Protein AF-A0A5K8A0H9-F1 (afdb_monomer_lite)

Secondary structure (DSSP, 8-state):
--SS-----------------------------S-TT-PPPS---S-BTTEEE-SSEEEEEETTEEEEEE-HHHH------EETTTTSS---TTSTT----S-EEEEEEETTEEEEEETTSBEEEEE--S-S-GGG---B--B-SSS-B--B--GGGSS-SEEEEEEESTTT-EEE-TT--EEE-TTT-EEEEEEE-TTSSEEEEEETTS-SS--EEEEPHHHHT--EEEEEEETTEEEEEETT--EEEEE--TTTTT--TTTSEEESS-------TTSGGGGGSEEESSPP-PEEPPPP---TT-EEEEEEEEEE-SSSTT-EEEEEEEE-TTS-EEEEEEETT-S--EEEE------GGGB--TTPPP-GGGSPPS-EEEEEEEEETTEEEEEEEEEEEEEBTTB--EEEEEEETTEEEEEEEEEEEPP-SS--SSTTTSSSPEEEEEEEE--GGGTS--TT--HHHHHHHTTBT-TT-EEEEE-SSEEEEEES-TTT--EEEEEEETT---SSHHHHHHHHHHHTTHHHHHT-TTT--S-STT--GGGHHHHHHHHHHHHHHHHHHHHHHHHHHHHHHHHHHHHHHHHHHHHHHHHTTGGGS--HHHHHIIIIIHHHHHHHHHHHHHHHHHHHHHHHHHHHHHHHHHHHHHHHHHHHTTS--PPP---S-HHHHHHHTT--GGGGS-EEETTTEEEEEE-TT--SS--EEEEEEEETTEEEEEEEEEE-TTHHHHHHH---SS---EEEEEEEEEEEEE---HHHHHHHIIIIITTS-TT----EEEEEEEEETTEEEEEE-SSSSTT-EEEEE------

Structure (mmCIF, N/CA/C/O backbone):
data_AF-A0A5K8A0H9-F1
#
_entry.id   AF-A0A5K8A0H9-F1
#
loop_
_atom_site.group_PDB
_atom_site.id
_atom_site.type_symbol
_atom_site.label_atom_id
_atom_site.label_alt_id
_atom_site.label_comp_id
_atom_site.label_asym_id
_atom_site.label_entity_id
_atom_site.label_seq_id
_atom_site.pdbx_PDB_ins_code
_atom_site.Cartn_x
_atom_site.Cartn_y
_atom_site.Cartn_z
_atom_site.occupancy
_atom_site.B_iso_or_equiv
_atom_site.auth_seq_id
_atom_site.auth_comp_id
_atom_site.auth_asym_id
_atom_site.auth_atom_id
_atom_site.pdbx_PDB_model_num
ATOM 1 N N . MET A 1 1 ? 28.040 -9.260 21.949 1.00 30.91 1 MET A N 1
ATOM 2 C CA . MET A 1 1 ? 28.529 -7.940 21.483 1.00 30.91 1 MET A CA 1
ATOM 3 C C . MET A 1 1 ? 27.443 -6.859 21.640 1.00 30.91 1 MET A C 1
ATOM 5 O O . MET A 1 1 ? 27.112 -6.166 20.693 1.00 30.91 1 MET A O 1
ATOM 9 N N . GLN A 1 2 ? 26.857 -6.730 22.842 1.00 23.58 2 GLN A N 1
ATOM 10 C CA . GLN A 1 2 ? 25.727 -5.820 23.124 1.00 23.58 2 GLN A CA 1
ATOM 11 C C . GLN A 1 2 ? 25.819 -5.171 24.524 1.00 23.58 2 GLN A C 1
ATOM 13 O O . GLN A 1 2 ? 24.821 -4.711 25.067 1.00 23.58 2 GLN A O 1
ATOM 18 N N . ARG A 1 3 ? 27.018 -5.133 25.129 1.00 21.92 3 ARG A N 1
ATOM 19 C CA . ARG A 1 3 ? 27.219 -4.615 26.496 1.00 21.92 3 ARG A CA 1
ATOM 20 C C . ARG A 1 3 ? 27.948 -3.265 26.615 1.00 21.92 3 ARG A C 1
ATOM 22 O O . ARG A 1 3 ? 27.967 -2.741 27.716 1.00 21.92 3 ARG A O 1
ATOM 29 N N . ASN A 1 4 ? 28.429 -2.644 25.529 1.00 26.47 4 ASN A N 1
ATOM 30 C CA . ASN A 1 4 ? 29.292 -1.444 25.613 1.00 26.47 4 ASN A CA 1
ATOM 31 C C . ASN A 1 4 ? 28.793 -0.187 24.862 1.00 26.47 4 ASN A C 1
ATOM 33 O O . ASN A 1 4 ? 29.591 0.527 24.272 1.00 26.47 4 ASN A O 1
ATOM 37 N N . LEU A 1 5 ? 27.496 0.139 24.897 1.00 26.02 5 LEU A N 1
ATOM 38 C CA . LEU A 1 5 ? 26.988 1.427 24.366 1.00 26.02 5 LEU A CA 1
ATOM 39 C C . LEU A 1 5 ? 26.139 2.212 25.386 1.00 26.02 5 LEU A C 1
ATOM 41 O O . LEU A 1 5 ? 25.198 2.909 25.026 1.00 26.02 5 LEU A O 1
ATOM 45 N N . LYS A 1 6 ? 26.470 2.107 26.681 1.00 23.36 6 LYS A N 1
ATOM 46 C CA . LYS A 1 6 ? 25.753 2.791 27.777 1.00 23.36 6 LYS A CA 1
ATOM 47 C C . LYS A 1 6 ? 26.239 4.210 28.113 1.00 23.36 6 LYS A C 1
ATOM 49 O O . LYS A 1 6 ? 25.696 4.812 29.033 1.00 23.36 6 LYS A O 1
ATOM 54 N N . HIS A 1 7 ? 27.190 4.784 27.377 1.00 25.19 7 HIS A N 1
ATOM 55 C CA . HIS A 1 7 ? 27.690 6.128 27.679 1.00 25.19 7 HIS A CA 1
ATOM 56 C C . HIS A 1 7 ? 27.829 6.980 26.426 1.00 25.19 7 HIS A C 1
ATOM 58 O O . HIS A 1 7 ? 28.866 6.960 25.784 1.00 25.19 7 HIS A O 1
ATOM 64 N N . LEU A 1 8 ? 26.775 7.735 26.116 1.00 22.53 8 LEU A N 1
ATOM 65 C CA . LEU A 1 8 ? 26.830 9.021 25.418 1.00 22.53 8 LEU A CA 1
ATOM 66 C C . LEU A 1 8 ? 25.523 9.757 25.753 1.00 22.53 8 LEU A C 1
ATOM 68 O O . LEU A 1 8 ? 24.461 9.458 25.212 1.00 22.53 8 LEU A O 1
ATOM 72 N N . LYS A 1 9 ? 25.592 10.654 26.744 1.00 22.89 9 LYS A N 1
ATOM 73 C CA . LYS A 1 9 ? 24.512 11.592 27.082 1.00 22.89 9 LYS A CA 1
ATOM 74 C C . LYS A 1 9 ? 24.510 12.738 26.056 1.00 22.89 9 LYS A C 1
ATOM 76 O O . LYS A 1 9 ? 25.596 13.200 25.713 1.00 22.89 9 LYS A O 1
ATOM 81 N N . PRO A 1 10 ? 23.349 13.243 25.609 1.00 23.70 10 PRO A N 1
ATOM 82 C CA . PRO A 1 10 ? 23.270 14.486 24.852 1.00 23.70 10 PRO A CA 1
ATOM 83 C C . PRO A 1 10 ? 23.122 15.683 25.805 1.00 23.70 10 PRO A C 1
ATOM 85 O O . PRO A 1 10 ? 22.475 15.564 26.846 1.00 23.70 10 PRO A O 1
ATOM 88 N N . HIS A 1 11 ? 23.683 16.838 25.439 1.00 21.03 11 HIS A N 1
ATOM 89 C CA . HIS A 1 11 ? 23.336 18.128 26.046 1.00 21.03 11 HIS A CA 1
ATOM 90 C C . HIS A 1 11 ? 22.766 19.086 24.972 1.00 21.03 11 HIS A C 1
ATOM 92 O O . HIS A 1 11 ? 23.199 18.996 23.822 1.00 21.03 11 HIS A O 1
ATOM 98 N N . PRO A 1 12 ? 21.777 19.944 25.312 1.00 28.17 12 PRO A N 1
ATOM 99 C CA . PRO A 1 12 ? 20.866 20.631 24.386 1.00 28.17 12 PRO A CA 1
ATOM 100 C C . PRO A 1 12 ? 21.124 22.152 24.304 1.00 28.17 12 PRO A C 1
ATOM 102 O O . PRO A 1 12 ? 22.020 22.625 24.994 1.00 28.17 12 PRO A O 1
ATOM 105 N N . ILE A 1 13 ? 20.319 22.869 23.487 1.00 20.75 13 ILE A N 1
ATOM 106 C CA . ILE A 1 13 ? 19.918 24.315 23.487 1.00 20.75 13 ILE A CA 1
ATOM 107 C C . ILE A 1 13 ? 19.544 24.690 22.019 1.00 20.75 13 ILE A C 1
ATOM 109 O O . ILE A 1 13 ? 20.307 24.332 21.130 1.00 20.75 13 ILE A O 1
ATOM 113 N N . LEU A 1 14 ? 18.466 25.381 21.592 1.00 19.17 14 LEU A N 1
ATOM 114 C CA . LEU A 1 14 ? 17.150 25.865 22.081 1.00 19.17 14 LEU A CA 1
ATOM 115 C C . LEU A 1 14 ? 16.300 26.180 20.802 1.00 19.17 14 LEU A C 1
ATOM 117 O O . LEU A 1 14 ? 16.861 26.667 19.823 1.00 19.17 14 LEU A O 1
ATOM 121 N N . LEU A 1 15 ? 15.023 25.766 20.698 1.00 19.31 15 LEU A N 1
ATOM 122 C CA . LEU A 1 15 ? 13.756 26.558 20.684 1.00 19.31 15 LEU A CA 1
ATOM 123 C C . LEU A 1 15 ? 13.876 28.046 20.242 1.00 19.31 15 LEU A C 1
ATOM 125 O O . LEU A 1 15 ? 14.793 28.723 20.679 1.00 19.31 15 LEU A O 1
ATOM 129 N N . SER A 1 16 ? 12.997 28.700 19.459 1.00 20.41 16 SER A N 1
ATOM 130 C CA . SER A 1 16 ? 11.526 28.617 19.288 1.00 20.41 16 SER A CA 1
ATOM 131 C C . SER A 1 16 ? 11.059 29.652 18.230 1.00 20.41 16 SER A C 1
ATOM 133 O O . SER A 1 16 ? 11.706 30.689 18.125 1.00 20.41 16 SER A O 1
ATOM 135 N N . LEU A 1 17 ? 9.919 29.428 17.541 1.00 18.17 17 LEU A N 1
ATOM 136 C CA . LEU A 1 17 ? 8.825 30.421 17.337 1.00 18.17 17 LEU A CA 1
ATOM 137 C C . LEU A 1 17 ? 7.634 29.854 16.514 1.00 18.17 17 LEU A C 1
ATOM 139 O O . LEU A 1 17 ? 7.777 29.490 15.349 1.00 18.17 17 LEU A O 1
ATOM 143 N N . LEU A 1 18 ? 6.457 29.798 17.161 1.00 18.06 18 LEU A N 1
ATOM 144 C CA . LEU A 1 18 ? 5.095 29.682 16.593 1.00 18.06 18 LEU A CA 1
ATOM 145 C C . LEU A 1 18 ? 4.652 31.059 15.998 1.00 18.06 18 LEU A C 1
ATOM 147 O O . LEU A 1 18 ? 5.287 32.058 16.312 1.00 18.06 18 LEU A O 1
ATOM 151 N N . ILE A 1 19 ? 3.609 31.242 15.163 1.00 20.73 19 ILE A N 1
ATOM 152 C CA . ILE A 1 19 ? 2.157 31.216 15.485 1.00 20.73 19 ILE A CA 1
ATOM 153 C C . ILE A 1 19 ? 1.286 31.475 14.206 1.00 20.73 19 ILE A C 1
ATOM 155 O O . ILE A 1 19 ? 1.597 32.354 13.412 1.00 20.73 19 ILE A O 1
ATOM 159 N N . ALA A 1 20 ? 0.161 30.734 14.126 1.00 18.61 20 ALA A N 1
ATOM 160 C CA . ALA A 1 20 ? -1.220 30.985 13.623 1.00 18.61 20 ALA A CA 1
ATOM 161 C C . ALA A 1 20 ? -1.674 31.193 12.146 1.00 18.61 20 ALA A C 1
ATOM 163 O O . ALA A 1 20 ? -1.188 32.039 11.405 1.00 18.61 20 ALA A O 1
ATOM 164 N N . MET A 1 21 ? -2.835 30.533 11.909 1.00 18.39 21 MET A N 1
ATOM 165 C CA . MET A 1 21 ? -4.048 30.871 11.115 1.00 18.39 21 MET A CA 1
ATOM 166 C C . MET A 1 21 ? -4.306 30.056 9.827 1.00 18.39 21 MET A C 1
ATOM 168 O O . MET A 1 21 ? -3.365 29.729 9.113 1.00 18.39 21 MET A O 1
ATOM 172 N N . PRO A 1 22 ? -5.578 29.868 9.401 1.00 22.59 22 PRO A N 1
ATOM 173 C CA . PRO A 1 22 ? -6.753 29.369 10.119 1.00 22.59 22 PRO A CA 1
ATOM 174 C C . PRO A 1 22 ? -7.328 28.090 9.461 1.00 22.59 22 PRO A C 1
ATOM 176 O O . PRO A 1 22 ? -7.118 27.802 8.283 1.00 22.59 22 PRO A O 1
ATOM 179 N N . VAL A 1 23 ? -8.090 27.333 10.249 1.00 20.59 23 VAL A N 1
ATOM 180 C CA . VAL A 1 23 ? -8.815 26.117 9.859 1.00 20.59 23 VAL A CA 1
ATOM 181 C C . VAL A 1 23 ? -9.993 26.479 8.950 1.00 20.59 23 VAL A C 1
ATOM 183 O O . VAL A 1 23 ? -10.903 27.183 9.377 1.00 20.59 23 VAL A O 1
ATOM 186 N N . PHE A 1 24 ? -10.013 25.960 7.721 1.00 20.75 24 PHE A N 1
ATOM 187 C CA . PHE A 1 24 ? -11.259 25.786 6.973 1.00 20.75 24 PHE A CA 1
ATOM 188 C C . PHE A 1 24 ? -11.734 24.352 7.187 1.00 20.75 24 PHE A C 1
ATOM 190 O O . PHE A 1 24 ? -11.216 23.410 6.589 1.00 20.75 24 PHE A O 1
ATOM 197 N N . ALA A 1 25 ? -12.704 24.202 8.086 1.00 21.50 25 ALA A N 1
ATOM 198 C CA . ALA A 1 25 ? -13.481 22.987 8.227 1.00 21.50 25 ALA A CA 1
ATOM 199 C C . ALA A 1 25 ? -14.394 22.861 7.001 1.00 21.50 25 ALA A C 1
ATOM 201 O O . ALA A 1 25 ? -15.331 23.638 6.829 1.00 21.50 25 ALA A O 1
ATOM 202 N N . VAL A 1 26 ? -14.108 21.889 6.141 1.00 21.22 26 VAL A N 1
ATOM 203 C CA . VAL A 1 26 ? -15.108 21.322 5.237 1.00 21.22 26 VAL A CA 1
ATOM 204 C C . VAL A 1 26 ? -15.481 19.987 5.854 1.00 21.22 26 VAL A C 1
ATOM 206 O O . VAL A 1 26 ? -14.683 19.054 5.858 1.00 21.22 26 VAL A O 1
ATOM 209 N N . SER A 1 27 ? -16.665 19.952 6.457 1.00 23.58 27 SER A N 1
ATOM 210 C CA . SER A 1 27 ? -17.298 18.739 6.961 1.00 23.58 27 SER A CA 1
ATOM 211 C C . SER A 1 27 ? -17.669 17.835 5.784 1.00 23.58 27 SER A C 1
ATOM 213 O O . SER A 1 27 ? -18.388 18.290 4.892 1.00 23.58 27 SER A O 1
ATOM 215 N N . PRO A 1 28 ? -17.247 16.563 5.751 1.00 26.52 28 PRO A N 1
ATOM 216 C CA . PRO A 1 28 ? -18.043 15.519 5.149 1.00 26.52 28 PRO A CA 1
ATOM 217 C C . PRO A 1 28 ? -18.923 14.930 6.253 1.00 26.52 28 PRO A C 1
ATOM 219 O O . PRO A 1 28 ? -18.432 14.280 7.178 1.00 26.52 28 PRO A O 1
ATOM 222 N N . GLY A 1 29 ? -20.225 15.193 6.149 1.00 29.70 29 GLY A N 1
ATOM 223 C CA . GLY A 1 29 ? -21.234 14.525 6.953 1.00 29.70 29 GLY A CA 1
ATOM 224 C C . GLY A 1 29 ? -21.143 13.012 6.770 1.00 29.70 29 GLY A C 1
ATOM 225 O O . GLY A 1 29 ? -21.241 12.493 5.660 1.00 29.70 29 GLY A O 1
ATOM 226 N N . SER A 1 30 ? -20.951 12.326 7.885 1.00 28.27 30 SER A N 1
ATOM 227 C CA . SER A 1 30 ? -21.451 10.980 8.106 1.00 28.27 30 SER A CA 1
ATOM 228 C C . SER A 1 30 ? -21.905 10.972 9.556 1.00 28.27 30 SER A C 1
ATOM 230 O O . SER A 1 30 ? -21.066 10.983 10.464 1.00 28.27 30 SER A O 1
ATOM 232 N N . ASP A 1 31 ? -23.212 11.059 9.760 1.00 29.45 31 ASP A N 1
ATOM 233 C CA . ASP A 1 31 ? -23.832 10.940 11.069 1.00 29.45 31 ASP A CA 1
ATOM 234 C C . ASP A 1 31 ? -23.364 9.628 11.712 1.00 29.45 31 ASP A C 1
ATOM 236 O O . ASP A 1 31 ? -23.611 8.528 11.217 1.00 29.45 31 ASP A O 1
ATOM 240 N N . ASN A 1 32 ? -22.583 9.756 12.787 1.00 40.22 32 ASN A N 1
ATOM 241 C CA . ASN A 1 32 ? -22.119 8.640 13.607 1.00 40.22 32 ASN A CA 1
ATOM 242 C C . ASN A 1 32 ? -23.257 8.215 14.549 1.00 40.22 32 ASN A C 1
ATOM 244 O O . ASN A 1 32 ? -23.141 8.318 15.770 1.00 40.22 32 ASN A O 1
ATOM 248 N N . GLU A 1 33 ? -24.357 7.720 13.990 1.00 36.50 33 GLU A N 1
ATOM 249 C CA . GLU A 1 33 ? -25.472 7.123 14.738 1.00 36.50 33 GLU A CA 1
ATOM 250 C C . GLU A 1 33 ? -25.156 5.665 15.112 1.00 36.50 33 GLU A C 1
ATOM 252 O O . GLU A 1 33 ? -25.802 4.711 14.687 1.00 36.50 33 GLU A O 1
ATOM 257 N N . GLY A 1 34 ? -24.087 5.478 15.888 1.00 35.06 34 GLY A N 1
ATOM 258 C CA . GLY A 1 34 ? -23.666 4.165 16.386 1.00 35.06 34 GLY A CA 1
ATOM 259 C C . GLY A 1 34 ? -23.743 4.006 17.902 1.00 35.06 34 GLY A C 1
ATOM 260 O O . GLY A 1 34 ? -23.401 2.938 18.405 1.00 35.06 34 GLY A O 1
ATOM 261 N N . ASN A 1 35 ? -24.122 5.050 18.651 1.00 39.97 35 ASN A N 1
ATOM 262 C CA . ASN A 1 35 ? -24.179 4.971 20.111 1.00 39.97 35 ASN A CA 1
ATOM 263 C C . ASN A 1 35 ? -25.113 6.022 20.743 1.00 39.97 35 ASN A C 1
ATOM 265 O O . ASN A 1 35 ? -24.657 6.901 21.468 1.00 39.97 35 ASN A O 1
ATOM 269 N N . GLU A 1 36 ? -26.426 5.925 20.517 1.00 39.19 36 GLU A N 1
ATOM 270 C CA . GLU A 1 36 ? -27.400 6.804 21.192 1.00 39.19 36 GLU A CA 1
ATOM 271 C C . GLU A 1 36 ? -27.547 6.554 22.710 1.00 39.19 36 GLU A C 1
ATOM 273 O O . GLU A 1 36 ? -28.227 7.319 23.382 1.00 39.19 36 GLU A O 1
ATOM 278 N N . THR A 1 37 ? -26.901 5.543 23.314 1.00 44.03 37 THR A N 1
ATOM 279 C CA . THR A 1 37 ? -27.123 5.262 24.754 1.00 44.03 37 THR A CA 1
ATOM 280 C C . THR A 1 37 ? -25.975 5.625 25.696 1.00 44.03 37 THR A C 1
ATOM 282 O O . THR A 1 37 ? -26.192 5.678 26.906 1.00 44.03 37 THR A O 1
ATOM 285 N N . GLY A 1 38 ? -24.744 5.850 25.216 1.00 53.69 38 GLY A N 1
ATOM 286 C CA . GLY A 1 38 ? -23.602 6.161 26.097 1.00 53.69 38 GLY A CA 1
ATOM 287 C C . GLY A 1 38 ? -23.343 5.126 27.216 1.00 53.69 38 GLY A C 1
ATOM 288 O O . GLY A 1 38 ? -22.698 5.446 28.228 1.00 53.69 38 GLY A O 1
ATOM 289 N N . LYS A 1 39 ? -23.860 3.893 27.082 1.00 75.94 39 LYS A N 1
ATOM 290 C CA . LYS A 1 39 ? -23.780 2.829 28.095 1.00 75.94 39 LYS A CA 1
ATOM 291 C C . LYS A 1 39 ? -22.651 1.855 27.750 1.00 75.94 39 LYS A C 1
ATOM 293 O O . LYS A 1 39 ? -22.515 1.407 26.619 1.00 75.94 39 LYS A O 1
ATOM 298 N N . LEU A 1 40 ? -21.816 1.540 28.739 1.00 89.62 40 LEU A N 1
ATOM 299 C CA . LEU A 1 40 ? -20.708 0.597 28.578 1.00 89.62 40 LEU A CA 1
ATOM 300 C C . LEU A 1 40 ? -21.251 -0.845 28.594 1.00 89.62 40 LEU A C 1
ATOM 302 O O . LEU A 1 40 ? -22.011 -1.170 29.508 1.00 89.62 40 LEU A O 1
ATOM 306 N N . PRO A 1 41 ? -20.859 -1.720 27.651 1.00 90.56 41 PRO A N 1
ATOM 307 C CA . PRO A 1 41 ? -21.473 -3.038 27.497 1.00 90.56 41 PRO A CA 1
ATOM 308 C C . PRO A 1 41 ? -21.032 -4.032 28.579 1.00 90.56 41 PRO A C 1
ATOM 310 O O . PRO A 1 41 ? -19.904 -3.992 29.087 1.00 90.56 41 PRO A O 1
ATOM 313 N N . ASP A 1 42 ? -21.880 -5.005 28.902 1.00 89.00 42 ASP A N 1
ATOM 314 C CA . ASP A 1 42 ? -21.527 -6.067 29.854 1.00 89.00 42 ASP A CA 1
ATOM 315 C C . ASP A 1 42 ? -20.502 -7.052 29.289 1.00 89.00 42 ASP A C 1
ATOM 317 O O . ASP A 1 42 ? -19.675 -7.590 30.031 1.00 89.00 42 ASP A O 1
ATOM 321 N N . ARG A 1 43 ? -20.447 -7.209 27.970 1.00 91.81 43 ARG A N 1
ATOM 322 C CA . ARG A 1 43 ? -19.445 -8.018 27.274 1.00 91.81 43 ARG A CA 1
ATOM 323 C C . ARG A 1 43 ? -19.195 -7.447 25.885 1.00 91.81 43 ARG A C 1
ATOM 325 O O . ARG A 1 43 ? -20.117 -6.936 25.264 1.00 91.81 43 ARG A O 1
ATOM 332 N N . VAL A 1 44 ? -17.965 -7.559 25.385 1.00 95.31 44 VAL A N 1
ATOM 333 C CA . VAL A 1 44 ? -17.637 -7.179 24.003 1.00 95.31 44 VAL A CA 1
ATOM 334 C C . VAL A 1 44 ? -17.378 -8.450 23.202 1.00 95.31 44 VAL A C 1
ATOM 336 O O . VAL A 1 44 ? -16.329 -9.066 23.358 1.00 95.31 44 VAL A O 1
ATOM 339 N N . VAL A 1 45 ? -18.334 -8.846 22.358 1.00 96.19 45 VAL A N 1
ATOM 340 C CA . VAL A 1 45 ? -18.211 -10.039 21.492 1.00 96.19 45 VAL A CA 1
ATOM 341 C C . VAL A 1 45 ? -17.900 -9.713 20.037 1.00 96.19 45 VAL A C 1
ATOM 343 O O . VAL A 1 45 ? -17.311 -10.545 19.350 1.00 96.19 45 VAL A O 1
ATOM 346 N N . ILE A 1 46 ? -18.247 -8.503 19.597 1.00 97.31 46 ILE A N 1
ATOM 347 C CA . ILE A 1 46 ? -18.002 -7.976 18.254 1.00 97.31 46 ILE A CA 1
ATOM 348 C C . ILE A 1 46 ? -17.182 -6.694 18.391 1.00 97.31 46 ILE A C 1
ATOM 350 O O . ILE A 1 46 ? -17.556 -5.790 19.145 1.00 97.31 46 ILE A O 1
ATOM 354 N N . LYS A 1 47 ? -16.056 -6.633 17.678 1.00 97.56 47 LYS A N 1
ATOM 355 C CA . LYS A 1 47 ? -15.195 -5.453 17.580 1.00 97.56 47 LYS A CA 1
ATOM 356 C C . LYS A 1 47 ? -15.853 -4.414 16.673 1.00 97.56 47 LYS A C 1
ATOM 358 O O . LYS A 1 47 ? -16.340 -4.730 15.592 1.00 97.56 47 LYS A O 1
ATOM 363 N N . THR A 1 48 ? -15.846 -3.168 17.116 1.00 95.81 48 THR A N 1
ATOM 364 C CA . THR A 1 48 ? -16.335 -1.992 16.390 1.00 95.81 48 THR A CA 1
ATOM 365 C C . THR A 1 48 ? -15.367 -0.834 16.644 1.00 95.81 48 THR A C 1
ATOM 367 O O . THR A 1 48 ? -14.510 -0.936 17.524 1.00 95.81 48 THR A O 1
ATOM 370 N N . PRO A 1 49 ? -15.503 0.310 15.953 1.00 95.31 49 PRO A N 1
ATOM 371 C CA . PRO A 1 49 ? -14.699 1.488 16.272 1.00 95.31 49 PRO A CA 1
ATOM 372 C C . PRO A 1 49 ? -14.803 1.933 17.742 1.00 95.31 49 PRO A C 1
ATOM 374 O O . PRO A 1 49 ? -13.866 2.536 18.261 1.00 95.31 49 PRO A O 1
ATOM 377 N N . LEU A 1 50 ? -15.917 1.632 18.419 1.00 95.44 50 LEU A N 1
ATOM 378 C CA . LEU A 1 50 ? -16.202 2.078 19.784 1.00 95.44 50 LEU A CA 1
ATOM 379 C C . LEU A 1 50 ? -15.945 1.013 20.851 1.00 95.44 50 LEU A C 1
ATOM 381 O O . LEU A 1 50 ? -15.890 1.349 22.028 1.00 95.44 50 LEU A O 1
ATOM 385 N N . GLN A 1 51 ? -15.778 -0.254 20.484 1.00 96.19 51 GLN A N 1
ATOM 386 C CA . GLN A 1 51 ? -15.507 -1.325 21.441 1.00 96.19 51 GLN A CA 1
ATOM 387 C C . GLN A 1 51 ? -14.608 -2.387 20.826 1.00 96.19 51 GLN A C 1
ATOM 389 O O . GLN A 1 51 ? -14.761 -2.773 19.673 1.00 96.19 51 GLN A O 1
ATOM 394 N N . SER A 1 52 ? -13.670 -2.903 21.602 1.00 97.62 52 SER A N 1
ATOM 395 C CA . SER A 1 52 ? -12.770 -3.952 21.135 1.00 97.62 52 SER A CA 1
ATOM 396 C C . SER A 1 52 ? -12.302 -4.792 22.311 1.00 97.62 52 SER A C 1
ATOM 398 O O . SER A 1 52 ? -12.592 -4.503 23.470 1.00 97.62 52 SER A O 1
ATOM 400 N N . PHE A 1 53 ? -11.564 -5.853 22.029 1.00 97.19 53 PHE A N 1
ATOM 401 C CA . PHE A 1 53 ? -10.984 -6.699 23.054 1.00 97.19 53 PHE A CA 1
ATOM 402 C C . PHE A 1 53 ? -9.690 -7.325 22.572 1.00 97.19 53 PHE A C 1
ATOM 404 O O . PHE A 1 53 ? -9.453 -7.466 21.372 1.00 97.19 53 PHE A O 1
ATOM 411 N N . ASN A 1 54 ? -8.859 -7.700 23.531 1.00 95.31 54 ASN A N 1
ATOM 412 C CA . ASN A 1 54 ? -7.689 -8.527 23.301 1.00 95.31 54 ASN A CA 1
ATOM 413 C C . ASN A 1 54 ? -7.690 -9.692 24.299 1.00 95.31 54 ASN A C 1
ATOM 415 O O . ASN A 1 54 ? -8.680 -9.919 25.002 1.00 95.31 54 ASN A O 1
ATOM 419 N N . ARG A 1 55 ? -6.583 -10.432 24.392 1.00 92.19 55 ARG A N 1
ATOM 420 C CA . ARG A 1 55 ? -6.467 -11.586 25.291 1.00 92.19 55 ARG A CA 1
ATOM 421 C C . ARG A 1 55 ? -6.679 -11.234 26.766 1.00 92.19 55 ARG A C 1
ATOM 423 O O . ARG A 1 55 ? -7.010 -12.113 27.552 1.00 92.19 55 ARG A O 1
ATOM 430 N N . PHE A 1 56 ? -6.459 -9.993 27.182 1.00 92.50 56 PHE A N 1
ATOM 431 C CA . PHE A 1 56 ? -6.448 -9.626 28.598 1.00 92.50 56 PHE A CA 1
ATOM 432 C C . PHE A 1 56 ? -7.647 -8.779 29.014 1.00 92.50 56 PHE A C 1
ATOM 434 O O . PHE A 1 56 ? -8.113 -8.910 30.147 1.00 92.50 56 PHE A O 1
ATOM 441 N N . TYR A 1 57 ? -8.154 -7.926 28.124 1.00 95.81 57 TYR A N 1
ATOM 442 C CA . TYR A 1 57 ? -9.131 -6.902 28.479 1.00 95.81 57 TYR A CA 1
ATOM 443 C C . TYR A 1 57 ? -10.191 -6.692 27.397 1.00 95.81 57 TYR A C 1
ATOM 445 O O . TYR A 1 57 ? -9.925 -6.812 26.199 1.00 95.81 57 TYR A O 1
ATOM 453 N N . TYR A 1 58 ? -11.384 -6.326 27.858 1.00 97.31 58 TYR A N 1
ATOM 454 C CA . TYR A 1 58 ? -12.402 -5.637 27.077 1.00 97.31 58 TYR A CA 1
ATOM 455 C C . TYR A 1 58 ? -12.148 -4.129 27.132 1.00 97.31 58 TYR A C 1
ATOM 457 O O . TYR A 1 58 ? -11.755 -3.608 28.179 1.00 97.31 58 TYR A O 1
ATOM 465 N N . PHE A 1 59 ? -12.421 -3.437 26.028 1.00 97.69 59 PHE A N 1
ATOM 466 C CA . PHE A 1 59 ? -12.292 -1.991 25.878 1.00 97.69 59 PHE A CA 1
ATOM 467 C C . PHE A 1 59 ? -13.556 -1.390 25.270 1.00 97.69 59 PHE A C 1
ATOM 469 O O . PHE A 1 59 ? -14.161 -1.990 24.382 1.00 97.69 59 PHE A O 1
ATOM 476 N N . ALA A 1 60 ? -13.916 -0.191 25.713 1.00 97.44 60 ALA A N 1
ATOM 477 C CA . ALA A 1 60 ? -15.022 0.579 25.159 1.00 97.44 60 ALA A CA 1
ATOM 478 C C . ALA A 1 60 ? -14.714 2.080 25.206 1.00 97.44 60 ALA A C 1
ATOM 480 O O . ALA A 1 60 ? -14.014 2.549 26.106 1.00 97.44 60 ALA A O 1
ATOM 481 N N . LEU A 1 61 ? -15.237 2.827 24.241 1.00 96.44 61 LEU A N 1
ATOM 482 C CA . LEU A 1 61 ? -15.177 4.278 24.185 1.00 96.44 61 LEU A CA 1
ATOM 483 C C . LEU A 1 61 ? -16.459 4.882 24.744 1.00 96.44 61 LEU A C 1
ATOM 485 O O . LEU A 1 61 ? -17.563 4.502 24.358 1.00 96.44 61 LEU A O 1
ATOM 489 N N . LYS A 1 62 ? -16.289 5.865 25.623 1.00 95.44 62 LYS A N 1
ATOM 490 C CA . LYS A 1 62 ? -17.361 6.721 26.125 1.00 95.44 62 LYS A CA 1
ATOM 491 C C . LYS A 1 62 ? -16.822 8.141 26.259 1.00 95.44 62 LYS A C 1
ATOM 493 O O . LYS A 1 62 ? -15.753 8.329 26.835 1.00 95.44 62 LYS A O 1
ATOM 498 N N . ASP A 1 63 ? -17.521 9.107 25.666 1.00 94.00 63 ASP A N 1
ATOM 499 C CA . ASP A 1 63 ? -17.166 10.535 25.684 1.00 94.00 63 ASP A CA 1
ATOM 500 C C . ASP A 1 63 ? -15.709 10.807 25.254 1.00 94.00 63 ASP A C 1
ATOM 502 O O . ASP A 1 63 ? -14.972 11.574 25.873 1.00 94.00 63 ASP A O 1
ATOM 506 N N . GLY A 1 64 ? -15.253 10.101 24.212 1.00 96.12 64 GLY A N 1
ATOM 507 C CA . GLY A 1 64 ? -13.889 10.225 23.689 1.00 96.12 64 GLY A CA 1
ATOM 508 C C . GLY A 1 64 ? -12.792 9.630 24.582 1.00 96.12 64 GLY A C 1
ATOM 509 O O . GLY A 1 64 ? -11.614 9.894 24.342 1.00 96.12 64 GLY A O 1
ATOM 510 N N . ARG A 1 65 ? -13.140 8.840 25.605 1.00 97.81 65 ARG A N 1
ATOM 511 C CA . ARG A 1 65 ? -12.198 8.214 26.546 1.00 97.81 65 ARG A CA 1
ATOM 512 C C . ARG A 1 65 ? -12.317 6.696 26.538 1.00 97.81 65 ARG A C 1
ATOM 514 O O . ARG A 1 65 ? -13.404 6.137 26.409 1.00 97.81 65 ARG A O 1
ATOM 521 N N . ILE A 1 66 ? -11.180 6.032 26.715 1.00 98.12 66 ILE A N 1
ATOM 522 C CA . ILE A 1 66 ? -11.068 4.576 26.762 1.00 98.12 66 ILE A CA 1
ATOM 523 C C . ILE A 1 66 ? -11.378 4.085 28.175 1.00 98.12 66 ILE A C 1
ATOM 525 O O . ILE A 1 66 ? -10.723 4.466 29.149 1.00 98.12 66 ILE A O 1
ATOM 529 N N . TYR A 1 67 ? -12.339 3.177 28.264 1.00 98.00 67 TYR A N 1
ATOM 530 C CA . TYR A 1 67 ? -12.632 2.367 29.436 1.00 98.00 67 TYR A CA 1
ATOM 531 C C . TYR A 1 67 ? -12.155 0.940 29.200 1.00 98.00 67 TYR A C 1
ATOM 533 O O . TYR A 1 67 ? -12.140 0.456 28.067 1.00 98.00 67 TYR A O 1
ATOM 541 N N . TYR A 1 68 ? -11.780 0.254 30.274 1.00 96.62 68 TYR A N 1
ATOM 542 C CA . TYR A 1 68 ? -11.377 -1.146 30.223 1.00 96.62 68 TYR A CA 1
ATOM 543 C C . TYR A 1 68 ? -11.961 -1.954 31.381 1.00 96.62 68 TYR A C 1
ATOM 545 O O . TYR A 1 68 ? -12.287 -1.410 32.441 1.00 96.62 68 TYR A O 1
ATOM 553 N N . LYS A 1 69 ? -12.048 -3.267 31.182 1.00 95.06 69 LYS A N 1
ATOM 554 C CA . LYS A 1 69 ? -12.252 -4.268 32.238 1.00 95.06 69 LYS A CA 1
ATOM 555 C C . LYS A 1 69 ? -11.617 -5.603 31.828 1.00 95.06 69 LYS A C 1
ATOM 557 O O . LYS A 1 69 ? -11.324 -5.781 30.645 1.00 95.06 69 LYS A O 1
ATOM 562 N N . PRO A 1 70 ? -11.371 -6.545 32.754 1.00 95.06 70 PRO A N 1
ATOM 563 C CA . PRO A 1 70 ? -10.805 -7.850 32.409 1.00 95.06 70 PRO A CA 1
ATOM 564 C C . PRO A 1 70 ? -11.636 -8.600 31.360 1.00 95.06 70 PRO A C 1
ATOM 566 O O . PRO A 1 70 ? -12.868 -8.590 31.416 1.00 95.06 70 PRO A O 1
ATOM 569 N N . ASN A 1 71 ? -10.962 -9.267 30.421 1.00 94.38 71 ASN A N 1
ATOM 570 C CA . ASN A 1 71 ? -11.610 -10.182 29.488 1.00 94.38 71 ASN A CA 1
ATOM 571 C C . ASN A 1 71 ? -11.888 -11.507 30.208 1.00 94.38 71 ASN A C 1
ATOM 573 O O . ASN A 1 71 ? -10.990 -12.332 30.389 1.00 94.38 71 ASN A O 1
ATOM 577 N N . ALA A 1 72 ? -13.129 -11.697 30.649 1.00 92.94 72 ALA A N 1
ATOM 578 C CA . ALA A 1 72 ? -13.517 -12.877 31.412 1.00 92.94 72 ALA A CA 1
ATOM 579 C C . ALA A 1 72 ? -13.405 -14.188 30.612 1.00 92.94 72 ALA A C 1
ATOM 581 O O . ALA A 1 72 ? -13.120 -15.215 31.222 1.00 92.94 72 ALA A O 1
ATOM 582 N N . GLU A 1 73 ? -13.568 -14.160 29.283 1.00 89.38 73 GLU A N 1
ATOM 583 C CA . GLU A 1 73 ? -13.537 -15.365 28.432 1.00 89.38 73 GLU A CA 1
ATOM 584 C C . GLU A 1 73 ? -12.137 -15.982 28.373 1.00 89.38 73 GLU A C 1
ATOM 586 O O . GLU A 1 73 ? -11.977 -17.195 28.430 1.00 89.38 73 GLU A O 1
ATOM 591 N N . THR A 1 74 ? -11.105 -15.144 28.316 1.00 90.50 74 THR A N 1
ATOM 592 C CA . THR A 1 74 ? -9.713 -15.586 28.144 1.00 90.50 74 THR A CA 1
ATOM 593 C C . THR A 1 74 ? -8.899 -15.561 29.435 1.00 90.50 74 THR A C 1
ATOM 595 O O . THR A 1 74 ? -7.853 -16.207 29.516 1.00 90.50 74 THR A O 1
ATOM 598 N N . THR A 1 75 ? -9.330 -14.796 30.446 1.00 90.31 75 THR A N 1
ATOM 599 C CA . THR A 1 75 ? -8.605 -14.664 31.724 1.00 90.31 75 THR A CA 1
ATOM 600 C C . THR A 1 75 ? -9.307 -15.316 32.911 1.00 90.31 75 THR A C 1
ATOM 602 O O . THR A 1 75 ? -8.679 -15.456 33.960 1.00 90.31 75 THR A O 1
ATOM 605 N N . GLY A 1 76 ? -10.597 -15.654 32.793 1.00 92.88 76 GLY A N 1
ATOM 606 C CA . GLY A 1 76 ? -11.433 -16.125 33.904 1.00 92.88 76 GLY A CA 1
ATOM 607 C C . GLY A 1 76 ? -11.756 -15.056 34.958 1.00 92.88 76 GLY A C 1
ATOM 608 O O . GLY A 1 76 ? -12.434 -15.344 35.942 1.00 92.88 76 GLY A O 1
ATOM 609 N N . LYS A 1 77 ? -11.286 -13.813 34.788 1.00 91.50 77 LYS A N 1
ATOM 610 C CA . LYS A 1 77 ? -11.470 -12.727 35.761 1.00 91.50 77 LYS A CA 1
ATOM 611 C C . LYS A 1 77 ? -12.640 -11.836 35.367 1.00 91.50 77 LYS A C 1
ATOM 613 O O . LYS A 1 77 ? -12.725 -11.382 34.230 1.00 91.50 77 LYS A O 1
ATOM 618 N N . ARG A 1 78 ? -13.509 -11.528 36.331 1.00 92.50 78 ARG A N 1
ATOM 619 C CA . ARG A 1 78 ? -14.579 -10.526 36.194 1.00 92.50 78 ARG A CA 1
ATOM 620 C C . ARG A 1 78 ? -14.135 -9.188 36.788 1.00 92.50 78 ARG A C 1
ATOM 622 O O . ARG A 1 78 ? -13.241 -9.138 37.630 1.00 92.50 78 ARG A O 1
ATOM 629 N N . GLY A 1 79 ? -14.756 -8.098 36.351 1.00 92.06 79 GLY A N 1
ATOM 630 C CA . GLY A 1 79 ? -14.496 -6.764 36.883 1.00 92.06 79 GLY A CA 1
ATOM 631 C C . GLY A 1 79 ? -15.435 -5.715 36.300 1.00 92.06 79 GLY A C 1
ATOM 632 O O . GLY A 1 79 ? -16.147 -5.976 35.332 1.00 92.06 79 GLY A O 1
ATOM 633 N N . THR A 1 80 ? -15.424 -4.527 36.896 1.00 94.69 80 THR A N 1
ATOM 634 C CA . THR A 1 80 ? -16.196 -3.368 36.439 1.00 94.69 80 THR A CA 1
ATOM 635 C C . THR A 1 80 ? -15.381 -2.502 35.483 1.00 94.69 80 THR A C 1
ATOM 637 O O . THR A 1 80 ? -14.148 -2.550 35.477 1.00 94.69 80 THR A O 1
ATOM 640 N N . TRP A 1 81 ? -16.073 -1.708 34.666 1.00 96.44 81 TRP A N 1
ATOM 641 C CA . TRP A 1 81 ? -15.435 -0.740 33.782 1.00 96.44 81 TRP A CA 1
ATOM 642 C C . TRP A 1 81 ? -14.714 0.353 34.569 1.00 96.44 81 TRP A C 1
ATOM 644 O O . TRP A 1 81 ? -15.273 0.940 35.494 1.00 96.44 81 TRP A O 1
ATOM 654 N N . LYS A 1 82 ? -13.479 0.653 34.168 1.00 96.00 82 LYS A N 1
ATOM 655 C CA . LYS A 1 82 ? -12.654 1.726 34.737 1.00 96.00 82 LYS A CA 1
ATOM 656 C C . LYS A 1 82 ? -12.025 2.546 33.620 1.00 96.00 82 LYS A C 1
ATOM 658 O O . LYS A 1 82 ? -11.769 2.011 32.543 1.00 96.00 82 LYS A O 1
ATOM 663 N N . LEU A 1 83 ? -11.734 3.820 33.887 1.00 95.88 83 LEU A N 1
ATOM 664 C CA . LEU A 1 83 ? -10.937 4.640 32.971 1.00 95.88 83 LEU A CA 1
ATOM 665 C C . LEU A 1 83 ? -9.564 3.995 32.756 1.00 95.88 83 LEU A C 1
ATOM 667 O O . LEU A 1 83 ? -8.865 3.637 33.709 1.00 95.88 83 LEU A O 1
ATOM 671 N N . PHE A 1 84 ? -9.183 3.833 31.494 1.00 94.88 84 PHE A N 1
ATOM 672 C CA . PHE A 1 84 ? -7.927 3.202 31.121 1.00 94.88 84 PHE A CA 1
ATOM 673 C C . PHE A 1 84 ? -6.749 4.131 31.424 1.00 94.88 84 PHE A C 1
ATOM 675 O O . PHE A 1 84 ? -6.723 5.273 30.974 1.00 94.88 84 PHE A O 1
ATOM 682 N N . LEU A 1 85 ? -5.784 3.649 32.215 1.00 91.62 85 LEU A N 1
ATOM 683 C CA . LEU A 1 85 ? -4.616 4.423 32.666 1.00 91.62 85 LEU A CA 1
ATOM 684 C C . LEU A 1 85 ? -4.985 5.792 33.275 1.00 91.62 85 LEU A C 1
ATOM 686 O O . LEU A 1 85 ? -4.365 6.813 32.986 1.00 91.62 85 LEU A O 1
ATOM 690 N N . ALA A 1 86 ? -6.015 5.788 34.130 1.00 90.12 86 ALA A N 1
ATOM 691 C CA . ALA A 1 86 ? -6.578 6.921 34.876 1.00 90.12 86 ALA A CA 1
ATOM 692 C C . ALA A 1 86 ? -7.298 7.997 34.043 1.00 90.12 86 ALA A C 1
ATOM 694 O O . ALA A 1 86 ? -8.346 8.473 34.470 1.00 90.12 86 ALA A O 1
ATOM 695 N N . THR A 1 87 ? -6.796 8.371 32.865 1.00 94.00 87 THR A N 1
ATOM 696 C CA . THR A 1 87 ? -7.398 9.442 32.046 1.00 94.00 87 THR A CA 1
ATOM 697 C C . THR A 1 87 ? -8.310 8.917 30.939 1.00 94.00 87 THR A C 1
ATOM 699 O O . THR A 1 87 ? -9.171 9.652 30.460 1.00 94.00 87 THR A O 1
ATOM 702 N N . GLY A 1 88 ? -8.122 7.674 30.494 1.00 95.62 88 GLY A N 1
ATOM 703 C CA . GLY A 1 88 ? -8.749 7.136 29.285 1.00 95.62 88 GLY A CA 1
ATOM 704 C C . GLY A 1 88 ? -8.210 7.738 27.981 1.00 95.62 88 GLY A C 1
ATOM 705 O O . GLY A 1 88 ? -8.714 7.398 26.914 1.00 95.62 88 GLY A O 1
ATOM 706 N N . LEU A 1 89 ? -7.199 8.610 28.039 1.00 97.19 89 LEU A N 1
ATOM 707 C CA . LEU A 1 89 ? -6.562 9.225 26.874 1.00 97.19 89 LEU A CA 1
ATOM 708 C C . LEU A 1 89 ? -5.127 8.704 26.717 1.00 97.19 89 LEU A C 1
ATOM 710 O O . LEU A 1 89 ? -4.445 8.492 27.726 1.00 97.19 89 LEU A O 1
ATOM 714 N N . PRO A 1 90 ? -4.630 8.530 25.478 1.00 96.75 90 PRO A N 1
ATOM 715 C CA . PRO A 1 90 ? -3.220 8.282 25.234 1.00 96.75 90 PRO A CA 1
ATOM 716 C C . PRO A 1 90 ? -2.322 9.319 25.911 1.00 96.75 90 PRO A C 1
ATOM 718 O O . PRO A 1 90 ? -2.458 10.519 25.689 1.00 96.75 90 PRO A O 1
ATOM 721 N N . GLY A 1 91 ? -1.391 8.850 26.738 1.00 93.56 91 GLY A N 1
ATOM 722 C CA . GLY A 1 91 ? -0.502 9.702 27.519 1.00 93.56 91 GLY A CA 1
ATOM 723 C C . GLY A 1 91 ? 0.719 8.946 28.028 1.00 93.56 91 GLY A C 1
ATOM 724 O O . GLY A 1 91 ? 0.659 7.741 28.289 1.00 93.56 91 GLY A O 1
ATOM 725 N N . ASN A 1 92 ? 1.835 9.659 28.167 1.00 90.31 92 ASN A N 1
ATOM 726 C CA . ASN A 1 92 ? 3.075 9.123 28.715 1.00 90.31 92 ASN A CA 1
ATOM 727 C C . ASN A 1 92 ? 3.857 10.232 29.427 1.00 90.31 92 ASN A C 1
ATOM 729 O O . ASN A 1 92 ? 4.445 11.096 28.784 1.00 90.31 92 ASN A O 1
ATOM 733 N N . LYS A 1 93 ? 3.871 10.189 30.763 1.00 86.06 93 LYS A N 1
ATOM 734 C CA . LYS A 1 93 ? 4.528 11.206 31.600 1.00 86.06 93 LYS A CA 1
ATOM 735 C C . LYS A 1 93 ? 6.058 11.188 31.491 1.00 86.06 93 LYS A C 1
ATOM 737 O O . LYS A 1 93 ? 6.694 12.169 31.852 1.00 86.06 93 LYS A O 1
ATOM 742 N N . SER A 1 94 ? 6.651 10.093 31.012 1.00 85.69 94 SER A N 1
ATOM 743 C CA . SER A 1 94 ? 8.106 9.951 30.861 1.00 85.69 94 SER A CA 1
ATOM 744 C C . SER A 1 94 ? 8.650 10.599 29.584 1.00 85.69 94 SER A C 1
ATOM 746 O O . SER A 1 94 ? 9.862 10.634 29.389 1.00 85.69 94 SER A O 1
ATOM 748 N N . VAL A 1 95 ? 7.776 11.089 28.701 1.00 85.31 95 VAL A N 1
ATOM 749 C CA . VAL A 1 95 ? 8.144 11.771 27.458 1.00 85.31 95 VAL A CA 1
ATOM 750 C C . VAL A 1 95 ? 7.759 13.242 27.591 1.00 85.31 95 VAL A C 1
ATOM 752 O O . VAL A 1 95 ? 6.579 13.558 27.733 1.00 85.31 95 VAL A O 1
ATOM 755 N N . GLY A 1 96 ? 8.753 14.136 27.546 1.00 84.12 96 GLY A N 1
ATOM 756 C CA . GLY A 1 96 ? 8.508 15.579 27.477 1.00 84.12 96 GLY A CA 1
ATOM 757 C C . GLY A 1 96 ? 7.686 15.928 26.234 1.00 84.12 96 GLY A C 1
ATOM 758 O O . GLY A 1 96 ? 7.921 15.356 25.171 1.00 84.12 96 GLY A O 1
ATOM 759 N N . ASP A 1 97 ? 6.706 16.821 26.386 1.00 87.12 97 ASP A N 1
ATOM 760 C CA . ASP A 1 97 ? 5.773 17.246 25.332 1.00 87.12 97 ASP A CA 1
ATOM 761 C C . ASP A 1 97 ? 5.052 16.093 24.608 1.00 87.12 97 ASP A C 1
ATOM 763 O O . ASP A 1 97 ? 4.829 16.133 23.394 1.00 87.12 97 ASP A O 1
ATOM 767 N N . PHE A 1 98 ? 4.656 15.043 25.343 1.00 94.12 98 PHE A N 1
ATOM 768 C CA . PHE A 1 98 ? 3.823 13.991 24.762 1.00 94.12 98 PHE A CA 1
ATOM 769 C C . PHE A 1 98 ? 2.518 14.595 24.203 1.00 94.12 98 PHE A C 1
ATOM 771 O O . PHE A 1 98 ? 1.782 15.253 24.943 1.00 94.12 98 PHE A O 1
ATOM 778 N N . PRO A 1 99 ? 2.177 14.345 22.928 1.00 95.44 99 PRO A N 1
ATOM 779 C CA . PRO A 1 99 ? 0.991 14.911 22.301 1.00 95.44 99 PRO A CA 1
ATOM 780 C C . PRO A 1 99 ? -0.249 14.162 22.790 1.00 95.44 99 PRO A C 1
ATOM 782 O O . PRO A 1 99 ? -0.659 13.169 22.198 1.00 95.44 99 PRO A O 1
ATOM 785 N N . VAL A 1 100 ? -0.826 14.600 23.905 1.00 96.62 100 VAL A N 1
ATOM 786 C CA . VAL A 1 100 ? -2.078 14.040 24.428 1.00 96.62 100 VAL A CA 1
ATOM 787 C C . VAL A 1 100 ? -3.234 14.509 23.531 1.00 96.62 100 VAL A C 1
ATOM 789 O O . VAL A 1 100 ? -3.362 15.715 23.310 1.00 96.62 100 VAL A O 1
ATOM 792 N N . PRO A 1 101 ? -4.068 13.606 22.983 1.00 97.50 101 PRO A N 1
ATOM 793 C CA . PRO A 1 101 ? -5.191 14.002 22.136 1.00 97.50 101 PRO A CA 1
ATOM 794 C C . PRO A 1 101 ? -6.338 14.606 22.955 1.00 97.50 101 PRO A C 1
ATOM 796 O O . PRO A 1 101 ? -6.469 14.320 24.146 1.00 97.50 101 PRO A O 1
ATOM 799 N N . SER A 1 102 ? -7.209 15.387 22.305 1.00 97.38 102 SER A N 1
ATOM 800 C CA . SER A 1 102 ? -8.411 15.919 22.966 1.00 97.38 102 SER A CA 1
ATOM 801 C C . SER A 1 102 ? -9.440 14.814 23.231 1.00 97.38 102 SER A C 1
ATOM 803 O O . SER A 1 102 ? -10.106 14.802 24.265 1.00 97.38 102 SER A O 1
ATOM 805 N N . SER A 1 103 ? -9.531 13.852 22.307 1.00 98.06 103 SER A N 1
ATOM 806 C CA . SER A 1 103 ? -10.419 12.698 22.388 1.00 98.06 103 SER A CA 1
ATOM 807 C C . SER A 1 103 ? -9.929 11.544 21.510 1.00 98.06 103 SER A C 1
ATOM 809 O O . SER A 1 103 ? -9.162 11.714 20.556 1.00 98.06 103 SER A O 1
ATOM 811 N N . VAL A 1 104 ? -10.373 10.336 21.847 1.00 98.44 104 VAL A N 1
ATOM 812 C CA . VAL A 1 104 ? -10.178 9.119 21.058 1.00 98.44 104 VAL A CA 1
ATOM 813 C C . VAL A 1 104 ? -11.422 8.878 20.210 1.00 98.44 104 VAL A C 1
ATOM 815 O O . VAL A 1 104 ? -12.520 8.730 20.740 1.00 98.44 104 VAL A O 1
ATOM 818 N N . LYS A 1 105 ? -11.236 8.818 18.889 1.00 97.50 105 LYS A N 1
ATOM 819 C CA . LYS A 1 105 ? -12.304 8.594 17.906 1.00 97.50 105 LYS A CA 1
ATOM 820 C C . LYS A 1 105 ? -12.628 7.113 17.734 1.00 97.50 105 LYS A C 1
ATOM 822 O O . LYS A 1 105 ? -13.782 6.759 17.530 1.00 97.50 105 LYS A O 1
ATOM 827 N N . SER A 1 106 ? -11.610 6.253 17.756 1.00 98.00 106 SER A N 1
ATOM 828 C CA . SER A 1 106 ? -11.807 4.804 17.637 1.00 98.00 106 SER A CA 1
ATOM 829 C C . SER A 1 106 ? -10.654 4.001 18.229 1.00 98.00 106 SER A C 1
ATOM 831 O O . SER A 1 106 ? -9.547 4.521 18.399 1.00 98.00 106 SER A O 1
ATOM 833 N N . ILE A 1 107 ? -10.915 2.733 18.535 1.00 98.62 107 ILE A N 1
ATOM 834 C CA . ILE A 1 107 ? -9.940 1.779 19.073 1.00 98.62 107 ILE A CA 1
ATOM 835 C C . ILE A 1 107 ? -10.002 0.445 18.335 1.00 98.62 107 ILE A C 1
ATOM 837 O O . ILE A 1 107 ? -11.052 0.036 17.852 1.00 98.62 107 ILE A O 1
ATOM 841 N N . TYR A 1 108 ? -8.880 -0.268 18.322 1.00 98.62 108 TYR A N 1
ATOM 842 C CA . TYR A 1 108 ? -8.827 -1.671 17.928 1.00 98.62 108 TYR A CA 1
ATOM 843 C C . TYR A 1 108 ? -7.773 -2.390 18.767 1.00 98.62 108 TYR A C 1
ATOM 845 O O . TYR A 1 108 ? -6.726 -1.829 19.091 1.00 98.62 108 TYR A O 1
ATOM 853 N N . ALA A 1 109 ? -8.049 -3.634 19.142 1.00 97.88 109 ALA A N 1
ATOM 854 C CA . ALA A 1 109 ? -7.165 -4.431 19.980 1.00 97.88 109 ALA A CA 1
ATOM 855 C C . ALA A 1 109 ? -7.029 -5.854 19.421 1.00 97.88 109 ALA A C 1
ATOM 857 O O . ALA A 1 109 ? -7.988 -6.416 18.882 1.00 97.88 109 ALA A O 1
ATOM 858 N N . ASP A 1 110 ? -5.828 -6.419 19.524 1.00 96.94 110 ASP A N 1
ATOM 859 C CA . ASP A 1 110 ? -5.509 -7.776 19.075 1.00 96.94 110 ASP A CA 1
ATOM 860 C C . ASP A 1 110 ? -4.375 -8.369 19.919 1.00 96.94 110 ASP A C 1
ATOM 862 O O . ASP A 1 110 ? -3.476 -7.644 20.345 1.00 96.94 110 ASP A O 1
ATOM 866 N N . ALA A 1 111 ? -4.437 -9.674 20.187 1.00 94.19 111 ALA A N 1
ATOM 867 C CA . ALA A 1 111 ? -3.525 -10.415 21.065 1.00 94.19 111 ALA A CA 1
ATOM 868 C C . ALA A 1 111 ? -3.201 -9.693 22.395 1.00 94.19 111 ALA A C 1
ATOM 870 O O . ALA A 1 111 ? -4.002 -9.705 23.332 1.00 94.19 111 ALA A O 1
ATOM 871 N N . ASP A 1 112 ? -2.037 -9.048 22.486 1.00 92.56 112 ASP A N 1
ATOM 872 C CA . ASP A 1 112 ? -1.542 -8.321 23.650 1.00 92.56 112 ASP A CA 1
ATOM 873 C C . ASP A 1 112 ? -1.485 -6.803 23.452 1.00 92.56 112 ASP A C 1
ATOM 875 O O . ASP A 1 112 ? -0.840 -6.121 24.239 1.00 92.56 112 ASP A O 1
ATOM 879 N N . GLU A 1 113 ? -2.134 -6.242 22.435 1.00 94.12 113 GLU A N 1
ATOM 880 C CA . GLU A 1 113 ? -1.969 -4.838 22.054 1.00 94.12 113 GLU A CA 1
ATOM 881 C C . GLU A 1 113 ? -3.305 -4.114 21.877 1.00 94.12 113 GLU A C 1
ATOM 883 O O . GLU A 1 113 ? -4.329 -4.720 21.552 1.00 94.12 113 GLU A O 1
ATOM 888 N N . ILE A 1 114 ? -3.285 -2.804 22.121 1.00 97.19 114 ILE A N 1
ATOM 889 C CA . ILE A 1 114 ? -4.355 -1.867 21.782 1.00 97.19 114 ILE A CA 1
ATOM 890 C C . ILE A 1 114 ? -3.772 -0.700 20.987 1.00 97.19 114 ILE A C 1
ATOM 892 O O . ILE A 1 114 ? -2.709 -0.168 21.318 1.00 97.19 114 ILE A O 1
ATOM 896 N N . VAL A 1 115 ? -4.497 -0.291 19.952 1.00 98.25 115 VAL A N 1
ATOM 897 C CA . VAL A 1 115 ? -4.237 0.903 19.153 1.00 98.25 115 VAL A CA 1
ATOM 898 C C . VAL A 1 115 ? -5.443 1.834 19.256 1.00 98.25 115 VAL A C 1
ATOM 900 O O . VAL A 1 115 ? -6.590 1.387 19.244 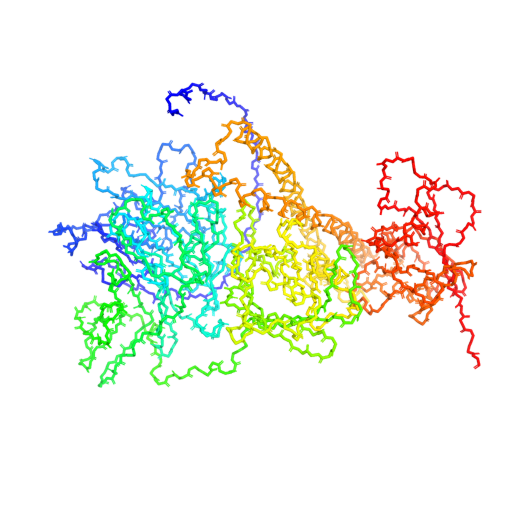1.00 98.25 115 VAL A O 1
ATOM 903 N N . ALA A 1 116 ? -5.176 3.131 19.374 1.00 98.50 116 ALA A N 1
ATOM 904 C CA . ALA A 1 116 ? -6.172 4.191 19.446 1.00 98.50 116 ALA A CA 1
ATOM 905 C C . ALA A 1 116 ? -5.930 5.225 18.343 1.00 98.50 116 ALA A C 1
ATOM 907 O O . ALA A 1 116 ? -4.791 5.630 18.105 1.00 98.50 116 ALA A O 1
ATOM 908 N N . LEU A 1 117 ? -7.010 5.672 17.708 1.00 98.62 117 LEU A N 1
ATOM 909 C CA . LEU A 1 117 ? -7.025 6.762 16.739 1.00 98.62 117 LEU A CA 1
ATOM 910 C C . LEU A 1 117 ? -7.639 8.001 17.393 1.00 98.62 117 LEU A C 1
ATOM 912 O O . LEU A 1 117 ? -8.782 7.953 17.853 1.00 98.62 117 LEU A O 1
ATOM 916 N N . SER A 1 118 ? -6.905 9.110 17.427 1.00 98.25 118 SER A N 1
ATOM 917 C CA . SER A 1 118 ? -7.413 10.373 17.970 1.00 98.25 118 SER A CA 1
ATOM 918 C C . SER A 1 118 ? -8.327 11.128 17.004 1.00 98.25 118 SER A C 1
ATOM 920 O O . SER A 1 118 ? -8.361 10.858 15.803 1.00 98.25 118 SER A O 1
ATOM 922 N N . ASP A 1 119 ? -9.006 12.142 17.528 1.00 96.00 119 ASP A N 1
ATOM 923 C CA . ASP A 1 119 ? -9.697 13.202 16.780 1.00 96.00 119 ASP A CA 1
ATOM 924 C C . ASP A 1 119 ? -8.834 13.861 15.691 1.00 96.00 119 ASP A C 1
ATOM 926 O O . ASP A 1 119 ? -9.304 14.090 14.581 1.00 96.00 119 ASP A O 1
ATOM 930 N N . ALA A 1 120 ? -7.546 14.080 15.970 1.00 96.25 120 ALA A N 1
ATOM 931 C CA . ALA A 1 120 ? -6.579 14.612 15.004 1.00 96.25 120 ALA A CA 1
ATOM 932 C C . ALA A 1 120 ? -6.113 13.597 13.931 1.00 96.25 120 ALA A C 1
ATOM 934 O O . ALA A 1 120 ? -5.175 13.876 13.184 1.00 96.25 120 ALA A O 1
ATOM 935 N N . GLY A 1 121 ? -6.697 12.395 13.877 1.00 96.75 121 GLY A N 1
ATOM 936 C CA . GLY A 1 121 ? -6.325 11.355 12.914 1.00 96.75 121 GLY A CA 1
ATOM 937 C C . GLY A 1 121 ? -4.978 10.679 13.197 1.00 96.75 121 GLY A C 1
ATOM 938 O O . GLY A 1 121 ? -4.392 10.092 12.287 1.00 96.75 121 GLY A O 1
ATOM 939 N N . ARG A 1 122 ? -4.469 10.769 14.434 1.00 97.69 122 ARG A N 1
ATOM 940 C CA . ARG A 1 122 ? -3.174 10.218 14.853 1.00 97.69 122 ARG A CA 1
ATOM 941 C C . ARG A 1 122 ? -3.326 8.881 15.565 1.00 97.69 122 ARG A C 1
ATOM 943 O O . ARG A 1 122 ? -4.204 8.732 16.413 1.00 97.69 122 ARG A O 1
ATOM 950 N N . PHE A 1 123 ? -2.417 7.952 15.283 1.00 98.19 123 PHE A N 1
ATOM 951 C CA . PHE A 1 123 ? -2.364 6.660 15.960 1.00 98.19 123 PHE A CA 1
ATOM 952 C C . PHE A 1 123 ? -1.467 6.667 17.202 1.00 98.19 123 PHE A C 1
ATOM 954 O O . PHE A 1 123 ? -0.355 7.203 17.197 1.00 98.19 123 PHE A O 1
ATOM 961 N N . TYR A 1 124 ? -1.951 5.998 18.245 1.00 97.94 124 TYR A N 1
ATOM 962 C CA . TYR A 1 124 ? -1.239 5.680 19.481 1.00 97.94 124 TYR A CA 1
ATOM 963 C C . TYR A 1 124 ? -1.351 4.185 19.744 1.00 97.94 124 TYR A C 1
ATOM 965 O O . TYR A 1 124 ? -2.373 3.582 19.423 1.00 97.94 124 TYR A O 1
ATOM 973 N N . TRP A 1 125 ? -0.335 3.579 20.349 1.00 95.88 125 TRP A N 1
ATOM 974 C CA . TRP A 1 125 ? -0.331 2.137 20.602 1.00 95.88 125 TRP A CA 1
ATOM 975 C C . TRP A 1 125 ? 0.285 1.775 21.950 1.00 95.88 125 TRP A C 1
ATOM 977 O O . TRP A 1 125 ? 1.135 2.499 22.481 1.00 95.88 125 TRP A O 1
ATOM 987 N N . LEU A 1 126 ? -0.158 0.653 22.516 1.00 93.94 126 LEU A N 1
ATOM 988 C CA . LEU A 1 126 ? 0.293 0.164 23.815 1.00 93.94 126 LEU A CA 1
ATOM 989 C C . LEU A 1 126 ? 0.215 -1.365 23.894 1.00 93.94 126 LEU A C 1
ATOM 991 O O . LEU A 1 126 ? -0.825 -1.961 23.612 1.00 93.94 126 LEU A O 1
ATOM 995 N N . ARG A 1 127 ? 1.303 -1.994 24.360 1.00 90.19 127 ARG A N 1
ATOM 996 C CA . ARG A 1 127 ? 1.382 -3.443 24.623 1.00 90.19 127 ARG A CA 1
ATOM 997 C C . ARG A 1 127 ? 1.119 -3.774 26.089 1.00 90.19 127 ARG A C 1
ATOM 999 O O . ARG A 1 127 ? 1.679 -3.170 27.001 1.00 90.19 127 ARG A O 1
ATOM 1006 N N . LEU A 1 128 ? 0.286 -4.781 26.305 1.00 86.38 128 LEU A N 1
ATOM 1007 C CA . LEU A 1 128 ? -0.358 -5.145 27.566 1.00 86.38 128 LEU A CA 1
ATOM 1008 C C . LEU A 1 128 ? 0.103 -6.494 28.129 1.00 86.38 128 LEU A C 1
ATOM 1010 O O . LEU A 1 128 ? -0.510 -6.978 29.076 1.00 86.38 128 LEU A O 1
ATOM 1014 N N . GLY A 1 129 ? 1.172 -7.093 27.586 1.00 67.94 129 GLY A N 1
ATOM 1015 C CA . GLY A 1 129 ? 1.663 -8.419 27.982 1.00 67.94 129 GLY A CA 1
ATOM 1016 C C . GLY A 1 129 ? 1.742 -8.669 29.504 1.00 67.94 129 GLY A C 1
ATOM 1017 O O . GLY A 1 129 ? 1.894 -7.740 30.298 1.00 67.94 129 GLY A O 1
ATOM 1018 N N . LYS A 1 130 ? 1.637 -9.952 29.891 1.00 46.00 130 LYS A N 1
ATOM 1019 C CA . LYS A 1 130 ? 1.598 -10.479 31.277 1.00 46.00 130 LYS A CA 1
ATOM 1020 C C . LYS A 1 130 ? 2.737 -9.926 32.188 1.00 46.00 130 LYS A C 1
ATOM 1022 O O . LYS A 1 130 ? 3.896 -10.169 31.871 1.00 46.00 130 LYS A O 1
ATOM 1027 N N . GLY A 1 131 ? 2.393 -9.280 33.323 1.00 43.81 131 GLY A N 1
ATOM 1028 C CA . GLY A 1 131 ? 3.292 -8.748 34.396 1.00 43.81 131 GLY A CA 1
ATOM 1029 C C . GLY A 1 131 ? 3.892 -7.345 34.113 1.00 43.81 131 GLY A C 1
ATOM 1030 O O . GLY A 1 131 ? 3.975 -6.978 32.944 1.00 43.81 131 GLY A O 1
ATOM 1031 N N . ILE A 1 132 ? 4.285 -6.465 35.060 1.00 38.31 132 ILE A N 1
ATOM 1032 C CA . ILE A 1 132 ? 4.426 -6.520 36.542 1.00 38.31 132 ILE A CA 1
ATOM 1033 C C . ILE A 1 132 ? 3.687 -5.360 37.270 1.00 38.31 132 ILE A C 1
ATOM 1035 O O . ILE A 1 132 ? 3.409 -5.467 38.457 1.00 38.31 132 ILE A O 1
ATOM 1039 N N . SER A 1 133 ? 3.266 -4.291 36.589 1.00 58.47 133 SER A N 1
ATOM 1040 C CA . SER A 1 133 ? 2.464 -3.206 37.184 1.00 58.47 133 SER A CA 1
ATOM 1041 C C . SER A 1 133 ? 1.740 -2.414 36.089 1.00 58.47 133 SER A C 1
ATOM 1043 O O . SER A 1 133 ? 2.166 -2.420 34.931 1.00 58.47 133 SER A O 1
ATOM 1045 N N . TRP A 1 134 ? 0.646 -1.726 36.434 1.00 68.62 134 TRP A N 1
ATOM 1046 C CA . TRP A 1 134 ? 0.026 -0.722 35.556 1.00 68.62 134 TRP A CA 1
ATOM 1047 C C . TRP A 1 134 ? 0.938 0.492 35.329 1.00 68.62 134 TRP A C 1
ATOM 1049 O O . TRP A 1 134 ? 0.799 1.168 34.315 1.00 68.62 134 TRP A O 1
ATOM 1059 N N . GLU A 1 135 ? 1.890 0.737 36.231 1.00 61.75 135 GLU A N 1
ATOM 1060 C CA . GLU A 1 135 ? 2.813 1.879 36.190 1.00 61.75 135 GLU A CA 1
ATOM 1061 C C . GLU A 1 135 ? 3.786 1.828 35.003 1.00 61.75 135 GLU A C 1
ATOM 1063 O O . GLU A 1 135 ? 4.201 2.866 34.497 1.00 61.75 135 GLU A O 1
ATOM 1068 N N . GLU A 1 136 ? 4.102 0.632 34.500 1.00 68.12 136 GLU A N 1
ATOM 1069 C CA . GLU A 1 136 ? 4.996 0.442 33.348 1.00 68.12 136 GLU A CA 1
ATOM 1070 C C . GLU A 1 136 ? 4.256 0.488 31.999 1.00 68.12 136 GLU A C 1
ATOM 1072 O O . GLU A 1 136 ? 4.876 0.457 30.932 1.00 68.12 136 GLU A O 1
ATOM 1077 N N . LYS A 1 137 ? 2.917 0.525 32.011 1.00 79.50 137 LYS A N 1
ATOM 1078 C CA . LYS A 1 137 ? 2.098 0.517 30.793 1.00 79.50 137 LYS A CA 1
ATOM 1079 C C . LYS A 1 137 ? 1.914 1.950 30.300 1.00 79.50 137 LYS A C 1
ATOM 1081 O O . LYS A 1 137 ? 1.013 2.661 30.730 1.00 79.50 137 LYS A O 1
ATOM 1086 N N . ILE A 1 138 ? 2.768 2.355 29.365 1.00 83.31 138 ILE A N 1
ATOM 1087 C CA . ILE A 1 138 ? 2.777 3.696 28.770 1.00 83.31 138 ILE A CA 1
ATOM 1088 C C . ILE A 1 138 ? 2.441 3.666 27.280 1.00 83.31 138 ILE A C 1
ATOM 1090 O O . ILE A 1 138 ? 2.816 2.744 26.552 1.00 83.31 138 ILE A O 1
ATOM 1094 N N . TRP A 1 139 ? 1.736 4.699 26.820 1.00 94.38 139 TRP A N 1
ATOM 1095 C CA . TRP A 1 139 ? 1.409 4.857 25.408 1.00 94.38 139 TRP A CA 1
ATOM 1096 C C . TRP A 1 139 ? 2.636 5.254 24.587 1.00 94.38 139 TRP A C 1
ATOM 1098 O O . TRP A 1 139 ? 3.465 6.071 25.002 1.00 94.38 139 TRP A O 1
ATOM 1108 N N . ASN A 1 140 ? 2.703 4.719 23.373 1.00 93.12 140 ASN A N 1
ATOM 1109 C CA . ASN A 1 140 ? 3.617 5.155 22.330 1.00 93.12 140 ASN A CA 1
ATOM 1110 C C . ASN A 1 140 ? 2.854 5.992 21.299 1.00 93.12 140 ASN A C 1
ATOM 1112 O O . ASN A 1 140 ? 1.713 5.693 20.955 1.00 93.12 140 ASN A O 1
ATOM 1116 N N . HIS A 1 141 ? 3.507 7.042 20.804 1.00 94.25 141 HIS A N 1
ATOM 1117 C CA . HIS A 1 141 ? 2.951 8.018 19.855 1.00 94.25 141 HIS A CA 1
ATOM 1118 C C . HIS A 1 141 ? 3.746 8.078 18.541 1.00 94.25 141 HIS A C 1
ATOM 1120 O O . HIS A 1 141 ? 3.469 8.921 17.683 1.00 94.25 141 HIS A O 1
ATOM 1126 N N . LEU A 1 142 ? 4.762 7.221 18.421 1.00 94.12 142 LEU A N 1
ATOM 1127 C CA . LEU A 1 142 ? 5.644 7.102 17.270 1.00 94.12 142 LEU A CA 1
ATOM 1128 C C . LEU A 1 142 ? 5.553 5.677 16.729 1.00 94.12 142 LEU A C 1
ATOM 1130 O O . LEU A 1 142 ? 5.412 4.719 17.496 1.00 94.12 142 LEU A O 1
ATOM 1134 N N . TRP A 1 143 ? 5.646 5.556 15.416 1.00 93.62 143 TRP A N 1
ATOM 1135 C CA . TRP A 1 143 ? 5.504 4.327 14.658 1.00 93.62 143 TRP A CA 1
ATOM 1136 C C . TRP A 1 143 ? 6.685 4.166 13.702 1.00 93.62 143 TRP A C 1
ATOM 1138 O O . TRP A 1 143 ? 7.321 5.150 13.327 1.00 93.62 143 TRP A O 1
ATOM 1148 N N . GLY A 1 144 ? 6.933 2.927 13.292 1.00 89.38 144 GLY A N 1
ATOM 1149 C CA . GLY A 1 144 ? 7.766 2.620 12.138 1.00 89.38 144 GLY A CA 1
ATOM 1150 C C . GLY A 1 144 ? 9.281 2.646 12.350 1.00 89.38 144 GLY A C 1
ATOM 1151 O O . GLY A 1 144 ? 9.803 2.949 13.430 1.00 89.38 144 GLY A O 1
ATOM 1152 N N . TRP A 1 145 ? 9.973 2.282 11.273 1.00 83.44 145 TRP A N 1
ATOM 1153 C CA . TRP A 1 145 ? 11.426 2.223 11.121 1.00 83.44 145 TRP A CA 1
ATOM 1154 C C . TRP A 1 145 ? 11.804 2.694 9.698 1.00 83.44 145 TRP A C 1
ATOM 1156 O O . TRP A 1 145 ? 11.028 2.471 8.769 1.00 83.44 145 TRP A O 1
ATOM 1166 N N . PRO A 1 146 ? 12.969 3.335 9.469 1.00 71.44 146 PRO A N 1
ATOM 1167 C CA . PRO A 1 146 ? 14.050 3.634 10.417 1.00 71.44 146 PRO A CA 1
ATOM 1168 C C . PRO A 1 146 ? 13.787 4.807 11.352 1.00 71.44 146 PRO A C 1
ATOM 1170 O O . PRO A 1 146 ? 14.344 4.842 12.451 1.00 71.44 146 PRO A O 1
ATOM 1173 N N . GLU A 1 147 ? 12.932 5.737 10.946 1.00 81.06 147 GLU A N 1
ATOM 1174 C CA . GLU A 1 147 ? 12.568 6.888 11.761 1.00 81.06 147 GLU A CA 1
ATOM 1175 C C . GLU A 1 147 ? 11.278 6.582 12.522 1.00 81.06 147 GLU A C 1
ATOM 1177 O O . GLU A 1 147 ? 10.253 6.251 11.929 1.00 81.06 147 GLU A O 1
ATOM 1182 N N . LYS A 1 148 ? 11.341 6.678 13.854 1.00 88.38 148 LYS A N 1
ATOM 1183 C CA . LYS A 1 148 ? 10.154 6.589 14.703 1.00 88.38 148 LYS A CA 1
ATOM 1184 C C . LYS A 1 148 ? 9.425 7.921 14.636 1.00 88.38 148 LYS A C 1
ATOM 1186 O O . LYS A 1 148 ? 9.811 8.869 15.317 1.00 88.38 148 LYS A O 1
ATOM 1191 N N . GLU A 1 149 ? 8.370 7.979 13.840 1.00 92.50 149 GLU A N 1
ATOM 1192 C CA . GLU A 1 149 ? 7.623 9.206 13.570 1.00 92.50 149 GLU A CA 1
ATOM 1193 C C . GLU A 1 149 ? 6.142 9.077 13.945 1.00 92.50 149 GLU A C 1
ATOM 1195 O O . GLU A 1 149 ? 5.610 7.971 14.042 1.00 92.50 149 GLU A O 1
ATOM 1200 N N . PRO A 1 150 ? 5.429 10.197 14.141 1.00 95.31 150 PRO A N 1
ATOM 1201 C CA . PRO A 1 150 ? 3.976 10.181 14.244 1.00 95.31 150 PRO A CA 1
ATOM 1202 C C . PRO A 1 150 ? 3.319 9.548 13.004 1.00 95.31 150 PRO A C 1
ATOM 1204 O O . PRO A 1 150 ? 3.610 9.947 11.874 1.00 95.31 150 PRO A O 1
ATOM 1207 N N . LEU A 1 151 ? 2.382 8.619 13.214 1.00 97.00 151 LEU A N 1
ATOM 1208 C CA . LEU A 1 151 ? 1.562 8.043 12.147 1.00 97.00 151 LEU A CA 1
ATOM 1209 C C . LEU A 1 151 ? 0.182 8.707 12.122 1.00 97.00 151 LEU A C 1
ATOM 1211 O O . LEU A 1 151 ? -0.525 8.722 13.133 1.00 97.00 151 LEU A O 1
ATOM 1215 N N . PHE A 1 152 ? -0.204 9.219 10.954 1.00 96.69 152 PHE A N 1
ATOM 1216 C CA . PHE A 1 152 ? -1.486 9.880 10.719 1.00 96.69 152 PHE A CA 1
ATOM 1217 C C . PHE A 1 152 ? -2.233 9.235 9.552 1.00 96.69 152 PHE A C 1
ATOM 1219 O O . PHE A 1 152 ? -1.617 8.832 8.559 1.00 96.69 152 PHE A O 1
ATOM 1226 N N . LEU A 1 153 ? -3.564 9.218 9.627 1.00 95.75 153 LEU A N 1
ATOM 1227 C CA . LEU A 1 153 ? -4.410 8.939 8.467 1.00 95.75 153 LEU A CA 1
ATOM 1228 C C . LEU A 1 153 ? -4.197 10.028 7.409 1.00 95.75 153 LEU A C 1
ATOM 1230 O O . LEU A 1 153 ? -4.554 11.188 7.597 1.00 95.75 153 LEU A O 1
ATOM 1234 N N . THR A 1 154 ? -3.580 9.656 6.290 1.00 91.25 154 THR A N 1
ATOM 1235 C CA . THR A 1 154 ? -3.179 10.580 5.221 1.00 91.25 154 THR A CA 1
ATOM 1236 C C . THR A 1 154 ? -3.391 9.951 3.848 1.00 91.25 154 THR A C 1
ATOM 1238 O O . THR A 1 154 ? -3.519 8.733 3.720 1.00 91.25 154 THR A O 1
ATOM 1241 N N . GLY A 1 155 ? -3.451 10.783 2.804 1.00 90.25 155 GLY A N 1
ATOM 1242 C CA . GLY A 1 155 ? -3.584 10.309 1.425 1.00 90.25 155 GLY A CA 1
ATOM 1243 C C . GLY A 1 155 ? -4.813 9.406 1.229 1.00 90.25 155 GLY A C 1
ATOM 1244 O O . GLY A 1 155 ? -5.878 9.718 1.765 1.00 90.25 155 GLY A O 1
ATOM 1245 N N . PRO A 1 156 ? -4.684 8.275 0.510 1.00 92.25 156 PRO A N 1
ATOM 1246 C CA . PRO A 1 156 ? -5.765 7.298 0.330 1.00 92.25 156 PRO A CA 1
ATOM 1247 C C . PRO A 1 156 ? -6.322 6.675 1.625 1.00 92.25 156 PRO A C 1
ATOM 1249 O O . PRO A 1 156 ? -7.374 6.039 1.580 1.00 92.25 156 PRO A O 1
ATOM 1252 N N . ALA A 1 157 ? -5.645 6.847 2.765 1.00 95.69 157 ALA A N 1
ATOM 1253 C CA . ALA A 1 157 ? -6.073 6.362 4.076 1.00 95.69 157 ALA A CA 1
ATOM 1254 C C . ALA A 1 157 ? -6.828 7.419 4.915 1.00 95.69 157 ALA A C 1
ATOM 1256 O O . ALA A 1 157 ? -7.267 7.103 6.009 1.00 95.69 157 ALA A O 1
ATOM 1257 N N . SER A 1 158 ? -7.001 8.664 4.452 1.00 93.50 158 SER A N 1
ATOM 1258 C CA . SER A 1 158 ? -7.512 9.788 5.269 1.00 93.50 158 SER A CA 1
ATOM 1259 C C . SER A 1 158 ? -8.971 9.675 5.748 1.00 93.50 158 SER A C 1
ATOM 1261 O O . SER A 1 158 ? -9.372 10.387 6.668 1.00 93.50 158 SER A O 1
ATOM 1263 N N . SER A 1 159 ? -9.788 8.808 5.147 1.00 93.94 159 SER A N 1
ATOM 1264 C CA . SER A 1 159 ? -11.210 8.635 5.497 1.00 93.94 159 SER A CA 1
ATOM 1265 C C . SER A 1 159 ? -11.638 7.178 5.319 1.00 93.94 159 SER A C 1
ATOM 1267 O O . SER A 1 159 ? -12.317 6.849 4.350 1.00 93.94 159 SER A O 1
ATOM 1269 N N . PRO A 1 160 ? -11.164 6.269 6.177 1.00 96.38 160 PRO A N 1
ATOM 1270 C CA . PRO A 1 160 ? -11.362 4.850 5.951 1.00 96.38 160 PRO A CA 1
ATOM 1271 C C . PRO A 1 160 ? -12.790 4.401 6.241 1.00 96.38 160 PRO A C 1
ATOM 1273 O O . PRO A 1 160 ? -13.417 4.907 7.169 1.00 96.38 160 PRO A O 1
ATOM 1276 N N . VAL A 1 161 ? -13.255 3.402 5.488 1.00 95.31 161 VAL A N 1
ATOM 1277 C CA . VAL A 1 161 ? -14.483 2.655 5.816 1.00 95.31 161 VAL A CA 1
ATOM 1278 C C . VAL A 1 161 ? -14.286 1.881 7.123 1.00 95.31 161 VAL A C 1
ATOM 1280 O O . VAL A 1 161 ? -15.166 1.842 7.974 1.00 95.31 161 VAL A O 1
ATOM 1283 N N . GLY A 1 162 ? -13.091 1.321 7.321 1.00 96.81 162 GLY A N 1
ATOM 1284 C CA . GLY A 1 162 ? -12.709 0.639 8.551 1.00 96.81 162 GLY A CA 1
ATOM 1285 C C . GLY A 1 162 ? -11.196 0.509 8.673 1.00 96.81 162 GLY A C 1
ATOM 1286 O O . GLY A 1 162 ? -10.460 0.614 7.689 1.00 96.81 162 GLY A O 1
ATOM 1287 N N . TRP A 1 163 ? -10.713 0.287 9.889 1.00 98.50 163 TRP A N 1
ATOM 1288 C CA . TRP A 1 163 ? -9.310 -0.013 10.149 1.00 98.50 163 TRP A CA 1
ATOM 1289 C C . TRP A 1 163 ? -9.197 -1.038 11.275 1.00 98.50 163 TRP A C 1
ATOM 1291 O O . TRP A 1 163 ? -10.076 -1.142 12.130 1.00 98.50 163 TRP A O 1
ATOM 1301 N N . ALA A 1 164 ? -8.119 -1.809 11.257 1.00 98.56 164 ALA A N 1
ATOM 1302 C CA . ALA A 1 164 ? -7.879 -2.885 12.207 1.00 98.56 164 ALA A CA 1
ATOM 1303 C C . ALA A 1 164 ? -6.378 -3.127 12.373 1.00 98.56 164 ALA A C 1
ATOM 1305 O O . ALA A 1 164 ? -5.575 -2.718 11.533 1.00 98.56 164 ALA A O 1
ATOM 1306 N N . ILE A 1 165 ? -5.992 -3.819 13.444 1.00 98.06 165 ILE A N 1
ATOM 1307 C CA . ILE A 1 165 ? -4.612 -4.283 13.635 1.00 98.06 165 ILE A CA 1
ATOM 1308 C C . ILE A 1 165 ? -4.568 -5.808 13.662 1.00 98.06 165 ILE A C 1
ATOM 1310 O O . ILE A 1 165 ? -5.482 -6.453 14.170 1.00 98.06 165 ILE A O 1
ATOM 1314 N N . GLY A 1 166 ? -3.488 -6.374 13.133 1.00 96.94 166 GLY A N 1
ATOM 1315 C CA . GLY A 1 166 ? -3.128 -7.777 13.295 1.00 96.94 166 GLY A CA 1
ATOM 1316 C C . GLY A 1 166 ? -1.835 -7.895 14.089 1.00 96.94 166 GLY A C 1
ATOM 1317 O O . GLY A 1 166 ? -0.827 -7.289 13.724 1.00 96.94 166 GLY A O 1
ATOM 1318 N N . ARG A 1 167 ? -1.857 -8.683 15.164 1.00 94.50 167 ARG A N 1
ATOM 1319 C CA . ARG A 1 167 ? -0.727 -8.900 16.066 1.00 94.50 167 ARG A CA 1
ATOM 1320 C C . ARG A 1 167 ? -0.292 -10.364 16.019 1.00 94.50 167 ARG A C 1
ATOM 1322 O O . ARG A 1 167 ? -0.879 -11.234 16.660 1.00 94.50 167 ARG A O 1
ATOM 1329 N N . ARG A 1 168 ? 0.778 -10.643 15.271 1.00 92.19 168 ARG A N 1
ATOM 1330 C CA . ARG A 1 168 ? 1.424 -11.966 15.234 1.00 92.19 168 ARG A CA 1
ATOM 1331 C C . ARG A 1 168 ? 2.500 -12.014 16.317 1.00 92.19 168 ARG A C 1
ATOM 1333 O O . ARG A 1 168 ? 3.534 -11.356 16.205 1.00 92.19 168 ARG A O 1
ATOM 1340 N N . ASN A 1 169 ? 2.229 -12.735 17.400 1.00 91.19 169 ASN A N 1
ATOM 1341 C CA . ASN A 1 169 ? 3.079 -12.816 18.590 1.00 91.19 169 ASN A CA 1
ATOM 1342 C C . ASN A 1 169 ? 3.126 -14.264 19.134 1.00 91.19 169 ASN A C 1
ATOM 1344 O O . ASN A 1 169 ? 2.697 -15.205 18.468 1.00 91.19 169 ASN A O 1
ATOM 1348 N N . ARG A 1 170 ? 3.610 -14.437 20.368 1.00 90.81 170 ARG A N 1
ATOM 1349 C CA . ARG A 1 170 ? 3.669 -15.741 21.048 1.00 90.81 170 ARG A CA 1
ATOM 1350 C C . ARG A 1 170 ? 2.327 -16.462 21.196 1.00 90.81 170 ARG A C 1
ATOM 1352 O O . ARG A 1 170 ? 2.337 -17.668 21.371 1.00 90.81 170 ARG A O 1
ATOM 1359 N N . ASP A 1 171 ? 1.206 -15.741 21.173 1.00 90.44 171 ASP A N 1
ATOM 1360 C CA . ASP A 1 171 ? -0.119 -16.319 21.410 1.00 90.44 171 ASP A CA 1
ATOM 1361 C C . ASP A 1 171 ? -0.635 -17.088 20.183 1.00 90.44 171 ASP A C 1
ATOM 1363 O O . ASP A 1 171 ? -1.429 -18.005 20.346 1.00 90.44 171 ASP A O 1
ATOM 1367 N N . VAL A 1 172 ? -0.165 -16.752 18.972 1.00 94.44 172 VAL A N 1
ATOM 1368 C CA . VAL A 1 172 ? -0.396 -17.564 17.757 1.00 94.44 172 VAL A CA 1
ATOM 1369 C C . VAL A 1 172 ? 0.757 -18.526 17.463 1.00 94.44 172 VAL A C 1
ATOM 1371 O O . VAL A 1 172 ? 0.579 -19.478 16.711 1.00 94.44 172 VAL A O 1
ATOM 1374 N N . LEU A 1 173 ? 1.919 -18.294 18.086 1.00 95.25 173 LEU A N 1
ATOM 1375 C CA . LEU A 1 173 ? 3.156 -19.083 18.050 1.00 95.25 173 LEU A CA 1
ATOM 1376 C C . LEU A 1 173 ? 3.818 -19.239 16.671 1.00 95.25 173 LEU A C 1
ATOM 1378 O O . LEU A 1 173 ? 4.996 -18.932 16.517 1.00 95.25 173 LEU A O 1
ATOM 1382 N N . TYR A 1 174 ? 3.086 -19.656 15.651 1.00 96.25 174 TYR A N 1
ATOM 1383 C CA . TYR A 1 174 ? 3.571 -19.785 14.286 1.00 96.25 174 TYR A CA 1
ATOM 1384 C C . TYR A 1 174 ? 2.487 -19.403 13.281 1.00 96.25 174 TYR A C 1
ATOM 1386 O O . TYR A 1 174 ? 1.303 -19.291 13.601 1.00 96.25 174 TYR A O 1
ATOM 1394 N N . HIS A 1 175 ? 2.921 -19.183 12.050 1.00 95.75 175 HIS A N 1
ATOM 1395 C CA . HIS A 1 175 ? 2.058 -19.099 10.879 1.00 95.75 175 HIS A CA 1
ATOM 1396 C C . HIS A 1 175 ? 2.530 -20.127 9.861 1.00 95.75 175 HIS A C 1
ATOM 1398 O O . HIS A 1 175 ? 3.683 -20.542 9.919 1.00 95.75 175 HIS A O 1
ATOM 1404 N N . GLU A 1 176 ? 1.667 -20.528 8.945 1.00 96.62 176 GLU A N 1
ATOM 1405 C CA . GLU A 1 176 ? 2.027 -21.461 7.878 1.00 96.62 176 GLU A CA 1
ATOM 1406 C C . GLU A 1 176 ? 2.109 -20.726 6.539 1.00 96.62 176 GLU A C 1
ATOM 1408 O O . GLU A 1 176 ? 1.283 -19.852 6.259 1.00 96.62 176 GLU A O 1
ATOM 1413 N N . ASP A 1 177 ? 3.115 -21.059 5.726 1.00 96.81 177 ASP A N 1
ATOM 1414 C CA . ASP A 1 177 ? 3.182 -20.599 4.339 1.00 96.81 177 ASP A CA 1
ATOM 1415 C C . ASP A 1 177 ? 2.149 -21.325 3.454 1.00 96.81 177 ASP A C 1
ATOM 1417 O O . ASP A 1 177 ? 1.388 -22.184 3.900 1.00 96.81 177 ASP A O 1
ATOM 1421 N N . ILE A 1 178 ? 2.109 -20.983 2.169 1.00 95.94 178 ILE A N 1
ATOM 1422 C CA . ILE A 1 178 ? 1.164 -21.554 1.199 1.00 95.94 178 ILE A CA 1
ATOM 1423 C C . ILE A 1 178 ? 1.364 -23.063 0.935 1.00 95.94 178 ILE A C 1
ATOM 1425 O O . ILE A 1 178 ? 0.462 -23.708 0.408 1.00 95.94 178 ILE A O 1
ATOM 1429 N N . ASP A 1 179 ? 2.522 -23.637 1.272 1.00 96.94 179 ASP A N 1
ATOM 1430 C CA . ASP A 1 179 ? 2.760 -25.090 1.252 1.00 96.94 179 ASP A CA 1
ATOM 1431 C C . ASP A 1 179 ? 2.434 -25.720 2.628 1.00 96.94 179 ASP A C 1
ATOM 1433 O O . ASP A 1 179 ? 2.570 -26.925 2.844 1.00 96.94 179 ASP A O 1
ATOM 1437 N N . GLY A 1 180 ? 1.957 -24.926 3.587 1.00 96.25 180 GLY A N 1
ATOM 1438 C CA . GLY A 1 180 ? 1.631 -25.340 4.945 1.00 96.25 180 GLY A CA 1
ATOM 1439 C C . GLY A 1 180 ? 2.868 -25.556 5.817 1.00 96.25 180 GLY A C 1
ATOM 1440 O O . GLY A 1 180 ? 2.824 -26.379 6.729 1.00 96.25 180 GLY A O 1
ATOM 1441 N N . ASN A 1 181 ? 4.008 -24.951 5.492 1.00 97.31 181 ASN A N 1
ATOM 1442 C CA . ASN A 1 181 ? 5.199 -25.065 6.328 1.00 97.31 181 ASN A CA 1
ATOM 1443 C C . ASN A 1 181 ? 5.100 -24.074 7.486 1.00 97.31 181 ASN A C 1
ATOM 1445 O O . ASN A 1 181 ? 4.917 -22.881 7.228 1.00 97.31 181 ASN A O 1
ATOM 1449 N N . PRO A 1 182 ? 5.219 -24.520 8.743 1.00 96.94 182 PRO A N 1
ATOM 1450 C CA . PRO A 1 182 ? 5.082 -23.626 9.874 1.00 96.94 182 PRO A CA 1
ATOM 1451 C C . PRO A 1 182 ? 6.363 -22.811 10.107 1.00 96.94 182 PRO A C 1
ATOM 1453 O O . PRO A 1 182 ? 7.482 -23.311 10.013 1.00 96.94 182 PRO A O 1
ATOM 1456 N N . HIS A 1 183 ? 6.177 -21.545 10.463 1.00 94.88 183 HIS A N 1
ATOM 1457 C CA . HIS A 1 183 ? 7.216 -20.561 10.731 1.00 94.88 183 HIS A CA 1
ATOM 1458 C C . HIS A 1 183 ? 6.902 -19.824 12.036 1.00 94.88 183 HIS A C 1
ATOM 1460 O O . HIS A 1 183 ? 5.919 -19.072 12.133 1.00 94.88 183 HIS A O 1
ATOM 1466 N N . HIS A 1 184 ? 7.759 -20.029 13.035 1.00 94.94 184 HIS A N 1
ATOM 1467 C CA . HIS A 1 184 ? 7.658 -19.414 14.357 1.00 94.94 184 HIS A CA 1
ATOM 1468 C C . HIS A 1 184 ? 7.548 -17.879 14.274 1.00 94.94 184 HIS A C 1
ATOM 1470 O O . HIS A 1 184 ? 8.130 -17.239 13.403 1.00 94.94 184 HIS A O 1
ATOM 1476 N N . PHE A 1 185 ? 6.848 -17.242 15.215 1.00 89.12 185 PHE A N 1
ATOM 1477 C CA . PHE A 1 185 ? 6.567 -15.794 15.215 1.00 89.12 185 PHE A CA 1
ATOM 1478 C C . PHE A 1 185 ? 7.800 -14.875 15.405 1.00 89.12 185 PHE A C 1
ATOM 1480 O O . PHE A 1 185 ? 7.681 -13.646 15.400 1.00 89.12 185 PHE A O 1
ATOM 1487 N N . GLY A 1 186 ? 8.988 -15.445 15.613 1.00 84.75 186 GLY A N 1
ATOM 1488 C CA . GLY A 1 186 ? 10.226 -14.721 15.921 1.00 84.75 186 GLY A CA 1
ATOM 1489 C C . GLY A 1 186 ? 10.352 -14.282 17.389 1.00 84.75 186 GLY A C 1
ATOM 1490 O O . GLY A 1 186 ? 9.913 -14.981 18.295 1.00 84.75 186 GLY A O 1
ATOM 1491 N N . THR A 1 187 ? 11.030 -13.155 17.651 1.00 69.69 187 THR A N 1
ATOM 1492 C CA . THR A 1 187 ? 11.371 -12.711 19.025 1.00 69.69 187 THR A CA 1
ATOM 1493 C C . THR A 1 187 ? 10.518 -11.561 19.557 1.00 69.69 187 THR A C 1
ATOM 1495 O O . THR A 1 187 ? 10.287 -11.479 20.758 1.00 69.69 187 THR A O 1
ATOM 1498 N N . MET A 1 188 ? 10.066 -10.649 18.696 1.00 66.31 188 MET A N 1
ATOM 1499 C CA . MET A 1 188 ? 9.311 -9.454 19.110 1.00 66.31 188 MET A CA 1
ATOM 1500 C C . MET A 1 188 ? 7.844 -9.497 18.662 1.00 66.31 188 MET A C 1
ATOM 1502 O O . MET A 1 188 ? 7.023 -8.701 19.132 1.00 66.31 188 MET A O 1
ATOM 1506 N N . GLY A 1 189 ? 7.513 -10.442 17.773 1.00 81.25 189 GLY A N 1
ATOM 1507 C CA . GLY A 1 189 ? 6.300 -10.436 16.965 1.00 81.25 189 GLY A CA 1
ATOM 1508 C C . GLY A 1 189 ? 6.178 -9.175 16.101 1.00 81.25 189 GLY A C 1
ATOM 1509 O O . GLY A 1 189 ? 6.921 -8.210 16.280 1.00 81.25 189 GLY A O 1
ATOM 1510 N N . ILE A 1 190 ? 5.167 -9.132 15.244 1.00 87.81 190 ILE A N 1
ATOM 1511 C CA . ILE A 1 190 ? 4.859 -7.966 14.412 1.00 87.81 190 ILE A CA 1
ATOM 1512 C C . ILE A 1 190 ? 3.453 -7.435 14.693 1.00 87.81 190 ILE A C 1
ATOM 1514 O O . ILE A 1 190 ? 2.571 -8.183 15.128 1.00 87.81 190 ILE A O 1
ATOM 1518 N N . THR A 1 191 ? 3.289 -6.128 14.520 1.00 93.69 191 THR A N 1
ATOM 1519 C CA . THR A 1 191 ? 1.997 -5.442 14.538 1.00 93.69 191 THR A CA 1
ATOM 1520 C C . THR A 1 191 ? 1.834 -4.768 13.197 1.00 93.69 191 THR A C 1
ATOM 1522 O O . THR A 1 191 ? 2.624 -3.880 12.870 1.00 93.69 191 THR A O 1
ATOM 1525 N N . THR A 1 192 ? 0.790 -5.147 12.473 1.00 97.12 192 THR A N 1
ATOM 1526 C CA . THR A 1 192 ? 0.436 -4.532 11.197 1.00 97.12 192 THR A CA 1
ATOM 1527 C C . THR A 1 192 ? -0.903 -3.830 11.342 1.00 97.12 192 THR A C 1
ATOM 1529 O O . THR A 1 192 ? -1.863 -4.407 11.853 1.00 97.12 192 THR A O 1
ATOM 1532 N N . LEU A 1 193 ? -0.960 -2.574 10.917 1.00 98.31 193 LEU A N 1
ATOM 1533 C CA . LEU A 1 193 ? -2.154 -1.743 10.901 1.00 98.31 193 LEU A CA 1
ATOM 1534 C C . LEU A 1 193 ? -2.696 -1.695 9.475 1.00 98.31 193 LEU A C 1
ATOM 1536 O O . LEU A 1 193 ? -1.981 -1.303 8.555 1.00 98.31 193 LEU A O 1
ATOM 1540 N N . TYR A 1 194 ? -3.960 -2.071 9.310 1.00 98.69 194 TYR A N 1
ATOM 1541 C CA . TYR A 1 194 ? -4.670 -2.141 8.037 1.00 98.69 194 TYR A CA 1
ATOM 1542 C C . TYR A 1 194 ? -5.782 -1.101 8.005 1.00 98.69 194 TYR A C 1
ATOM 1544 O O . TYR A 1 194 ? -6.531 -0.940 8.967 1.00 98.69 194 TYR A O 1
ATOM 1552 N N . VAL A 1 195 ? -5.909 -0.419 6.877 1.00 98.56 195 VAL A N 1
ATOM 1553 C CA . VAL A 1 195 ? -6.864 0.655 6.641 1.00 98.56 195 VAL A CA 1
ATOM 1554 C C . VAL A 1 195 ? -7.583 0.374 5.330 1.00 98.56 195 VAL A C 1
ATOM 1556 O O . VAL A 1 195 ? -6.988 0.430 4.256 1.00 98.56 195 VAL A O 1
ATOM 1559 N N . LEU A 1 196 ? -8.875 0.077 5.405 1.00 98.00 196 LEU A N 1
ATOM 1560 C CA . LEU A 1 196 ? -9.731 -0.040 4.235 1.00 98.00 196 LEU A CA 1
ATOM 1561 C C . LEU A 1 196 ? -10.097 1.369 3.764 1.00 98.00 196 LEU A C 1
ATOM 1563 O O . LEU A 1 196 ? -10.699 2.140 4.513 1.00 98.00 196 LEU A O 1
ATOM 1567 N N . ASN A 1 197 ? -9.701 1.727 2.543 1.00 94.69 197 ASN A N 1
ATOM 1568 C CA . ASN A 1 197 ? -9.885 3.090 2.042 1.00 94.69 197 ASN A CA 1
ATOM 1569 C C . ASN A 1 197 ? -11.366 3.507 1.966 1.00 94.69 197 ASN A C 1
ATOM 1571 O O . ASN A 1 197 ? -12.267 2.677 2.048 1.00 94.69 197 ASN A O 1
ATOM 1575 N N . SER A 1 198 ? -11.616 4.798 1.733 1.00 94.25 198 SER A N 1
ATOM 1576 C CA . SER A 1 198 ? -12.969 5.383 1.666 1.00 94.25 198 SER A CA 1
ATOM 1577 C C . SER A 1 198 ? -13.904 4.749 0.635 1.00 94.25 198 SER A C 1
ATOM 1579 O O . SER A 1 198 ? -15.113 4.941 0.694 1.00 94.25 198 SER A O 1
ATOM 1581 N N . ARG A 1 199 ? -13.354 4.023 -0.343 1.00 91.19 199 ARG A N 1
ATOM 1582 C CA . ARG A 1 199 ? -14.123 3.353 -1.395 1.00 91.19 199 ARG A CA 1
ATOM 1583 C C . ARG A 1 199 ? -14.383 1.881 -1.092 1.00 91.19 199 ARG A C 1
ATOM 1585 O O . ARG A 1 199 ? -15.035 1.240 -1.904 1.00 91.19 199 ARG A O 1
ATOM 1592 N N . GLY A 1 200 ? -13.815 1.324 -0.023 1.00 93.06 200 GLY A N 1
ATOM 1593 C CA . GLY A 1 200 ? -13.895 -0.108 0.256 1.00 93.06 200 GLY A CA 1
ATOM 1594 C C . GLY A 1 200 ? -13.167 -0.977 -0.774 1.00 93.06 200 GLY A C 1
ATOM 1595 O O . GLY A 1 200 ? -13.486 -2.150 -0.908 1.00 93.06 200 GLY A O 1
ATOM 1596 N N . ARG A 1 201 ? -12.228 -0.425 -1.560 1.00 90.19 201 ARG A N 1
ATOM 1597 C CA . ARG A 1 201 ? -11.652 -1.105 -2.747 1.00 90.19 201 ARG A CA 1
ATOM 1598 C C . ARG A 1 201 ? -10.189 -1.509 -2.625 1.00 90.19 201 ARG A C 1
ATOM 1600 O O . ARG A 1 201 ? -9.676 -2.233 -3.475 1.00 90.19 201 ARG A O 1
ATOM 1607 N N . GLU A 1 202 ? -9.497 -1.006 -1.615 1.00 92.88 202 GLU A N 1
ATOM 1608 C CA . GLU A 1 202 ? -8.070 -1.244 -1.421 1.00 92.88 202 GLU A CA 1
ATOM 1609 C C . GLU A 1 202 ? -7.747 -1.150 0.064 1.00 92.88 202 GLU A C 1
ATOM 1611 O O . GLU A 1 202 ? -8.263 -0.269 0.762 1.00 92.88 202 GLU A O 1
ATOM 1616 N N . ILE A 1 203 ? -6.875 -2.038 0.530 1.00 97.69 203 ILE A N 1
ATOM 1617 C CA . ILE A 1 203 ? -6.354 -1.998 1.891 1.00 97.69 203 ILE A CA 1
ATOM 1618 C C . ILE A 1 203 ? -4.994 -1.308 1.842 1.00 97.69 203 ILE A C 1
ATOM 1620 O O . ILE A 1 203 ? -4.094 -1.746 1.126 1.00 97.69 203 ILE A O 1
ATOM 1624 N N . ARG A 1 204 ? -4.852 -0.223 2.600 1.00 97.44 204 ARG A N 1
ATOM 1625 C CA . ARG A 1 204 ? -3.578 0.436 2.893 1.00 97.44 204 ARG A CA 1
ATOM 1626 C C . ARG A 1 204 ? -3.036 -0.099 4.204 1.00 97.44 204 ARG A C 1
ATOM 1628 O O . ARG A 1 204 ? -3.819 -0.331 5.119 1.00 97.44 204 ARG A O 1
ATOM 1635 N N . PHE A 1 205 ? -1.732 -0.305 4.322 1.00 97.38 205 PHE A N 1
ATOM 1636 C CA . PHE A 1 205 ? -1.188 -0.851 5.563 1.00 97.38 205 PHE A CA 1
ATOM 1637 C C . PHE A 1 205 ? 0.222 -0.361 5.879 1.00 97.38 205 PHE A C 1
ATOM 1639 O O . PHE A 1 205 ? 0.914 0.183 5.020 1.00 97.38 205 PHE A O 1
ATOM 1646 N N . THR A 1 206 ? 0.613 -0.549 7.136 1.00 96.19 206 THR A N 1
ATOM 1647 C CA . THR A 1 206 ? 1.970 -0.333 7.648 1.00 96.19 206 THR A CA 1
ATOM 1648 C C . THR A 1 206 ? 2.211 -1.208 8.868 1.00 96.19 206 THR A C 1
ATOM 1650 O O . THR A 1 206 ? 1.265 -1.654 9.515 1.00 96.19 206 THR A O 1
ATOM 1653 N N . ASP A 1 207 ? 3.468 -1.443 9.209 1.00 92.69 207 ASP A N 1
ATOM 1654 C CA . ASP A 1 207 ? 3.868 -2.189 10.395 1.00 92.69 207 ASP A CA 1
ATOM 1655 C C . ASP A 1 207 ? 5.035 -1.492 11.107 1.00 92.69 207 ASP A C 1
ATOM 1657 O O . ASP A 1 207 ? 5.478 -0.410 10.720 1.00 92.69 207 ASP A O 1
ATOM 1661 N N . SER A 1 208 ? 5.510 -2.077 12.204 1.00 85.75 208 SER A N 1
ATOM 1662 C CA . SER A 1 208 ? 6.596 -1.496 13.001 1.00 85.75 208 SER A CA 1
ATOM 1663 C C . SER A 1 208 ? 7.975 -1.470 12.315 1.00 85.75 208 SER A C 1
ATOM 1665 O O . SER A 1 208 ? 8.863 -0.771 12.802 1.00 85.75 208 SER A O 1
ATOM 1667 N N . GLY A 1 209 ? 8.178 -2.251 11.252 1.00 87.38 209 GLY A N 1
ATOM 1668 C CA . GLY A 1 209 ? 9.404 -2.330 10.446 1.00 87.38 209 GLY A CA 1
ATOM 1669 C C . GLY A 1 209 ? 9.385 -1.460 9.180 1.00 87.38 209 GLY A C 1
ATOM 1670 O O . GLY A 1 209 ? 10.405 -1.363 8.491 1.00 87.38 209 GLY A O 1
ATOM 1671 N N . LEU A 1 210 ? 8.258 -0.809 8.892 1.00 92.06 210 LEU A N 1
ATOM 1672 C CA . LEU A 1 210 ? 8.056 0.068 7.739 1.00 92.06 210 LEU A CA 1
ATOM 1673 C C . LEU A 1 210 ? 8.084 1.554 8.126 1.00 92.06 210 LEU A C 1
ATOM 1675 O O . LEU A 1 210 ? 7.892 1.892 9.298 1.00 92.06 210 LEU A O 1
ATOM 1679 N N . PRO A 1 211 ? 8.286 2.471 7.161 1.00 91.69 211 PRO A N 1
ATOM 1680 C CA . PRO A 1 211 ? 8.098 3.897 7.396 1.00 91.69 211 PRO A CA 1
ATOM 1681 C C . PRO A 1 211 ? 6.696 4.211 7.936 1.00 91.69 211 PRO A C 1
ATOM 1683 O O . PRO A 1 211 ? 5.714 3.548 7.599 1.00 91.69 211 PRO A O 1
ATOM 1686 N N . ALA A 1 212 ? 6.590 5.258 8.760 1.00 94.12 212 ALA A N 1
ATOM 1687 C CA . ALA A 1 212 ? 5.323 5.712 9.336 1.00 94.12 212 ALA A CA 1
ATOM 1688 C C . ALA A 1 212 ? 4.435 6.432 8.296 1.00 94.12 212 ALA A C 1
ATOM 1690 O O . ALA A 1 212 ? 4.232 7.652 8.359 1.00 94.12 212 ALA A O 1
ATOM 1691 N N . ASP A 1 213 ? 3.929 5.677 7.324 1.00 94.44 213 ASP A N 1
ATOM 1692 C CA . ASP A 1 213 ? 2.955 6.079 6.308 1.00 94.44 213 ASP A CA 1
ATOM 1693 C C . ASP A 1 213 ? 2.020 4.919 5.923 1.00 94.44 213 ASP A C 1
ATOM 1695 O O . ASP A 1 213 ? 2.101 3.845 6.501 1.00 94.44 213 ASP A O 1
ATOM 1699 N N . PHE A 1 214 ? 1.122 5.145 4.959 1.00 95.69 214 PHE A N 1
ATOM 1700 C CA . PHE A 1 214 ? 0.180 4.150 4.427 1.00 95.69 214 PHE A CA 1
ATOM 1701 C C . PHE A 1 214 ? 0.407 3.880 2.929 1.00 95.69 214 PHE A C 1
ATOM 1703 O O . PHE A 1 214 ? -0.542 3.739 2.151 1.00 95.69 214 PHE A O 1
ATOM 1710 N N . SER A 1 215 ? 1.672 3.854 2.502 1.00 93.62 215 SER A N 1
ATOM 1711 C CA . SER A 1 215 ? 2.045 3.726 1.088 1.00 93.62 215 SER A CA 1
ATOM 1712 C C . SER A 1 215 ? 1.916 2.309 0.526 1.00 93.62 215 SER A C 1
ATOM 1714 O O . SER A 1 215 ? 1.820 2.141 -0.692 1.00 93.62 215 SER A O 1
ATOM 1716 N N . HIS A 1 216 ? 1.876 1.297 1.392 1.00 95.25 216 HIS A N 1
ATOM 1717 C CA . HIS A 1 216 ? 1.755 -0.104 1.003 1.00 95.25 216 HIS A CA 1
ATOM 1718 C C . HIS A 1 216 ? 0.300 -0.514 0.796 1.00 95.25 216 HIS A C 1
ATOM 1720 O O . HIS A 1 216 ? -0.618 0.034 1.412 1.00 95.25 216 HIS A O 1
ATOM 1726 N N . THR A 1 217 ? 0.085 -1.476 -0.101 1.00 95.06 217 THR A N 1
ATOM 1727 C CA . THR A 1 217 ? -1.251 -1.851 -0.568 1.00 95.06 217 THR A CA 1
ATOM 1728 C C . THR A 1 217 ? -1.442 -3.359 -0.635 1.00 95.06 217 THR A C 1
ATOM 1730 O O . THR A 1 217 ? -0.551 -4.080 -1.076 1.00 95.06 217 THR A O 1
ATOM 1733 N N . ILE A 1 218 ? -2.632 -3.821 -0.248 1.00 95.50 218 ILE A N 1
ATOM 1734 C CA . ILE A 1 218 ? -3.118 -5.189 -0.458 1.00 95.50 218 ILE A CA 1
ATOM 1735 C C . ILE A 1 218 ? -4.367 -5.114 -1.338 1.00 95.50 218 ILE A C 1
ATOM 1737 O O . ILE A 1 218 ? -5.291 -4.333 -1.078 1.00 95.50 218 ILE A O 1
ATOM 1741 N N . CYS A 1 219 ? -4.389 -5.925 -2.395 1.00 93.06 219 CYS A N 1
ATOM 1742 C CA . CYS A 1 219 ? -5.545 -6.043 -3.272 1.00 93.06 219 CYS A CA 1
ATOM 1743 C C . CYS A 1 219 ? -6.663 -6.837 -2.591 1.00 93.06 219 CYS A C 1
ATOM 1745 O O . CYS A 1 219 ? -6.409 -7.866 -1.966 1.00 93.06 219 CYS A O 1
ATOM 1747 N N . LEU A 1 220 ? -7.906 -6.383 -2.743 1.00 95.25 220 LEU A N 1
ATOM 1748 C CA . LEU A 1 220 ? -9.097 -7.114 -2.305 1.00 95.25 220 LEU A CA 1
ATOM 1749 C C . LEU A 1 220 ? -9.427 -8.294 -3.245 1.00 95.25 220 LEU A C 1
ATOM 1751 O O . LEU A 1 220 ? -8.865 -8.367 -4.347 1.00 95.25 220 LEU A O 1
ATOM 1755 N N . PRO A 1 221 ? -10.341 -9.209 -2.851 1.00 94.69 221 PRO A N 1
ATOM 1756 C CA . PRO A 1 221 ? -10.735 -10.350 -3.675 1.00 94.69 221 PRO A CA 1
ATOM 1757 C C . PRO A 1 221 ? -11.118 -9.977 -5.114 1.00 94.69 221 PRO A C 1
ATOM 1759 O O . PRO A 1 221 ? -11.481 -8.837 -5.434 1.00 94.69 221 PRO A O 1
ATOM 1762 N N . ASN A 1 222 ? -11.045 -10.969 -6.006 1.00 90.81 222 ASN A N 1
ATOM 1763 C CA . ASN A 1 222 ? -11.358 -10.808 -7.429 1.00 90.81 222 ASN A CA 1
ATOM 1764 C C . ASN A 1 222 ? -10.516 -9.705 -8.105 1.00 90.81 222 ASN A C 1
ATOM 1766 O O . ASN A 1 222 ? -11.030 -8.922 -8.905 1.00 90.81 222 ASN A O 1
ATOM 1770 N N . ARG A 1 223 ? -9.222 -9.622 -7.750 1.00 90.06 223 ARG A N 1
ATOM 1771 C CA . ARG A 1 223 ? -8.250 -8.630 -8.256 1.00 90.06 223 ARG A CA 1
ATOM 1772 C C . ARG A 1 223 ? -8.729 -7.176 -8.099 1.00 90.06 223 ARG A C 1
ATOM 1774 O O . ARG A 1 223 ? -8.634 -6.366 -9.026 1.00 90.06 223 ARG A O 1
ATOM 1781 N N . GLY A 1 224 ? -9.275 -6.844 -6.927 1.00 89.38 224 GLY A N 1
ATOM 1782 C CA . GLY A 1 224 ? -9.710 -5.482 -6.586 1.00 89.38 224 GLY A CA 1
ATOM 1783 C C . GLY A 1 224 ? -11.082 -5.086 -7.145 1.00 89.38 224 GLY A C 1
ATOM 1784 O O . GLY A 1 224 ? -11.402 -3.891 -7.236 1.00 89.38 224 GLY A O 1
ATOM 1785 N N . LYS A 1 225 ? -11.889 -6.073 -7.551 1.00 91.06 225 LYS A N 1
ATOM 1786 C CA . LYS A 1 225 ? -13.307 -5.879 -7.892 1.00 91.06 225 LYS A CA 1
ATOM 1787 C C . LYS A 1 225 ? -14.216 -5.979 -6.671 1.00 91.06 225 LYS A C 1
ATOM 1789 O O . LYS A 1 225 ? -15.281 -5.376 -6.687 1.00 91.06 225 LYS A O 1
ATOM 1794 N N . PHE A 1 226 ? -13.803 -6.707 -5.636 1.00 93.12 226 PHE A N 1
ATOM 1795 C CA . PHE A 1 226 ? -14.526 -6.764 -4.370 1.00 93.12 226 PHE A CA 1
ATOM 1796 C C . PHE A 1 226 ? -14.594 -5.379 -3.713 1.00 93.12 226 PHE A C 1
ATOM 1798 O O . PHE A 1 226 ? -13.597 -4.650 -3.700 1.00 93.12 226 PHE A O 1
ATOM 1805 N N . VAL A 1 227 ? -15.772 -5.018 -3.200 1.00 94.31 227 VAL A N 1
ATOM 1806 C CA . VAL A 1 227 ? -16.009 -3.765 -2.472 1.00 94.31 227 VAL A CA 1
ATOM 1807 C C . VAL A 1 227 ? -16.393 -4.136 -1.050 1.00 94.31 227 VAL A C 1
ATOM 1809 O O . VAL A 1 227 ? -17.516 -4.562 -0.799 1.00 94.31 227 VAL A O 1
ATOM 1812 N N . ALA A 1 228 ? -15.433 -4.022 -0.142 1.00 96.06 228 ALA A N 1
ATOM 1813 C CA . ALA A 1 228 ? -15.632 -4.337 1.259 1.00 96.06 228 ALA A CA 1
ATOM 1814 C C . ALA A 1 228 ? -16.405 -3.209 1.960 1.00 96.06 228 ALA A C 1
ATOM 1816 O O . ALA A 1 228 ? -16.059 -2.036 1.821 1.00 96.06 228 ALA A O 1
ATOM 1817 N N . GLU A 1 229 ? -17.406 -3.585 2.747 1.00 96.06 229 GLU A N 1
ATOM 1818 C CA . GLU A 1 229 ? -18.149 -2.704 3.658 1.00 96.06 229 GLU A CA 1
ATOM 1819 C C . GLU A 1 229 ? -17.481 -2.640 5.035 1.00 96.06 229 GLU A C 1
ATOM 1821 O O . GLU A 1 229 ? -17.688 -1.698 5.794 1.00 96.06 229 GLU A O 1
ATOM 1826 N N . ASN A 1 230 ? -16.675 -3.648 5.384 1.00 97.56 230 ASN A N 1
ATOM 1827 C CA . ASN A 1 230 ? -15.955 -3.672 6.650 1.00 97.56 230 ASN A CA 1
ATOM 1828 C C . ASN A 1 230 ? -14.705 -4.560 6.595 1.00 97.56 230 ASN A C 1
ATOM 1830 O O . ASN A 1 230 ? -14.547 -5.403 5.705 1.00 97.56 230 ASN A O 1
ATOM 1834 N N . ILE A 1 231 ? -13.819 -4.369 7.571 1.00 98.69 231 ILE A N 1
ATOM 1835 C CA . ILE A 1 231 ? -12.581 -5.120 7.757 1.00 98.69 231 ILE A CA 1
ATOM 1836 C C . ILE A 1 231 ? -12.379 -5.455 9.238 1.00 98.69 231 ILE A C 1
ATOM 1838 O O . ILE A 1 231 ? -12.502 -4.601 10.113 1.00 98.69 231 ILE A O 1
ATOM 1842 N N . SER A 1 232 ? -11.994 -6.694 9.520 1.00 98.81 232 SER A N 1
ATOM 1843 C CA . SER A 1 232 ? -11.470 -7.118 10.816 1.00 98.81 232 SER A CA 1
ATOM 1844 C C . SER A 1 232 ? -10.183 -7.903 10.595 1.00 98.81 232 SER A C 1
ATOM 1846 O O . SER A 1 232 ? -10.041 -8.616 9.607 1.00 98.81 232 SER A O 1
ATOM 1848 N N . VAL A 1 233 ? -9.212 -7.746 11.488 1.00 98.69 233 VAL A N 1
ATOM 1849 C CA . VAL A 1 233 ? -7.913 -8.420 11.391 1.00 98.69 233 VAL A CA 1
ATOM 1850 C C . VAL A 1 233 ? -7.524 -9.009 12.744 1.00 98.69 233 VAL A C 1
ATOM 1852 O O . VAL A 1 233 ? -7.837 -8.433 13.792 1.00 98.69 233 VAL A O 1
ATOM 1855 N N . SER A 1 234 ? -6.867 -10.169 12.708 1.00 98.12 234 SER A N 1
ATOM 1856 C CA . SER A 1 234 ? -6.169 -10.772 13.845 1.00 98.12 234 SER A CA 1
ATOM 1857 C C . SER A 1 234 ? -5.015 -11.638 13.340 1.00 98.12 234 SER A C 1
ATOM 1859 O O . SER A 1 234 ? -5.162 -12.315 12.326 1.00 98.12 234 SER A O 1
ATOM 1861 N N . ALA A 1 235 ? -3.852 -11.609 13.999 1.00 96.12 235 ALA A N 1
ATOM 1862 C CA . ALA A 1 235 ? -2.676 -12.408 13.599 1.00 96.12 235 ALA A CA 1
ATOM 1863 C C . ALA A 1 235 ? -2.253 -12.256 12.115 1.00 96.12 235 ALA A C 1
ATOM 1865 O O . ALA A 1 235 ? -1.940 -13.247 11.456 1.00 96.12 235 ALA A O 1
ATOM 1866 N N . SER A 1 236 ? -2.314 -11.037 11.564 1.00 96.31 236 SER A N 1
ATOM 1867 C CA . SER A 1 236 ? -2.112 -10.750 10.125 1.00 96.31 236 SER A CA 1
ATOM 1868 C C . SER A 1 236 ? -3.093 -11.457 9.172 1.00 96.31 236 SER A C 1
ATOM 1870 O O . SER A 1 236 ? -2.905 -11.441 7.961 1.00 96.31 236 SER A O 1
ATOM 1872 N N . THR A 1 237 ? -4.161 -12.060 9.699 1.00 98.50 237 THR A N 1
ATOM 1873 C CA . THR A 1 237 ? -5.253 -12.650 8.922 1.00 98.50 237 THR A CA 1
ATOM 1874 C C . THR A 1 237 ? -6.378 -11.634 8.803 1.00 98.50 237 THR A C 1
ATOM 1876 O O . THR A 1 237 ? -7.004 -11.261 9.797 1.00 98.50 237 THR A O 1
ATOM 1879 N N . ILE A 1 238 ? -6.605 -11.158 7.585 1.00 98.81 238 ILE A N 1
ATOM 1880 C CA . ILE A 1 238 ? -7.659 -10.207 7.247 1.00 98.81 238 ILE A CA 1
ATOM 1881 C C . ILE A 1 238 ? -8.965 -10.966 7.031 1.00 98.81 238 ILE A C 1
ATOM 1883 O O . ILE A 1 238 ? -8.957 -12.016 6.396 1.00 98.81 238 ILE A O 1
ATOM 1887 N N . PHE A 1 239 ? -10.071 -10.406 7.509 1.00 98.88 239 PHE A N 1
ATOM 1888 C CA . PHE A 1 239 ? -11.446 -10.818 7.261 1.00 98.88 239 PHE A CA 1
ATOM 1889 C C . PHE A 1 239 ? -12.228 -9.613 6.719 1.00 98.88 239 PHE A C 1
ATOM 1891 O O . PHE A 1 239 ? -12.248 -8.552 7.346 1.00 98.88 239 PHE A O 1
ATOM 1898 N N . VAL A 1 240 ? -12.836 -9.755 5.542 1.00 98.69 240 VAL A N 1
ATOM 1899 C CA . VAL A 1 240 ? -13.648 -8.714 4.889 1.00 98.69 240 VAL A CA 1
ATOM 1900 C C . VAL A 1 240 ? -15.015 -9.253 4.492 1.00 98.69 240 VAL A C 1
ATOM 1902 O O . VAL A 1 240 ? -15.163 -10.448 4.223 1.00 98.69 240 VAL A O 1
ATOM 1905 N N . ILE A 1 241 ? -15.985 -8.346 4.416 1.00 97.56 241 ILE A N 1
ATOM 1906 C CA . ILE A 1 241 ? -17.362 -8.606 3.987 1.00 97.56 241 ILE A CA 1
ATOM 1907 C C . ILE A 1 241 ? -17.828 -7.501 3.036 1.00 97.56 241 ILE A C 1
ATOM 1909 O O . ILE A 1 241 ? -17.423 -6.348 3.201 1.00 97.56 241 ILE A O 1
ATOM 1913 N N . ASP A 1 242 ? -18.646 -7.837 2.043 1.00 95.44 242 ASP A N 1
ATOM 1914 C CA . ASP A 1 242 ? -19.304 -6.866 1.163 1.00 95.44 242 ASP A CA 1
ATOM 1915 C C . ASP A 1 242 ? -20.776 -6.638 1.549 1.00 95.44 242 ASP A C 1
ATOM 1917 O O . ASP A 1 242 ? -21.311 -7.206 2.499 1.00 95.44 242 ASP A O 1
ATOM 1921 N N . ALA A 1 243 ? -21.467 -5.816 0.762 1.00 93.31 243 ALA A N 1
ATOM 1922 C CA . ALA A 1 243 ? -22.880 -5.531 0.977 1.00 93.31 243 ALA A CA 1
ATOM 1923 C C . ALA A 1 243 ? -23.835 -6.697 0.659 1.00 93.31 243 ALA A C 1
ATOM 1925 O O . ALA A 1 243 ? -25.029 -6.572 0.936 1.00 93.31 243 ALA A O 1
ATOM 1926 N N . ALA A 1 244 ? -23.348 -7.756 0.006 1.00 92.50 244 ALA A N 1
ATOM 1927 C CA . ALA A 1 244 ? -24.091 -8.976 -0.304 1.00 92.50 244 ALA A CA 1
ATOM 1928 C C . ALA A 1 244 ? -23.933 -10.046 0.791 1.00 92.50 244 ALA A C 1
ATOM 1930 O O . ALA A 1 244 ? -24.642 -11.049 0.768 1.00 92.50 244 ALA A O 1
ATOM 1931 N N . GLY A 1 245 ? -23.015 -9.843 1.742 1.00 94.25 245 GLY A N 1
ATOM 1932 C CA . GLY A 1 245 ? -22.645 -10.841 2.742 1.00 94.25 245 GLY A CA 1
ATOM 1933 C C . GLY A 1 245 ? -21.601 -11.844 2.250 1.00 94.25 245 GLY A C 1
ATOM 1934 O O . GLY A 1 245 ? -21.302 -12.800 2.964 1.00 94.25 245 GLY A O 1
ATOM 1935 N N . ASP A 1 246 ? -21.015 -11.638 1.064 1.00 95.12 246 ASP A N 1
ATOM 1936 C CA . ASP A 1 246 ? -19.869 -12.425 0.621 1.00 95.12 246 ASP A CA 1
ATOM 1937 C C . ASP A 1 246 ? -18.658 -12.074 1.489 1.00 95.12 246 ASP A C 1
ATOM 1939 O O . ASP A 1 246 ? -18.302 -10.911 1.700 1.00 95.12 246 ASP A O 1
ATOM 1943 N N . MET A 1 247 ? -17.999 -13.120 1.970 1.00 97.62 247 MET A N 1
ATOM 1944 C CA . MET A 1 247 ? -16.954 -13.039 2.976 1.00 97.62 247 MET A CA 1
ATOM 1945 C C . MET A 1 247 ? -15.659 -13.659 2.473 1.00 97.62 247 MET A C 1
ATOM 1947 O O . MET A 1 247 ? -15.670 -14.724 1.851 1.00 97.62 247 MET A O 1
ATOM 1951 N N . TYR A 1 248 ? -14.529 -13.029 2.796 1.00 98.62 248 TYR A N 1
ATOM 1952 C CA . TYR A 1 248 ? -13.210 -13.544 2.435 1.00 98.62 248 TYR A CA 1
ATOM 1953 C C . TYR A 1 248 ? -12.194 -13.353 3.553 1.00 98.62 248 TYR A C 1
ATOM 1955 O O . TYR A 1 248 ? -12.217 -12.349 4.266 1.00 98.62 248 TYR A O 1
ATOM 1963 N N . THR A 1 249 ? -11.252 -14.291 3.646 1.00 98.75 249 THR A N 1
ATOM 1964 C CA . THR A 1 249 ? -10.092 -14.195 4.537 1.00 98.75 249 THR A CA 1
ATOM 1965 C C . THR A 1 249 ? -8.772 -14.355 3.790 1.00 98.75 249 THR A C 1
ATOM 1967 O O . THR A 1 249 ? -8.718 -15.084 2.800 1.00 98.75 249 THR A O 1
ATOM 1970 N N . ARG A 1 250 ? -7.701 -13.715 4.267 1.00 98.12 250 ARG A N 1
ATOM 1971 C CA . ARG A 1 250 ? -6.331 -13.877 3.740 1.00 98.12 250 ARG A CA 1
ATOM 1972 C C . ARG A 1 250 ? -5.300 -13.555 4.820 1.00 98.12 250 ARG A C 1
ATOM 1974 O O . ARG A 1 250 ? -5.384 -12.478 5.412 1.00 98.12 250 ARG A O 1
ATOM 1981 N N . LEU A 1 251 ? -4.332 -14.435 5.064 1.00 97.56 251 LEU A N 1
ATOM 1982 C CA . LEU A 1 251 ? -3.135 -14.119 5.841 1.00 97.56 251 LEU A CA 1
ATOM 1983 C C . LEU A 1 251 ? -2.137 -13.413 4.932 1.00 97.56 251 LEU A C 1
ATOM 1985 O O . LEU A 1 251 ? -1.592 -14.001 3.999 1.00 97.56 251 LEU A O 1
ATOM 1989 N N . ILE A 1 252 ? -1.925 -12.126 5.192 1.00 96.50 252 ILE A N 1
ATOM 1990 C CA . ILE A 1 252 ? -0.938 -11.339 4.463 1.00 96.50 252 ILE A CA 1
ATOM 1991 C C . ILE A 1 252 ? -0.522 -10.106 5.268 1.00 96.50 252 ILE A C 1
ATOM 1993 O O . ILE A 1 252 ? -1.348 -9.307 5.697 1.00 96.50 252 ILE A O 1
ATOM 1997 N N . ASP A 1 253 ? 0.783 -9.942 5.418 1.00 95.25 253 ASP A N 1
ATOM 1998 C CA . ASP A 1 253 ? 1.479 -8.753 5.902 1.00 95.25 253 ASP A CA 1
ATOM 1999 C C . ASP A 1 253 ? 2.750 -8.530 5.061 1.00 95.25 253 ASP A C 1
ATOM 2001 O O . ASP A 1 253 ? 2.978 -9.206 4.049 1.00 95.25 253 ASP A O 1
ATOM 2005 N N . PHE A 1 254 ? 3.577 -7.551 5.435 1.00 94.06 254 PHE A N 1
ATOM 2006 C CA . PHE A 1 254 ? 4.781 -7.231 4.672 1.00 94.06 254 PHE A CA 1
ATOM 2007 C C . PHE A 1 254 ? 5.759 -8.415 4.596 1.00 94.06 254 PHE A C 1
ATOM 2009 O O . PHE A 1 254 ? 6.258 -8.727 3.512 1.00 94.06 254 PHE A O 1
ATOM 2016 N N . ASP A 1 255 ? 5.955 -9.128 5.706 1.00 92.25 255 ASP A N 1
ATOM 2017 C CA . ASP A 1 255 ? 6.825 -10.303 5.776 1.00 92.25 255 ASP A CA 1
ATOM 2018 C C . ASP A 1 255 ? 6.262 -11.442 4.910 1.00 92.25 255 ASP A C 1
ATOM 2020 O O . ASP A 1 255 ? 6.882 -11.909 3.957 1.00 92.25 255 ASP A O 1
ATOM 2024 N N . THR A 1 256 ? 5.033 -11.869 5.191 1.00 94.19 256 THR A N 1
ATOM 2025 C CA . THR A 1 256 ? 4.417 -13.054 4.568 1.00 94.19 256 THR A CA 1
ATOM 2026 C C . THR A 1 256 ? 4.122 -12.870 3.083 1.00 94.19 256 THR A C 1
ATOM 2028 O O . THR A 1 256 ? 4.074 -13.850 2.342 1.00 94.19 256 THR A O 1
ATOM 2031 N N . SER A 1 257 ? 4.013 -11.624 2.609 1.00 94.19 257 SER A N 1
ATOM 2032 C CA . SER A 1 257 ? 3.914 -11.311 1.178 1.00 94.19 257 SER A CA 1
ATOM 2033 C C . SER A 1 257 ? 5.204 -11.565 0.383 1.00 94.19 257 SER A C 1
ATOM 2035 O O . SER A 1 257 ? 5.159 -11.582 -0.848 1.00 94.19 257 SER A O 1
ATOM 2037 N N . GLY A 1 258 ? 6.353 -11.748 1.044 1.00 92.81 258 GLY A N 1
ATOM 2038 C CA . GLY A 1 258 ? 7.658 -11.837 0.383 1.00 92.81 258 GLY A CA 1
ATOM 2039 C C . GLY A 1 258 ? 8.386 -10.504 0.229 1.00 92.81 258 GLY A C 1
ATOM 2040 O O . GLY A 1 258 ? 9.429 -10.455 -0.428 1.00 92.81 258 GLY A O 1
ATOM 2041 N N . SER A 1 259 ? 7.851 -9.428 0.812 1.00 92.06 259 SER A N 1
ATOM 2042 C CA . SER A 1 259 ? 8.344 -8.061 0.603 1.00 92.06 259 SER A CA 1
ATOM 2043 C C . SER A 1 259 ? 9.554 -7.704 1.478 1.00 92.06 259 SER A C 1
ATOM 2045 O O . SER A 1 259 ? 10.227 -6.701 1.216 1.00 92.06 259 SER A O 1
ATOM 2047 N N . ASP A 1 260 ? 9.898 -8.555 2.457 1.00 88.00 260 ASP A N 1
ATOM 2048 C CA . ASP A 1 260 ? 11.052 -8.371 3.347 1.00 88.00 260 ASP A CA 1
ATOM 2049 C C . ASP A 1 260 ? 12.171 -9.425 3.175 1.00 88.00 260 ASP A C 1
ATOM 2051 O O . ASP A 1 260 ? 12.464 -10.224 4.077 1.00 88.00 260 ASP A O 1
ATOM 2055 N N . PRO A 1 261 ? 12.856 -9.458 2.014 1.00 85.62 261 PRO A N 1
ATOM 2056 C CA . PRO A 1 261 ? 13.993 -10.353 1.776 1.00 85.62 261 PRO A CA 1
ATOM 2057 C C . PRO A 1 261 ? 15.252 -9.947 2.549 1.00 85.62 261 PRO A C 1
ATOM 2059 O O . PRO A 1 261 ? 16.313 -10.542 2.345 1.00 85.62 261 PRO A O 1
ATOM 2062 N N . MET A 1 262 ? 15.183 -8.903 3.383 1.00 75.88 262 MET A N 1
ATOM 2063 C CA . MET A 1 262 ? 16.301 -8.475 4.217 1.00 75.88 262 MET A CA 1
ATOM 2064 C C . MET A 1 262 ? 16.389 -9.291 5.500 1.00 75.88 262 MET A C 1
ATOM 2066 O O . MET A 1 262 ? 17.492 -9.419 6.033 1.00 75.88 262 MET A O 1
ATOM 2070 N N . PHE A 1 263 ? 15.282 -9.865 5.981 1.00 76.75 263 PHE A N 1
ATOM 2071 C CA . PHE A 1 263 ? 15.266 -10.678 7.203 1.00 76.75 263 PHE A CA 1
ATOM 2072 C C . PHE A 1 263 ? 14.880 -12.140 6.981 1.00 76.75 263 PHE A C 1
ATOM 2074 O O . PHE A 1 263 ? 15.296 -12.982 7.781 1.00 76.75 263 PHE A O 1
ATOM 2081 N N . PHE A 1 264 ? 14.167 -12.454 5.898 1.00 86.19 264 PHE A N 1
ATOM 2082 C CA . PHE A 1 264 ? 13.658 -13.800 5.634 1.00 86.19 264 PHE A CA 1
ATOM 2083 C C . PHE A 1 264 ? 14.149 -14.358 4.295 1.00 86.19 264 PHE A C 1
ATOM 2085 O O . PHE A 1 264 ? 14.541 -13.627 3.380 1.00 86.19 264 PHE A O 1
ATOM 2092 N N . LYS A 1 265 ? 14.156 -15.688 4.192 1.00 89.25 265 LYS A N 1
ATOM 2093 C CA . LYS A 1 265 ? 14.504 -16.417 2.969 1.00 89.25 265 LYS A CA 1
ATOM 2094 C C . LYS A 1 265 ? 13.206 -16.788 2.264 1.00 89.25 265 LYS A C 1
ATOM 2096 O O . LYS A 1 265 ? 12.348 -17.376 2.900 1.00 89.25 265 LYS A O 1
ATOM 2101 N N . TYR A 1 266 ? 13.093 -16.526 0.963 1.00 92.94 266 TYR A N 1
ATOM 2102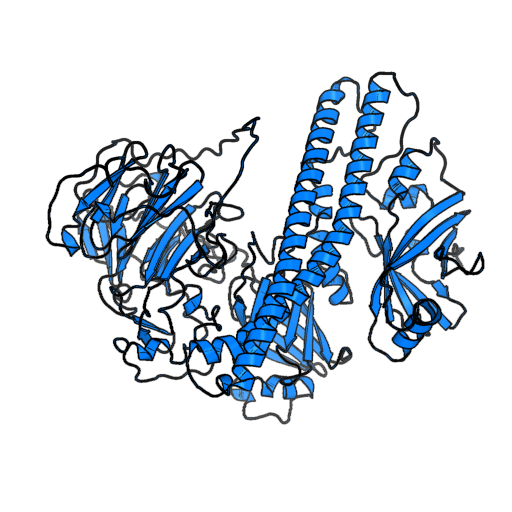 C CA . TYR A 1 266 ? 11.893 -16.863 0.188 1.00 92.94 266 TYR A CA 1
ATOM 2103 C C . TYR A 1 266 ? 12.203 -17.742 -1.023 1.00 92.94 266 TYR A C 1
ATOM 2105 O O . TYR A 1 266 ? 13.304 -17.687 -1.588 1.00 92.94 266 TYR A O 1
ATOM 2113 N N . SER A 1 267 ? 11.218 -18.521 -1.463 1.00 94.56 267 SER A N 1
ATOM 2114 C CA . SER A 1 267 ? 11.331 -19.395 -2.632 1.00 94.56 267 SER A CA 1
ATOM 2115 C C . SER A 1 267 ? 10.018 -19.486 -3.398 1.00 94.56 267 SER A C 1
ATOM 2117 O O . SER A 1 267 ? 8.984 -19.726 -2.797 1.00 94.56 267 SER A O 1
ATOM 2119 N N . TYR A 1 268 ? 10.077 -19.368 -4.726 1.00 95.56 268 TYR A N 1
ATOM 2120 C CA . TYR A 1 268 ? 8.962 -19.744 -5.609 1.00 95.56 268 TYR A CA 1
ATOM 2121 C C . TYR A 1 268 ? 8.988 -21.231 -5.989 1.00 95.56 268 TYR A C 1
ATOM 2123 O O . TYR A 1 268 ? 8.034 -21.744 -6.561 1.00 95.56 268 TYR A O 1
ATOM 2131 N N . LYS A 1 269 ? 10.076 -21.945 -5.672 1.00 94.00 269 LYS A N 1
ATOM 2132 C CA . LYS A 1 269 ? 10.089 -23.406 -5.770 1.00 94.00 269 LYS A CA 1
ATOM 2133 C C . LYS A 1 269 ? 9.258 -23.970 -4.626 1.00 94.00 269 LYS A C 1
ATOM 2135 O O . LYS A 1 269 ? 9.622 -23.733 -3.472 1.00 94.00 269 LYS A O 1
ATOM 2140 N N . ARG A 1 270 ? 8.185 -24.674 -4.985 1.00 92.75 270 ARG A N 1
ATOM 2141 C CA . ARG A 1 270 ? 7.244 -25.321 -4.067 1.00 92.75 270 ARG A CA 1
ATOM 2142 C C . ARG A 1 270 ? 7.911 -26.486 -3.360 1.00 92.75 270 ARG A C 1
ATOM 2144 O O . ARG A 1 270 ? 8.562 -27.306 -4.007 1.00 92.75 270 ARG A O 1
ATOM 2151 N N . GLU A 1 271 ? 7.765 -26.538 -2.046 1.00 93.12 271 GLU A N 1
ATOM 2152 C CA . GLU A 1 271 ? 8.366 -27.584 -1.224 1.00 93.12 271 GLU A CA 1
ATOM 2153 C C . GLU A 1 271 ? 7.597 -27.710 0.092 1.00 93.12 271 GLU A C 1
ATOM 2155 O O . GLU A 1 271 ? 7.585 -26.781 0.905 1.00 93.12 271 GLU A O 1
ATOM 2160 N N . LYS A 1 272 ? 7.003 -28.885 0.333 1.00 95.56 272 LYS A N 1
ATOM 2161 C CA . LYS A 1 272 ? 6.521 -29.252 1.664 1.00 95.56 272 LYS A CA 1
ATOM 2162 C C . LYS A 1 272 ? 7.698 -29.749 2.494 1.00 95.56 272 LYS A C 1
ATOM 2164 O O . LYS A 1 272 ? 8.373 -30.702 2.120 1.00 95.56 272 LYS A O 1
ATOM 2169 N N . ARG A 1 273 ? 7.912 -29.109 3.633 1.00 92.81 273 ARG A N 1
ATOM 2170 C CA . ARG A 1 273 ? 8.922 -29.436 4.633 1.00 92.81 273 ARG A CA 1
ATOM 2171 C C . ARG A 1 273 ? 8.237 -29.908 5.908 1.00 92.81 273 ARG A C 1
ATOM 2173 O O . ARG A 1 273 ? 7.082 -29.584 6.180 1.00 92.81 273 ARG A O 1
ATOM 2180 N N . HIS A 1 274 ? 8.987 -30.652 6.708 1.00 89.44 274 HIS A N 1
ATOM 2181 C CA . HIS A 1 274 ? 8.563 -31.125 8.025 1.00 89.44 274 HIS A CA 1
ATOM 2182 C C . HIS A 1 274 ? 9.155 -30.239 9.132 1.00 89.44 274 HIS A C 1
ATOM 2184 O O . HIS A 1 274 ? 9.728 -30.735 10.099 1.00 89.44 274 HIS A O 1
ATOM 2190 N N . ASP A 1 275 ? 9.059 -28.919 8.949 1.00 91.69 275 ASP A N 1
ATOM 2191 C CA . ASP A 1 275 ? 9.485 -27.937 9.950 1.00 91.69 275 ASP A CA 1
ATOM 2192 C C . ASP A 1 275 ? 8.537 -27.996 11.170 1.00 91.69 275 ASP A C 1
ATOM 2194 O O . ASP A 1 275 ? 7.347 -28.284 11.028 1.00 91.69 275 ASP A O 1
ATOM 2198 N N . ASN A 1 276 ? 9.041 -27.695 12.372 1.00 93.12 276 ASN A N 1
ATOM 2199 C CA . ASN A 1 276 ? 8.215 -27.552 13.576 1.00 93.12 276 ASN A CA 1
ATOM 2200 C C . ASN A 1 276 ? 7.970 -26.063 13.873 1.00 93.12 276 ASN A C 1
ATOM 2202 O O . ASN A 1 276 ? 8.918 -25.317 14.109 1.00 93.12 276 ASN A O 1
ATOM 2206 N N . GLY A 1 277 ? 6.707 -25.632 13.914 1.00 91.75 277 GLY A N 1
ATOM 2207 C CA . GLY A 1 277 ? 6.335 -24.242 14.200 1.00 91.75 277 GLY A CA 1
ATOM 2208 C C . GLY A 1 277 ? 6.697 -23.756 15.602 1.00 91.75 277 GLY A C 1
ATOM 2209 O O . GLY A 1 277 ? 6.854 -22.554 15.810 1.00 91.75 277 GLY A O 1
ATOM 2210 N N . GLU A 1 278 ? 6.854 -24.671 16.558 1.00 94.19 278 GLU A N 1
ATOM 2211 C CA . GLU A 1 278 ? 7.312 -24.345 17.912 1.00 94.19 278 GLU A CA 1
ATOM 2212 C C . GLU A 1 278 ? 8.825 -24.102 17.965 1.00 94.19 278 GLU A C 1
ATOM 2214 O O . GLU A 1 278 ? 9.310 -23.395 18.849 1.00 94.19 278 GLU A O 1
ATOM 2219 N N . ASP A 1 279 ? 9.579 -24.647 17.004 1.00 93.75 279 ASP A N 1
ATOM 2220 C CA . ASP A 1 279 ? 11.007 -24.387 16.896 1.00 93.75 279 ASP A CA 1
ATOM 2221 C C . ASP A 1 279 ? 11.234 -22.969 16.372 1.00 93.75 279 ASP A C 1
ATOM 2223 O O . ASP A 1 279 ? 10.861 -22.614 15.252 1.00 93.75 279 ASP A O 1
ATOM 2227 N N . TRP A 1 280 ? 11.932 -22.162 17.166 1.00 89.00 280 TRP A N 1
ATOM 2228 C CA . TRP A 1 280 ? 12.382 -20.830 16.781 1.00 89.00 280 TRP A CA 1
ATOM 2229 C C . TRP A 1 280 ? 13.187 -20.828 15.468 1.00 89.00 280 TRP A C 1
ATOM 2231 O O . TRP A 1 280 ? 13.121 -19.859 14.704 1.00 89.00 280 TRP A O 1
ATOM 2241 N N . GLY A 1 281 ? 13.920 -21.910 15.183 1.00 88.25 281 GLY A N 1
ATOM 2242 C CA . GLY A 1 281 ? 14.677 -22.116 13.948 1.00 88.25 281 GLY A CA 1
ATOM 2243 C C . GLY A 1 281 ? 13.821 -22.088 12.677 1.00 88.25 281 GLY A C 1
ATOM 2244 O O . GLY A 1 281 ? 14.288 -21.588 11.649 1.00 88.25 281 GLY A O 1
ATOM 2245 N N . SER A 1 282 ? 12.554 -22.511 12.754 1.00 92.31 282 SER A N 1
ATOM 2246 C CA . SER A 1 282 ? 11.617 -22.540 11.615 1.00 92.31 282 SER A CA 1
ATOM 2247 C C . SER A 1 282 ? 11.352 -21.159 11.003 1.00 92.31 282 SER A C 1
ATOM 2249 O O . SER A 1 282 ? 11.083 -21.033 9.810 1.00 92.31 282 SER A O 1
ATOM 2251 N N . ASN A 1 283 ? 11.510 -20.081 11.779 1.00 89.06 283 ASN A N 1
ATOM 2252 C CA . ASN A 1 283 ? 11.386 -18.707 11.281 1.00 89.06 283 ASN A CA 1
ATOM 2253 C C . ASN A 1 283 ? 12.478 -18.340 10.252 1.00 89.06 283 ASN A C 1
ATOM 2255 O O . ASN A 1 283 ? 12.346 -17.350 9.536 1.00 89.06 283 ASN A O 1
ATOM 2259 N N . PHE A 1 284 ? 13.562 -19.117 10.173 1.00 85.56 284 PHE A N 1
ATOM 2260 C CA . PHE A 1 284 ? 14.696 -18.874 9.275 1.00 85.56 284 PHE A CA 1
ATOM 2261 C C . PHE A 1 284 ? 14.803 -19.872 8.120 1.00 85.56 284 PHE A C 1
ATOM 2263 O O . PHE A 1 284 ? 15.776 -19.816 7.355 1.00 85.56 284 PHE A O 1
ATOM 2270 N N . THR A 1 285 ? 13.827 -20.772 7.978 1.00 90.12 285 THR A N 1
ATOM 2271 C CA . THR A 1 285 ? 13.699 -21.622 6.790 1.00 90.12 285 THR A CA 1
ATOM 2272 C C . THR A 1 285 ? 13.161 -20.804 5.610 1.00 90.12 285 THR A C 1
ATOM 2274 O O . THR A 1 285 ? 12.921 -19.599 5.720 1.00 90.12 285 THR A O 1
ATOM 2277 N N . LYS A 1 286 ? 13.075 -21.412 4.421 1.00 92.19 286 LYS A N 1
ATOM 2278 C CA . LYS A 1 286 ? 12.587 -20.712 3.224 1.00 92.19 286 LYS A CA 1
ATOM 2279 C C . LYS A 1 286 ? 11.068 -20.602 3.285 1.00 92.19 286 LYS A C 1
ATOM 2281 O O . LYS A 1 286 ? 10.403 -21.621 3.288 1.00 92.19 286 LYS A O 1
ATOM 2286 N N . TRP A 1 287 ? 10.527 -19.400 3.251 1.00 94.31 287 TRP A N 1
ATOM 2287 C CA . TRP A 1 287 ? 9.092 -19.170 3.171 1.00 94.31 287 TRP A CA 1
ATOM 2288 C C . TRP A 1 287 ? 8.641 -19.328 1.720 1.00 94.31 287 TRP A C 1
ATOM 2290 O O . TRP A 1 287 ? 9.243 -18.755 0.798 1.00 94.31 287 TRP A O 1
ATOM 2300 N N . SER A 1 288 ? 7.612 -20.137 1.503 1.00 96.50 288 SER A N 1
ATOM 2301 C CA . SER A 1 288 ? 7.129 -20.445 0.157 1.00 96.50 288 SER A CA 1
ATOM 2302 C C . SER A 1 288 ? 6.307 -19.283 -0.402 1.00 96.50 288 SER A C 1
ATOM 2304 O O . SER A 1 288 ? 5.460 -18.711 0.281 1.00 96.50 288 SER A O 1
ATOM 2306 N N . LEU A 1 289 ? 6.581 -18.928 -1.655 1.00 96.38 289 LEU A N 1
ATOM 2307 C CA . LEU A 1 289 ? 5.895 -17.899 -2.431 1.00 96.38 289 LEU A CA 1
ATOM 2308 C C . LEU A 1 289 ? 5.189 -18.516 -3.655 1.00 96.38 289 LEU A C 1
ATOM 2310 O O . LEU A 1 289 ? 5.555 -19.616 -4.085 1.00 96.38 289 LEU A O 1
ATOM 2314 N N . PRO A 1 290 ? 4.203 -17.818 -4.254 1.00 95.56 290 PRO A N 1
ATOM 2315 C CA . PRO A 1 290 ? 3.583 -16.568 -3.783 1.00 95.56 290 PRO A CA 1
ATOM 2316 C C . PRO A 1 290 ? 2.851 -16.748 -2.443 1.00 95.56 290 PRO A C 1
ATOM 2318 O O . PRO A 1 290 ? 2.557 -17.872 -2.051 1.00 95.56 290 PRO A O 1
ATOM 2321 N N . ALA A 1 291 ? 2.559 -15.649 -1.745 1.00 93.75 291 ALA A N 1
ATOM 2322 C CA . ALA A 1 291 ? 1.705 -15.689 -0.557 1.00 93.75 291 ALA A CA 1
ATOM 2323 C C . ALA A 1 291 ? 0.313 -16.254 -0.886 1.00 93.75 291 ALA A C 1
ATOM 2325 O O . ALA A 1 291 ? -0.114 -16.235 -2.046 1.00 93.75 291 ALA A O 1
ATOM 2326 N N . GLU A 1 292 ? -0.414 -16.726 0.128 1.00 93.81 292 GLU A N 1
ATOM 2327 C CA . GLU A 1 292 ? -1.748 -17.278 -0.093 1.00 93.81 292 GLU A CA 1
ATOM 2328 C C . GLU A 1 292 ? -2.736 -16.249 -0.671 1.00 93.81 292 GLU A C 1
ATOM 2330 O O . GLU A 1 292 ? -2.644 -15.030 -0.462 1.00 93.81 292 GLU A O 1
ATOM 2335 N N . GLY A 1 293 ? -3.682 -16.767 -1.456 1.00 95.56 293 GLY A N 1
ATOM 2336 C CA . GLY A 1 293 ? -4.768 -15.987 -2.033 1.00 95.56 293 GLY A CA 1
ATOM 2337 C C . GLY A 1 293 ? -5.904 -15.739 -1.041 1.00 95.56 293 GLY A C 1
ATOM 2338 O O . GLY A 1 293 ? -5.909 -16.226 0.086 1.00 95.56 293 GLY A O 1
ATOM 2339 N N . TRP A 1 294 ? -6.911 -14.991 -1.488 1.00 97.56 294 TRP A N 1
ATOM 2340 C CA . TRP A 1 294 ? -8.154 -14.834 -0.737 1.00 97.56 294 TRP A CA 1
ATOM 2341 C C . TRP A 1 294 ? -8.945 -16.143 -0.707 1.00 97.56 294 TRP A C 1
ATOM 2343 O O . TRP A 1 294 ? -9.275 -16.697 -1.755 1.00 97.56 294 TRP A O 1
ATOM 2353 N N . ARG A 1 295 ? -9.312 -16.597 0.491 1.00 97.75 295 ARG A N 1
ATOM 2354 C CA . ARG A 1 295 ? -10.211 -17.731 0.710 1.00 97.75 295 ARG A CA 1
ATOM 2355 C C . ARG A 1 295 ? -11.634 -17.221 0.903 1.00 97.75 295 ARG A C 1
ATOM 2357 O O . ARG A 1 295 ? -11.875 -16.441 1.823 1.00 97.75 295 ARG A O 1
ATOM 2364 N N . LYS A 1 296 ? -12.567 -17.658 0.054 1.00 98.00 296 LYS A N 1
ATOM 2365 C CA . LYS A 1 296 ? -13.999 -17.395 0.253 1.00 98.00 296 LYS A CA 1
ATOM 2366 C C . LYS A 1 296 ? -14.490 -18.167 1.478 1.00 98.00 296 LYS A C 1
ATOM 2368 O O . LYS A 1 296 ? -14.150 -19.336 1.633 1.00 98.00 296 LYS A O 1
ATOM 2373 N N . GLN A 1 297 ? -15.266 -17.513 2.330 1.00 98.31 297 GLN A N 1
ATOM 2374 C CA . GLN A 1 297 ? -15.926 -18.147 3.469 1.00 98.31 297 GLN A CA 1
ATOM 2375 C C . GLN A 1 297 ? -17.343 -18.592 3.072 1.00 98.31 297 GLN A C 1
ATOM 2377 O O . GLN A 1 297 ? -17.965 -17.938 2.226 1.00 98.31 297 GLN A O 1
ATOM 2382 N N . PRO A 1 298 ? -17.858 -19.691 3.651 1.00 97.06 298 PRO A N 1
ATOM 2383 C CA . PRO A 1 298 ? -19.220 -20.144 3.395 1.00 97.06 298 PRO A CA 1
ATOM 2384 C C . PRO A 1 298 ? -20.229 -19.062 3.795 1.00 97.06 298 PRO A C 1
ATOM 2386 O O . PRO A 1 298 ? -20.038 -18.360 4.792 1.00 97.06 298 PRO A O 1
ATOM 2389 N N . GLY A 1 299 ? -21.299 -18.928 3.010 1.00 94.75 299 GLY A N 1
ATOM 2390 C CA . GLY A 1 299 ? -22.418 -18.049 3.345 1.00 94.75 299 GLY A CA 1
ATOM 2391 C C . GLY A 1 299 ? -23.191 -18.555 4.565 1.00 94.75 299 GLY A C 1
ATOM 2392 O O . GLY A 1 299 ? -23.067 -19.715 4.956 1.00 94.75 299 GLY A O 1
ATOM 2393 N N . ILE A 1 300 ? -23.999 -17.678 5.157 1.00 94.25 300 ILE A N 1
ATOM 2394 C CA . ILE A 1 300 ? -24.931 -18.033 6.231 1.00 94.25 300 ILE A CA 1
ATOM 2395 C C . ILE A 1 300 ? -26.313 -18.188 5.597 1.00 94.25 300 ILE A C 1
ATOM 2397 O O . ILE A 1 300 ? -26.782 -17.272 4.923 1.00 94.25 300 ILE A O 1
ATOM 2401 N N . ASP A 1 301 ? -26.942 -19.345 5.794 1.00 90.44 301 ASP A N 1
ATOM 2402 C CA . ASP A 1 301 ? -28.312 -19.590 5.341 1.00 90.44 301 ASP A CA 1
ATOM 2403 C C . ASP A 1 301 ? -29.288 -18.816 6.239 1.00 90.44 301 ASP A C 1
ATOM 2405 O O . ASP A 1 301 ? -29.366 -19.067 7.443 1.00 90.44 301 ASP A O 1
ATOM 2409 N N . LEU A 1 302 ? -29.981 -17.828 5.669 1.00 92.00 302 LEU A N 1
ATOM 2410 C CA . LEU A 1 302 ? -30.898 -16.959 6.404 1.00 92.00 302 LEU A CA 1
ATOM 2411 C C . LEU A 1 302 ? -32.327 -17.474 6.264 1.00 92.00 302 LEU A C 1
ATOM 2413 O O . LEU A 1 302 ? -32.827 -17.669 5.158 1.00 92.00 302 LEU A O 1
ATOM 2417 N N . LYS A 1 303 ? -32.991 -17.667 7.405 1.00 91.94 303 LYS A N 1
ATOM 2418 C CA . LYS A 1 303 ? -34.384 -18.118 7.501 1.00 91.94 303 LYS A CA 1
ATOM 2419 C C . LYS A 1 303 ? -35.172 -17.220 8.441 1.00 91.94 303 LYS A C 1
ATOM 2421 O O . LYS A 1 303 ? -34.614 -16.619 9.359 1.00 91.94 303 LYS A O 1
ATOM 2426 N N . GLY A 1 304 ? -36.487 -17.160 8.242 1.00 93.31 304 GLY A N 1
ATOM 2427 C CA . GLY A 1 304 ? -37.383 -16.407 9.119 1.00 93.31 304 GLY A CA 1
ATOM 2428 C C . GLY A 1 304 ? -36.982 -14.934 9.210 1.00 93.31 304 GLY A C 1
ATOM 2429 O O . GLY A 1 304 ? -36.919 -14.245 8.197 1.00 93.31 304 GLY A O 1
ATOM 2430 N N . ARG A 1 305 ? -36.710 -14.450 10.427 1.00 94.44 305 ARG A N 1
ATOM 2431 C CA . ARG A 1 305 ? -36.291 -13.060 10.687 1.00 94.44 305 ARG A CA 1
ATOM 2432 C C . ARG A 1 305 ? -34.774 -12.855 10.696 1.00 94.44 305 ARG A C 1
ATOM 2434 O O . ARG A 1 305 ? -34.313 -11.786 11.101 1.00 94.44 305 ARG A O 1
ATOM 2441 N N . ALA A 1 306 ? -34.003 -13.858 10.282 1.00 95.25 306 ALA A N 1
ATOM 2442 C CA . ALA A 1 306 ? -32.554 -13.785 10.320 1.00 95.25 306 ALA A CA 1
ATOM 2443 C C . ALA A 1 306 ? -32.026 -12.665 9.416 1.00 95.25 306 ALA A C 1
ATOM 2445 O O . ALA A 1 306 ? -32.405 -12.544 8.253 1.00 95.25 306 ALA A O 1
ATOM 2446 N N . ARG A 1 307 ? -31.116 -11.845 9.949 1.00 95.25 307 ARG A N 1
ATOM 2447 C CA . ARG A 1 307 ? -30.471 -10.745 9.217 1.00 95.25 307 ARG A CA 1
ATOM 2448 C C . ARG A 1 307 ? -29.001 -10.658 9.591 1.00 95.25 307 ARG A C 1
ATOM 2450 O O . ARG A 1 307 ? -28.643 -10.850 10.751 1.00 95.25 307 ARG A O 1
ATOM 2457 N N . LEU A 1 308 ? -28.161 -10.317 8.621 1.00 95.94 308 LEU A N 1
ATOM 2458 C CA . LEU A 1 308 ? -26.725 -10.110 8.815 1.00 95.94 308 LEU A CA 1
ATOM 2459 C C . LEU A 1 308 ? -26.397 -8.623 8.841 1.00 95.94 308 LEU A C 1
ATOM 2461 O O . LEU A 1 308 ? -27.005 -7.847 8.101 1.00 95.94 308 LEU A O 1
ATOM 2465 N N . SER A 1 309 ? -25.411 -8.228 9.642 1.00 96.75 309 SER A N 1
ATOM 2466 C CA . SER A 1 309 ? -24.813 -6.895 9.567 1.00 96.75 309 SER A CA 1
ATOM 2467 C C . SER A 1 309 ? -23.391 -6.940 9.013 1.00 96.75 309 SER A C 1
ATOM 2469 O O . SER A 1 309 ? -22.764 -7.994 8.913 1.00 96.75 309 SER A O 1
ATOM 2471 N N . SER A 1 310 ? -22.856 -5.776 8.654 1.00 96.25 310 SER A N 1
ATOM 2472 C CA . SER A 1 310 ? -21.459 -5.620 8.242 1.00 96.25 310 SER A CA 1
ATOM 2473 C C . SER A 1 310 ? -20.472 -5.727 9.413 1.00 96.25 310 SER A C 1
ATOM 2475 O O . SER A 1 310 ? -19.260 -5.667 9.203 1.00 96.25 310 SER A O 1
ATOM 2477 N N . MET A 1 311 ? -20.943 -5.862 10.659 1.00 97.75 311 MET A N 1
ATOM 2478 C CA . MET A 1 311 ? -20.095 -5.888 11.853 1.00 97.75 311 MET A CA 1
ATOM 2479 C C . MET A 1 311 ? -19.470 -7.274 12.039 1.00 97.75 311 MET A C 1
ATOM 2481 O O . MET A 1 311 ? -20.067 -8.184 12.616 1.00 97.75 311 MET A O 1
ATOM 2485 N N . ILE A 1 312 ? -18.236 -7.415 11.562 1.00 98.62 312 ILE A N 1
ATOM 2486 C CA . ILE A 1 312 ? -17.474 -8.664 11.582 1.00 98.62 312 ILE A CA 1
ATOM 2487 C C . ILE A 1 312 ? -16.337 -8.635 12.605 1.00 98.62 312 ILE A C 1
ATOM 2489 O O . ILE A 1 312 ? -15.831 -7.583 12.992 1.00 98.62 312 ILE A O 1
ATOM 2493 N N . THR A 1 313 ? -15.905 -9.806 13.061 1.00 98.75 313 THR A N 1
ATOM 2494 C CA . THR A 1 313 ? -14.741 -9.957 13.940 1.00 98.75 313 THR A CA 1
ATOM 2495 C C . THR A 1 313 ? -13.974 -11.224 13.599 1.00 98.75 313 THR A C 1
ATOM 2497 O O . THR A 1 313 ? -14.565 -12.278 13.411 1.00 98.75 313 THR A O 1
ATOM 2500 N N . ILE A 1 314 ? -12.649 -11.126 13.562 1.00 98.75 314 ILE A N 1
ATOM 2501 C CA . ILE A 1 314 ? -11.733 -12.267 13.623 1.00 98.75 314 ILE A CA 1
ATOM 2502 C C . ILE A 1 314 ? -10.898 -12.163 14.906 1.00 98.75 314 ILE A C 1
ATOM 2504 O O . ILE A 1 314 ? -10.497 -11.066 15.319 1.00 98.75 314 ILE A O 1
ATOM 2508 N N . LEU A 1 315 ? -10.653 -13.298 15.560 1.00 96.88 315 LEU A N 1
ATOM 2509 C CA . LEU A 1 315 ? -9.813 -13.382 16.755 1.00 96.88 315 LEU A CA 1
ATOM 2510 C C . LEU A 1 315 ? -9.002 -14.682 16.791 1.00 96.88 315 LEU A C 1
ATOM 2512 O O . LEU A 1 315 ? -9.462 -15.721 16.325 1.00 96.88 315 LEU A O 1
ATOM 2516 N N . GLN A 1 316 ? -7.809 -14.625 17.382 1.00 95.75 316 GLN A N 1
ATOM 2517 C CA . GLN A 1 316 ? -7.009 -15.807 17.715 1.00 95.75 316 GLN A CA 1
ATOM 2518 C C . GLN A 1 316 ? -7.694 -16.650 18.799 1.00 95.75 316 GLN A C 1
ATOM 2520 O O . GLN A 1 316 ? -8.114 -16.111 19.825 1.00 95.75 316 GLN A O 1
ATOM 2525 N N . ASN A 1 317 ? -7.718 -17.970 18.614 1.00 95.62 317 ASN A N 1
ATOM 2526 C CA . ASN A 1 317 ? -8.169 -18.935 19.626 1.00 95.62 317 ASN A CA 1
ATOM 2527 C C . ASN A 1 317 ? -7.161 -20.081 19.877 1.00 95.62 317 ASN A C 1
ATOM 2529 O O . ASN A 1 317 ? -7.480 -21.037 20.578 1.00 95.62 317 ASN A O 1
ATOM 2533 N N . GLY A 1 318 ? -5.929 -19.967 19.362 1.00 95.56 318 GLY A N 1
ATOM 2534 C CA . GLY A 1 318 ? -4.867 -20.973 19.495 1.00 95.56 318 GLY A CA 1
ATOM 2535 C C . GLY A 1 318 ? -3.670 -20.697 18.573 1.00 95.56 318 GLY A C 1
ATOM 2536 O O . GLY A 1 318 ? -3.456 -19.556 18.159 1.00 95.56 318 GLY A O 1
ATOM 2537 N N . HIS A 1 319 ? -2.906 -21.743 18.234 1.00 96.56 319 HIS A N 1
ATOM 2538 C CA . HIS A 1 319 ? -1.680 -21.657 17.423 1.00 96.56 319 HIS A CA 1
ATOM 2539 C C . HIS A 1 319 ? -1.887 -21.997 15.935 1.00 96.56 319 HIS A C 1
ATOM 2541 O O . HIS A 1 319 ? -2.762 -22.791 15.597 1.00 96.56 319 HIS A O 1
ATOM 2547 N N . GLY A 1 320 ? -1.037 -21.462 15.048 1.00 96.56 320 GLY A N 1
ATOM 2548 C CA . GLY A 1 320 ? -1.038 -21.809 13.612 1.00 96.56 320 GLY A CA 1
ATOM 2549 C C . GLY A 1 320 ? -2.207 -21.210 12.836 1.00 96.56 320 GLY A C 1
ATOM 2550 O O . GLY A 1 320 ? -3.041 -20.560 13.446 1.00 96.56 320 GLY A O 1
ATOM 2551 N N . ASN A 1 321 ? -2.298 -21.371 11.509 1.00 96.50 321 ASN A N 1
ATOM 2552 C CA . ASN A 1 321 ? -3.251 -20.604 10.679 1.00 96.50 321 ASN A CA 1
ATOM 2553 C C . ASN A 1 321 ? -4.728 -20.964 10.896 1.00 96.50 321 ASN A C 1
ATOM 2555 O O . ASN A 1 321 ? -5.592 -20.111 10.698 1.00 96.50 321 ASN A O 1
ATOM 2559 N N . ALA A 1 322 ? -5.021 -22.188 11.337 1.00 96.75 322 ALA A N 1
ATOM 2560 C CA . ALA A 1 322 ? -6.385 -22.656 11.592 1.00 96.75 322 ALA A CA 1
ATOM 2561 C C . ALA A 1 322 ? -7.005 -22.079 12.875 1.00 96.75 322 ALA A C 1
ATOM 2563 O O . ALA A 1 322 ? -8.224 -22.074 13.029 1.00 96.75 322 ALA A O 1
ATOM 2564 N N . ALA A 1 323 ? -6.184 -21.569 13.794 1.00 96.56 323 ALA A N 1
ATOM 2565 C CA . ALA A 1 323 ? -6.646 -21.132 15.102 1.00 96.56 323 ALA A CA 1
ATOM 2566 C C . ALA A 1 323 ? -7.158 -19.686 15.087 1.00 96.56 323 ALA A C 1
ATOM 2568 O O . ALA A 1 323 ? -6.554 -18.772 15.669 1.00 96.56 323 ALA A O 1
ATOM 2569 N N . ARG A 1 324 ? -8.253 -19.464 14.354 1.00 97.62 324 ARG A N 1
ATOM 2570 C CA . ARG A 1 324 ? -9.041 -18.233 14.418 1.00 97.62 324 ARG A CA 1
ATOM 2571 C C . ARG A 1 324 ? -10.530 -18.544 14.445 1.00 97.62 324 ARG A C 1
ATOM 2573 O O . ARG A 1 324 ? -10.999 -19.399 13.699 1.00 97.62 324 ARG A O 1
ATOM 2580 N N . GLU A 1 325 ? -11.265 -17.765 15.224 1.00 98.50 325 GLU A N 1
ATOM 2581 C CA . GLU A 1 325 ? -12.724 -17.718 15.185 1.00 98.50 325 GLU A CA 1
ATOM 2582 C C . GLU A 1 325 ? -13.172 -16.500 14.372 1.00 98.50 325 GLU A C 1
ATOM 2584 O O . GLU A 1 325 ? -12.635 -15.398 14.533 1.00 98.50 325 GLU A O 1
ATOM 2589 N N . LEU A 1 326 ? -14.150 -16.709 13.494 1.00 98.88 326 LEU A N 1
ATOM 2590 C CA . LEU A 1 326 ? -14.856 -15.660 12.769 1.00 98.88 326 LEU A CA 1
ATOM 2591 C C . LEU A 1 326 ? -16.195 -15.411 13.458 1.00 98.88 326 LEU A C 1
ATOM 2593 O O . LEU A 1 326 ? -16.870 -16.363 13.841 1.00 98.88 326 LEU A O 1
ATOM 2597 N N . ARG A 1 327 ? -16.593 -14.145 13.581 1.00 98.62 327 ARG A N 1
ATOM 2598 C CA . ARG A 1 327 ? -17.897 -13.724 14.101 1.00 98.62 327 ARG A CA 1
ATOM 2599 C C . ARG A 1 327 ? -18.537 -12.685 13.191 1.00 98.62 327 ARG A C 1
ATOM 2601 O O . ARG A 1 327 ? -17.835 -11.845 12.625 1.00 98.62 327 ARG A O 1
ATOM 2608 N N . MET A 1 328 ? -19.861 -12.689 13.126 1.00 97.94 328 MET A N 1
ATOM 2609 C CA . MET A 1 328 ? -20.663 -11.669 12.453 1.00 97.94 328 MET A CA 1
ATOM 2610 C C . MET A 1 328 ? -21.891 -11.340 13.293 1.00 97.94 328 MET A C 1
ATOM 2612 O O . MET A 1 328 ? -22.643 -12.246 13.647 1.00 97.94 328 MET A O 1
ATOM 2616 N N . ALA A 1 329 ? -22.103 -10.064 13.611 1.00 98.06 329 ALA A N 1
ATOM 2617 C CA . ALA A 1 329 ? -23.315 -9.650 14.310 1.00 98.06 329 ALA A CA 1
ATOM 2618 C C . ALA A 1 329 ? -24.548 -9.816 13.412 1.00 98.06 329 ALA A C 1
ATOM 2620 O O . ALA A 1 329 ? -24.495 -9.618 12.195 1.00 98.06 329 ALA A O 1
ATOM 2621 N N . GLY A 1 330 ? -25.677 -10.149 14.022 1.00 97.12 330 GLY A N 1
ATOM 2622 C CA . GLY A 1 330 ? -26.923 -10.291 13.295 1.00 97.12 330 GLY A CA 1
ATOM 2623 C C . GLY A 1 330 ? -28.107 -10.601 14.193 1.00 97.12 330 GLY A C 1
ATOM 2624 O O . GLY A 1 330 ? -28.059 -10.472 15.418 1.00 97.12 330 GLY A O 1
ATOM 2625 N N . ILE A 1 331 ? -29.175 -11.017 13.531 1.00 96.94 331 ILE A N 1
ATOM 2626 C CA . ILE A 1 331 ? -30.427 -11.470 14.120 1.00 96.94 331 ILE A CA 1
ATOM 2627 C C . ILE A 1 331 ? -30.631 -12.929 13.691 1.00 96.94 331 ILE A C 1
ATOM 2629 O O . ILE A 1 331 ? -30.296 -13.278 12.552 1.00 96.94 331 ILE A O 1
ATOM 2633 N N . ASN A 1 332 ? -31.131 -13.784 14.587 1.00 96.12 332 ASN A N 1
ATOM 2634 C CA . ASN A 1 332 ? -31.488 -15.171 14.262 1.00 96.12 332 ASN A CA 1
ATOM 2635 C C . ASN A 1 332 ? -32.900 -15.289 13.656 1.00 96.12 332 ASN A C 1
ATOM 2637 O O . ASN A 1 332 ? -33.621 -14.305 13.501 1.00 96.12 332 ASN A O 1
ATOM 2641 N N . GLU A 1 333 ? -33.316 -16.512 13.331 1.00 96.50 333 GLU A N 1
ATOM 2642 C CA . GLU A 1 333 ? -34.648 -16.788 12.777 1.00 96.50 333 GLU A CA 1
ATOM 2643 C C . GLU A 1 333 ? -35.804 -16.321 13.685 1.00 96.50 333 GLU A C 1
ATOM 2645 O O . GLU A 1 333 ? -36.828 -15.842 13.185 1.00 96.50 333 GLU A O 1
ATOM 2650 N N . ASP A 1 334 ? -35.592 -16.337 15.006 1.00 96.19 334 ASP A N 1
ATOM 2651 C CA . ASP A 1 334 ? -36.538 -15.884 16.034 1.00 96.19 334 ASP A CA 1
ATOM 2652 C C . ASP A 1 334 ? -36.488 -14.375 16.308 1.00 96.19 334 ASP A C 1
ATOM 2654 O O . ASP A 1 334 ? -37.141 -13.899 17.236 1.00 96.19 334 ASP A O 1
ATOM 2658 N N . GLY A 1 335 ? -35.731 -13.587 15.547 1.00 95.69 335 GLY A N 1
ATOM 2659 C CA . GLY A 1 335 ? -35.658 -12.142 15.767 1.00 95.69 335 GLY A CA 1
ATOM 2660 C C . GLY A 1 335 ? -34.799 -11.710 16.964 1.00 95.69 335 GLY A C 1
ATOM 2661 O O . GLY A 1 335 ? -34.810 -10.530 17.310 1.00 95.69 335 GLY A O 1
ATOM 2662 N N . ASN A 1 336 ? -34.048 -12.622 17.586 1.00 96.81 336 ASN A N 1
ATOM 2663 C CA . ASN A 1 336 ? -33.147 -12.320 18.696 1.00 96.81 336 ASN A CA 1
ATOM 2664 C C . ASN A 1 336 ? -31.787 -11.829 18.189 1.00 96.81 336 ASN A C 1
ATOM 2666 O O . ASN A 1 336 ? -31.243 -12.359 17.216 1.00 96.81 336 ASN A O 1
ATOM 2670 N N . THR A 1 337 ? -31.207 -10.845 18.877 1.00 96.94 337 THR A N 1
ATOM 2671 C CA . THR A 1 337 ? -29.871 -10.330 18.563 1.00 96.94 337 THR A CA 1
ATOM 2672 C C . THR A 1 337 ? -28.768 -11.261 19.067 1.00 96.94 337 THR A C 1
ATOM 2674 O O . THR A 1 337 ? -28.899 -11.976 20.066 1.00 96.94 337 THR A O 1
ATOM 2677 N N . GLY A 1 338 ? -27.660 -11.283 18.332 1.00 97.56 338 GLY A N 1
ATOM 2678 C CA . GLY A 1 338 ? -26.517 -12.124 18.648 1.00 97.56 338 GLY A CA 1
ATOM 2679 C C . GLY A 1 338 ? -25.482 -12.117 17.536 1.00 97.56 338 GLY A C 1
ATOM 2680 O O . GLY A 1 338 ? -25.373 -11.159 16.766 1.00 97.56 338 GLY A O 1
ATOM 2681 N N . TYR A 1 339 ? -24.689 -13.177 17.459 1.00 98.19 339 TYR A N 1
ATOM 2682 C CA . TYR A 1 339 ? -23.673 -13.305 16.424 1.00 98.19 339 TYR A CA 1
ATOM 2683 C C . TYR A 1 339 ? -23.565 -14.729 15.891 1.00 98.19 339 TYR A C 1
ATOM 2685 O O . TYR A 1 339 ? -23.636 -15.707 16.637 1.00 98.19 339 TYR A O 1
ATOM 2693 N N . TYR A 1 340 ? -23.341 -14.822 14.586 1.00 98.44 340 TYR A N 1
ATOM 2694 C CA . TYR A 1 340 ? -22.940 -16.048 13.915 1.00 98.44 340 TYR A CA 1
ATOM 2695 C C . TYR A 1 340 ? -21.442 -16.253 14.113 1.00 98.44 340 TYR A C 1
ATOM 2697 O O . TYR A 1 340 ? -20.683 -15.287 14.022 1.00 98.44 340 TYR A O 1
ATOM 2705 N N . TYR A 1 341 ? -21.002 -17.481 14.378 1.00 98.69 341 TYR A N 1
ATOM 2706 C CA . TYR A 1 341 ? -19.592 -17.811 14.564 1.00 98.69 341 TYR A CA 1
ATOM 2707 C C . TYR A 1 341 ? -19.210 -19.176 13.987 1.00 98.69 341 TYR A C 1
ATOM 2709 O O . TYR A 1 341 ? -20.056 -20.061 13.843 1.00 98.69 341 TYR A O 1
ATOM 2717 N N . LYS A 1 342 ? -17.922 -19.328 13.666 1.00 98.62 342 LYS A N 1
ATOM 2718 C CA . LYS A 1 342 ? -17.267 -20.592 13.289 1.00 98.62 342 LYS A CA 1
ATOM 2719 C C . LYS A 1 342 ? -15.746 -20.472 13.398 1.00 98.62 342 LYS A C 1
ATOM 2721 O O . LYS A 1 342 ? -15.231 -19.348 13.393 1.00 98.62 342 LYS A O 1
ATOM 2726 N N . ASN A 1 343 ? -15.001 -21.581 13.397 1.00 98.56 343 ASN A N 1
ATOM 2727 C CA . ASN A 1 343 ? -13.563 -21.479 13.133 1.00 98.56 343 ASN A CA 1
ATOM 2728 C C . ASN A 1 343 ? -13.316 -21.157 11.657 1.00 98.56 343 ASN A C 1
ATOM 2730 O O . ASN A 1 343 ? -14.109 -21.490 10.775 1.00 98.56 343 ASN A O 1
ATOM 2734 N N . ILE A 1 344 ? -12.199 -20.496 11.364 1.00 98.50 344 ILE A N 1
ATOM 2735 C CA . ILE A 1 344 ? -11.879 -19.962 10.033 1.00 98.50 344 ILE A CA 1
ATOM 2736 C C . ILE A 1 344 ? -11.935 -21.008 8.911 1.00 98.50 344 ILE A C 1
ATOM 2738 O O . ILE A 1 344 ? -12.266 -20.648 7.780 1.00 98.50 344 ILE A O 1
ATOM 2742 N N . PHE A 1 345 ? -11.672 -22.283 9.213 1.00 97.62 345 PHE A N 1
ATOM 2743 C CA . PHE A 1 345 ? -11.673 -23.379 8.238 1.00 97.62 345 PHE A CA 1
ATOM 2744 C C . PHE A 1 345 ? -12.876 -24.329 8.340 1.00 97.62 345 PHE A C 1
ATOM 2746 O O . PHE A 1 345 ? -12.971 -25.221 7.509 1.00 97.62 345 PHE A O 1
ATOM 2753 N N . ASP A 1 346 ? -13.797 -24.120 9.285 1.00 98.31 346 ASP A N 1
ATOM 2754 C CA . ASP A 1 346 ? -15.035 -24.909 9.368 1.00 98.31 346 ASP A CA 1
ATOM 2755 C C . ASP A 1 346 ? -16.019 -24.491 8.262 1.00 98.31 346 ASP A C 1
ATOM 2757 O O . ASP A 1 346 ? -16.043 -23.327 7.860 1.00 98.31 346 ASP A O 1
ATOM 2761 N N . ASP A 1 347 ? -16.887 -25.391 7.803 1.00 96.62 347 ASP A N 1
ATOM 2762 C CA . ASP A 1 347 ? -17.846 -25.078 6.729 1.00 96.62 347 ASP A CA 1
ATOM 2763 C C . ASP A 1 347 ? -19.186 -24.517 7.234 1.00 96.62 347 ASP A C 1
ATOM 2765 O O . ASP A 1 347 ? -19.952 -23.932 6.467 1.00 96.62 347 ASP A O 1
ATOM 2769 N N . THR A 1 348 ? -19.481 -24.663 8.527 1.00 97.25 348 THR A N 1
ATOM 2770 C CA . THR A 1 348 ? -20.800 -24.361 9.101 1.00 97.25 348 THR A CA 1
ATOM 2771 C C . THR A 1 348 ? -20.749 -23.243 10.131 1.00 97.25 348 THR A C 1
ATOM 2773 O O . THR A 1 348 ? -19.849 -23.204 10.969 1.00 97.25 348 THR A O 1
ATOM 2776 N N . TRP A 1 349 ? -21.764 -22.378 10.116 1.00 98.12 349 TRP A N 1
ATOM 2777 C CA . TRP A 1 349 ? -21.957 -21.313 11.098 1.00 98.12 349 TRP A CA 1
ATOM 2778 C C . TRP A 1 349 ? -22.918 -21.745 12.207 1.00 98.12 349 TRP A C 1
ATOM 2780 O O . TRP A 1 349 ? -23.927 -22.394 11.947 1.00 98.12 349 TRP A O 1
ATOM 2790 N N . SER A 1 350 ? -22.620 -21.342 13.440 1.00 98.00 350 SER A N 1
ATOM 2791 C CA . SER A 1 350 ? -23.508 -21.460 14.604 1.00 98.00 350 SER A CA 1
ATOM 2792 C C . SER A 1 350 ? -23.939 -20.075 15.078 1.00 98.00 350 SER A C 1
ATOM 2794 O O . SER A 1 350 ? -23.223 -19.106 14.839 1.00 98.00 350 SER A O 1
ATOM 2796 N N . PHE A 1 351 ? -25.079 -19.959 15.761 1.00 98.12 351 PHE A N 1
ATOM 2797 C CA . PHE A 1 351 ? -25.549 -18.688 16.322 1.00 98.12 351 PHE A CA 1
ATOM 2798 C C . PHE A 1 351 ? -25.443 -18.682 17.847 1.00 98.12 351 PHE A C 1
ATOM 2800 O O . PHE A 1 351 ? -25.795 -19.657 18.507 1.00 98.12 351 PHE A O 1
ATOM 2807 N N . SER A 1 352 ? -24.976 -17.569 18.409 1.00 97.75 352 SER A N 1
ATOM 2808 C CA . SER A 1 352 ? -24.897 -17.343 19.851 1.00 97.75 352 SER A CA 1
ATOM 2809 C C . SER A 1 352 ? -25.660 -16.077 20.224 1.00 97.75 352 SER A C 1
ATOM 2811 O O . SER A 1 352 ? -25.425 -15.011 19.646 1.00 97.75 352 SER A O 1
ATOM 2813 N N . LEU A 1 353 ? -26.563 -16.192 21.202 1.00 97.38 353 LEU A N 1
ATOM 2814 C CA . LEU A 1 353 ? -27.313 -15.057 21.733 1.00 97.38 353 LEU A CA 1
ATOM 2815 C C . LEU A 1 353 ? -26.368 -14.069 22.420 1.00 97.38 353 LEU A C 1
ATOM 2817 O O . LEU A 1 353 ? -25.509 -14.438 23.230 1.00 97.38 353 LEU A O 1
ATOM 2821 N N . ALA A 1 354 ? -26.545 -12.791 22.110 1.00 94.19 354 ALA A N 1
ATOM 2822 C CA . ALA A 1 354 ? -25.848 -11.713 22.784 1.00 94.19 354 ALA A CA 1
ATOM 2823 C C . ALA A 1 354 ? -26.649 -10.424 22.644 1.00 94.19 354 ALA A C 1
ATOM 2825 O O . ALA A 1 354 ? -27.055 -10.064 21.544 1.00 94.19 354 ALA A O 1
ATOM 2826 N N . GLU A 1 355 ? -26.794 -9.694 23.747 1.00 89.12 355 GLU A N 1
ATOM 2827 C CA . GLU A 1 355 ? -27.368 -8.353 23.720 1.00 89.12 355 GLU A CA 1
ATOM 2828 C C . GLU A 1 355 ? -26.438 -7.415 22.944 1.00 89.12 355 GLU A C 1
ATOM 2830 O O . GLU A 1 355 ? -25.422 -6.933 23.452 1.00 89.12 355 GLU A O 1
ATOM 2835 N N . LEU A 1 356 ? -26.770 -7.210 21.672 1.00 90.44 356 LEU A N 1
ATOM 2836 C CA . LEU A 1 356 ? -26.035 -6.357 20.754 1.00 90.44 356 LEU A CA 1
ATOM 2837 C C . LEU A 1 356 ? -26.939 -5.243 20.252 1.00 90.44 356 LEU A C 1
ATOM 2839 O O . LEU A 1 356 ? -28.011 -5.494 19.704 1.00 90.44 356 LEU A O 1
ATOM 2843 N N . THR A 1 357 ? -26.454 -4.013 20.375 1.00 89.06 357 THR A N 1
ATOM 2844 C CA . THR A 1 357 ? -27.004 -2.875 19.645 1.00 89.06 357 THR A CA 1
ATOM 2845 C C . THR A 1 357 ? -26.396 -2.878 18.249 1.00 89.06 357 THR A C 1
ATOM 2847 O O . THR A 1 357 ? -25.203 -2.614 18.085 1.00 89.06 357 THR A O 1
ATOM 2850 N N . ILE A 1 358 ? -27.208 -3.212 17.249 1.00 92.31 358 ILE A N 1
ATOM 2851 C CA . ILE A 1 358 ? -26.814 -3.229 15.840 1.00 92.31 358 ILE A CA 1
ATOM 2852 C C . ILE A 1 358 ? -27.500 -2.034 15.170 1.00 92.31 358 ILE A C 1
ATOM 2854 O O . ILE A 1 358 ? -28.727 -2.037 15.092 1.00 92.31 358 ILE A O 1
ATOM 2858 N N . PRO A 1 359 ? -26.758 -1.007 14.714 1.00 90.81 359 PRO A N 1
ATOM 2859 C CA . PRO A 1 359 ? -27.356 0.125 14.014 1.00 90.81 359 PRO A CA 1
ATOM 2860 C C . PRO A 1 359 ? -28.069 -0.334 12.744 1.00 90.81 359 PRO A C 1
ATOM 2862 O O . PRO A 1 359 ? -27.525 -1.160 12.004 1.00 90.81 359 PRO A O 1
ATOM 2865 N N . ASP A 1 360 ? -29.231 0.241 12.439 1.00 90.56 360 ASP A N 1
ATOM 2866 C CA . ASP A 1 360 ? -30.008 -0.153 11.259 1.00 90.56 360 ASP A CA 1
ATOM 2867 C C . ASP A 1 360 ? -29.222 0.010 9.951 1.00 90.56 360 ASP A C 1
ATOM 2869 O O . ASP A 1 360 ? -29.297 -0.834 9.055 1.00 90.56 360 ASP A O 1
ATOM 2873 N N . SER A 1 361 ? -28.386 1.049 9.881 1.00 90.69 361 SER A N 1
ATOM 2874 C CA . SER A 1 361 ? -27.483 1.330 8.760 1.00 90.69 361 SER A CA 1
ATOM 2875 C C . SER A 1 361 ? -26.410 0.258 8.534 1.00 90.69 361 SER A C 1
ATOM 2877 O O . SER A 1 361 ? -25.830 0.199 7.451 1.00 90.69 361 SER A O 1
ATOM 2879 N N . SER A 1 362 ? -26.147 -0.601 9.525 1.00 93.12 362 SER A N 1
ATOM 2880 C CA . SER A 1 362 ? -25.154 -1.675 9.431 1.00 93.12 362 SER A CA 1
ATOM 2881 C C . SER A 1 362 ? -25.717 -2.989 8.890 1.00 93.12 362 SER A C 1
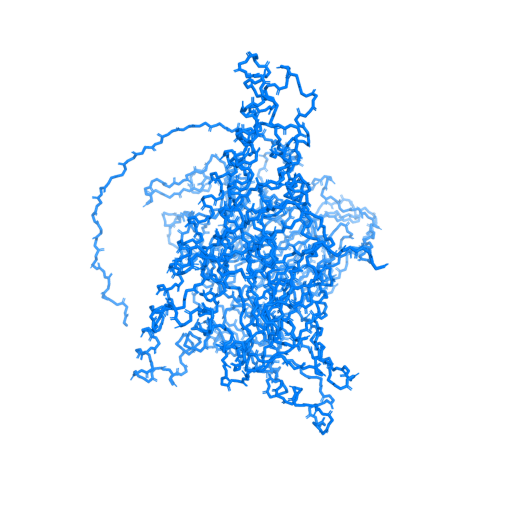ATOM 2883 O O . SER A 1 362 ? -24.934 -3.855 8.495 1.00 93.12 362 SER A O 1
ATOM 2885 N N . PHE A 1 363 ? -27.043 -3.170 8.852 1.00 95.62 363 PHE A N 1
ATOM 2886 C CA . PHE A 1 363 ? -27.628 -4.382 8.281 1.00 95.62 363 PHE A CA 1
ATOM 2887 C C . PHE A 1 363 ? -27.382 -4.459 6.774 1.00 95.62 363 PHE A C 1
ATOM 2889 O O . PHE A 1 363 ? -27.604 -3.507 6.022 1.00 95.62 363 PHE A O 1
ATOM 2896 N N . LEU A 1 364 ? -26.961 -5.637 6.323 1.00 93.50 364 LEU A N 1
ATOM 2897 C CA . LEU A 1 364 ? -26.776 -5.932 4.912 1.00 93.50 364 LEU A CA 1
ATOM 2898 C C . LEU A 1 364 ? -28.138 -6.029 4.219 1.00 93.50 364 LEU A C 1
ATOM 2900 O O . LEU A 1 364 ? -29.158 -6.372 4.825 1.00 93.50 364 LEU A O 1
ATOM 2904 N N . LYS A 1 365 ? -28.156 -5.720 2.922 1.00 83.94 365 LYS A N 1
ATOM 2905 C CA . LYS A 1 365 ? -29.378 -5.804 2.120 1.00 83.94 365 LYS A CA 1
ATOM 2906 C C . LYS A 1 365 ? -29.561 -7.239 1.647 1.00 83.94 365 LYS A C 1
ATOM 2908 O O . LYS A 1 365 ? -28.775 -7.724 0.835 1.00 83.94 365 LYS A O 1
ATOM 2913 N N . GLU A 1 366 ? -30.606 -7.888 2.139 1.00 73.25 366 GLU A N 1
ATOM 2914 C CA . GLU A 1 366 ? -30.949 -9.256 1.763 1.00 73.25 366 GLU A CA 1
ATOM 2915 C C . GLU A 1 366 ? -31.106 -9.395 0.240 1.00 73.25 366 GLU A C 1
ATOM 2917 O O . GLU A 1 366 ? -31.639 -8.511 -0.435 1.00 73.25 366 GLU A O 1
ATOM 2922 N N . GLY A 1 367 ? -30.567 -10.478 -0.324 1.00 71.38 367 GLY A N 1
ATOM 2923 C CA . GLY A 1 367 ? -30.640 -10.763 -1.759 1.00 71.38 367 GLY A CA 1
ATOM 2924 C C . GLY A 1 367 ? -29.846 -9.813 -2.667 1.00 71.38 367 GLY A C 1
ATOM 2925 O O . GLY A 1 367 ? -29.868 -9.990 -3.890 1.00 71.38 367 GLY A O 1
ATOM 2926 N N . LYS A 1 368 ? -29.118 -8.823 -2.125 1.00 80.88 368 LYS A N 1
ATOM 2927 C CA . LYS A 1 368 ? -28.257 -7.944 -2.926 1.00 80.88 368 LYS A CA 1
ATOM 2928 C C . LYS A 1 368 ? -27.174 -8.782 -3.599 1.00 80.88 368 LYS A C 1
ATOM 2930 O O . LYS A 1 368 ? -26.327 -9.361 -2.936 1.00 80.88 368 LYS A O 1
ATOM 2935 N N . LYS A 1 369 ? -27.161 -8.802 -4.931 1.00 79.38 369 LYS A N 1
ATOM 2936 C CA . LYS A 1 369 ? -26.056 -9.364 -5.718 1.00 79.38 369 LYS A CA 1
ATOM 2937 C C . LYS A 1 369 ? -25.195 -8.232 -6.254 1.00 79.38 369 LYS A C 1
ATOM 2939 O O . LYS A 1 369 ? -25.698 -7.335 -6.931 1.00 79.38 369 LYS A O 1
ATOM 2944 N N . ILE A 1 370 ? -23.898 -8.270 -5.962 1.00 80.75 370 ILE A N 1
ATOM 2945 C CA . ILE A 1 370 ? -22.940 -7.350 -6.573 1.00 80.75 370 ILE A CA 1
ATOM 2946 C C . ILE A 1 370 ? -22.477 -7.958 -7.893 1.00 80.75 370 ILE A C 1
ATOM 2948 O O . ILE A 1 370 ? -21.848 -9.012 -7.934 1.00 80.75 370 ILE A O 1
ATOM 2952 N N . ASP A 1 371 ? -22.785 -7.275 -8.991 1.00 80.56 371 ASP A N 1
ATOM 2953 C CA . ASP A 1 371 ? -22.300 -7.661 -10.309 1.00 80.56 371 ASP A CA 1
ATOM 2954 C C . ASP A 1 371 ? -20.844 -7.212 -10.495 1.00 80.56 371 ASP A C 1
ATOM 2956 O O . ASP A 1 371 ? -20.538 -6.137 -11.022 1.00 80.56 371 ASP A O 1
ATOM 2960 N N . TYR A 1 372 ? -19.928 -8.071 -10.052 1.00 80.88 372 TYR A N 1
ATOM 2961 C CA . TYR A 1 372 ? -18.489 -7.866 -10.180 1.00 80.88 372 TYR A CA 1
ATOM 2962 C C . TYR A 1 372 ? -18.010 -7.776 -11.635 1.00 80.88 372 TYR A C 1
ATOM 2964 O O . TYR A 1 372 ? -16.910 -7.274 -11.885 1.00 80.88 372 TYR A O 1
ATOM 2972 N N . SER A 1 373 ? -18.803 -8.217 -12.619 1.00 75.62 373 SER A N 1
ATOM 2973 C CA . SER A 1 373 ? -18.428 -8.104 -14.033 1.00 75.62 373 SER A CA 1
ATOM 2974 C C . SER A 1 373 ? -18.398 -6.646 -14.509 1.00 75.62 373 SER A C 1
ATOM 2976 O O . SER A 1 373 ? -17.549 -6.284 -15.324 1.00 75.62 373 SER A O 1
ATOM 2978 N N . LYS A 1 374 ? -19.241 -5.788 -13.917 1.00 80.50 374 LYS A N 1
ATOM 2979 C CA . LYS A 1 374 ? -19.342 -4.351 -14.224 1.00 80.50 374 LYS A CA 1
ATOM 2980 C C . LYS A 1 374 ? -18.260 -3.503 -13.559 1.00 80.50 374 LYS A C 1
ATOM 2982 O O . LYS A 1 374 ? -18.042 -2.358 -13.954 1.00 80.50 374 LYS A O 1
ATOM 2987 N N . LEU A 1 375 ? -17.563 -4.042 -12.559 1.00 80.75 375 LEU A N 1
ATOM 2988 C CA . LEU A 1 375 ? -16.482 -3.341 -11.876 1.00 80.75 375 LEU A CA 1
ATOM 2989 C C . LEU A 1 375 ? -15.161 -3.538 -12.626 1.00 80.75 375 LEU A C 1
ATOM 2991 O O . LEU A 1 375 ? -14.706 -4.659 -12.864 1.00 80.75 375 LEU A O 1
ATOM 2995 N N . LYS A 1 376 ? -14.514 -2.423 -12.982 1.00 81.12 376 LYS A N 1
ATOM 2996 C CA . LYS A 1 376 ? -13.161 -2.440 -13.554 1.00 81.12 376 LYS A CA 1
ATOM 2997 C C . LYS A 1 376 ? -12.163 -2.888 -12.487 1.00 81.12 376 LYS A C 1
ATOM 2999 O O . LYS A 1 376 ? -12.138 -2.307 -11.399 1.00 81.12 376 LYS A O 1
ATOM 3004 N N . ASN A 1 377 ? -11.347 -3.892 -12.804 1.00 83.31 377 ASN A N 1
ATOM 3005 C CA . ASN A 1 377 ? -10.151 -4.208 -12.020 1.00 83.31 377 ASN A CA 1
ATOM 3006 C C . ASN A 1 377 ? -9.088 -3.108 -12.209 1.00 83.31 377 ASN A C 1
ATOM 3008 O O . ASN A 1 377 ? -9.237 -2.208 -13.038 1.00 83.31 377 ASN A O 1
ATOM 3012 N N . SER A 1 378 ? -8.020 -3.186 -11.419 1.00 85.44 378 SER A N 1
ATOM 3013 C CA . SER A 1 378 ? -6.862 -2.280 -11.505 1.00 85.44 378 SER A CA 1
ATOM 3014 C C . SER A 1 378 ? -5.740 -2.849 -12.381 1.00 85.44 378 SER A C 1
ATOM 3016 O O . SER A 1 378 ? -4.583 -2.464 -12.225 1.00 85.44 378 SER A O 1
ATOM 3018 N N . ASP A 1 379 ? -6.074 -3.802 -13.252 1.00 92.44 379 ASP A N 1
ATOM 3019 C CA . ASP A 1 379 ? -5.117 -4.461 -14.129 1.00 92.44 379 ASP A CA 1
ATOM 3020 C C . ASP A 1 379 ? -4.790 -3.558 -15.323 1.00 92.44 379 ASP A C 1
ATOM 3022 O O . ASP A 1 379 ? -5.665 -2.924 -15.917 1.00 92.44 379 ASP A O 1
ATOM 3026 N N . ILE A 1 380 ? -3.513 -3.509 -15.684 1.00 91.88 380 ILE A N 1
ATOM 3027 C CA . ILE A 1 380 ? -2.983 -2.640 -16.726 1.00 91.88 380 ILE A CA 1
ATOM 3028 C C . ILE A 1 380 ? -2.233 -3.508 -17.735 1.00 91.88 380 ILE A C 1
ATOM 3030 O O . ILE A 1 380 ? -1.449 -4.389 -17.382 1.00 91.88 380 ILE A O 1
ATOM 3034 N N . HIS A 1 381 ? -2.509 -3.264 -19.013 1.00 93.75 381 HIS A N 1
ATOM 3035 C CA . HIS A 1 381 ? -1.803 -3.884 -20.125 1.00 93.75 381 HIS A CA 1
ATOM 3036 C C . HIS A 1 381 ? -0.754 -2.901 -20.640 1.00 93.75 381 HIS A C 1
ATOM 3038 O O . HIS A 1 381 ? -1.103 -1.834 -21.161 1.00 93.75 381 HIS A O 1
ATOM 3044 N N . TYR A 1 382 ? 0.514 -3.300 -20.587 1.00 92.50 382 TYR A N 1
ATOM 3045 C CA . TYR A 1 382 ? 1.616 -2.531 -21.156 1.00 92.50 382 TYR A CA 1
ATOM 3046 C C . TYR A 1 382 ? 2.208 -3.203 -22.392 1.00 92.50 382 TYR A C 1
ATOM 3048 O O . TYR A 1 382 ? 2.248 -4.428 -22.498 1.00 92.50 382 TYR A O 1
ATOM 3056 N N . ARG A 1 383 ? 2.706 -2.384 -23.317 1.00 90.94 383 ARG A N 1
ATOM 3057 C CA . ARG A 1 383 ? 3.454 -2.817 -24.502 1.00 90.94 383 ARG A CA 1
ATOM 3058 C C . ARG A 1 383 ? 4.857 -2.259 -24.441 1.00 90.94 383 ARG A C 1
ATOM 3060 O O . ARG A 1 383 ? 5.048 -1.104 -24.065 1.00 90.94 383 ARG A O 1
ATOM 3067 N N . GLY A 1 384 ? 5.837 -3.071 -24.795 1.00 88.75 384 GLY A N 1
ATOM 3068 C CA . GLY A 1 384 ? 7.228 -2.742 -24.558 1.00 88.75 384 GLY A CA 1
ATOM 3069 C C . GLY A 1 384 ? 8.191 -3.298 -25.583 1.00 88.75 384 GLY A C 1
ATOM 3070 O O . GLY A 1 384 ? 7.837 -4.013 -26.523 1.00 88.75 384 GLY A O 1
ATOM 3071 N N . LYS A 1 385 ? 9.446 -2.918 -25.377 1.00 86.75 385 LYS A N 1
ATOM 3072 C CA . LYS A 1 385 ? 10.595 -3.391 -26.141 1.00 86.75 385 LYS A CA 1
ATOM 3073 C C . LYS A 1 385 ? 11.612 -4.003 -25.197 1.00 86.75 385 LYS A C 1
ATOM 3075 O O . LYS A 1 385 ? 11.691 -3.635 -24.023 1.00 86.75 385 LYS A O 1
ATOM 3080 N N . ILE A 1 386 ? 12.405 -4.905 -25.754 1.00 88.75 386 ILE A N 1
ATOM 3081 C CA . ILE A 1 386 ? 13.490 -5.580 -25.056 1.00 88.75 386 ILE A CA 1
ATOM 3082 C C . ILE A 1 386 ? 14.806 -4.976 -25.525 1.00 88.75 386 ILE A C 1
ATOM 3084 O O . ILE A 1 386 ? 14.988 -4.722 -26.721 1.00 88.75 386 ILE A O 1
ATOM 3088 N N . ARG A 1 387 ? 15.719 -4.749 -24.586 1.00 85.44 387 ARG A N 1
ATOM 3089 C CA . ARG A 1 387 ? 17.099 -4.379 -24.875 1.00 85.44 387 ARG A CA 1
ATOM 3090 C C . ARG A 1 387 ? 18.068 -5.339 -24.205 1.00 85.44 387 ARG A C 1
ATOM 3092 O O . ARG A 1 387 ? 17.758 -5.929 -23.172 1.00 85.44 387 ARG A O 1
ATOM 3099 N N . ARG A 1 388 ? 19.237 -5.476 -24.814 1.00 83.75 388 ARG A N 1
ATOM 3100 C CA . ARG A 1 388 ? 20.357 -6.271 -24.325 1.00 83.75 388 ARG A CA 1
ATOM 3101 C C . ARG A 1 388 ? 21.612 -5.418 -24.403 1.00 83.75 388 ARG A C 1
ATOM 3103 O O . ARG A 1 388 ? 21.864 -4.855 -25.466 1.00 83.75 388 ARG A O 1
ATOM 3110 N N . ALA A 1 389 ? 22.348 -5.288 -23.298 1.00 75.06 389 ALA A N 1
ATOM 3111 C CA . ALA A 1 389 ? 23.519 -4.405 -23.217 1.00 75.06 389 ALA A CA 1
ATOM 3112 C C . ALA A 1 389 ? 23.231 -3.003 -23.807 1.00 75.06 389 ALA A C 1
ATOM 3114 O O . ALA A 1 389 ? 23.904 -2.545 -24.724 1.00 75.06 389 ALA A O 1
ATOM 3115 N N . SER A 1 390 ? 22.142 -2.374 -23.346 1.00 69.25 390 SER A N 1
ATOM 3116 C CA . SER A 1 390 ? 21.637 -1.070 -23.818 1.00 69.25 390 SER A CA 1
ATOM 3117 C C . SER A 1 390 ? 21.099 -1.003 -25.262 1.00 69.25 390 SER A C 1
ATOM 3119 O O . SER A 1 390 ? 20.528 0.024 -25.633 1.00 69.25 390 SER A O 1
ATOM 3121 N N . VAL A 1 391 ? 21.172 -2.072 -26.065 1.00 74.75 391 VAL A N 1
ATOM 3122 C CA . VAL A 1 391 ? 20.733 -2.084 -27.476 1.00 74.75 391 VAL A CA 1
ATOM 3123 C C . VAL A 1 391 ? 19.363 -2.748 -27.644 1.00 74.75 391 VAL A C 1
ATOM 3125 O O . VAL A 1 391 ? 19.144 -3.863 -27.174 1.00 74.75 391 VAL A O 1
ATOM 3128 N N . TYR A 1 392 ? 18.428 -2.087 -28.337 1.00 79.38 392 TYR A N 1
ATOM 3129 C CA . TYR A 1 392 ? 17.097 -2.645 -28.616 1.00 79.38 392 TYR A CA 1
ATOM 3130 C C . TYR A 1 392 ? 17.133 -3.788 -29.632 1.00 79.38 392 TYR A C 1
ATOM 3132 O O . TYR A 1 392 ? 17.769 -3.694 -30.680 1.00 79.38 392 TYR A O 1
ATOM 3140 N N . LEU A 1 393 ? 16.355 -4.834 -29.359 1.00 82.94 393 LEU A N 1
ATOM 3141 C CA . LEU A 1 393 ? 16.221 -5.993 -30.237 1.00 82.94 393 LEU A CA 1
ATOM 3142 C C . LEU A 1 393 ? 15.072 -5.770 -31.232 1.00 82.94 393 LEU A C 1
ATOM 3144 O O . LEU A 1 393 ? 13.905 -5.811 -30.857 1.00 82.94 393 LEU A O 1
ATOM 3148 N N . GLY A 1 394 ? 15.395 -5.518 -32.505 1.00 72.94 394 GLY A N 1
ATOM 3149 C CA . GLY A 1 394 ? 14.412 -5.118 -33.527 1.00 72.94 394 GLY A CA 1
ATOM 3150 C C . GLY A 1 394 ? 13.317 -6.151 -33.837 1.00 72.94 394 GLY A C 1
ATOM 3151 O O . GLY A 1 394 ? 12.185 -5.764 -34.109 1.00 72.94 394 GLY A O 1
ATOM 3152 N N . ASN A 1 395 ? 13.628 -7.448 -33.734 1.00 81.31 395 ASN A N 1
ATOM 3153 C CA . ASN A 1 395 ? 12.705 -8.550 -34.056 1.00 81.31 395 ASN A CA 1
ATOM 3154 C C . ASN A 1 395 ? 12.006 -9.143 -32.822 1.00 81.31 395 ASN A C 1
ATOM 3156 O O . ASN A 1 395 ? 11.408 -10.220 -32.904 1.00 81.31 395 ASN A O 1
ATOM 3160 N N . VAL A 1 396 ? 12.112 -8.471 -31.672 1.00 87.31 396 VAL A N 1
ATOM 3161 C CA . VAL A 1 396 ? 11.541 -8.945 -30.412 1.00 87.31 396 VAL A CA 1
ATOM 3162 C C . VAL A 1 396 ? 10.712 -7.844 -29.773 1.00 87.31 396 VAL A C 1
ATOM 3164 O O . VAL A 1 396 ? 11.163 -6.714 -29.590 1.00 87.31 396 VAL A O 1
ATOM 3167 N N . SER A 1 397 ? 9.485 -8.185 -29.403 1.00 87.88 397 SER A N 1
ATOM 3168 C CA . SER A 1 397 ? 8.606 -7.303 -28.639 1.00 87.88 397 SER A CA 1
ATOM 3169 C C . SER A 1 397 ? 8.118 -8.003 -27.379 1.00 87.88 397 SER A C 1
ATOM 3171 O O . SER A 1 397 ? 8.242 -9.223 -27.249 1.00 87.88 397 SER A O 1
ATOM 3173 N N . ALA A 1 398 ? 7.611 -7.226 -26.425 1.00 93.12 398 ALA A N 1
ATOM 3174 C CA . ALA A 1 398 ? 7.060 -7.771 -25.195 1.00 93.12 398 ALA A CA 1
ATOM 3175 C C . ALA A 1 398 ? 5.756 -7.066 -24.818 1.00 93.12 398 ALA A C 1
ATOM 3177 O O . ALA A 1 398 ? 5.616 -5.852 -24.986 1.00 93.12 398 ALA A O 1
ATOM 3178 N N . GLU A 1 399 ? 4.817 -7.818 -24.261 1.00 95.50 399 GLU A N 1
ATOM 3179 C CA . GLU A 1 399 ? 3.634 -7.288 -23.589 1.00 95.50 399 GLU A CA 1
ATOM 3180 C C . GLU A 1 399 ? 3.662 -7.722 -22.121 1.00 95.50 399 GLU A C 1
ATOM 3182 O O . GLU A 1 399 ? 4.111 -8.818 -21.788 1.00 95.50 399 GLU A O 1
ATOM 3187 N N . LEU A 1 400 ? 3.182 -6.852 -21.239 1.00 96.62 400 LEU A N 1
ATOM 3188 C CA . LEU A 1 400 ? 2.961 -7.175 -19.837 1.00 96.62 400 LEU A CA 1
ATOM 3189 C C . LEU A 1 400 ? 1.461 -7.085 -19.577 1.00 96.62 400 LEU A C 1
ATOM 3191 O O . LEU A 1 400 ? 0.885 -5.993 -19.535 1.00 96.62 400 LEU A O 1
ATOM 3195 N N . LEU A 1 401 ? 0.825 -8.248 -19.490 1.00 95.94 401 LEU A N 1
ATOM 3196 C CA . LEU A 1 401 ? -0.619 -8.400 -19.411 1.00 95.94 401 LEU A CA 1
ATOM 3197 C C . LEU A 1 401 ? -1.056 -8.524 -17.955 1.00 95.94 401 LEU A C 1
ATOM 3199 O O . LEU A 1 401 ? -0.417 -9.199 -17.147 1.00 95.94 401 LEU A O 1
ATOM 3203 N N . ASN A 1 402 ? -2.200 -7.914 -17.656 1.00 93.25 402 ASN A N 1
ATOM 3204 C CA . ASN A 1 402 ? -2.859 -7.972 -16.355 1.00 93.25 402 ASN A CA 1
ATOM 3205 C C . ASN A 1 402 ? -1.946 -7.571 -15.183 1.00 93.25 402 ASN A C 1
ATOM 3207 O O . ASN A 1 402 ? -2.057 -8.112 -14.085 1.00 93.25 402 ASN A O 1
ATOM 3211 N N . PHE A 1 403 ? -1.015 -6.641 -15.408 1.00 95.88 403 PHE A N 1
ATOM 3212 C CA . PHE A 1 403 ? -0.142 -6.162 -14.345 1.00 95.88 403 PHE A CA 1
ATOM 3213 C C . PHE A 1 403 ? -0.921 -5.284 -13.378 1.00 95.88 403 PHE A C 1
ATOM 3215 O O . PHE A 1 403 ? -1.684 -4.415 -13.794 1.00 95.88 403 PHE A O 1
ATOM 3222 N N . ASN A 1 404 ? -0.718 -5.494 -12.084 1.00 93.75 404 ASN A N 1
ATOM 3223 C CA . ASN A 1 404 ? -1.438 -4.787 -11.043 1.00 93.75 404 ASN A CA 1
ATOM 3224 C C . ASN A 1 404 ? -0.439 -4.258 -10.018 1.00 93.75 404 ASN A C 1
ATOM 3226 O O . ASN A 1 404 ? 0.390 -5.001 -9.507 1.00 93.75 404 ASN A O 1
ATOM 3230 N N . LEU A 1 405 ? -0.542 -2.974 -9.672 1.00 93.38 405 LEU A N 1
ATOM 3231 C CA . LEU A 1 405 ? 0.350 -2.341 -8.690 1.00 93.38 405 LEU A CA 1
ATOM 3232 C C . LEU A 1 405 ? 0.191 -2.905 -7.260 1.00 93.38 405 LEU A C 1
ATOM 3234 O O . LEU A 1 405 ? 0.933 -2.518 -6.352 1.00 93.38 405 LEU A O 1
ATOM 3238 N N . THR A 1 406 ? -0.800 -3.770 -7.040 1.00 91.69 406 THR A N 1
ATOM 3239 C CA . THR A 1 406 ? -1.196 -4.294 -5.726 1.00 91.69 406 THR A CA 1
ATOM 3240 C C . THR A 1 406 ? -1.313 -5.816 -5.669 1.00 91.69 406 THR A C 1
ATOM 3242 O O . THR A 1 406 ? -1.490 -6.346 -4.579 1.00 91.69 406 THR A O 1
ATOM 3245 N N . GLU A 1 407 ? -1.246 -6.518 -6.806 1.00 91.44 407 GLU A N 1
ATOM 3246 C CA . GLU A 1 407 ? -1.479 -7.966 -6.859 1.00 91.44 407 GLU A CA 1
ATOM 3247 C C . GLU A 1 407 ? -0.590 -8.654 -7.896 1.00 91.44 407 GLU A C 1
ATOM 3249 O O . GLU A 1 407 ? -0.286 -8.106 -8.957 1.00 91.44 407 GLU A O 1
ATOM 3254 N N . SER A 1 408 ? -0.220 -9.889 -7.586 1.00 93.50 408 SER A N 1
ATOM 3255 C CA . SER A 1 408 ? 0.642 -10.764 -8.378 1.00 93.50 408 SER A CA 1
ATOM 3256 C C . SER A 1 408 ? -0.044 -12.131 -8.535 1.00 93.50 408 SER A C 1
ATOM 3258 O O . SER A 1 408 ? -0.834 -12.501 -7.667 1.00 93.50 408 SER A O 1
ATOM 3260 N N . PRO A 1 409 ? 0.215 -12.906 -9.605 1.00 96.50 409 PRO A N 1
ATOM 3261 C CA . PRO A 1 409 ? 1.103 -12.615 -10.733 1.00 96.50 409 PRO A CA 1
ATOM 3262 C C . PRO A 1 409 ? 0.460 -11.776 -11.849 1.00 96.50 409 PRO A C 1
ATOM 3264 O O . PRO A 1 409 ? -0.733 -11.450 -11.832 1.00 96.50 409 PRO A O 1
ATOM 3267 N N . SER A 1 410 ? 1.303 -11.453 -12.831 1.00 97.38 410 SER A N 1
ATOM 3268 C CA . SER A 1 410 ? 0.978 -10.929 -14.164 1.00 97.38 410 SER A CA 1
ATOM 3269 C C . SER A 1 410 ? 1.517 -11.877 -15.248 1.00 97.38 410 SER A C 1
ATOM 3271 O O . SER A 1 410 ? 2.221 -12.834 -14.924 1.00 97.38 410 SER A O 1
ATOM 3273 N N . ILE A 1 411 ? 1.208 -11.631 -16.525 1.00 97.88 411 ILE A N 1
ATOM 3274 C CA . ILE A 1 411 ? 1.744 -12.428 -17.644 1.00 97.88 411 ILE A CA 1
ATOM 3275 C C . ILE A 1 411 ? 2.728 -11.573 -18.440 1.00 97.88 411 ILE A C 1
ATOM 3277 O O . ILE A 1 411 ? 2.351 -10.546 -19.005 1.00 97.88 411 ILE A O 1
ATOM 3281 N N . LEU A 1 412 ? 3.982 -12.011 -18.512 1.00 97.81 412 LEU A N 1
ATOM 3282 C CA . LEU A 1 412 ? 4.988 -11.463 -19.414 1.00 97.81 412 LEU A CA 1
ATOM 3283 C C . LEU A 1 412 ? 4.955 -12.252 -20.725 1.00 97.81 412 LEU A C 1
ATOM 3285 O O . LEU A 1 412 ? 5.389 -13.401 -20.775 1.00 97.81 412 LEU A O 1
ATOM 3289 N N . ARG A 1 413 ? 4.465 -11.622 -21.790 1.00 96.88 413 ARG A N 1
ATOM 3290 C CA . ARG A 1 413 ? 4.420 -12.198 -23.134 1.00 96.88 413 ARG A CA 1
ATOM 3291 C C . ARG A 1 413 ? 5.613 -11.720 -23.945 1.00 96.88 413 ARG A C 1
ATOM 3293 O O . ARG A 1 413 ? 5.736 -10.525 -24.205 1.00 96.88 413 ARG A O 1
ATOM 3300 N N . ILE A 1 414 ? 6.460 -12.639 -24.390 1.00 95.19 414 ILE A N 1
ATOM 3301 C CA . ILE A 1 414 ? 7.576 -12.361 -25.301 1.00 95.19 414 ILE A CA 1
ATOM 3302 C C . ILE A 1 414 ? 7.171 -12.788 -26.707 1.00 95.19 414 ILE A C 1
ATOM 3304 O O . ILE A 1 414 ? 6.721 -13.912 -26.900 1.00 95.19 414 ILE A O 1
ATOM 3308 N N . ILE A 1 415 ? 7.324 -11.905 -27.689 1.00 92.12 415 ILE A N 1
ATOM 3309 C CA . ILE A 1 415 ? 7.023 -12.195 -29.093 1.00 92.12 415 ILE A CA 1
ATOM 3310 C C . ILE A 1 415 ? 8.337 -12.141 -29.864 1.00 92.12 415 ILE A C 1
ATOM 3312 O O . ILE A 1 415 ? 8.871 -11.059 -30.114 1.00 92.12 415 ILE A O 1
ATOM 3316 N N . GLU A 1 416 ? 8.857 -13.309 -30.230 1.00 89.00 416 GLU A N 1
ATOM 3317 C CA . GLU A 1 416 ? 10.128 -13.478 -30.940 1.00 89.00 416 GLU A CA 1
ATOM 3318 C C . GLU A 1 416 ? 9.857 -14.202 -32.264 1.00 89.00 416 GLU A C 1
ATOM 3320 O O . GLU A 1 416 ? 9.214 -15.251 -32.288 1.00 89.00 416 GLU A O 1
ATOM 3325 N N . ASN A 1 417 ? 10.285 -13.614 -33.387 1.00 83.94 417 ASN A N 1
ATOM 3326 C CA . ASN A 1 417 ? 9.994 -14.122 -34.740 1.00 83.94 417 ASN A CA 1
ATOM 3327 C C . ASN A 1 417 ? 8.488 -14.348 -35.001 1.00 83.94 417 ASN A C 1
ATOM 3329 O O . ASN A 1 417 ? 8.087 -15.338 -35.611 1.00 83.94 417 ASN A O 1
ATOM 3333 N N . GLY A 1 418 ? 7.644 -13.446 -34.487 1.00 84.06 418 GLY A N 1
ATOM 3334 C CA . GLY A 1 418 ? 6.185 -13.506 -34.634 1.00 84.06 418 GLY A CA 1
ATOM 3335 C C . GLY A 1 418 ? 5.481 -14.541 -33.750 1.00 84.06 418 GLY A C 1
ATOM 3336 O O . GLY A 1 418 ? 4.256 -14.629 -33.796 1.00 84.06 418 GLY A O 1
ATOM 3337 N N . ARG A 1 419 ? 6.211 -15.304 -32.925 1.00 88.12 419 ARG A N 1
ATOM 3338 C CA . ARG A 1 419 ? 5.636 -16.325 -32.038 1.00 88.12 419 ARG A CA 1
ATOM 3339 C C . ARG A 1 419 ? 5.521 -15.791 -30.605 1.00 88.12 419 ARG A C 1
ATOM 3341 O O . ARG A 1 419 ? 6.553 -15.436 -30.033 1.00 88.12 419 ARG A O 1
ATOM 3348 N N . PRO A 1 420 ? 4.308 -15.705 -30.027 1.00 92.50 420 PRO A N 1
ATOM 3349 C CA . PRO A 1 420 ? 4.125 -15.297 -28.640 1.00 92.50 420 PRO A CA 1
ATOM 3350 C C . PRO A 1 420 ? 4.465 -16.440 -27.678 1.00 92.50 420 PRO A C 1
ATOM 3352 O O . PRO A 1 420 ? 4.175 -17.604 -27.951 1.00 92.50 420 PRO A O 1
ATOM 3355 N N . PHE A 1 421 ? 5.036 -16.091 -26.532 1.00 93.38 421 PHE A N 1
ATOM 3356 C CA . PHE A 1 421 ? 5.329 -17.004 -25.438 1.00 93.38 421 PHE A CA 1
ATOM 3357 C C . PHE A 1 421 ? 4.995 -16.344 -24.100 1.00 93.38 421 PHE A C 1
ATOM 3359 O O . PHE A 1 421 ? 5.522 -15.271 -23.799 1.00 93.38 421 PHE A O 1
ATOM 3366 N N . ASP A 1 422 ? 4.143 -16.990 -23.305 1.00 95.75 422 ASP A N 1
ATOM 3367 C CA . ASP A 1 422 ? 3.638 -16.452 -22.042 1.00 95.75 422 ASP A CA 1
ATOM 3368 C C . ASP A 1 422 ? 4.417 -17.018 -20.850 1.00 95.75 422 ASP A C 1
ATOM 3370 O O . ASP A 1 422 ? 4.546 -18.229 -20.681 1.00 95.75 422 ASP A O 1
ATOM 3374 N N . ILE A 1 423 ? 4.939 -16.116 -20.020 1.00 97.00 423 ILE A N 1
ATOM 3375 C CA . ILE A 1 423 ? 5.693 -16.413 -18.801 1.00 97.00 423 ILE A CA 1
ATOM 3376 C C . ILE A 1 423 ? 4.921 -15.820 -17.626 1.00 97.00 423 ILE A C 1
ATOM 3378 O O . ILE A 1 423 ? 4.574 -14.634 -17.643 1.00 97.00 423 ILE A O 1
ATOM 3382 N N . THR A 1 424 ? 4.686 -16.605 -16.579 1.00 97.94 424 THR A N 1
ATOM 3383 C CA . THR A 1 424 ? 4.122 -16.072 -15.337 1.00 97.94 424 THR A CA 1
ATOM 3384 C C . THR A 1 424 ? 5.163 -15.170 -14.683 1.00 97.94 424 THR A C 1
ATOM 3386 O O . THR A 1 424 ? 6.309 -15.568 -14.458 1.00 97.94 424 THR A O 1
ATOM 3389 N N . PHE A 1 425 ? 4.784 -13.928 -14.390 1.00 98.19 425 PHE A N 1
ATOM 3390 C CA . PHE A 1 425 ? 5.668 -12.949 -13.775 1.00 98.19 425 PHE A CA 1
ATOM 3391 C C . PHE A 1 425 ? 5.140 -12.519 -12.415 1.00 98.19 425 PHE A C 1
ATOM 3393 O O . PHE A 1 425 ? 4.153 -11.780 -12.308 1.00 98.19 425 PHE A O 1
ATOM 3400 N N . TYR A 1 426 ? 5.830 -12.981 -11.377 1.00 97.94 426 TYR A N 1
ATOM 3401 C CA . TYR A 1 426 ? 5.540 -12.632 -9.998 1.00 97.94 426 TYR A CA 1
ATOM 3402 C C . TYR A 1 426 ? 6.259 -11.357 -9.597 1.00 97.94 426 TYR A C 1
ATOM 3404 O O . TYR A 1 426 ? 7.461 -11.217 -9.835 1.00 97.94 426 TYR A O 1
ATOM 3412 N N . THR A 1 427 ? 5.547 -10.474 -8.905 1.00 96.94 427 THR A N 1
ATOM 3413 C CA . THR A 1 427 ? 6.108 -9.257 -8.319 1.00 96.94 427 THR A CA 1
ATOM 3414 C C . THR A 1 427 ? 5.695 -9.105 -6.865 1.00 96.94 427 THR A C 1
ATOM 3416 O O . THR A 1 427 ? 4.515 -9.205 -6.546 1.00 96.94 427 THR A O 1
ATOM 3419 N N . VAL A 1 428 ? 6.657 -8.804 -5.997 1.00 95.00 428 VAL A N 1
ATOM 3420 C CA . VAL A 1 428 ? 6.418 -8.418 -4.595 1.00 95.00 428 VAL A CA 1
ATOM 3421 C C . VAL A 1 428 ? 7.016 -7.044 -4.356 1.00 95.00 428 VAL A C 1
ATOM 3423 O O . VAL A 1 428 ? 8.036 -6.710 -4.962 1.00 95.00 428 VAL A O 1
ATOM 3426 N N . GLU A 1 429 ? 6.373 -6.211 -3.544 1.00 93.50 429 GLU A N 1
ATOM 3427 C CA . GLU A 1 429 ? 6.890 -4.868 -3.295 1.00 93.50 429 GLU A CA 1
ATOM 3428 C C . GLU A 1 429 ? 8.254 -4.947 -2.596 1.00 93.50 429 GLU A C 1
ATOM 3430 O O . GLU A 1 429 ? 8.484 -5.783 -1.732 1.00 93.50 429 GLU A O 1
ATOM 3435 N N . SER A 1 430 ? 9.196 -4.094 -2.989 1.00 89.75 430 SER A N 1
ATOM 3436 C CA . SER A 1 430 ? 10.485 -4.012 -2.311 1.00 89.75 430 SER A CA 1
ATOM 3437 C C . SER A 1 430 ? 10.382 -3.091 -1.103 1.00 89.75 430 SER A C 1
ATOM 3439 O O . SER A 1 430 ? 9.923 -1.957 -1.239 1.00 89.75 430 SER A O 1
ATOM 3441 N N . TRP A 1 431 ? 10.938 -3.508 0.034 1.00 87.69 431 TRP A N 1
ATOM 3442 C CA . TRP A 1 431 ? 11.112 -2.639 1.202 1.00 87.69 431 TRP A CA 1
ATOM 3443 C C . TRP A 1 431 ? 11.770 -1.294 0.854 1.00 87.69 431 TRP A C 1
ATOM 3445 O O . TRP A 1 431 ? 12.720 -1.257 0.070 1.00 87.69 431 TRP A O 1
ATOM 3455 N N . THR A 1 432 ? 11.284 -0.206 1.456 1.00 83.50 432 THR A N 1
ATOM 3456 C CA . THR A 1 432 ? 11.846 1.148 1.357 1.00 83.50 432 THR A CA 1
ATOM 3457 C C . THR A 1 432 ? 11.920 1.789 2.736 1.00 83.50 432 THR A C 1
ATOM 3459 O O . THR A 1 432 ? 11.106 1.494 3.603 1.00 83.50 432 THR A O 1
ATOM 3462 N N . TYR A 1 433 ? 12.843 2.728 2.916 1.00 77.88 433 TYR A N 1
ATOM 3463 C CA . TYR A 1 433 ? 12.874 3.588 4.100 1.00 77.88 433 TYR A CA 1
ATOM 3464 C C . TYR A 1 433 ? 12.223 4.955 3.865 1.00 77.88 433 TYR A C 1
ATOM 3466 O O . TYR A 1 433 ? 12.151 5.774 4.779 1.00 77.88 433 TYR A O 1
ATOM 3474 N N . LEU A 1 434 ? 11.821 5.244 2.627 1.00 79.62 434 LEU A N 1
ATOM 3475 C CA . LEU A 1 434 ? 11.286 6.543 2.259 1.00 79.62 434 LEU A CA 1
ATOM 3476 C C . LEU A 1 434 ? 9.788 6.581 2.469 1.00 79.62 434 LEU A C 1
ATOM 3478 O O . LEU A 1 434 ? 9.069 5.709 1.977 1.00 79.62 434 LEU A O 1
ATOM 3482 N N . LYS A 1 435 ? 9.335 7.662 3.107 1.00 85.00 435 LYS A N 1
ATOM 3483 C CA . LYS A 1 435 ? 7.913 7.939 3.208 1.00 85.00 435 LYS A CA 1
ATOM 3484 C C . LYS A 1 435 ? 7.320 8.294 1.853 1.00 85.00 435 LYS A C 1
ATOM 3486 O O . LYS A 1 435 ? 7.876 9.112 1.113 1.00 85.00 435 LYS A O 1
ATOM 3491 N N . ARG A 1 436 ? 6.185 7.686 1.532 1.00 85.81 436 ARG A N 1
ATOM 3492 C CA . ARG A 1 436 ? 5.451 7.848 0.270 1.00 85.81 436 ARG A CA 1
ATOM 3493 C C . ARG A 1 436 ? 3.957 7.976 0.564 1.00 85.81 436 ARG A C 1
ATOM 3495 O O . ARG A 1 436 ? 3.512 7.712 1.677 1.00 85.81 436 ARG A O 1
ATOM 3502 N N . ILE A 1 437 ? 3.179 8.409 -0.426 1.00 85.12 437 ILE A N 1
ATOM 3503 C CA . ILE A 1 437 ? 1.731 8.594 -0.260 1.00 85.12 437 ILE A CA 1
ATOM 3504 C C . ILE A 1 437 ? 0.970 7.524 -1.044 1.00 85.12 437 ILE A C 1
ATOM 3506 O O . ILE A 1 437 ? 0.229 6.746 -0.450 1.00 85.12 437 ILE A O 1
ATOM 3510 N N . ASP A 1 438 ? 1.157 7.455 -2.362 1.00 89.19 438 ASP A N 1
ATOM 3511 C CA . ASP A 1 438 ? 0.490 6.476 -3.230 1.00 89.19 438 ASP A CA 1
ATOM 3512 C C . ASP A 1 438 ? 1.405 6.071 -4.403 1.00 89.19 438 ASP A C 1
ATOM 3514 O O . ASP A 1 438 ? 1.140 6.417 -5.563 1.00 89.19 438 ASP A O 1
ATOM 3518 N N . PRO A 1 439 ? 2.520 5.371 -4.115 1.00 88.62 439 PRO A N 1
ATOM 3519 C CA . PRO A 1 439 ? 3.527 5.045 -5.115 1.00 88.62 439 PRO A CA 1
ATOM 3520 C C . PRO A 1 439 ? 2.928 4.247 -6.279 1.00 88.62 439 PRO A C 1
ATOM 3522 O O . PRO A 1 439 ? 2.131 3.326 -6.112 1.00 88.62 439 PRO A O 1
ATOM 3525 N N . GLY A 1 440 ? 3.338 4.614 -7.486 1.00 88.19 440 GLY A N 1
ATOM 3526 C CA . GLY A 1 440 ? 2.825 4.139 -8.766 1.00 88.19 440 GLY A CA 1
ATOM 3527 C C . GLY A 1 440 ? 1.671 4.988 -9.316 1.00 88.19 440 GLY A C 1
ATOM 3528 O O . GLY A 1 440 ? 1.385 4.908 -10.515 1.00 88.19 440 GLY A O 1
ATOM 3529 N N . ARG A 1 441 ? 1.036 5.821 -8.475 1.00 85.75 441 ARG A N 1
ATOM 3530 C CA . ARG A 1 441 ? -0.111 6.684 -8.826 1.00 85.75 441 ARG A CA 1
ATOM 3531 C C . ARG A 1 441 ? 0.118 8.171 -8.528 1.00 85.75 441 ARG A C 1
ATOM 3533 O O . ARG A 1 441 ? -0.532 9.014 -9.140 1.00 85.75 441 ARG A O 1
ATOM 3540 N N . ASP A 1 442 ? 1.056 8.501 -7.643 1.00 74.62 442 ASP A N 1
ATOM 3541 C CA . ASP A 1 442 ? 1.411 9.871 -7.231 1.00 74.62 442 ASP A CA 1
ATOM 3542 C C . ASP A 1 442 ? 2.634 10.455 -7.971 1.00 74.62 442 ASP A C 1
ATOM 3544 O O . ASP A 1 442 ? 3.188 11.486 -7.583 1.00 74.62 442 ASP A O 1
ATOM 3548 N N . GLY A 1 443 ? 3.070 9.800 -9.050 1.00 70.44 443 GLY A N 1
ATOM 3549 C CA . GLY A 1 443 ? 4.252 10.192 -9.817 1.00 70.44 443 GLY A CA 1
ATOM 3550 C C . GLY A 1 443 ? 5.580 9.735 -9.206 1.00 70.44 443 GLY A C 1
ATOM 3551 O O . GLY A 1 443 ? 6.620 9.981 -9.809 1.00 70.44 443 GLY A O 1
ATOM 3552 N N . VAL A 1 444 ? 5.579 9.049 -8.059 1.00 79.44 444 VAL A N 1
ATOM 3553 C CA . VAL A 1 444 ? 6.722 8.256 -7.582 1.00 79.44 444 VAL A CA 1
ATOM 3554 C C . VAL A 1 444 ? 6.519 6.819 -8.059 1.00 79.44 444 VAL A C 1
ATOM 3556 O O . VAL A 1 444 ? 5.424 6.292 -7.888 1.00 79.44 444 VAL A O 1
ATOM 3559 N N . PRO A 1 445 ? 7.507 6.135 -8.655 1.00 85.44 445 PRO A N 1
ATOM 3560 C CA . PRO A 1 445 ? 7.323 4.741 -9.026 1.00 85.44 445 PRO A CA 1
ATOM 3561 C C . PRO A 1 445 ? 7.277 3.822 -7.805 1.00 85.44 445 PRO A C 1
ATOM 3563 O O . PRO A 1 445 ? 7.953 4.040 -6.795 1.00 85.44 445 PRO A O 1
ATOM 3566 N N . LYS A 1 446 ? 6.512 2.741 -7.929 1.00 91.25 446 LYS A N 1
ATOM 3567 C CA . LYS A 1 446 ? 6.541 1.624 -6.989 1.00 91.25 446 LYS A CA 1
ATOM 3568 C C . LYS A 1 446 ? 7.612 0.632 -7.441 1.00 91.25 446 LYS A C 1
ATOM 3570 O O . LYS A 1 446 ? 7.692 0.310 -8.626 1.00 91.25 446 LYS A O 1
ATOM 3575 N N . ILE A 1 447 ? 8.459 0.189 -6.512 1.00 90.94 447 ILE A N 1
ATOM 3576 C CA . ILE A 1 447 ? 9.560 -0.734 -6.802 1.00 90.94 447 ILE A CA 1
ATOM 3577 C C . ILE A 1 447 ? 9.178 -2.134 -6.333 1.00 90.94 447 ILE A C 1
ATOM 3579 O O . ILE A 1 447 ? 8.767 -2.312 -5.188 1.00 90.94 447 ILE A O 1
ATOM 3583 N N . PHE A 1 448 ? 9.357 -3.125 -7.200 1.00 94.56 448 PHE A N 1
ATOM 3584 C CA . PHE A 1 448 ? 9.099 -4.530 -6.916 1.00 94.56 448 PHE A CA 1
ATOM 3585 C C . PHE A 1 448 ? 10.325 -5.398 -7.189 1.00 94.56 448 PHE A C 1
ATOM 3587 O O . PHE A 1 448 ? 11.226 -5.042 -7.957 1.00 94.56 448 PHE A O 1
ATOM 3594 N N . LEU A 1 449 ? 10.315 -6.580 -6.587 1.00 94.19 449 LEU A N 1
ATOM 3595 C CA . LEU A 1 449 ? 11.197 -7.692 -6.895 1.00 94.19 449 LEU A CA 1
ATOM 3596 C C . LEU A 1 449 ? 10.444 -8.687 -7.777 1.00 94.19 449 LEU A C 1
ATOM 3598 O O . LEU A 1 449 ? 9.365 -9.151 -7.412 1.00 94.19 449 LEU A O 1
ATOM 3602 N N . GLY A 1 450 ? 11.020 -9.003 -8.934 1.00 96.19 450 GLY A N 1
ATOM 3603 C CA . GLY A 1 450 ? 10.414 -9.842 -9.962 1.00 96.19 450 GLY A CA 1
ATOM 3604 C C . GLY A 1 450 ? 11.003 -11.252 -10.024 1.00 96.19 450 GLY A C 1
ATOM 3605 O O . GLY A 1 450 ? 12.225 -11.425 -9.925 1.00 96.19 450 GLY A O 1
ATOM 3606 N N . THR A 1 451 ? 10.144 -12.250 -10.240 1.00 97.44 451 THR A N 1
ATOM 3607 C CA . THR A 1 451 ? 10.512 -13.658 -10.480 1.00 97.44 451 THR A CA 1
ATOM 3608 C C . THR A 1 451 ? 9.718 -14.209 -11.662 1.00 97.44 451 THR A C 1
ATOM 3610 O O . THR A 1 451 ? 8.519 -13.968 -11.762 1.00 97.44 451 THR A O 1
ATOM 3613 N N . LEU A 1 452 ? 10.390 -14.937 -12.556 1.00 97.50 452 LEU A N 1
ATOM 3614 C CA . LEU A 1 452 ? 9.768 -15.584 -13.712 1.00 97.50 452 LEU A CA 1
ATOM 3615 C C . LEU A 1 452 ? 9.444 -17.042 -13.396 1.00 97.50 452 LEU A C 1
ATOM 3617 O O . LEU A 1 452 ? 10.259 -17.724 -12.774 1.00 97.50 452 LEU A O 1
ATOM 3621 N N . GLU A 1 453 ? 8.313 -17.519 -13.892 1.00 96.50 453 GLU A N 1
ATOM 3622 C CA . GLU A 1 453 ? 7.940 -18.930 -13.926 1.00 96.50 453 GLU A CA 1
ATOM 3623 C C . GLU A 1 453 ? 7.539 -19.319 -15.352 1.00 96.50 453 GLU A C 1
ATOM 3625 O O . GLU A 1 453 ? 6.631 -18.738 -15.951 1.00 96.50 453 GLU A O 1
ATOM 3630 N N . PHE A 1 454 ? 8.258 -20.292 -15.903 1.00 94.19 454 PHE A N 1
ATOM 3631 C CA . PHE A 1 454 ? 8.002 -20.868 -17.215 1.00 94.19 454 PHE A CA 1
ATOM 3632 C C . PHE A 1 454 ? 6.997 -22.024 -17.101 1.00 94.19 454 PHE A C 1
ATOM 3634 O O . PHE A 1 454 ? 7.087 -22.803 -16.153 1.00 94.19 454 PHE A O 1
ATOM 3641 N N . PRO A 1 455 ? 6.087 -22.192 -18.080 1.00 88.81 455 PRO A N 1
ATOM 3642 C CA . PRO A 1 455 ? 5.162 -23.323 -18.110 1.00 88.81 455 PRO A CA 1
ATOM 3643 C C . PRO A 1 455 ? 5.885 -24.679 -18.109 1.00 88.81 455 PRO A C 1
ATOM 3645 O O . PRO A 1 455 ? 6.856 -24.865 -18.851 1.00 88.81 455 PRO A O 1
ATOM 3648 N N . VAL A 1 456 ? 5.370 -25.640 -17.332 1.00 77.62 456 VAL A N 1
ATOM 3649 C CA . VAL A 1 456 ? 5.966 -26.977 -17.111 1.00 77.62 456 VAL A CA 1
ATOM 3650 C C . VAL A 1 456 ? 6.243 -27.725 -18.419 1.00 77.62 456 VAL A C 1
ATOM 3652 O O . VAL A 1 456 ? 7.332 -28.263 -18.605 1.00 77.62 456 VAL A O 1
ATOM 3655 N N . GLU A 1 457 ? 5.309 -27.685 -19.375 1.00 64.00 457 GLU A N 1
ATOM 3656 C CA . GLU A 1 457 ? 5.426 -28.345 -20.692 1.00 64.00 457 GLU A CA 1
ATOM 3657 C C . GLU A 1 457 ? 6.677 -27.917 -21.475 1.00 64.00 457 GLU A C 1
ATOM 3659 O O . GLU A 1 457 ? 7.175 -28.624 -22.352 1.00 64.00 457 GLU A O 1
ATOM 3664 N N . THR A 1 458 ? 7.224 -26.756 -21.133 1.00 60.31 458 THR A N 1
ATOM 3665 C CA . THR A 1 458 ? 8.320 -26.129 -21.853 1.00 60.31 458 THR A CA 1
ATOM 3666 C C . THR A 1 458 ? 9.670 -26.249 -21.150 1.00 60.31 458 THR A C 1
ATOM 3668 O O . THR A 1 458 ? 10.712 -25.923 -21.737 1.00 60.31 458 THR A O 1
ATOM 3671 N N . GLU A 1 459 ? 9.702 -26.760 -19.912 1.00 58.75 459 GLU A N 1
ATOM 3672 C CA . GLU A 1 459 ? 10.953 -27.098 -19.227 1.00 58.75 459 GLU A CA 1
ATOM 3673 C C . GLU A 1 459 ? 11.742 -28.138 -20.031 1.00 58.75 459 GLU A C 1
ATOM 3675 O O . GLU A 1 459 ? 12.952 -27.968 -20.209 1.00 58.75 459 GLU A O 1
ATOM 3680 N N . ASN A 1 460 ? 11.040 -29.079 -20.667 1.00 56.25 460 ASN A N 1
ATOM 3681 C CA . ASN A 1 460 ? 11.621 -30.214 -21.383 1.00 56.25 460 ASN A CA 1
ATOM 3682 C C . ASN A 1 460 ? 11.922 -29.965 -22.873 1.00 56.25 460 ASN A C 1
ATOM 3684 O O . ASN A 1 460 ? 12.609 -30.776 -23.487 1.00 56.25 460 ASN A O 1
ATOM 3688 N N . ASN A 1 461 ? 11.468 -28.851 -23.470 1.00 55.50 461 ASN A N 1
ATOM 3689 C CA . ASN A 1 461 ? 11.625 -28.608 -24.911 1.00 55.50 461 ASN A CA 1
ATOM 3690 C C . ASN A 1 461 ? 12.174 -27.201 -25.232 1.00 55.50 461 ASN A C 1
ATOM 3692 O O . ASN A 1 461 ? 11.445 -26.273 -25.566 1.00 55.50 461 ASN A O 1
ATOM 3696 N N . SER A 1 462 ? 13.494 -27.018 -25.105 1.00 60.69 462 SER A N 1
ATOM 3697 C CA . SER A 1 462 ? 14.192 -25.746 -25.383 1.00 60.69 462 SER A CA 1
ATOM 3698 C C . SER A 1 462 ? 14.531 -25.506 -26.861 1.00 60.69 462 SER A C 1
ATOM 3700 O O . SER A 1 462 ? 14.965 -24.404 -27.205 1.00 60.69 462 SER A O 1
ATOM 3702 N N . HIS A 1 463 ? 14.342 -26.501 -27.734 1.00 59.97 463 HIS A N 1
ATOM 3703 C CA . HIS A 1 463 ? 14.806 -26.465 -29.128 1.00 59.97 463 HIS A CA 1
ATOM 3704 C C . HIS A 1 463 ? 14.048 -25.445 -30.005 1.00 59.97 463 HIS A C 1
ATOM 3706 O O . HIS A 1 463 ? 14.550 -25.055 -31.055 1.00 59.97 463 HIS A O 1
ATOM 3712 N N . GLY A 1 464 ? 12.884 -24.952 -29.558 1.00 68.31 464 GLY A N 1
ATOM 3713 C CA . GLY A 1 464 ? 12.079 -23.942 -30.262 1.00 68.31 464 GLY A CA 1
ATOM 3714 C C . GLY A 1 464 ? 12.240 -22.494 -29.779 1.00 68.31 464 GLY A C 1
ATOM 3715 O O . GLY A 1 464 ? 11.615 -21.597 -30.341 1.00 68.31 464 GLY A O 1
ATOM 3716 N N . TYR A 1 465 ? 13.038 -22.242 -28.737 1.00 81.88 465 TYR A N 1
ATOM 3717 C CA . TYR A 1 465 ? 13.192 -20.901 -28.161 1.00 81.88 465 TYR A CA 1
ATOM 3718 C C . TYR A 1 465 ? 14.210 -20.080 -28.926 1.00 81.88 465 TYR A C 1
ATOM 3720 O O . TYR A 1 465 ? 15.312 -20.564 -29.175 1.00 81.88 465 TYR A O 1
ATOM 3728 N N . GLY A 1 466 ? 13.895 -18.823 -29.228 1.00 85.75 466 GLY A N 1
ATOM 3729 C CA . GLY A 1 466 ? 14.908 -17.890 -29.697 1.00 85.75 466 GLY A CA 1
ATOM 3730 C C . GLY A 1 466 ? 15.839 -17.422 -28.562 1.00 85.75 466 GLY A C 1
ATOM 3731 O O . GLY A 1 466 ? 15.701 -17.837 -27.401 1.00 85.75 466 GLY A O 1
ATOM 3732 N N . PRO A 1 467 ? 16.872 -16.627 -28.893 1.00 88.06 467 PRO A N 1
ATOM 3733 C CA . PRO A 1 467 ? 17.913 -16.223 -27.951 1.00 88.06 467 PRO A CA 1
ATOM 3734 C C . PRO A 1 467 ? 17.397 -15.560 -26.671 1.00 88.06 467 PRO A C 1
ATOM 3736 O O . PRO A 1 467 ? 17.927 -15.851 -25.596 1.00 88.06 467 PRO A O 1
ATOM 3739 N N . VAL A 1 468 ? 16.370 -14.709 -26.765 1.00 90.31 468 VAL A N 1
ATOM 3740 C CA . VAL A 1 468 ? 15.825 -13.992 -25.600 1.00 90.31 468 VAL A CA 1
ATOM 3741 C C . VAL A 1 468 ? 15.165 -14.967 -24.633 1.00 90.31 468 VAL A C 1
ATOM 3743 O O . VAL A 1 468 ? 15.475 -14.969 -23.441 1.00 90.31 468 VAL A O 1
ATOM 3746 N N . LEU A 1 469 ? 14.297 -15.841 -25.146 1.00 90.88 469 LEU A N 1
ATOM 3747 C CA . LEU A 1 469 ? 13.591 -16.825 -24.327 1.00 90.88 469 LEU A CA 1
ATOM 3748 C C . LEU A 1 469 ? 14.547 -17.809 -23.647 1.00 90.88 469 LEU A C 1
ATOM 3750 O O . LEU A 1 469 ? 14.361 -18.123 -22.472 1.00 90.88 469 LEU A O 1
ATOM 3754 N N . ARG A 1 470 ? 15.606 -18.256 -24.337 1.00 90.06 470 ARG A N 1
ATOM 3755 C CA . ARG A 1 470 ? 16.626 -19.136 -23.735 1.00 90.06 470 ARG A CA 1
ATOM 3756 C C . ARG A 1 470 ? 17.341 -18.482 -22.558 1.00 90.06 470 ARG A C 1
ATOM 3758 O O . ARG A 1 470 ? 17.607 -19.155 -21.565 1.00 90.06 470 ARG A O 1
ATOM 3765 N N . GLU A 1 471 ? 17.648 -17.194 -22.656 1.00 90.75 471 GLU A N 1
ATOM 3766 C CA . GLU A 1 471 ? 18.315 -16.462 -21.581 1.00 90.75 471 GLU A CA 1
ATOM 3767 C C . GLU A 1 471 ? 17.380 -16.233 -20.386 1.00 90.75 471 GLU A C 1
ATOM 3769 O O . GLU A 1 471 ? 17.754 -16.506 -19.244 1.00 90.75 471 GLU A O 1
ATOM 3774 N N . LEU A 1 472 ? 16.129 -15.835 -20.641 1.00 93.12 472 LEU A N 1
ATOM 3775 C CA . LEU A 1 472 ? 15.117 -15.685 -19.592 1.00 93.12 472 LEU A CA 1
ATOM 3776 C C . LEU A 1 472 ? 14.806 -17.021 -18.895 1.00 93.12 472 LEU A C 1
ATOM 3778 O O . LEU A 1 472 ? 14.660 -17.041 -17.672 1.00 93.12 472 LEU A O 1
ATOM 3782 N N . LYS A 1 473 ? 14.798 -18.148 -19.625 1.00 92.25 473 LYS A N 1
ATOM 3783 C CA . LYS A 1 473 ? 14.577 -19.496 -19.062 1.00 92.25 473 LYS A CA 1
ATOM 3784 C C . LYS A 1 473 ? 15.601 -19.851 -17.985 1.00 92.25 473 LYS A C 1
ATOM 3786 O O . LYS A 1 473 ? 15.253 -20.484 -16.992 1.00 92.25 473 LYS A O 1
ATOM 3791 N N . LYS A 1 474 ? 16.853 -19.391 -18.104 1.00 92.69 474 LYS A N 1
ATOM 3792 C CA . LYS A 1 474 ? 17.882 -19.601 -17.063 1.00 92.69 474 LYS A CA 1
ATOM 3793 C C . LYS A 1 474 ? 17.499 -18.974 -15.722 1.00 92.69 474 LYS A C 1
ATOM 3795 O O . LYS A 1 474 ? 18.108 -19.313 -14.705 1.00 92.69 474 LYS A O 1
ATOM 3800 N N . GLN A 1 475 ? 16.536 -18.055 -15.706 1.00 94.69 475 GLN A N 1
ATOM 3801 C CA . GLN A 1 475 ? 16.042 -17.379 -14.510 1.00 94.69 475 GLN A CA 1
ATOM 3802 C C . GLN A 1 475 ? 14.761 -18.006 -13.942 1.00 94.69 475 GLN A C 1
ATOM 3804 O O . GLN A 1 475 ? 14.247 -17.491 -12.949 1.00 94.69 475 GLN A O 1
ATOM 3809 N N . ASN A 1 476 ? 14.276 -19.114 -14.518 1.00 95.25 476 ASN A N 1
ATOM 3810 C CA . ASN A 1 476 ? 13.058 -19.791 -14.079 1.00 95.25 476 ASN A CA 1
ATOM 3811 C C . ASN A 1 476 ? 13.084 -20.110 -12.574 1.00 95.25 476 ASN A C 1
ATOM 3813 O O . ASN A 1 476 ? 14.041 -20.713 -12.076 1.00 95.25 476 ASN A O 1
ATOM 3817 N N . LEU A 1 477 ? 12.051 -19.661 -11.855 1.00 95.06 477 LEU A N 1
ATOM 3818 C CA . LEU A 1 477 ? 11.841 -19.807 -10.409 1.00 95.06 477 LEU A CA 1
ATOM 3819 C C . LEU A 1 477 ? 13.016 -19.342 -9.534 1.00 95.06 477 LEU A C 1
ATOM 3821 O O . LEU A 1 477 ? 13.084 -19.645 -8.339 1.00 95.06 477 LEU A O 1
ATOM 3825 N N . LYS A 1 478 ? 13.966 -18.585 -10.093 1.00 93.62 478 LYS A N 1
ATOM 3826 C CA . LYS A 1 478 ? 15.039 -17.983 -9.309 1.00 93.62 478 LYS A CA 1
ATOM 3827 C C . LYS A 1 478 ? 14.487 -16.734 -8.626 1.00 93.62 478 LYS A C 1
ATOM 3829 O O . LYS A 1 478 ? 14.212 -15.732 -9.277 1.00 93.62 478 LYS A O 1
ATOM 3834 N N . THR A 1 479 ? 14.386 -16.787 -7.303 1.00 91.94 479 THR A N 1
ATOM 3835 C CA . THR A 1 479 ? 13.785 -15.733 -6.480 1.00 91.94 479 THR A CA 1
ATOM 3836 C C . THR A 1 479 ? 14.441 -14.362 -6.703 1.00 91.94 479 THR A C 1
ATOM 3838 O O . THR A 1 479 ? 15.663 -14.225 -6.584 1.00 91.94 479 THR A O 1
ATOM 3841 N N . PHE A 1 480 ? 13.619 -13.346 -6.988 1.00 92.44 480 PHE A N 1
ATOM 3842 C CA . PHE A 1 480 ? 13.973 -11.917 -7.014 1.00 92.44 480 PHE A CA 1
ATOM 3843 C C . PHE A 1 480 ? 15.127 -11.561 -7.963 1.00 92.44 480 PHE A C 1
ATOM 3845 O O . PHE A 1 480 ? 16.044 -10.813 -7.604 1.00 92.44 480 PHE A O 1
ATOM 3852 N N . ARG A 1 481 ? 15.110 -12.113 -9.182 1.00 92.44 481 ARG A N 1
ATOM 3853 C CA . ARG A 1 481 ? 16.142 -11.835 -10.201 1.00 92.44 481 ARG A CA 1
ATOM 3854 C C . ARG A 1 481 ? 15.988 -10.487 -10.874 1.00 92.44 481 ARG A C 1
ATOM 3856 O O . ARG A 1 481 ? 16.988 -9.953 -11.353 1.00 92.44 481 ARG A O 1
ATOM 3863 N N . PHE A 1 482 ? 14.782 -9.939 -10.873 1.00 93.69 482 PHE A N 1
ATOM 3864 C CA . PHE A 1 482 ? 14.478 -8.677 -11.526 1.00 93.69 482 PHE A CA 1
ATOM 3865 C C . PHE A 1 482 ? 14.122 -7.607 -10.503 1.00 93.69 482 PHE A C 1
ATOM 3867 O O . PHE A 1 482 ? 13.533 -7.887 -9.461 1.00 93.69 482 PHE A O 1
ATOM 3874 N N . LEU A 1 483 ? 14.480 -6.373 -10.821 1.00 91.88 483 LEU A N 1
ATOM 3875 C CA . LEU A 1 483 ? 13.934 -5.174 -10.211 1.00 91.88 483 LEU A CA 1
ATOM 3876 C C . LEU A 1 483 ? 12.915 -4.596 -11.181 1.00 91.88 483 LEU A C 1
ATOM 3878 O O . LEU A 1 483 ? 13.183 -4.509 -12.381 1.00 91.88 483 LEU A O 1
ATOM 3882 N N . VAL A 1 484 ? 11.763 -4.203 -10.660 1.00 94.31 484 VAL A N 1
ATOM 3883 C CA . VAL A 1 484 ? 10.668 -3.656 -11.457 1.00 94.31 484 VAL A CA 1
ATOM 3884 C C . VAL A 1 484 ? 10.310 -2.292 -10.907 1.00 94.31 484 VAL A C 1
ATOM 3886 O O . VAL A 1 484 ? 9.903 -2.170 -9.759 1.00 94.31 484 VAL A O 1
ATOM 3889 N N . GLU A 1 485 ? 10.460 -1.264 -11.722 1.00 92.25 485 GLU A N 1
ATOM 3890 C CA . GLU A 1 485 ? 9.972 0.080 -11.444 1.00 92.25 485 GLU A CA 1
ATOM 3891 C C . GLU A 1 485 ? 8.655 0.269 -12.195 1.00 92.25 485 GLU A C 1
ATOM 3893 O O . GLU A 1 485 ? 8.635 0.123 -13.415 1.00 92.25 485 GLU A O 1
ATOM 3898 N N . ALA A 1 486 ? 7.556 0.559 -11.501 1.00 92.56 486 ALA A N 1
ATOM 3899 C CA . ALA A 1 486 ? 6.245 0.630 -12.140 1.00 92.56 486 ALA A CA 1
ATOM 3900 C C . ALA A 1 486 ? 5.402 1.824 -11.685 1.00 92.56 486 ALA A C 1
ATOM 3902 O O . ALA A 1 486 ? 5.358 2.191 -10.507 1.00 92.56 486 ALA A O 1
ATOM 3903 N N . THR A 1 487 ? 4.672 2.383 -12.644 1.00 90.06 487 THR A N 1
ATOM 3904 C CA . THR A 1 487 ? 3.568 3.327 -12.457 1.00 90.06 487 THR A CA 1
ATOM 3905 C C . THR A 1 487 ? 2.362 2.856 -13.261 1.00 90.06 487 THR A C 1
ATOM 3907 O O . THR A 1 487 ? 2.428 1.867 -13.987 1.00 90.06 487 THR A O 1
ATOM 3910 N N . THR A 1 488 ? 1.247 3.575 -13.179 1.00 88.62 488 THR A N 1
ATOM 3911 C CA . THR A 1 488 ? 0.094 3.336 -14.067 1.00 88.62 488 THR A CA 1
ATOM 3912 C C . THR A 1 488 ? 0.395 3.552 -15.559 1.00 88.62 488 THR A C 1
ATOM 3914 O O . THR A 1 488 ? -0.324 3.034 -16.409 1.00 88.62 488 THR A O 1
ATOM 3917 N N . ASP A 1 489 ? 1.489 4.242 -15.882 1.00 85.25 489 ASP A N 1
ATOM 3918 C CA . ASP A 1 489 ? 1.838 4.662 -17.240 1.00 85.25 489 ASP A CA 1
ATOM 3919 C C . ASP A 1 489 ? 2.986 3.849 -17.853 1.00 85.25 489 ASP A C 1
ATOM 3921 O O . ASP A 1 489 ? 3.012 3.633 -19.065 1.00 85.25 489 ASP A O 1
ATOM 3925 N N . TYR A 1 490 ? 3.946 3.382 -17.048 1.00 89.38 490 TYR A N 1
ATOM 3926 C CA . TYR A 1 490 ? 5.082 2.598 -17.537 1.00 89.38 490 TYR A CA 1
ATOM 3927 C C . TYR A 1 490 ? 5.513 1.512 -16.552 1.00 89.38 490 TYR A C 1
ATOM 3929 O O . TYR A 1 490 ? 5.256 1.587 -15.351 1.00 89.38 490 TYR A O 1
ATOM 3937 N N . VAL A 1 491 ? 6.234 0.522 -17.078 1.00 93.00 491 VAL A N 1
ATOM 3938 C CA . VAL A 1 491 ? 6.953 -0.482 -16.288 1.00 93.00 491 VAL A CA 1
ATOM 3939 C C . VAL A 1 491 ? 8.362 -0.619 -16.844 1.00 93.00 491 VAL A C 1
ATOM 3941 O O . VAL A 1 491 ? 8.550 -0.734 -18.052 1.00 93.00 491 VAL A O 1
ATOM 3944 N N . TYR A 1 492 ? 9.361 -0.621 -15.972 1.00 91.50 492 TYR A N 1
ATOM 3945 C CA . TYR A 1 492 ? 10.747 -0.882 -16.321 1.00 91.50 492 TYR A CA 1
ATOM 3946 C C . TYR A 1 492 ? 11.276 -2.070 -15.519 1.00 91.50 492 TYR A C 1
ATOM 3948 O O . TYR A 1 492 ? 11.426 -1.996 -14.301 1.00 91.50 492 TYR A O 1
ATOM 3956 N N . ILE A 1 493 ? 11.553 -3.169 -16.217 1.00 93.88 493 ILE A N 1
ATOM 3957 C CA . ILE A 1 493 ? 12.116 -4.398 -15.663 1.00 93.88 493 ILE A CA 1
ATOM 3958 C C . ILE A 1 493 ? 13.600 -4.444 -16.017 1.00 93.88 493 ILE A C 1
ATOM 3960 O O . ILE A 1 493 ? 13.967 -4.432 -17.193 1.00 93.88 493 ILE A O 1
ATOM 3964 N N . LYS A 1 494 ? 14.451 -4.540 -14.999 1.00 89.81 494 LYS A N 1
ATOM 3965 C CA . LYS A 1 494 ? 15.903 -4.668 -15.152 1.00 89.81 494 LYS A CA 1
ATOM 3966 C C . LYS A 1 494 ? 16.442 -5.824 -14.313 1.00 89.81 494 LYS A C 1
ATOM 3968 O O . LYS A 1 494 ? 15.853 -6.149 -13.275 1.00 89.81 494 LYS A O 1
ATOM 3973 N N . PRO A 1 495 ? 17.550 -6.459 -14.714 1.00 89.62 495 PRO A N 1
ATOM 3974 C CA . PRO A 1 495 ? 18.161 -7.485 -13.897 1.00 89.62 495 PRO A CA 1
ATOM 3975 C C . PRO A 1 495 ? 18.689 -6.853 -12.613 1.00 89.62 495 PRO A C 1
ATOM 3977 O O . PRO A 1 495 ? 19.200 -5.734 -12.590 1.00 89.62 495 PRO A O 1
ATOM 3980 N N . ARG A 1 496 ? 18.591 -7.589 -11.509 1.00 83.69 496 ARG A N 1
ATOM 3981 C CA . ARG A 1 496 ? 19.149 -7.140 -10.229 1.00 83.69 496 ARG A CA 1
ATOM 3982 C C . ARG A 1 496 ? 20.680 -7.054 -10.269 1.00 83.69 496 ARG A C 1
ATOM 3984 O O . ARG A 1 496 ? 21.285 -6.293 -9.517 1.00 83.69 496 ARG A O 1
ATOM 3991 N N . SER A 1 497 ? 21.298 -7.865 -11.122 1.00 78.12 497 SER A N 1
ATOM 3992 C CA . SER A 1 497 ? 22.729 -7.884 -11.401 1.00 78.12 497 SER A CA 1
ATOM 3993 C C . SER A 1 497 ? 22.945 -8.358 -12.833 1.00 78.12 497 SER A C 1
ATOM 3995 O O . SER A 1 497 ? 22.354 -9.362 -13.230 1.00 78.12 497 SER A O 1
ATOM 3997 N N . GLU A 1 498 ? 23.831 -7.681 -13.560 1.00 73.06 498 GLU A N 1
ATOM 3998 C CA . GLU A 1 498 ? 24.250 -8.059 -14.919 1.00 73.06 498 GLU A CA 1
ATOM 3999 C C . GLU A 1 498 ? 24.887 -9.457 -14.975 1.00 73.06 498 GLU A C 1
ATOM 4001 O O . GLU A 1 498 ? 24.832 -10.123 -16.001 1.00 73.06 498 GLU A O 1
ATOM 4006 N N . ILE A 1 499 ? 25.399 -9.962 -13.843 1.00 73.62 499 ILE A N 1
ATOM 4007 C CA . ILE A 1 499 ? 25.900 -11.341 -13.712 1.00 73.62 499 ILE A CA 1
ATOM 4008 C C . ILE A 1 499 ? 24.787 -12.367 -13.992 1.00 73.62 499 ILE A C 1
ATOM 4010 O O . ILE A 1 499 ? 25.064 -13.503 -14.369 1.00 73.62 499 ILE A O 1
ATOM 4014 N N . TYR A 1 500 ? 23.520 -12.009 -13.761 1.00 79.12 500 TYR A N 1
ATOM 4015 C CA . TYR A 1 500 ? 22.400 -12.930 -13.954 1.00 79.12 500 TYR A CA 1
ATOM 4016 C C . TYR A 1 500 ? 21.898 -12.937 -15.391 1.00 79.12 500 TYR A C 1
ATOM 4018 O O . TYR A 1 500 ? 21.584 -14.007 -15.900 1.00 79.12 500 TYR A O 1
ATOM 4026 N N . THR A 1 501 ? 21.766 -11.754 -15.985 1.00 84.50 501 THR A N 1
ATOM 4027 C CA . THR A 1 501 ? 21.364 -11.513 -17.372 1.00 84.50 501 THR A CA 1
ATOM 4028 C C . THR A 1 501 ? 21.596 -10.033 -17.683 1.00 84.50 501 THR A C 1
ATOM 4030 O O . THR A 1 501 ? 21.614 -9.206 -16.772 1.00 84.50 501 THR A O 1
ATOM 4033 N N . ASP A 1 502 ? 21.740 -9.703 -18.960 1.00 84.25 502 ASP A N 1
ATOM 4034 C CA . ASP A 1 502 ? 21.859 -8.352 -19.515 1.00 84.25 502 ASP A CA 1
ATOM 4035 C C . ASP A 1 502 ? 20.565 -7.885 -20.213 1.00 84.25 502 ASP A C 1
ATOM 4037 O O . ASP A 1 502 ? 20.563 -6.868 -20.911 1.00 84.25 502 ASP A O 1
ATOM 4041 N N . ILE A 1 503 ? 19.468 -8.637 -20.044 1.00 90.44 503 ILE A N 1
ATOM 4042 C CA . ILE A 1 503 ? 18.161 -8.342 -20.637 1.00 90.44 503 ILE A CA 1
ATOM 4043 C C . ILE A 1 503 ? 17.380 -7.364 -19.767 1.00 90.44 503 ILE A C 1
ATOM 4045 O O . ILE A 1 503 ? 17.075 -7.633 -18.605 1.00 90.44 503 ILE A O 1
ATOM 4049 N N . GLU A 1 504 ? 16.950 -6.274 -20.388 1.00 91.06 504 GLU A N 1
ATOM 4050 C CA . GLU A 1 504 ? 16.090 -5.259 -19.797 1.00 91.06 504 GLU A CA 1
ATOM 4051 C C . GLU A 1 504 ? 14.847 -5.053 -20.664 1.00 91.06 504 GLU A C 1
ATOM 4053 O O . GLU A 1 504 ? 14.883 -5.182 -21.891 1.00 91.06 504 GLU A O 1
ATOM 4058 N N . MET A 1 505 ? 13.724 -4.729 -20.032 1.00 92.12 505 MET A N 1
ATOM 4059 C CA . MET A 1 505 ? 12.435 -4.597 -20.707 1.00 92.12 505 MET A CA 1
ATOM 4060 C C . MET A 1 505 ? 11.736 -3.335 -20.230 1.00 92.12 505 MET A C 1
ATOM 4062 O O . MET A 1 505 ? 11.582 -3.116 -19.030 1.00 92.12 505 MET A O 1
ATOM 4066 N N . ILE A 1 506 ? 11.307 -2.498 -21.169 1.00 89.31 506 ILE A N 1
ATOM 4067 C CA . ILE A 1 506 ? 10.645 -1.233 -20.854 1.00 89.31 506 ILE A CA 1
ATOM 4068 C C . ILE A 1 506 ? 9.304 -1.212 -21.569 1.00 89.31 506 ILE A C 1
ATOM 4070 O O . ILE A 1 506 ? 9.236 -1.396 -22.788 1.00 89.31 506 ILE A O 1
ATOM 4074 N N . PHE A 1 507 ? 8.249 -0.963 -20.806 1.00 90.38 507 PHE A N 1
ATOM 4075 C CA . PHE A 1 507 ? 6.869 -1.000 -21.248 1.00 90.38 507 PHE A CA 1
ATOM 4076 C C . PHE A 1 507 ? 6.171 0.332 -20.988 1.00 90.38 507 PHE A C 1
ATOM 4078 O O . PHE A 1 507 ? 6.455 1.016 -20.008 1.00 90.38 507 PHE A O 1
ATOM 4085 N N . ALA A 1 508 ? 5.219 0.661 -21.851 1.00 87.81 508 ALA A N 1
ATOM 4086 C CA . ALA A 1 508 ? 4.344 1.818 -21.756 1.00 87.81 508 ALA A CA 1
ATOM 4087 C C . ALA A 1 508 ? 2.880 1.364 -21.857 1.00 87.81 508 ALA A C 1
ATOM 4089 O O . ALA A 1 508 ? 2.559 0.408 -22.573 1.00 87.81 508 ALA A O 1
ATOM 4090 N N . ALA A 1 509 ? 1.982 2.034 -21.140 1.00 84.50 509 ALA A N 1
ATOM 4091 C CA . ALA A 1 509 ? 0.549 1.808 -21.263 1.00 84.50 509 ALA A CA 1
ATOM 4092 C C . ALA A 1 509 ? 0.082 2.220 -22.671 1.00 84.50 509 ALA A C 1
ATOM 4094 O O . ALA A 1 509 ? 0.587 3.189 -23.242 1.00 84.50 509 ALA A O 1
ATOM 4095 N N . LYS A 1 510 ? -0.898 1.499 -23.239 1.00 66.88 510 LYS A N 1
ATOM 4096 C CA . LYS A 1 510 ? -1.343 1.662 -24.644 1.00 66.88 510 LYS A CA 1
ATOM 4097 C C . LYS A 1 510 ? -1.723 3.094 -25.048 1.00 66.88 510 LYS A C 1
ATOM 4099 O O . LYS A 1 510 ? -1.674 3.413 -26.229 1.00 66.88 510 LYS A O 1
ATOM 4104 N N . ASN A 1 511 ? -2.094 3.937 -24.089 1.00 59.81 511 ASN A N 1
ATOM 4105 C CA . ASN A 1 511 ? -2.570 5.296 -24.340 1.00 59.81 511 ASN A CA 1
ATOM 4106 C C . ASN A 1 511 ? -1.444 6.338 -24.450 1.00 59.81 511 ASN A C 1
ATOM 4108 O O . ASN A 1 511 ? -1.733 7.515 -24.659 1.00 59.81 511 ASN A O 1
ATOM 4112 N N . LEU A 1 512 ? -0.177 5.942 -24.293 1.00 59.56 512 LEU A N 1
ATOM 4113 C CA . LEU A 1 512 ? 0.947 6.865 -24.416 1.00 59.56 512 LEU A CA 1
ATOM 4114 C C . LEU A 1 512 ? 1.391 6.984 -25.886 1.00 59.56 512 LEU A C 1
ATOM 4116 O O . LEU A 1 512 ? 1.703 5.968 -26.506 1.00 59.56 512 LEU A O 1
ATOM 4120 N N . PRO A 1 513 ? 1.484 8.205 -26.452 1.00 51.81 513 PRO A N 1
ATOM 4121 C CA . PRO A 1 513 ? 1.757 8.430 -27.878 1.00 51.81 513 PRO A CA 1
ATOM 4122 C C . PRO A 1 513 ? 3.216 8.153 -28.292 1.00 51.81 513 PRO A C 1
ATOM 4124 O O . PRO A 1 513 ? 3.614 8.431 -29.424 1.00 51.81 513 PRO A O 1
ATOM 4127 N N . PHE A 1 514 ? 4.048 7.613 -27.398 1.00 56.34 514 PHE A N 1
ATOM 4128 C CA . PHE A 1 514 ? 5.487 7.510 -27.613 1.00 56.34 514 PHE A CA 1
ATOM 4129 C C . PHE A 1 514 ? 5.890 6.156 -28.195 1.00 56.34 514 PHE A C 1
ATOM 4131 O O . PHE A 1 514 ? 5.686 5.104 -27.595 1.00 56.34 514 PHE A O 1
ATOM 4138 N N . ARG A 1 515 ? 6.602 6.190 -29.327 1.00 52.88 515 ARG A N 1
ATOM 4139 C CA . ARG A 1 515 ? 7.237 5.003 -29.937 1.00 52.88 515 ARG A CA 1
ATOM 4140 C C . ARG A 1 515 ? 8.429 4.460 -29.130 1.00 52.88 515 ARG A C 1
ATOM 4142 O O . ARG A 1 515 ? 8.960 3.396 -29.465 1.00 52.88 515 ARG A O 1
ATOM 4149 N N . HIS A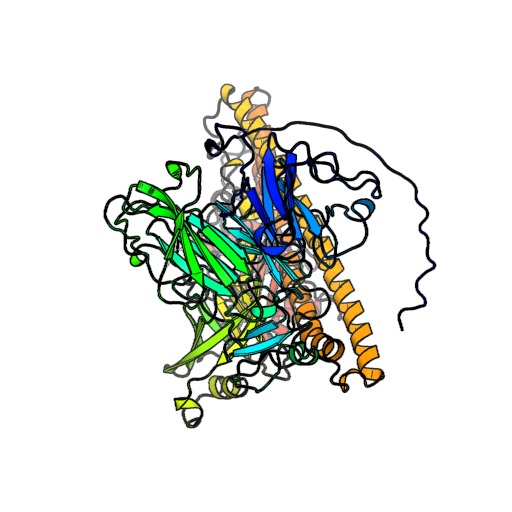 1 516 ? 8.876 5.200 -28.109 1.00 58.50 516 HIS A N 1
ATOM 4150 C CA . HIS A 1 516 ? 10.059 4.890 -27.313 1.00 58.50 516 HIS A CA 1
ATOM 4151 C C . HIS A 1 516 ? 9.727 4.826 -25.809 1.00 58.50 516 HIS A C 1
ATOM 4153 O O . HIS A 1 516 ? 9.439 5.862 -25.202 1.00 58.50 516 HIS A O 1
ATOM 4159 N N . PRO A 1 517 ? 9.811 3.644 -25.177 1.00 62.16 517 PRO A N 1
ATOM 4160 C CA . PRO A 1 517 ? 9.398 3.452 -23.785 1.00 62.16 517 PRO A CA 1
ATOM 4161 C C . PRO A 1 517 ? 10.132 4.327 -22.746 1.00 62.16 517 PRO A C 1
ATOM 4163 O O . PRO A 1 517 ? 9.523 4.745 -21.767 1.00 62.16 517 PRO A O 1
ATOM 4166 N N . MET A 1 518 ? 11.405 4.693 -22.967 1.00 65.69 518 MET A N 1
ATOM 4167 C CA . MET A 1 518 ? 12.103 5.635 -22.065 1.00 65.69 518 MET A CA 1
ATOM 4168 C C . MET A 1 518 ? 11.508 7.046 -22.084 1.00 65.69 518 MET A C 1
ATOM 4170 O O . MET A 1 518 ? 11.497 7.719 -21.058 1.00 65.69 518 MET A O 1
ATOM 4174 N N . VAL A 1 519 ? 10.990 7.490 -23.233 1.00 64.25 519 VAL A N 1
ATOM 4175 C CA . VAL A 1 519 ? 10.326 8.797 -23.335 1.00 64.25 519 VAL A CA 1
ATOM 4176 C C . VAL A 1 519 ? 8.995 8.744 -22.589 1.00 64.25 519 VAL A C 1
ATOM 4178 O O . VAL A 1 519 ? 8.686 9.659 -21.837 1.00 64.25 519 VAL A O 1
ATOM 4181 N N . ALA A 1 520 ? 8.258 7.633 -22.709 1.00 65.06 520 ALA A N 1
ATOM 4182 C CA . ALA A 1 520 ? 7.033 7.397 -21.946 1.00 65.06 520 ALA A CA 1
ATOM 4183 C C . ALA A 1 520 ? 7.272 7.428 -20.425 1.00 65.06 520 ALA A C 1
ATOM 4185 O O . ALA A 1 520 ? 6.487 8.035 -19.699 1.00 65.06 520 ALA A O 1
ATOM 4186 N N . ARG A 1 521 ? 8.380 6.841 -19.951 1.00 74.69 521 ARG A N 1
ATOM 4187 C CA . ARG A 1 521 ? 8.802 6.900 -18.543 1.00 74.69 521 ARG A CA 1
ATOM 4188 C C . ARG A 1 521 ? 8.991 8.339 -18.059 1.00 74.69 521 ARG A C 1
ATOM 4190 O O . ARG A 1 521 ? 8.374 8.731 -17.076 1.00 74.69 521 ARG A O 1
ATOM 4197 N N . THR A 1 522 ? 9.800 9.141 -18.747 1.00 68.12 522 THR A N 1
ATOM 4198 C CA . THR A 1 522 ? 10.041 10.552 -18.370 1.00 68.12 522 THR A CA 1
ATOM 4199 C C . THR A 1 522 ? 8.791 11.388 -18.446 1.00 68.12 522 THR A C 1
ATOM 4201 O O . THR A 1 522 ? 8.494 12.135 -17.520 1.00 68.12 522 THR A O 1
ATOM 4204 N N . TYR A 1 523 ? 8.044 11.228 -19.535 1.00 66.56 523 TYR A N 1
ATOM 4205 C CA . TYR A 1 523 ? 6.802 11.942 -19.730 1.00 66.56 523 TYR A CA 1
ATOM 4206 C C . TYR A 1 523 ? 5.823 11.640 -18.600 1.00 66.56 523 TYR A C 1
ATOM 4208 O O . TYR A 1 523 ? 5.302 12.567 -18.003 1.00 66.56 523 TYR A O 1
ATOM 4216 N N . SER A 1 524 ? 5.630 10.372 -18.227 1.00 68.50 524 SER A N 1
ATOM 4217 C CA . SER A 1 524 ? 4.775 10.011 -17.089 1.00 68.50 524 SER A CA 1
ATOM 4218 C C . SER A 1 524 ? 5.215 10.688 -15.789 1.00 68.50 524 SER A C 1
ATOM 4220 O O . SER A 1 524 ? 4.377 11.208 -15.050 1.00 68.50 524 SER A O 1
ATOM 4222 N N . LEU A 1 525 ? 6.520 10.714 -15.510 1.00 70.31 525 LEU A N 1
ATOM 4223 C CA . LEU A 1 525 ? 7.053 11.341 -14.300 1.00 70.31 525 LEU A CA 1
ATOM 4224 C C . LEU A 1 525 ? 6.844 12.866 -14.283 1.00 70.31 525 LEU A C 1
ATOM 4226 O O . LEU A 1 525 ? 6.509 13.410 -13.229 1.00 70.31 525 LEU A O 1
ATOM 4230 N N . ALA A 1 526 ? 6.990 13.527 -15.435 1.00 65.62 526 ALA A N 1
ATOM 4231 C CA . ALA A 1 526 ? 6.755 14.963 -15.603 1.00 65.62 526 ALA A CA 1
ATOM 4232 C C . ALA A 1 526 ? 5.255 15.319 -15.636 1.00 65.62 526 ALA A C 1
ATOM 4234 O O . ALA A 1 526 ? 4.821 16.293 -15.033 1.00 65.62 526 ALA A O 1
ATOM 4235 N N . VAL A 1 527 ? 4.409 14.509 -16.275 1.00 63.47 527 VAL A N 1
ATOM 4236 C CA . VAL A 1 527 ? 2.957 14.748 -16.349 1.00 63.47 527 VAL A CA 1
ATOM 4237 C C . VAL A 1 527 ? 2.276 14.516 -15.017 1.00 63.47 527 VAL A C 1
ATOM 4239 O O . VAL A 1 527 ? 1.401 15.287 -14.644 1.00 63.47 527 VAL A O 1
ATOM 4242 N N . ASN A 1 528 ? 2.700 13.511 -14.257 1.00 64.12 528 ASN A N 1
ATOM 4243 C CA . ASN A 1 528 ? 2.276 13.335 -12.866 1.00 64.12 528 ASN A CA 1
ATOM 4244 C C . ASN A 1 528 ? 3.130 14.185 -11.897 1.00 64.12 528 ASN A C 1
ATOM 4246 O O . ASN A 1 528 ? 3.197 13.929 -10.694 1.00 64.12 528 ASN A O 1
ATOM 4250 N N . GLY A 1 529 ? 3.820 15.177 -12.459 1.00 71.44 529 GLY A N 1
ATOM 4251 C CA . GLY A 1 529 ? 4.689 16.190 -11.886 1.00 71.44 529 GLY A CA 1
ATOM 4252 C C . GLY A 1 529 ? 4.027 17.313 -11.100 1.00 71.44 529 GLY A C 1
ATOM 4253 O O . GLY A 1 529 ? 2.838 17.306 -10.783 1.00 71.44 529 GLY A O 1
ATOM 4254 N N . PHE A 1 530 ? 4.835 18.330 -10.853 1.00 76.38 530 PHE A N 1
ATOM 4255 C CA . PHE A 1 530 ? 4.437 19.691 -10.546 1.00 76.38 530 PHE A CA 1
ATOM 4256 C C . PHE A 1 530 ? 3.621 20.329 -11.665 1.00 76.38 530 PHE A C 1
ATOM 4258 O O . PHE A 1 530 ? 2.689 21.069 -11.355 1.00 76.38 530 PHE A O 1
ATOM 4265 N N . ASN A 1 531 ? 3.839 19.969 -12.934 1.00 73.75 531 ASN A N 1
ATOM 4266 C CA . ASN A 1 531 ? 2.985 20.440 -14.029 1.00 73.75 531 ASN A CA 1
ATOM 4267 C C . ASN A 1 531 ? 1.498 20.083 -13.841 1.00 73.75 531 ASN A C 1
ATOM 4269 O O . ASN A 1 531 ? 0.623 20.879 -14.194 1.00 73.75 531 ASN A O 1
ATOM 4273 N N . LYS A 1 532 ? 1.184 18.936 -13.219 1.00 76.81 532 LYS A N 1
ATOM 4274 C CA . LYS A 1 532 ? -0.196 18.575 -12.842 1.00 76.81 532 LYS A CA 1
ATOM 4275 C C . LYS A 1 532 ? -0.775 19.529 -11.805 1.00 76.81 532 LYS A C 1
ATOM 4277 O O . LYS A 1 532 ? -1.931 19.924 -11.912 1.00 76.81 532 LYS A O 1
ATOM 4282 N N . ILE A 1 533 ? 0.030 19.893 -10.808 1.00 82.12 533 ILE A N 1
ATOM 4283 C CA . ILE A 1 533 ? -0.356 20.840 -9.757 1.00 82.12 533 ILE A CA 1
ATOM 4284 C C . ILE A 1 533 ? -0.586 22.220 -10.380 1.00 82.12 533 ILE A C 1
ATOM 4286 O O . ILE A 1 533 ? -1.636 22.819 -10.161 1.00 82.12 533 ILE A O 1
ATOM 4290 N N . ALA A 1 534 ? 0.348 22.688 -11.211 1.00 82.12 534 ALA A N 1
ATOM 4291 C CA . ALA A 1 534 ? 0.275 23.982 -11.885 1.00 82.12 534 ALA A CA 1
ATOM 4292 C C . ALA A 1 534 ? -0.900 24.101 -12.864 1.00 82.12 534 ALA A C 1
ATOM 4294 O O . ALA A 1 534 ? -1.375 25.213 -13.107 1.00 82.12 534 ALA A O 1
ATOM 4295 N N . SER A 1 535 ? -1.379 22.977 -13.399 1.00 80.88 535 SER A N 1
ATOM 4296 C CA . SER A 1 535 ? -2.491 22.914 -14.356 1.00 80.88 535 SER A CA 1
ATOM 4297 C C . SER A 1 535 ? -3.844 22.589 -13.711 1.00 80.88 535 SER A C 1
ATOM 4299 O O . SER A 1 535 ? -4.790 22.266 -14.419 1.00 80.88 535 SER A O 1
ATOM 4301 N N . SER A 1 536 ? -3.947 22.651 -12.380 1.00 85.25 536 SER A N 1
ATOM 4302 C CA . SER A 1 536 ? -5.211 22.443 -11.669 1.00 85.25 536 SER A CA 1
ATOM 4303 C C . SER A 1 536 ? -6.223 23.555 -11.970 1.00 85.25 536 SER A C 1
ATOM 4305 O O . SER A 1 536 ? -5.903 24.738 -11.826 1.00 85.25 536 SER A O 1
ATOM 4307 N N . ASP A 1 537 ? -7.466 23.183 -12.290 1.00 86.56 537 ASP A N 1
ATOM 4308 C CA . ASP A 1 537 ? -8.578 24.116 -12.555 1.00 86.56 537 ASP A CA 1
ATOM 4309 C C . ASP A 1 537 ? -8.822 25.080 -11.378 1.00 86.56 537 ASP A C 1
ATOM 4311 O O . ASP A 1 537 ? -9.228 26.236 -11.537 1.00 86.56 537 ASP A O 1
ATOM 4315 N N . ASP A 1 538 ? -8.477 24.652 -10.161 1.00 89.81 538 ASP A N 1
ATOM 4316 C CA . ASP A 1 538 ? -8.543 25.486 -8.966 1.00 89.81 538 ASP A CA 1
ATOM 4317 C C . ASP A 1 538 ? -7.644 26.726 -9.029 1.00 89.81 538 ASP A C 1
ATOM 4319 O O . ASP A 1 538 ? -7.960 27.735 -8.386 1.00 89.81 538 ASP A O 1
ATOM 4323 N N . LEU A 1 539 ? -6.570 26.685 -9.819 1.00 90.75 539 LEU A N 1
ATOM 4324 C CA . LEU A 1 539 ? -5.590 27.760 -9.980 1.00 90.75 539 LEU A CA 1
ATOM 4325 C C . LEU A 1 539 ? -5.883 28.674 -11.178 1.00 90.75 539 LEU A C 1
ATOM 4327 O O . LEU A 1 539 ? -5.404 29.812 -11.207 1.00 90.75 539 LEU A O 1
ATOM 4331 N N . ILE A 1 540 ? -6.680 28.196 -12.132 1.00 90.62 540 ILE A N 1
ATOM 4332 C CA . ILE A 1 540 ? -6.840 28.785 -13.468 1.00 90.62 540 ILE A CA 1
ATOM 4333 C C . ILE A 1 540 ? -8.128 29.618 -13.567 1.00 90.62 540 ILE A C 1
ATOM 4335 O O . ILE A 1 540 ? -9.114 29.349 -12.875 1.00 90.62 540 ILE A O 1
ATOM 4339 N N . ILE A 1 541 ? -8.102 30.650 -14.407 1.00 87.88 541 ILE A N 1
ATOM 4340 C CA . ILE A 1 541 ? -9.256 31.373 -14.945 1.00 87.88 541 ILE A CA 1
ATOM 4341 C C . ILE A 1 541 ? -9.180 31.186 -16.463 1.00 87.88 541 ILE A C 1
ATOM 4343 O O . ILE A 1 541 ? -8.152 31.494 -17.057 1.00 87.88 541 ILE A O 1
ATOM 4347 N N . GLU A 1 542 ? -10.234 30.643 -17.076 1.00 79.12 542 GLU A N 1
ATOM 4348 C CA . GLU A 1 542 ? -10.196 30.195 -18.479 1.00 79.12 542 GLU A CA 1
ATOM 4349 C C . GLU A 1 542 ? -9.942 31.323 -19.482 1.00 79.12 542 GLU A C 1
ATOM 4351 O O . GLU A 1 542 ? -9.271 31.102 -20.487 1.00 79.12 542 GLU A O 1
ATOM 4356 N N . SER A 1 543 ? -10.452 32.524 -19.201 1.00 81.94 543 SER A N 1
ATOM 4357 C CA . SER A 1 543 ? -10.135 33.720 -19.969 1.00 81.94 543 SER A CA 1
ATOM 4358 C C . SER A 1 543 ? -10.103 34.959 -19.084 1.00 81.94 543 SER A C 1
ATOM 4360 O O . SER A 1 543 ? -10.937 35.132 -18.195 1.00 81.94 543 SER A O 1
ATOM 4362 N N . LEU A 1 544 ? -9.141 35.841 -19.355 1.00 82.88 544 LEU A N 1
ATOM 4363 C CA . LEU A 1 544 ? -9.090 37.180 -18.769 1.00 82.88 544 LEU A CA 1
ATOM 4364 C C . LEU A 1 544 ? -9.933 38.194 -19.559 1.00 82.88 544 LEU A C 1
ATOM 4366 O O . LEU A 1 544 ? -10.233 39.271 -19.037 1.00 82.88 544 LEU A O 1
ATOM 4370 N N . SER A 1 545 ? -10.337 37.858 -20.789 1.00 79.38 545 SER A N 1
ATOM 4371 C CA . SER A 1 545 ? -11.211 38.697 -21.612 1.00 79.38 545 SER A CA 1
ATOM 4372 C C . SER A 1 545 ? -12.615 38.759 -21.007 1.00 79.38 545 SER A C 1
ATOM 4374 O O . SER A 1 545 ? -13.204 37.721 -20.708 1.00 79.38 545 SER A O 1
ATOM 4376 N N . GLY A 1 546 ? -13.176 39.959 -20.863 1.00 80.12 546 GLY A N 1
ATOM 4377 C CA . GLY A 1 546 ? -14.537 40.149 -20.344 1.00 80.12 546 GLY A CA 1
ATOM 4378 C C . GLY A 1 546 ? -14.666 40.171 -18.816 1.00 80.12 546 GLY A C 1
ATOM 4379 O O . GLY A 1 546 ? -15.772 40.355 -18.316 1.00 80.12 546 GLY A O 1
ATOM 4380 N N . LEU A 1 547 ? -13.564 40.037 -18.067 1.00 88.12 547 LEU A N 1
ATOM 4381 C CA . LEU A 1 547 ? -13.570 40.296 -16.623 1.00 88.12 547 LEU A CA 1
ATOM 4382 C C . LEU A 1 547 ? -13.795 41.787 -16.336 1.00 88.12 547 LEU A C 1
ATOM 4384 O O . LEU A 1 547 ? -13.321 42.650 -17.075 1.00 88.12 547 LEU A O 1
ATOM 4388 N N . SER A 1 548 ? -14.475 42.082 -15.230 1.00 89.69 548 SER A N 1
ATOM 4389 C CA . SER A 1 548 ? -14.819 43.433 -14.772 1.00 89.69 548 SER A CA 1
ATOM 4390 C C . SER A 1 548 ? -14.287 43.707 -13.360 1.00 89.69 548 SER A C 1
ATOM 4392 O O . SER A 1 548 ? -13.819 42.803 -12.666 1.00 89.69 548 SER A O 1
ATOM 4394 N N . SER A 1 549 ? -14.410 44.942 -12.860 1.00 90.38 549 SER A N 1
ATOM 4395 C CA . SER A 1 549 ? -13.985 45.287 -11.491 1.00 90.38 549 SER A CA 1
ATOM 4396 C C . SER A 1 549 ? -14.673 44.440 -10.400 1.00 90.38 549 SER A C 1
ATOM 4398 O O . SER A 1 549 ? -14.120 44.293 -9.308 1.00 90.38 549 SER A O 1
ATOM 4400 N N . LYS A 1 550 ? -15.831 43.819 -10.686 1.00 92.19 550 LYS A N 1
ATOM 4401 C CA . LYS A 1 550 ? -16.515 42.879 -9.773 1.00 92.19 550 LYS A CA 1
ATOM 4402 C C . LYS A 1 550 ? -15.739 41.571 -9.558 1.00 92.19 550 LYS A C 1
ATOM 4404 O O . LYS A 1 550 ? -15.918 40.929 -8.527 1.00 92.19 550 LYS A O 1
ATOM 4409 N N . ASP A 1 551 ? -14.835 41.214 -10.470 1.00 94.12 551 ASP A N 1
ATOM 4410 C CA . ASP A 1 551 ? -14.080 39.953 -10.463 1.00 94.12 551 ASP A CA 1
ATOM 4411 C C . ASP A 1 551 ? -12.733 40.051 -9.722 1.00 94.12 551 ASP A C 1
ATOM 4413 O O . ASP A 1 551 ? -12.031 39.054 -9.529 1.00 94.12 551 ASP A O 1
ATOM 4417 N N . ILE A 1 552 ? -12.365 41.239 -9.228 1.00 94.38 552 ILE A N 1
ATOM 4418 C CA . ILE A 1 552 ? -11.128 41.460 -8.458 1.00 94.38 552 ILE A CA 1
ATOM 4419 C C . ILE A 1 552 ? -10.993 40.503 -7.251 1.00 94.38 552 ILE A C 1
ATOM 4421 O O . ILE A 1 552 ? -9.893 39.976 -7.042 1.00 94.38 552 ILE A O 1
ATOM 4425 N N . PRO A 1 553 ? -12.043 40.222 -6.447 1.00 96.56 553 PRO A N 1
ATOM 4426 C CA . PRO A 1 553 ? -11.948 39.246 -5.360 1.00 96.56 553 PRO A CA 1
ATOM 4427 C C . PRO A 1 553 ? -11.603 37.832 -5.849 1.00 96.56 553 PRO A C 1
ATOM 4429 O O . PRO A 1 553 ? -10.812 37.138 -5.202 1.00 96.56 553 PRO A O 1
ATOM 4432 N N . LEU A 1 554 ? -12.139 37.417 -7.003 1.00 95.25 554 LEU A N 1
ATOM 4433 C CA . LEU A 1 554 ? -11.828 36.128 -7.623 1.00 95.25 554 LEU A CA 1
ATOM 4434 C C . LEU A 1 554 ? -10.354 36.067 -8.047 1.00 95.25 554 LEU A C 1
ATOM 4436 O O . LEU A 1 554 ? -9.665 35.111 -7.684 1.00 95.25 554 LEU A O 1
ATOM 4440 N N . LEU A 1 555 ? -9.847 37.104 -8.726 1.00 95.06 555 LEU A N 1
ATOM 4441 C CA . LEU A 1 555 ? -8.435 37.210 -9.126 1.00 95.06 555 LEU A CA 1
ATOM 4442 C C . LEU A 1 555 ? -7.498 37.140 -7.910 1.00 95.06 555 LEU A C 1
ATOM 4444 O O . LEU A 1 555 ? -6.561 36.341 -7.894 1.00 95.06 555 LEU A O 1
ATOM 4448 N N . LYS A 1 556 ? -7.788 37.886 -6.833 1.00 96.50 556 LYS A N 1
ATOM 4449 C CA . LYS A 1 556 ? -7.008 37.835 -5.579 1.00 96.50 556 LYS A CA 1
ATOM 4450 C C . LYS A 1 556 ? -7.027 36.446 -4.935 1.00 96.50 556 LYS A C 1
ATOM 4452 O O . LYS A 1 556 ? -5.981 35.956 -4.503 1.00 96.50 556 LYS A O 1
ATOM 4457 N N . LYS A 1 557 ? -8.192 35.789 -4.891 1.00 96.88 557 LYS A N 1
ATOM 4458 C CA . LYS A 1 557 ? -8.329 34.410 -4.388 1.00 96.88 557 LYS A CA 1
ATOM 4459 C C . LYS A 1 557 ? -7.482 33.439 -5.213 1.00 96.88 557 LYS A C 1
ATOM 4461 O O . LYS A 1 557 ? -6.797 32.594 -4.639 1.00 96.88 557 LYS A O 1
ATOM 4466 N N . LYS A 1 558 ? -7.490 33.575 -6.541 1.00 95.69 558 LYS A N 1
ATOM 4467 C CA . LYS A 1 558 ? -6.688 32.748 -7.453 1.00 95.69 558 LYS A CA 1
ATOM 4468 C C . LYS A 1 558 ? -5.188 33.013 -7.292 1.00 95.69 558 LYS A C 1
ATOM 4470 O O . LYS A 1 558 ? -4.436 32.047 -7.208 1.00 95.69 558 LYS A O 1
ATOM 4475 N N . ILE A 1 559 ? -4.741 34.263 -7.138 1.00 96.88 559 ILE A N 1
ATOM 4476 C CA . ILE A 1 559 ? -3.335 34.593 -6.817 1.00 96.88 559 ILE A CA 1
ATOM 4477 C C . ILE A 1 559 ? -2.897 33.914 -5.512 1.00 96.88 559 ILE A C 1
ATOM 4479 O O . ILE A 1 559 ? -1.835 33.294 -5.468 1.00 96.88 559 ILE A O 1
ATOM 4483 N N . LYS A 1 560 ? -3.720 33.981 -4.455 1.00 96.88 560 LYS A N 1
ATOM 4484 C CA . LYS A 1 560 ? -3.425 33.322 -3.172 1.00 96.88 560 LYS A CA 1
ATOM 4485 C C . LYS A 1 560 ? -3.245 31.808 -3.345 1.00 96.88 560 LYS A C 1
ATOM 4487 O O . LYS A 1 560 ? -2.205 31.290 -2.949 1.00 96.88 560 LYS A O 1
ATOM 4492 N N . LYS A 1 561 ? -4.194 31.130 -4.007 1.00 95.38 561 LYS A N 1
ATOM 4493 C CA . LYS A 1 561 ? -4.099 29.687 -4.303 1.00 95.38 561 LYS A CA 1
ATOM 4494 C C . LYS A 1 561 ? -2.839 29.334 -5.108 1.00 95.38 561 LYS A C 1
ATOM 4496 O O . LYS A 1 561 ? -2.196 28.325 -4.840 1.00 95.38 561 LYS A O 1
ATOM 4501 N N . ASN A 1 562 ? -2.460 30.171 -6.073 1.00 95.00 562 ASN A N 1
ATOM 4502 C CA . ASN A 1 562 ? -1.248 29.982 -6.875 1.00 95.00 562 ASN A CA 1
ATOM 4503 C C . ASN A 1 562 ? 0.038 30.092 -6.032 1.00 95.00 562 ASN A C 1
ATOM 4505 O O . ASN A 1 562 ? 0.923 29.246 -6.143 1.00 95.00 562 ASN A O 1
ATOM 4509 N N . ARG A 1 563 ? 0.124 31.069 -5.119 1.00 96.25 563 ARG A N 1
ATOM 4510 C CA . ARG A 1 563 ? 1.253 31.183 -4.173 1.00 96.25 563 ARG A CA 1
ATOM 4511 C C . ARG A 1 563 ? 1.326 30.000 -3.205 1.00 96.25 563 ARG A C 1
ATOM 4513 O O . ARG A 1 563 ? 2.414 29.499 -2.921 1.00 96.25 563 ARG A O 1
ATOM 4520 N N . GLU A 1 564 ? 0.177 29.534 -2.720 1.00 92.94 564 GLU A N 1
ATOM 4521 C CA . GLU A 1 564 ? 0.080 28.327 -1.890 1.00 92.94 564 GLU A CA 1
ATOM 4522 C C . GLU A 1 564 ? 0.568 27.086 -2.650 1.00 92.94 564 GLU A C 1
ATOM 4524 O O . GLU A 1 564 ? 1.330 26.293 -2.094 1.00 92.94 564 GLU A O 1
ATOM 4529 N N . ALA A 1 565 ? 0.218 26.959 -3.936 1.00 90.00 565 ALA A N 1
ATOM 4530 C CA . ALA A 1 565 ? 0.711 25.889 -4.797 1.00 90.00 565 ALA A CA 1
ATOM 4531 C C . ALA A 1 565 ? 2.243 25.923 -4.927 1.00 90.00 565 ALA A C 1
ATOM 4533 O O . ALA A 1 565 ? 2.876 24.908 -4.643 1.00 90.00 565 ALA A O 1
ATOM 4534 N N . ILE A 1 566 ? 2.857 27.074 -5.244 1.00 90.88 566 ILE A N 1
ATOM 4535 C CA . ILE A 1 566 ? 4.330 27.219 -5.296 1.00 90.88 566 ILE A CA 1
ATOM 4536 C C . ILE A 1 566 ? 4.978 26.779 -3.975 1.00 90.88 566 ILE A C 1
ATOM 4538 O O . ILE A 1 566 ? 5.922 25.986 -3.976 1.00 90.88 566 ILE A O 1
ATOM 4542 N N . SER A 1 567 ? 4.452 27.240 -2.836 1.00 89.69 567 SER A N 1
ATOM 4543 C CA . SER A 1 567 ? 4.960 26.856 -1.511 1.00 89.69 567 SER A CA 1
ATOM 4544 C C . SER A 1 567 ? 4.873 25.340 -1.275 1.00 89.69 567 SER A C 1
ATOM 4546 O O . SER A 1 567 ? 5.836 24.710 -0.821 1.00 89.69 567 SER A O 1
ATOM 4548 N N . GLY A 1 568 ? 3.749 24.727 -1.659 1.00 83.88 568 GLY A N 1
ATOM 4549 C CA . GLY A 1 568 ? 3.550 23.279 -1.611 1.00 83.88 568 GLY A CA 1
ATOM 4550 C C . GLY A 1 568 ? 4.559 22.514 -2.470 1.00 83.88 568 GLY A C 1
ATOM 4551 O O . GLY A 1 568 ? 5.183 21.564 -1.986 1.00 83.88 568 GLY A O 1
ATOM 4552 N N . MET A 1 569 ? 4.785 22.960 -3.709 1.00 85.88 569 MET A N 1
ATOM 4553 C CA . MET A 1 569 ? 5.756 22.357 -4.630 1.00 85.88 569 MET A CA 1
ATOM 4554 C C . MET A 1 569 ? 7.187 22.456 -4.091 1.00 85.88 569 MET A C 1
ATOM 4556 O O . MET A 1 569 ? 7.902 21.454 -4.036 1.00 85.88 569 MET A O 1
ATOM 4560 N N . LYS A 1 570 ? 7.578 23.624 -3.567 1.00 88.38 570 LYS A N 1
ATOM 4561 C CA . LYS A 1 570 ? 8.891 23.848 -2.940 1.00 88.38 570 LYS A CA 1
ATOM 4562 C C . LYS A 1 570 ? 9.120 22.928 -1.739 1.00 88.38 570 LYS A C 1
ATOM 4564 O O . LYS A 1 570 ? 10.215 22.394 -1.550 1.00 88.38 570 LYS A O 1
ATOM 4569 N N . SER A 1 571 ? 8.082 22.705 -0.934 1.00 80.75 571 SER A N 1
ATOM 4570 C CA . SER A 1 571 ? 8.116 21.769 0.195 1.00 80.75 571 SER A CA 1
ATOM 4571 C C . SER A 1 571 ? 8.336 20.321 -0.265 1.00 80.75 571 SER A C 1
ATOM 4573 O O . SER A 1 571 ? 9.160 19.611 0.318 1.00 80.75 571 SER A O 1
ATOM 4575 N N . ILE A 1 572 ? 7.667 19.891 -1.343 1.00 82.69 572 ILE A N 1
ATOM 4576 C CA . ILE A 1 572 ? 7.881 18.570 -1.961 1.00 82.69 572 ILE A CA 1
ATOM 4577 C C . ILE A 1 572 ? 9.322 18.447 -2.474 1.00 82.69 572 ILE A C 1
ATOM 4579 O O . ILE A 1 572 ? 10.001 17.485 -2.111 1.00 82.69 572 ILE A O 1
ATOM 4583 N N . MET A 1 573 ? 9.826 19.430 -3.229 1.00 84.56 573 MET A N 1
ATOM 4584 C CA . MET A 1 573 ? 11.199 19.410 -3.754 1.00 84.56 573 MET A CA 1
ATOM 4585 C C . MET A 1 573 ? 12.251 19.328 -2.652 1.00 84.56 573 MET A C 1
ATOM 4587 O O . MET A 1 573 ? 13.187 18.531 -2.738 1.00 84.56 573 MET A O 1
ATOM 4591 N N . LYS A 1 574 ? 12.074 20.081 -1.561 1.00 85.62 574 LYS A N 1
ATOM 4592 C CA . LYS A 1 574 ? 12.968 20.007 -0.398 1.00 85.62 574 LYS A CA 1
ATOM 4593 C C . LYS A 1 574 ? 12.992 18.602 0.212 1.00 85.62 574 LYS A C 1
ATOM 4595 O O . LYS A 1 574 ? 14.071 18.107 0.544 1.00 85.62 574 LYS A O 1
ATOM 4600 N N . ARG A 1 575 ? 11.830 17.944 0.337 1.00 78.94 575 ARG A N 1
ATOM 4601 C CA . ARG A 1 575 ? 11.744 16.553 0.820 1.00 78.94 575 ARG A CA 1
ATOM 4602 C C . ARG A 1 575 ? 12.429 15.579 -0.135 1.00 78.94 575 ARG A C 1
ATOM 4604 O O . ARG A 1 575 ? 13.202 14.744 0.321 1.00 78.94 575 ARG A O 1
ATOM 4611 N N . MET A 1 576 ? 12.204 15.711 -1.441 1.00 81.25 576 MET A N 1
ATOM 4612 C CA . MET A 1 576 ? 12.835 14.853 -2.450 1.00 81.25 576 MET A CA 1
ATOM 4613 C C . MET A 1 576 ? 14.360 15.000 -2.476 1.00 81.25 576 MET A C 1
ATOM 4615 O O . MET A 1 576 ? 15.070 13.995 -2.504 1.00 81.25 576 MET A O 1
ATOM 4619 N N . LYS A 1 577 ? 14.873 16.234 -2.391 1.00 84.88 577 LYS A N 1
ATOM 4620 C CA . LYS A 1 577 ? 16.314 16.512 -2.302 1.00 84.88 577 LYS A CA 1
ATOM 4621 C C . LYS A 1 577 ? 16.936 15.849 -1.075 1.00 84.88 577 LYS A C 1
ATOM 4623 O O . LYS A 1 577 ? 17.983 15.211 -1.175 1.00 84.88 577 LYS A O 1
ATOM 4628 N N . ARG A 1 578 ? 16.269 15.967 0.080 1.00 83.31 578 ARG A N 1
ATOM 4629 C CA . ARG A 1 578 ? 16.687 15.317 1.329 1.00 83.31 578 ARG A CA 1
ATOM 4630 C C . ARG A 1 578 ? 16.702 13.790 1.188 1.00 83.31 578 ARG A C 1
ATOM 4632 O O . ARG A 1 578 ? 17.739 13.187 1.444 1.00 83.31 578 ARG A O 1
ATOM 4639 N N . ALA A 1 579 ? 15.621 13.195 0.686 1.00 78.62 579 ALA A N 1
ATOM 4640 C CA . ALA A 1 579 ? 15.516 11.755 0.447 1.00 78.62 579 ALA A CA 1
ATOM 4641 C C . ALA A 1 579 ? 16.615 11.226 -0.498 1.00 78.62 579 ALA A C 1
ATOM 4643 O O . ALA A 1 579 ? 17.239 10.201 -0.225 1.00 78.62 579 ALA A O 1
ATOM 4644 N N . SER A 1 580 ? 16.904 11.948 -1.588 1.00 81.50 580 SER A N 1
ATOM 4645 C CA . SER A 1 580 ? 17.975 11.611 -2.541 1.00 81.50 580 SER A CA 1
ATOM 4646 C C . SER A 1 580 ? 19.370 11.631 -1.891 1.00 81.50 580 SER A C 1
ATOM 4648 O O . SER A 1 580 ? 20.208 10.750 -2.140 1.00 81.50 580 SER A O 1
ATOM 4650 N N . LYS A 1 581 ? 19.618 12.597 -0.996 1.00 83.62 581 LYS A N 1
ATOM 4651 C CA . LYS A 1 581 ? 20.855 12.670 -0.207 1.00 83.62 581 LYS A CA 1
ATOM 4652 C C . LYS A 1 581 ? 20.961 11.503 0.777 1.00 83.62 581 LYS A C 1
ATOM 4654 O O . LYS A 1 581 ? 21.969 10.799 0.771 1.00 83.62 581 LYS A O 1
ATOM 4659 N N . GLU A 1 582 ? 19.906 11.243 1.545 1.00 80.62 582 GLU A N 1
ATOM 4660 C CA . GLU A 1 582 ? 19.837 10.124 2.496 1.00 80.62 582 GLU A CA 1
ATOM 4661 C C . GLU A 1 582 ? 20.033 8.763 1.798 1.00 80.62 582 GLU A C 1
ATOM 4663 O O . GLU A 1 582 ? 20.676 7.875 2.358 1.00 80.62 582 GLU A O 1
ATOM 4668 N N . LEU A 1 583 ? 19.563 8.607 0.549 1.00 80.19 583 LEU A N 1
ATOM 4669 C CA . LEU A 1 583 ? 19.804 7.432 -0.325 1.00 80.19 583 LEU A CA 1
ATOM 4670 C C . LEU A 1 583 ? 21.250 7.256 -0.696 1.00 80.19 583 LEU A C 1
ATOM 4672 O O . LEU A 1 583 ? 21.787 6.145 -0.635 1.00 80.19 583 LEU A O 1
ATOM 4676 N N . SER A 1 584 ? 21.894 8.351 -1.054 1.00 79.69 584 SER A N 1
ATOM 4677 C CA . SER A 1 584 ? 23.305 8.327 -1.394 1.00 79.69 584 SER A CA 1
ATOM 4678 C C . SER A 1 584 ? 24.152 7.962 -0.169 1.00 79.69 584 SER A C 1
ATOM 4680 O O . SER A 1 584 ? 25.010 7.082 -0.265 1.00 79.69 584 SER A O 1
ATOM 4682 N N . GLU A 1 585 ? 23.855 8.542 0.996 1.00 82.50 585 GLU A N 1
ATOM 4683 C CA . GLU A 1 585 ? 24.544 8.241 2.257 1.00 82.50 585 GLU A CA 1
ATOM 4684 C C . GLU A 1 585 ? 24.303 6.804 2.735 1.00 82.50 585 GLU A C 1
ATOM 4686 O O . GLU A 1 585 ? 25.250 6.102 3.091 1.00 82.50 585 GLU A O 1
ATOM 4691 N N . SER A 1 586 ? 23.056 6.333 2.715 1.00 78.19 586 SER A N 1
ATOM 4692 C CA . SER A 1 586 ? 22.702 4.973 3.143 1.00 78.19 586 SER A CA 1
ATOM 4693 C C . SER A 1 586 ? 23.323 3.918 2.230 1.00 78.19 586 SER A C 1
ATOM 4695 O O . SER A 1 586 ? 23.865 2.922 2.709 1.00 78.19 586 SER A O 1
ATOM 4697 N N . SER A 1 587 ? 23.330 4.161 0.915 1.00 78.69 587 SER A N 1
ATOM 4698 C CA . SER A 1 587 ? 24.015 3.301 -0.056 1.00 78.69 587 SER A CA 1
ATOM 4699 C C . SER A 1 587 ? 25.525 3.233 0.207 1.00 78.69 587 SER A C 1
ATOM 4701 O O . SER A 1 587 ? 26.106 2.151 0.105 1.00 78.69 587 SER A O 1
ATOM 4703 N N . LEU A 1 588 ? 26.158 4.349 0.589 1.00 79.81 588 LEU A N 1
ATOM 4704 C CA . LEU A 1 588 ? 27.583 4.393 0.933 1.00 79.81 588 LEU A CA 1
ATOM 4705 C C . LEU A 1 588 ? 27.882 3.644 2.241 1.00 79.81 588 LEU A C 1
ATOM 4707 O O . LEU A 1 588 ? 28.784 2.805 2.268 1.00 79.81 588 LEU A O 1
ATOM 4711 N N . LYS A 1 589 ? 27.095 3.890 3.298 1.00 79.12 589 LYS A N 1
ATOM 4712 C CA . LYS A 1 589 ? 27.202 3.186 4.591 1.00 79.12 589 LYS A CA 1
ATOM 4713 C C . LYS A 1 589 ? 27.047 1.679 4.413 1.00 79.12 589 LYS A C 1
ATOM 4715 O O . LYS A 1 589 ? 27.835 0.909 4.957 1.00 79.12 589 LYS A O 1
ATOM 4720 N N . TYR A 1 590 ? 26.080 1.256 3.600 1.00 79.81 590 TYR A N 1
ATOM 4721 C CA . TYR A 1 590 ? 25.901 -0.155 3.280 1.00 79.81 590 TYR A CA 1
ATOM 4722 C C . TYR A 1 590 ? 27.087 -0.728 2.502 1.00 79.81 590 TYR A C 1
ATOM 4724 O O . TYR A 1 590 ? 27.529 -1.827 2.816 1.00 79.81 590 TYR A O 1
ATOM 4732 N N . LYS A 1 591 ? 27.640 -0.001 1.520 1.00 80.50 591 LYS A N 1
ATOM 4733 C CA . LYS A 1 591 ? 28.834 -0.451 0.787 1.00 80.50 591 LYS A CA 1
ATOM 4734 C C . LYS A 1 591 ? 30.002 -0.702 1.746 1.00 80.50 591 LYS A C 1
ATOM 4736 O O . LYS A 1 591 ? 30.653 -1.732 1.632 1.00 80.50 591 LYS A O 1
ATOM 4741 N N . PHE A 1 592 ? 30.222 0.193 2.711 1.00 77.88 592 PHE A N 1
ATOM 4742 C CA . PHE A 1 592 ? 31.247 0.015 3.743 1.00 77.88 592 PHE A CA 1
ATOM 4743 C C . PHE A 1 592 ? 30.976 -1.207 4.634 1.00 77.88 592 PHE A C 1
ATOM 4745 O O . PHE A 1 592 ? 31.858 -2.048 4.802 1.00 77.88 592 PHE A O 1
ATOM 4752 N N . PHE A 1 593 ? 29.746 -1.350 5.145 1.00 79.12 593 PHE A N 1
ATOM 4753 C CA . PHE A 1 593 ? 29.327 -2.530 5.911 1.00 79.12 593 PHE A CA 1
ATOM 4754 C C . PHE A 1 593 ? 29.547 -3.825 5.121 1.00 79.12 593 PHE A C 1
ATOM 4756 O O . PHE A 1 593 ? 30.154 -4.761 5.629 1.00 79.12 593 PHE A O 1
ATOM 4763 N N . TYR A 1 594 ? 29.112 -3.867 3.862 1.00 77.94 594 TYR A N 1
ATOM 4764 C CA . TYR A 1 594 ? 29.270 -5.027 2.994 1.00 77.94 594 TYR A CA 1
ATOM 4765 C C . TYR A 1 594 ? 30.744 -5.384 2.788 1.00 77.94 594 TYR A C 1
ATOM 4767 O O . TYR A 1 594 ? 31.098 -6.550 2.928 1.00 77.94 594 TYR A O 1
ATOM 4775 N N . THR A 1 595 ? 31.616 -4.402 2.530 1.00 79.69 595 THR A N 1
ATOM 4776 C CA . THR A 1 595 ? 33.066 -4.625 2.422 1.00 79.69 595 THR A CA 1
ATOM 4777 C C . THR A 1 595 ? 33.638 -5.243 3.698 1.00 79.69 595 THR A C 1
ATOM 4779 O O . THR A 1 595 ? 34.391 -6.208 3.609 1.00 79.69 595 THR A O 1
ATOM 4782 N N . LEU A 1 596 ? 33.246 -4.747 4.877 1.00 78.56 596 LEU A N 1
ATOM 4783 C CA . LEU A 1 596 ? 33.694 -5.289 6.163 1.00 78.56 596 LEU A CA 1
ATOM 4784 C C . LEU A 1 596 ? 33.223 -6.738 6.370 1.00 78.56 596 LEU A C 1
ATOM 4786 O O . LEU A 1 596 ? 34.006 -7.600 6.767 1.00 78.56 596 LEU A O 1
ATOM 4790 N N . VAL A 1 597 ? 31.954 -7.029 6.075 1.00 75.06 597 VAL A N 1
ATOM 4791 C CA . VAL A 1 597 ? 31.381 -8.380 6.210 1.00 75.06 597 VAL A CA 1
ATOM 4792 C C . VAL A 1 597 ? 32.012 -9.355 5.206 1.00 75.06 597 VAL A C 1
ATOM 4794 O O . VAL A 1 597 ? 32.238 -10.515 5.544 1.00 75.06 597 VAL A O 1
ATOM 4797 N N . ASN A 1 598 ? 32.353 -8.900 3.996 1.00 77.25 598 ASN A N 1
ATOM 4798 C CA . ASN A 1 598 ? 33.076 -9.712 3.010 1.00 77.25 598 ASN A CA 1
ATOM 4799 C C . ASN A 1 598 ? 34.521 -9.983 3.445 1.00 77.25 598 ASN A C 1
ATOM 4801 O O . ASN A 1 598 ? 34.952 -11.132 3.432 1.00 77.25 598 ASN A O 1
ATOM 4805 N N . ALA A 1 599 ? 35.253 -8.950 3.874 1.00 78.50 599 ALA A N 1
ATOM 4806 C CA . ALA A 1 599 ? 36.648 -9.072 4.308 1.00 78.50 599 ALA A CA 1
ATOM 4807 C C . ALA A 1 599 ? 36.812 -9.998 5.525 1.00 78.50 599 ALA A C 1
ATOM 4809 O O . ALA A 1 599 ? 37.835 -10.655 5.675 1.00 78.50 599 ALA A O 1
ATOM 4810 N N . THR A 1 600 ? 35.789 -10.079 6.378 1.00 76.25 600 THR A N 1
ATOM 4811 C CA . THR A 1 600 ? 35.758 -10.961 7.556 1.00 76.25 600 THR A CA 1
ATOM 4812 C C . THR A 1 600 ? 35.253 -12.377 7.256 1.00 76.25 600 THR A C 1
ATOM 4814 O O . THR A 1 600 ? 35.158 -13.193 8.168 1.00 76.25 600 THR A O 1
ATOM 4817 N N . GLY A 1 601 ? 34.879 -12.684 6.007 1.00 70.06 601 GLY A N 1
ATOM 4818 C CA . GLY A 1 601 ? 34.302 -13.977 5.620 1.00 70.06 601 GLY A CA 1
ATOM 4819 C C . GLY A 1 601 ? 32.896 -14.239 6.177 1.00 70.06 601 GLY A C 1
ATOM 4820 O O . GLY A 1 601 ? 32.318 -15.296 5.926 1.00 70.06 601 GLY A O 1
ATOM 4821 N N . LEU A 1 602 ? 32.295 -13.277 6.885 1.00 69.81 602 LEU A N 1
ATOM 4822 C CA . LEU A 1 602 ? 30.970 -13.405 7.497 1.00 69.81 602 LEU A CA 1
ATOM 4823 C C . LEU A 1 602 ? 29.848 -13.586 6.458 1.00 69.81 602 LEU A C 1
ATOM 4825 O O . LEU A 1 602 ? 28.794 -14.116 6.801 1.00 69.81 602 LEU A O 1
ATOM 4829 N N . VAL A 1 603 ? 30.073 -13.209 5.192 1.00 63.78 603 VAL A N 1
ATOM 4830 C CA . VAL A 1 603 ? 29.149 -13.480 4.067 1.00 63.78 603 VAL A CA 1
ATOM 4831 C C . VAL A 1 603 ? 28.964 -14.984 3.813 1.00 63.78 603 VAL A C 1
ATOM 4833 O O . VAL A 1 603 ? 27.917 -15.395 3.309 1.00 63.78 603 VAL A O 1
ATOM 4836 N N . PHE A 1 604 ? 29.949 -15.813 4.173 1.00 66.12 604 PHE A N 1
ATOM 4837 C CA . PHE A 1 604 ? 29.892 -17.268 4.000 1.00 66.12 604 PHE A CA 1
ATOM 4838 C C . PHE A 1 604 ? 29.206 -17.990 5.164 1.00 66.12 604 PHE A C 1
ATOM 4840 O O . PHE A 1 604 ? 28.840 -19.155 5.025 1.00 66.12 604 PHE A O 1
ATOM 4847 N N . LEU A 1 605 ? 28.985 -17.311 6.294 1.00 61.53 605 LEU A N 1
ATOM 4848 C CA . LEU A 1 605 ? 28.205 -17.869 7.391 1.00 61.53 605 LEU A CA 1
ATOM 4849 C C . LEU A 1 605 ? 26.717 -17.757 7.057 1.00 61.53 605 LEU A C 1
ATOM 4851 O O . LEU A 1 605 ? 26.195 -16.655 6.879 1.00 61.53 605 LEU A O 1
ATOM 4855 N N . ASP A 1 606 ? 26.002 -18.884 7.054 1.00 62.81 606 ASP A N 1
ATOM 4856 C CA . ASP A 1 606 ? 24.538 -18.895 6.946 1.00 62.81 606 ASP A CA 1
ATOM 4857 C C . ASP A 1 606 ? 23.883 -18.478 8.277 1.00 62.81 606 ASP A C 1
ATOM 4859 O O . ASP A 1 606 ? 23.131 -19.213 8.916 1.00 62.81 606 ASP A O 1
ATOM 4863 N N . LYS A 1 607 ? 24.223 -17.271 8.743 1.00 65.88 607 LYS A N 1
ATOM 4864 C CA . LYS A 1 607 ? 23.492 -16.576 9.799 1.00 65.88 607 LYS A CA 1
ATOM 4865 C C . LYS A 1 607 ? 22.417 -15.733 9.119 1.00 65.88 607 LYS A C 1
ATOM 4867 O O . LYS A 1 607 ? 22.773 -14.779 8.422 1.00 65.88 607 LYS A O 1
ATOM 4872 N N . PRO A 1 608 ? 21.122 -16.029 9.341 1.00 57.81 608 PRO A N 1
ATOM 4873 C CA . PRO A 1 608 ? 20.026 -15.540 8.509 1.00 57.81 608 PRO A CA 1
ATOM 4874 C C . PRO A 1 608 ? 20.096 -14.041 8.230 1.00 57.81 608 PRO A C 1
ATOM 4876 O O . PRO A 1 608 ? 20.198 -13.660 7.075 1.00 57.81 608 PRO A O 1
ATOM 4879 N N . LYS A 1 609 ? 20.209 -13.205 9.274 1.00 63.69 609 LYS A N 1
ATOM 4880 C CA . LYS A 1 609 ? 20.238 -11.738 9.139 1.00 63.69 609 LYS A CA 1
ATOM 4881 C C . LYS A 1 609 ? 21.467 -11.181 8.410 1.00 63.69 609 LYS A C 1
ATOM 4883 O O . LYS A 1 609 ? 21.366 -10.131 7.784 1.00 63.69 609 LYS A O 1
ATOM 4888 N N . ILE A 1 610 ? 22.628 -11.835 8.495 1.00 64.94 610 ILE A N 1
ATOM 4889 C CA . ILE A 1 610 ? 23.848 -11.394 7.793 1.00 64.94 610 ILE A CA 1
ATOM 4890 C C . ILE A 1 610 ? 23.761 -11.813 6.324 1.00 64.94 610 ILE A C 1
ATOM 4892 O O . ILE A 1 610 ? 24.027 -11.017 5.426 1.00 64.94 610 ILE A O 1
ATOM 4896 N N . TRP A 1 611 ? 23.316 -13.039 6.068 1.00 66.06 611 TRP A N 1
ATOM 4897 C CA . TRP A 1 611 ? 23.186 -13.577 4.720 1.00 66.06 611 TRP A CA 1
ATOM 4898 C C . TRP A 1 611 ? 22.115 -12.848 3.892 1.00 66.06 611 TRP A C 1
ATOM 4900 O O . TRP A 1 611 ? 22.365 -12.453 2.751 1.00 66.06 611 TRP A O 1
ATOM 4910 N N . THR A 1 612 ? 20.928 -12.609 4.456 1.00 63.22 612 THR A N 1
ATOM 4911 C CA . THR A 1 612 ? 19.813 -11.949 3.748 1.00 63.22 612 THR A CA 1
ATOM 4912 C C . THR A 1 612 ? 20.121 -10.477 3.476 1.00 63.22 612 THR A C 1
ATOM 4914 O O . THR A 1 612 ? 19.987 -10.008 2.339 1.00 63.22 612 THR A O 1
ATOM 4917 N N . SER A 1 613 ? 20.646 -9.761 4.478 1.00 65.06 613 SER A N 1
ATOM 4918 C CA . SER A 1 613 ? 21.031 -8.352 4.330 1.00 65.06 613 SER A CA 1
ATOM 4919 C C . SER A 1 613 ? 22.169 -8.154 3.326 1.00 65.06 613 SER A C 1
ATOM 4921 O O . SER A 1 613 ? 22.154 -7.180 2.580 1.00 65.06 613 SER A O 1
ATOM 4923 N N . THR A 1 614 ? 23.128 -9.076 3.216 1.00 67.38 614 THR A N 1
ATOM 4924 C CA . THR A 1 614 ? 24.234 -8.968 2.244 1.00 67.38 614 THR A CA 1
ATOM 4925 C C . THR A 1 614 ? 23.838 -9.350 0.815 1.00 67.38 614 THR A C 1
ATOM 4927 O O . THR A 1 614 ? 24.417 -8.825 -0.135 1.00 67.38 614 THR A O 1
ATOM 4930 N N . ARG A 1 615 ? 22.830 -10.214 0.620 1.00 72.31 615 ARG A N 1
ATOM 4931 C CA . ARG A 1 615 ? 22.401 -10.661 -0.721 1.00 72.31 615 ARG A CA 1
ATOM 4932 C C . ARG A 1 615 ? 21.324 -9.812 -1.382 1.00 72.31 615 ARG A C 1
ATOM 4934 O O . ARG A 1 615 ? 21.256 -9.804 -2.613 1.00 72.31 615 ARG A O 1
ATOM 4941 N N . HIS A 1 616 ? 20.453 -9.165 -0.609 1.00 74.38 616 HIS A N 1
ATOM 4942 C CA . HIS A 1 616 ? 19.285 -8.457 -1.152 1.00 74.38 616 HIS A CA 1
ATOM 4943 C C . HIS A 1 616 ? 19.358 -6.944 -0.938 1.00 74.38 616 HIS A C 1
ATOM 4945 O O . HIS A 1 616 ? 19.081 -6.187 -1.871 1.00 74.38 616 HIS A O 1
ATOM 4951 N N . PHE A 1 617 ? 19.798 -6.494 0.240 1.00 75.75 617 PHE A N 1
ATOM 4952 C CA . PHE A 1 617 ? 19.668 -5.089 0.630 1.00 75.75 617 PHE A CA 1
ATOM 4953 C C . PHE A 1 617 ? 20.481 -4.132 -0.250 1.00 75.75 617 PHE A C 1
ATOM 4955 O O . PHE A 1 617 ? 19.976 -3.088 -0.651 1.00 75.75 617 PHE A O 1
ATOM 4962 N N . GLY A 1 618 ? 21.704 -4.504 -0.642 1.00 76.31 618 GLY A N 1
ATOM 4963 C CA . GLY A 1 618 ? 22.546 -3.658 -1.492 1.00 76.31 618 GLY A CA 1
ATOM 4964 C C . GLY A 1 618 ? 21.945 -3.361 -2.859 1.00 76.31 618 GLY A C 1
ATOM 4965 O O . GLY A 1 618 ? 22.006 -2.226 -3.331 1.00 76.31 618 GLY A O 1
ATOM 4966 N N . ALA A 1 619 ? 21.328 -4.366 -3.482 1.00 76.12 619 ALA A N 1
ATOM 4967 C CA . ALA A 1 619 ? 20.669 -4.194 -4.770 1.00 76.12 619 ALA A CA 1
ATOM 4968 C C . ALA A 1 619 ? 19.388 -3.360 -4.646 1.00 76.12 619 ALA A C 1
ATOM 4970 O O . ALA A 1 619 ? 19.131 -2.514 -5.501 1.00 76.12 619 ALA A O 1
ATOM 4971 N N . ILE A 1 620 ? 18.630 -3.553 -3.562 1.00 78.38 620 ILE A N 1
ATOM 4972 C CA . ILE A 1 620 ? 17.445 -2.751 -3.237 1.00 78.38 620 ILE A CA 1
ATOM 4973 C C . ILE A 1 620 ? 17.842 -1.280 -3.058 1.00 78.38 620 ILE A C 1
ATOM 4975 O O . ILE A 1 620 ? 17.332 -0.420 -3.773 1.00 78.38 620 ILE A O 1
ATOM 4979 N N . LEU A 1 621 ? 18.816 -0.989 -2.188 1.00 78.88 621 LEU A N 1
ATOM 4980 C CA . LEU A 1 621 ? 19.307 0.372 -1.948 1.00 78.88 621 LEU A CA 1
ATOM 4981 C C . LEU A 1 621 ? 19.871 1.021 -3.212 1.00 78.88 621 LEU A C 1
ATOM 4983 O O . LEU A 1 621 ? 19.577 2.185 -3.481 1.00 78.88 621 LEU A O 1
ATOM 4987 N N . LYS A 1 622 ? 20.666 0.285 -4.002 1.00 79.56 622 LYS A N 1
ATOM 4988 C CA . LYS A 1 622 ? 21.174 0.782 -5.287 1.00 79.56 622 LYS A CA 1
ATOM 4989 C C . LYS A 1 622 ? 20.014 1.140 -6.215 1.00 79.56 622 LYS A C 1
ATOM 4991 O O . LYS A 1 622 ? 20.023 2.226 -6.780 1.00 79.56 622 LYS A O 1
ATOM 4996 N N . SER A 1 623 ? 19.001 0.279 -6.325 1.00 75.69 623 SER A N 1
ATOM 4997 C CA . SER A 1 623 ? 17.843 0.542 -7.179 1.00 75.69 623 SER A CA 1
ATOM 4998 C C . SER A 1 623 ? 17.061 1.765 -6.732 1.00 75.69 623 SER A C 1
ATOM 5000 O O . SER A 1 623 ? 16.770 2.615 -7.565 1.00 75.69 623 SER A O 1
ATOM 5002 N N . TYR A 1 624 ? 16.756 1.882 -5.437 1.00 80.44 624 TYR A N 1
ATOM 5003 C CA . TYR A 1 624 ? 16.075 3.060 -4.909 1.00 80.44 624 TYR A CA 1
ATOM 5004 C C . TYR A 1 624 ? 16.885 4.321 -5.161 1.00 80.44 624 TYR A C 1
ATOM 5006 O O . TYR A 1 624 ? 16.326 5.302 -5.635 1.00 80.44 624 TYR A O 1
ATOM 5014 N N . LYS A 1 625 ? 18.201 4.286 -4.929 1.00 81.75 625 LYS A N 1
ATOM 5015 C CA . LYS A 1 625 ? 19.090 5.408 -5.233 1.00 81.75 625 LYS A CA 1
ATOM 5016 C C . LYS A 1 625 ? 19.001 5.802 -6.706 1.00 81.75 625 LYS A C 1
ATOM 5018 O O . LYS A 1 625 ? 18.815 6.978 -6.990 1.00 81.75 625 LYS A O 1
ATOM 5023 N N . ASP A 1 626 ? 19.113 4.852 -7.627 1.00 79.69 626 ASP A N 1
ATOM 5024 C CA . ASP A 1 626 ? 19.113 5.140 -9.064 1.00 79.69 626 ASP A CA 1
ATOM 5025 C C . ASP A 1 626 ? 17.736 5.658 -9.532 1.00 79.69 626 ASP A C 1
ATOM 5027 O O . ASP A 1 626 ? 17.659 6.670 -10.229 1.00 79.69 626 ASP A O 1
ATOM 5031 N N . SER A 1 627 ? 16.641 5.030 -9.087 1.00 77.56 627 SER A N 1
ATOM 5032 C CA . SER A 1 627 ? 15.266 5.441 -9.408 1.00 77.56 627 SER A CA 1
ATOM 5033 C C . SER A 1 627 ? 14.911 6.810 -8.821 1.00 77.56 627 SER A C 1
ATOM 5035 O O . SER A 1 627 ? 14.335 7.639 -9.520 1.00 77.56 627 SER A O 1
ATOM 5037 N N . TYR A 1 628 ? 15.279 7.097 -7.568 1.00 79.00 628 TYR A N 1
ATOM 5038 C CA . TYR A 1 628 ? 15.007 8.398 -6.947 1.00 79.00 628 TYR A CA 1
ATOM 5039 C C . TYR A 1 628 ? 15.920 9.506 -7.452 1.00 79.00 628 TYR A C 1
ATOM 5041 O O . TYR A 1 628 ? 15.463 10.639 -7.537 1.00 79.00 628 TYR A O 1
ATOM 5049 N N . LYS A 1 629 ? 17.181 9.219 -7.797 1.00 80.38 629 LYS A N 1
ATOM 5050 C CA . LYS A 1 629 ? 18.040 10.206 -8.467 1.00 80.38 629 LYS A CA 1
ATOM 5051 C C . LYS A 1 629 ? 17.433 10.622 -9.797 1.00 80.38 629 LYS A C 1
ATOM 5053 O O . LYS A 1 629 ? 17.318 11.813 -10.057 1.00 80.38 629 LYS A O 1
ATOM 5058 N N . TYR A 1 630 ? 16.984 9.644 -10.583 1.00 78.19 630 TYR A N 1
ATOM 5059 C CA . TYR A 1 630 ? 16.278 9.907 -11.830 1.00 78.19 630 TYR A CA 1
ATOM 5060 C C . TYR A 1 630 ? 14.992 10.706 -11.599 1.00 78.19 630 TYR A C 1
ATOM 5062 O O . TYR A 1 630 ? 14.770 11.723 -12.244 1.00 78.19 630 TYR A O 1
ATOM 5070 N N . LEU A 1 631 ? 14.164 10.289 -10.640 1.00 78.88 631 LEU A N 1
ATOM 5071 C CA . LEU A 1 631 ? 12.927 10.987 -10.303 1.00 78.88 631 LEU A CA 1
ATOM 5072 C C . LEU A 1 631 ? 13.177 12.426 -9.838 1.00 78.88 631 LEU A C 1
ATOM 5074 O O . LEU A 1 631 ? 12.453 13.324 -10.251 1.00 78.88 631 LEU A O 1
ATOM 5078 N N . TYR A 1 632 ? 14.172 12.638 -8.974 1.00 81.56 632 TYR A N 1
ATOM 5079 C CA . TYR A 1 632 ? 14.568 13.961 -8.503 1.00 81.56 632 TYR A CA 1
ATOM 5080 C C . TYR A 1 632 ? 14.986 14.843 -9.675 1.00 81.56 632 TYR A C 1
ATOM 5082 O O . TYR A 1 632 ? 14.455 15.937 -9.792 1.00 81.56 632 TYR A O 1
ATOM 5090 N N . PHE A 1 633 ? 15.843 14.336 -10.565 1.00 77.94 633 PHE A N 1
ATOM 5091 C CA . PHE A 1 633 ? 16.253 15.045 -11.774 1.00 77.94 633 PHE A CA 1
ATOM 5092 C C . PHE A 1 633 ? 15.045 15.456 -12.628 1.00 77.94 633 PHE A C 1
ATOM 5094 O O . PHE A 1 633 ? 14.878 16.635 -12.917 1.00 77.94 633 PHE A O 1
ATOM 5101 N N . VAL A 1 634 ? 14.138 14.522 -12.953 1.00 72.62 634 VAL A N 1
ATOM 5102 C CA . VAL A 1 634 ? 12.943 14.845 -13.758 1.00 72.62 634 VAL A CA 1
ATOM 5103 C C . VAL A 1 634 ? 12.038 15.862 -13.053 1.00 72.62 634 VAL A C 1
ATOM 5105 O O . VAL A 1 634 ? 11.532 16.779 -13.693 1.00 72.62 634 VAL A O 1
ATOM 5108 N N . LYS A 1 635 ? 11.826 15.717 -11.740 1.00 76.81 635 LYS A N 1
ATOM 5109 C CA . LYS A 1 635 ? 10.973 16.621 -10.951 1.00 76.81 635 LYS A CA 1
ATOM 5110 C C . LYS A 1 635 ? 11.606 17.994 -10.739 1.00 76.81 635 LYS A C 1
ATOM 5112 O O . LYS A 1 635 ? 10.863 18.949 -10.584 1.00 76.81 635 LYS A O 1
ATOM 5117 N N . GLU A 1 636 ? 12.931 18.100 -10.720 1.00 78.94 636 GLU A N 1
ATOM 5118 C CA . GLU A 1 636 ? 13.645 19.379 -10.652 1.00 78.94 636 GLU A CA 1
ATOM 5119 C C . GLU A 1 636 ? 13.413 20.190 -11.928 1.00 78.94 636 GLU A C 1
ATOM 5121 O O . GLU A 1 636 ? 12.978 21.332 -11.832 1.00 78.94 636 GLU A O 1
ATOM 5126 N N . GLN A 1 637 ? 13.553 19.566 -13.104 1.00 68.25 637 GLN A N 1
ATOM 5127 C CA . GLN A 1 637 ? 13.250 20.224 -14.384 1.00 68.25 637 GLN A CA 1
ATOM 5128 C C . GLN A 1 637 ? 11.769 20.642 -14.477 1.00 68.25 637 GLN A C 1
ATOM 5130 O O . GLN A 1 637 ? 11.429 21.767 -14.829 1.00 68.25 637 GLN A O 1
ATOM 5135 N N . ASP A 1 638 ? 10.861 19.743 -14.093 1.00 73.44 638 ASP A N 1
ATOM 5136 C CA . ASP A 1 638 ? 9.416 19.997 -14.083 1.00 73.44 638 ASP A CA 1
ATOM 5137 C C . ASP A 1 638 ? 8.989 21.056 -13.042 1.00 73.44 638 ASP A C 1
ATOM 5139 O O . ASP A 1 638 ? 8.027 21.791 -13.266 1.00 73.44 638 ASP A O 1
ATOM 5143 N N . TYR A 1 639 ? 9.703 21.172 -11.916 1.00 79.50 639 TYR A N 1
ATOM 5144 C CA . TYR A 1 639 ? 9.436 22.164 -10.871 1.00 79.50 639 TYR A CA 1
ATOM 5145 C C . TYR A 1 639 ? 9.651 23.589 -11.376 1.00 79.50 639 TYR A C 1
ATOM 5147 O O . TYR A 1 639 ? 8.756 24.419 -11.212 1.00 79.50 639 TYR A O 1
ATOM 5155 N N . ASP A 1 640 ? 10.801 23.862 -11.994 1.00 71.81 640 ASP A N 1
ATOM 5156 C CA . ASP A 1 640 ? 11.150 25.213 -12.443 1.00 71.81 640 ASP A CA 1
ATOM 5157 C C . ASP A 1 640 ? 10.141 25.715 -13.485 1.00 71.81 640 ASP A C 1
ATOM 5159 O O . ASP A 1 640 ? 9.616 26.824 -13.373 1.00 71.81 640 ASP A O 1
ATOM 5163 N N . GLN A 1 641 ? 9.748 24.848 -14.422 1.00 70.31 641 GLN A N 1
ATOM 5164 C CA . GLN A 1 641 ? 8.718 25.157 -15.415 1.00 70.31 641 GLN A CA 1
ATOM 5165 C C . GLN A 1 641 ? 7.340 25.409 -14.787 1.00 70.31 641 GLN A C 1
ATOM 5167 O O . GLN A 1 641 ? 6.647 26.367 -15.142 1.00 70.31 641 GLN A O 1
ATOM 5172 N N . ALA A 1 642 ? 6.923 24.548 -13.854 1.00 77.88 642 ALA A N 1
ATOM 5173 C CA . ALA A 1 642 ? 5.637 24.673 -13.180 1.00 77.88 642 ALA A CA 1
ATOM 5174 C C . ALA A 1 642 ? 5.557 25.965 -12.353 1.00 77.88 642 ALA A C 1
ATOM 5176 O O . ALA A 1 642 ? 4.512 26.621 -12.335 1.00 77.88 642 ALA A O 1
ATOM 5177 N N . VAL A 1 643 ? 6.652 26.350 -11.692 1.00 81.81 643 VAL A N 1
ATOM 5178 C CA . VAL A 1 643 ? 6.756 27.617 -10.959 1.00 81.81 643 VAL A CA 1
ATOM 5179 C C . VAL A 1 643 ? 6.693 28.797 -11.921 1.00 81.81 643 VAL A C 1
ATOM 5181 O O . VAL A 1 643 ? 5.818 29.639 -11.735 1.00 81.81 643 VAL A O 1
ATOM 5184 N N . ALA A 1 644 ? 7.503 28.819 -12.983 1.00 75.38 644 ALA A N 1
ATOM 5185 C CA . ALA A 1 644 ? 7.506 29.905 -13.969 1.00 75.38 644 ALA A CA 1
ATOM 5186 C C . ALA A 1 644 ? 6.120 30.124 -14.605 1.00 75.38 644 ALA A C 1
ATOM 5188 O O . ALA A 1 644 ? 5.664 31.261 -14.774 1.00 75.38 644 ALA A O 1
ATOM 5189 N N . LYS A 1 645 ? 5.389 29.035 -14.887 1.00 78.69 645 LYS A N 1
ATOM 5190 C CA . LYS A 1 645 ? 4.001 29.086 -15.374 1.00 78.69 645 LYS A CA 1
ATOM 5191 C C . LYS A 1 645 ? 3.058 29.742 -14.364 1.00 78.69 645 LYS A C 1
ATOM 5193 O O . LYS A 1 645 ? 2.242 30.586 -14.740 1.00 78.69 645 LYS A O 1
ATOM 5198 N N . ILE A 1 646 ? 3.145 29.355 -13.090 1.00 85.88 646 ILE A N 1
ATOM 5199 C CA . ILE A 1 646 ? 2.318 29.935 -12.023 1.00 85.88 646 ILE A CA 1
ATOM 5200 C C . ILE A 1 646 ? 2.691 31.400 -11.766 1.00 85.88 646 ILE A C 1
ATOM 5202 O O . ILE A 1 646 ? 1.802 32.216 -11.533 1.00 85.88 646 ILE A O 1
ATOM 5206 N N . GLU A 1 647 ? 3.971 31.754 -11.813 1.00 85.88 647 GLU A N 1
ATOM 5207 C CA . GLU A 1 647 ? 4.434 33.135 -11.653 1.00 85.88 647 GLU A CA 1
ATOM 5208 C C . GLU A 1 647 ? 3.915 34.017 -12.788 1.00 85.88 647 GLU A C 1
ATOM 5210 O O . GLU A 1 647 ? 3.254 35.015 -12.513 1.00 85.88 647 GLU A O 1
ATOM 5215 N N . SER A 1 648 ? 4.036 33.567 -14.042 1.00 82.25 648 SER A N 1
ATOM 5216 C CA . SER A 1 648 ? 3.442 3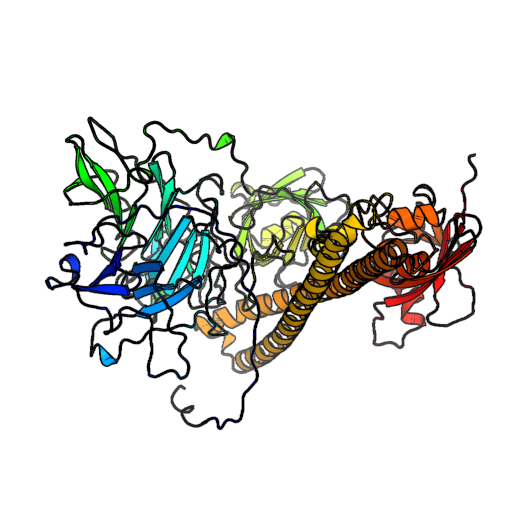4.249 -15.205 1.00 82.25 648 SER A CA 1
ATOM 5217 C C . SER A 1 648 ? 1.929 34.459 -15.037 1.00 82.25 648 SER A C 1
ATOM 5219 O O . SER A 1 648 ? 1.392 35.506 -15.393 1.00 82.25 648 SER A O 1
ATOM 5221 N N . ARG A 1 649 ? 1.224 33.485 -14.445 1.00 89.19 649 ARG A N 1
ATOM 5222 C CA . ARG A 1 649 ? -0.208 33.594 -14.125 1.00 89.19 649 ARG A CA 1
ATOM 5223 C C . ARG A 1 649 ? -0.488 34.633 -13.042 1.00 89.19 649 ARG A C 1
ATOM 5225 O O . ARG A 1 649 ? -1.432 35.412 -13.159 1.00 89.19 649 ARG A O 1
ATOM 5232 N N . ILE A 1 650 ? 0.295 34.625 -11.962 1.00 90.81 650 ILE A N 1
ATOM 5233 C CA . ILE A 1 650 ? 0.182 35.606 -10.875 1.00 90.81 650 ILE A CA 1
ATOM 5234 C C . ILE A 1 650 ? 0.402 37.013 -11.430 1.00 90.81 650 ILE A C 1
ATOM 5236 O O . ILE A 1 650 ? -0.363 37.916 -11.081 1.00 90.81 650 ILE A O 1
ATOM 5240 N N . ASP A 1 651 ? 1.388 37.183 -12.305 1.00 87.19 651 ASP A N 1
ATOM 5241 C CA . ASP A 1 651 ? 1.695 38.452 -12.958 1.00 87.19 651 ASP A CA 1
ATOM 5242 C C . ASP A 1 651 ? 0.542 38.888 -13.861 1.00 87.19 651 ASP A C 1
ATOM 5244 O O . ASP A 1 651 ? 0.060 40.014 -13.729 1.00 87.19 651 ASP A O 1
ATOM 5248 N N . ALA A 1 652 ? -0.000 37.979 -14.677 1.00 87.56 652 ALA A N 1
ATOM 5249 C CA . ALA A 1 652 ? -1.146 38.265 -15.534 1.00 87.56 652 ALA A CA 1
ATOM 5250 C C . ALA A 1 652 ? -2.395 38.678 -14.733 1.00 87.56 652 ALA A C 1
ATOM 5252 O O . AL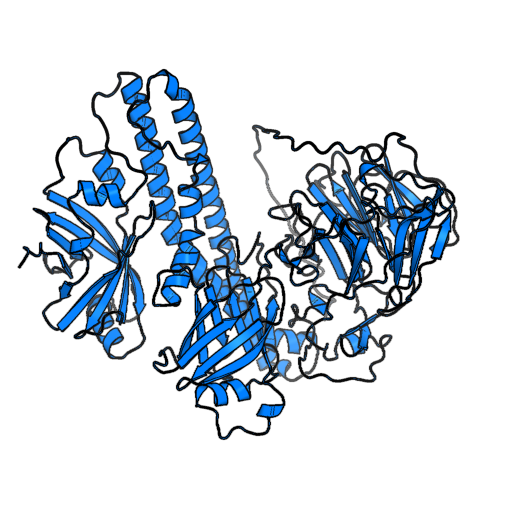A A 1 652 ? -3.045 39.680 -15.040 1.00 87.56 652 ALA A O 1
ATOM 5253 N N . TYR A 1 653 ? -2.717 37.959 -13.654 1.00 93.38 653 TYR A N 1
ATOM 5254 C CA . TYR A 1 653 ? -3.848 38.303 -12.784 1.00 93.38 653 TYR A CA 1
ATOM 5255 C C . TYR A 1 653 ? -3.627 39.627 -12.056 1.00 93.38 653 TYR A C 1
ATOM 5257 O O . TYR A 1 653 ? -4.562 40.414 -11.911 1.00 93.38 653 TYR A O 1
ATOM 5265 N N . SER A 1 654 ? -2.399 39.891 -11.608 1.00 92.12 654 SER A N 1
ATOM 5266 C CA . SER A 1 654 ? -2.046 41.149 -10.946 1.00 92.12 654 SER A CA 1
ATOM 5267 C C . SER A 1 654 ? -2.163 42.319 -11.918 1.00 92.12 654 SER A C 1
ATOM 5269 O O . SER A 1 654 ? -2.785 43.328 -11.584 1.00 92.12 654 SER A O 1
ATOM 5271 N N . HIS A 1 655 ? -1.665 42.162 -13.146 1.00 88.31 655 HIS A N 1
ATOM 5272 C CA . HIS A 1 655 ? -1.813 43.152 -14.206 1.00 88.31 655 HIS A CA 1
ATOM 5273 C C . HIS A 1 655 ? -3.291 43.410 -14.525 1.00 88.31 655 HIS A C 1
ATOM 5275 O O . HIS A 1 655 ? -3.713 44.566 -14.560 1.00 88.31 655 HIS A O 1
ATOM 5281 N N . LYS A 1 656 ? -4.113 42.359 -14.656 1.00 90.31 656 LYS A N 1
ATOM 5282 C CA . LYS A 1 656 ? -5.557 42.515 -14.890 1.00 90.31 656 LYS A CA 1
ATOM 5283 C C . LYS A 1 656 ? -6.248 43.260 -13.746 1.00 90.31 656 LYS A C 1
ATOM 5285 O O . LYS A 1 656 ? -7.097 44.106 -13.994 1.00 90.31 656 LYS A O 1
ATOM 5290 N N . ILE A 1 657 ? -5.852 43.031 -12.490 1.00 91.62 657 ILE A N 1
ATOM 5291 C CA . ILE A 1 657 ? -6.336 43.835 -11.353 1.00 91.62 657 ILE A CA 1
ATOM 5292 C C . ILE A 1 657 ? -5.935 45.310 -11.512 1.00 91.62 657 ILE A C 1
ATOM 5294 O O . ILE A 1 657 ? -6.739 46.188 -11.201 1.00 91.62 657 ILE A O 1
ATOM 5298 N N . HIS A 1 658 ? -4.714 45.614 -11.958 1.00 89.50 658 HIS A N 1
ATOM 5299 C CA . HIS A 1 658 ? -4.287 46.998 -12.191 1.00 89.50 658 HIS A CA 1
ATOM 5300 C C . HIS A 1 658 ? -5.093 47.666 -13.312 1.00 89.50 658 HIS A C 1
ATOM 5302 O O . HIS A 1 658 ? -5.575 48.780 -13.112 1.00 89.50 658 HIS A O 1
ATOM 5308 N N . GLU A 1 659 ? -5.303 46.976 -14.431 1.00 87.19 659 GLU A N 1
ATOM 5309 C CA . GLU A 1 659 ? -6.152 47.419 -15.546 1.00 87.19 659 GLU A CA 1
ATOM 5310 C C . GLU A 1 659 ? -7.588 47.712 -15.078 1.00 87.19 659 GLU A C 1
ATOM 5312 O O . GLU A 1 659 ? -8.086 48.822 -15.249 1.00 87.19 659 GLU A O 1
ATOM 5317 N N . LEU A 1 660 ? -8.221 46.769 -14.370 1.00 88.31 660 LEU A N 1
ATOM 5318 C CA . LEU A 1 660 ? -9.597 46.895 -13.864 1.00 88.31 660 LEU A CA 1
ATOM 5319 C C . LEU A 1 660 ? -9.777 47.967 -12.777 1.00 88.31 660 LEU A C 1
ATOM 5321 O O . LEU A 1 660 ? -10.908 48.358 -12.482 1.00 88.31 660 LEU A O 1
ATOM 5325 N N . ASN A 1 661 ? -8.680 48.430 -12.172 1.00 89.06 661 ASN A N 1
ATOM 5326 C CA . ASN A 1 661 ? -8.652 49.570 -11.252 1.00 89.06 661 ASN A CA 1
ATOM 5327 C C . ASN A 1 661 ? -8.313 50.898 -11.958 1.00 89.06 661 ASN A C 1
ATOM 5329 O O . ASN A 1 661 ? -8.091 51.899 -11.278 1.00 89.06 661 ASN A O 1
ATOM 5333 N N . GLY A 1 662 ? -8.203 50.912 -13.291 1.00 80.62 662 GLY A N 1
ATOM 5334 C CA . GLY A 1 662 ? -7.825 52.092 -14.075 1.00 80.62 662 GLY A CA 1
ATOM 5335 C C . GLY A 1 662 ? -6.353 52.497 -13.936 1.00 80.62 662 GLY A C 1
ATOM 5336 O O . GLY A 1 662 ? -5.993 53.623 -14.266 1.00 80.62 662 GLY A O 1
ATOM 5337 N N . LYS A 1 663 ? -5.492 51.604 -13.429 1.00 73.62 663 LYS A N 1
ATOM 5338 C CA . LYS A 1 663 ? -4.062 51.858 -13.170 1.00 73.62 663 LYS A CA 1
ATOM 5339 C C . LYS A 1 663 ? -3.138 51.400 -14.306 1.00 73.62 663 LYS A C 1
ATOM 5341 O O . LYS A 1 663 ? -1.939 51.639 -14.224 1.00 73.62 663 LYS A O 1
ATOM 5346 N N . SER A 1 664 ? -3.670 50.741 -15.335 1.00 67.81 664 SER A N 1
ATOM 5347 C CA . SER A 1 664 ? -2.949 50.341 -16.552 1.00 67.81 664 SER A CA 1
ATOM 5348 C C . SER A 1 664 ? -3.885 50.423 -17.763 1.00 67.81 664 SER A C 1
ATOM 5350 O O . SER A 1 664 ? -5.080 50.176 -17.617 1.00 67.81 664 SER A O 1
ATOM 5352 N N . LYS A 1 665 ? -3.353 50.787 -18.939 1.00 63.62 665 LYS A N 1
ATOM 5353 C CA . LYS A 1 665 ? -4.092 50.863 -20.219 1.00 63.62 665 LYS A CA 1
ATOM 5354 C C . LYS A 1 665 ? -3.668 49.792 -21.237 1.00 63.62 665 LYS A C 1
ATOM 5356 O O . LYS A 1 665 ? -4.224 49.759 -22.327 1.00 63.62 665 LYS A O 1
ATOM 5361 N N . SER A 1 666 ? -2.673 48.961 -20.923 1.00 65.00 666 SER A N 1
ATOM 5362 C CA . SER A 1 666 ? -2.151 47.943 -21.841 1.00 65.00 666 SER A CA 1
ATOM 5363 C C . SER A 1 666 ? -2.887 46.618 -21.672 1.00 65.00 666 SER A C 1
ATOM 5365 O O . SER A 1 666 ? -2.899 46.063 -20.579 1.00 65.00 666 SER A O 1
ATOM 5367 N N . GLU A 1 667 ? -3.460 46.077 -22.742 1.00 66.69 667 GLU A N 1
ATOM 5368 C CA . GLU A 1 667 ? -3.949 44.697 -22.735 1.00 66.69 667 GLU A CA 1
ATOM 5369 C C . GLU A 1 667 ? -2.753 43.733 -22.820 1.00 66.69 667 GLU A C 1
ATOM 5371 O O . GLU A 1 667 ? -1.847 43.930 -23.633 1.00 66.69 667 GLU A O 1
ATOM 5376 N N . ILE A 1 668 ? -2.718 42.721 -21.948 1.00 71.94 668 ILE A N 1
ATOM 5377 C CA . ILE A 1 668 ? -1.640 41.722 -21.909 1.00 71.94 668 ILE A CA 1
ATOM 5378 C C . ILE A 1 668 ? -2.096 40.413 -22.546 1.00 71.94 668 ILE A C 1
ATOM 5380 O O . ILE A 1 668 ? -3.207 39.939 -22.303 1.00 71.94 668 ILE A O 1
ATOM 5384 N N . PHE A 1 669 ? -1.216 39.786 -23.324 1.00 73.38 669 PHE A N 1
ATOM 5385 C CA . PHE A 1 669 ? -1.464 38.447 -23.842 1.00 73.38 669 PHE A CA 1
ATOM 5386 C C . PHE A 1 669 ? -1.009 37.402 -22.820 1.00 73.38 669 PHE A C 1
ATOM 5388 O O . PHE A 1 669 ? 0.180 37.263 -22.540 1.00 73.38 669 PHE A O 1
ATOM 5395 N N . TYR A 1 670 ? -1.964 36.651 -22.278 1.00 79.25 670 TYR A N 1
ATOM 5396 C CA . TYR A 1 670 ? -1.705 35.490 -21.435 1.00 79.25 670 TYR A CA 1
ATOM 5397 C C . TYR A 1 670 ? -2.527 34.309 -21.936 1.00 79.25 670 TYR A C 1
ATOM 5399 O O . TYR A 1 670 ? -3.739 34.424 -22.114 1.00 79.25 670 TYR A O 1
ATOM 5407 N N . SER A 1 671 ? -1.876 33.162 -22.098 1.00 74.69 671 SER A N 1
ATOM 5408 C CA . SER A 1 671 ? -2.558 31.891 -22.308 1.00 74.69 671 SER A CA 1
ATOM 5409 C C . SER A 1 671 ? -2.069 30.823 -21.332 1.00 74.69 671 SER A C 1
ATOM 5411 O O . SER A 1 671 ? -0.891 30.744 -20.980 1.00 74.69 671 SER A O 1
ATOM 5413 N N . GLU A 1 672 ? -2.990 29.954 -20.924 1.00 74.69 672 GLU A N 1
ATOM 5414 C CA . GLU A 1 672 ? -2.695 28.712 -20.199 1.00 74.69 672 GLU A CA 1
ATOM 5415 C C . GLU A 1 672 ? -2.115 27.624 -21.113 1.00 74.69 672 GLU A C 1
ATOM 5417 O O . GLU A 1 672 ? -1.540 26.629 -20.648 1.00 74.69 672 GLU A O 1
ATOM 5422 N N . LYS A 1 673 ? -2.285 27.783 -22.429 1.00 69.19 673 LYS A N 1
ATOM 5423 C CA . LYS A 1 673 ? -1.785 26.861 -23.439 1.00 69.19 673 LYS A CA 1
ATOM 5424 C C . LYS A 1 673 ? -0.491 27.419 -24.007 1.00 69.19 673 LYS A C 1
ATOM 5426 O O . LYS A 1 673 ? -0.473 28.428 -24.698 1.00 69.19 673 LYS A O 1
ATOM 5431 N N . PHE A 1 674 ? 0.592 26.691 -23.765 1.00 64.62 674 PHE A N 1
ATOM 5432 C CA . PHE A 1 674 ? 1.905 27.032 -24.298 1.00 64.62 674 PHE A CA 1
ATOM 5433 C C . PHE A 1 674 ? 1.914 27.156 -25.833 1.00 64.62 674 PHE A C 1
ATOM 5435 O O . PHE A 1 674 ? 2.569 28.032 -26.384 1.00 64.62 674 PHE A O 1
ATOM 5442 N N . PHE A 1 675 ? 1.123 26.325 -26.519 1.00 61.62 675 PHE A N 1
ATOM 5443 C CA . PHE A 1 675 ? 0.974 26.370 -27.973 1.00 61.62 675 PHE A CA 1
ATOM 5444 C C . PHE A 1 675 ? 0.435 27.713 -28.489 1.00 61.62 675 PHE A C 1
ATOM 5446 O O . PHE A 1 675 ? 0.876 28.172 -29.535 1.00 61.62 675 PHE A O 1
ATOM 5453 N N . ASP A 1 676 ? -0.428 28.397 -27.734 1.00 70.06 676 ASP A N 1
ATOM 5454 C CA . ASP A 1 676 ? -0.983 29.687 -28.157 1.00 70.06 676 ASP A CA 1
ATOM 5455 C C . ASP A 1 676 ? 0.117 30.763 -28.242 1.00 70.06 676 ASP A C 1
ATOM 5457 O O . ASP A 1 676 ? 0.022 31.684 -29.050 1.00 70.06 676 ASP A O 1
ATOM 5461 N N . TYR A 1 677 ? 1.205 30.630 -27.468 1.00 68.94 677 TYR A N 1
ATOM 5462 C CA . TYR A 1 677 ? 2.381 31.495 -27.608 1.00 68.94 677 TYR A CA 1
ATOM 5463 C C . TYR A 1 677 ? 3.151 31.198 -28.905 1.00 68.94 677 TYR A C 1
ATOM 5465 O O . TYR A 1 677 ? 3.657 32.123 -29.532 1.00 68.94 677 TYR A O 1
ATOM 5473 N N . PHE A 1 678 ? 3.198 29.939 -29.360 1.00 63.88 678 PHE A N 1
ATOM 5474 C CA . PHE A 1 678 ? 3.790 29.570 -30.655 1.00 63.88 678 PHE A CA 1
ATOM 5475 C C . PHE A 1 678 ? 2.939 30.047 -31.831 1.00 63.88 678 PHE A C 1
ATOM 5477 O O . PHE A 1 678 ? 3.483 30.583 -32.797 1.00 63.88 678 PHE A O 1
ATOM 5484 N N . GLU A 1 679 ? 1.614 29.926 -31.736 1.00 67.38 679 GLU A N 1
ATOM 5485 C CA . GLU A 1 679 ? 0.704 30.503 -32.728 1.00 67.38 679 GLU A CA 1
ATOM 5486 C C . GLU A 1 679 ? 0.846 32.025 -32.786 1.00 67.38 679 GLU A C 1
ATOM 5488 O O . GLU A 1 679 ? 0.954 32.588 -33.878 1.00 67.38 679 GLU A O 1
ATOM 5493 N N . LYS A 1 680 ? 0.947 32.693 -31.628 1.00 68.00 680 LYS A N 1
ATOM 5494 C CA . LYS A 1 680 ? 1.202 34.140 -31.543 1.00 68.00 680 LYS A CA 1
ATOM 5495 C C . LYS A 1 680 ? 2.548 34.537 -32.167 1.00 68.00 680 LYS A C 1
ATOM 5497 O O . LYS A 1 680 ? 2.670 35.624 -32.730 1.00 68.00 680 LYS A O 1
ATOM 5502 N N . LEU A 1 681 ? 3.529 33.638 -32.118 1.00 63.25 681 LEU A N 1
ATOM 5503 C CA . LEU A 1 681 ? 4.834 33.744 -32.778 1.00 63.25 681 LEU A CA 1
ATOM 5504 C C . LEU A 1 681 ? 4.827 33.373 -34.271 1.00 63.25 681 LEU A C 1
ATOM 5506 O O . LEU A 1 681 ? 5.859 33.482 -34.934 1.00 63.25 681 LEU A O 1
ATOM 5510 N N . GLY A 1 682 ? 3.700 32.911 -34.817 1.00 61.66 682 GLY A N 1
ATOM 5511 C CA . GLY A 1 682 ? 3.592 32.470 -36.208 1.00 61.66 682 GLY A CA 1
ATOM 5512 C C . GLY A 1 682 ? 4.215 31.097 -36.501 1.00 61.66 682 GLY A C 1
ATOM 5513 O O . GLY A 1 682 ? 4.405 30.757 -37.671 1.00 61.66 682 GLY A O 1
ATOM 5514 N N . ILE A 1 683 ? 4.525 30.290 -35.479 1.00 59.41 683 ILE A N 1
ATOM 5515 C CA . ILE A 1 683 ? 5.043 28.922 -35.629 1.00 59.41 683 ILE A CA 1
ATOM 5516 C C . ILE A 1 683 ? 3.864 27.935 -35.633 1.00 59.41 683 ILE A C 1
ATOM 5518 O O . ILE A 1 683 ? 3.263 27.672 -34.596 1.00 59.41 683 ILE A O 1
ATOM 5522 N N . LYS A 1 684 ? 3.549 27.359 -36.802 1.00 57.91 684 LYS A N 1
ATOM 5523 C CA . LYS A 1 684 ? 2.541 26.288 -36.962 1.00 57.91 684 LYS A CA 1
ATOM 5524 C C . LYS A 1 684 ? 3.147 24.882 -36.818 1.00 57.91 684 LYS A C 1
ATOM 5526 O O . LYS A 1 684 ? 4.325 24.678 -37.110 1.00 57.91 684 LYS A O 1
ATOM 5531 N N . ASP A 1 685 ? 2.313 23.910 -36.443 1.00 53.16 685 ASP A N 1
ATOM 5532 C CA . ASP A 1 685 ? 2.676 22.499 -36.183 1.00 53.16 685 ASP A CA 1
ATOM 5533 C C . ASP A 1 685 ? 3.356 21.804 -37.387 1.00 53.16 685 ASP A C 1
ATOM 5535 O O . ASP A 1 685 ? 4.279 20.999 -37.253 1.00 53.16 685 ASP A O 1
ATOM 5539 N N . GLU A 1 686 ? 2.969 22.204 -38.598 1.00 50.81 686 GLU A N 1
ATOM 5540 C CA . GLU A 1 686 ? 3.449 21.672 -39.880 1.00 50.81 686 GLU A CA 1
ATOM 5541 C C . GLU A 1 686 ? 4.972 21.855 -40.088 1.00 50.81 686 GLU A C 1
ATOM 5543 O O . GLU A 1 686 ? 5.614 21.060 -40.777 1.00 50.81 686 GLU A O 1
ATOM 5548 N N . TYR A 1 687 ? 5.585 22.863 -39.451 1.00 50.28 687 TYR A N 1
ATOM 5549 C CA . TYR A 1 687 ? 6.973 23.289 -39.698 1.00 50.28 687 TYR A CA 1
ATOM 5550 C C . TYR A 1 687 ? 8.049 22.528 -38.906 1.00 50.28 687 TYR A C 1
ATOM 5552 O O . TYR A 1 687 ? 9.226 22.896 -38.947 1.00 50.28 687 TYR A O 1
ATOM 5560 N N . LEU A 1 688 ? 7.678 21.485 -38.161 1.00 51.00 688 LEU A N 1
ATOM 5561 C CA . LEU A 1 688 ? 8.554 20.859 -37.160 1.00 51.00 688 LEU A CA 1
ATOM 5562 C C . LEU A 1 688 ? 9.023 19.437 -37.532 1.00 51.00 688 LEU A C 1
ATOM 5564 O O . LEU A 1 688 ? 9.811 18.818 -36.817 1.00 51.00 688 LEU A O 1
ATOM 5568 N N . SER A 1 689 ? 8.615 18.906 -38.685 1.00 44.66 689 SER A N 1
ATOM 5569 C CA . SER A 1 689 ? 8.733 17.472 -38.978 1.00 44.66 689 SER A CA 1
ATOM 5570 C C . SER A 1 689 ? 10.032 17.007 -39.670 1.00 44.66 689 SER A C 1
ATOM 5572 O O . SER A 1 689 ? 10.319 15.807 -39.618 1.00 44.66 689 SER A O 1
ATOM 5574 N N . TYR A 1 690 ? 10.874 17.887 -40.235 1.00 49.84 690 TYR A N 1
ATOM 5575 C CA . TYR A 1 690 ? 12.146 17.469 -40.858 1.00 49.84 690 TYR A CA 1
ATOM 5576 C C . TYR A 1 690 ? 13.193 18.591 -40.948 1.00 49.84 690 TYR A C 1
ATOM 5578 O O . TYR A 1 690 ? 12.941 19.638 -41.541 1.00 49.84 690 TYR A O 1
ATOM 5586 N N . LEU A 1 691 ? 14.386 18.371 -40.383 1.00 51.44 691 LEU A N 1
ATOM 5587 C CA . LEU A 1 691 ? 15.474 19.356 -40.332 1.00 51.44 691 LEU A CA 1
ATOM 5588 C C . LEU A 1 691 ? 16.808 18.682 -40.701 1.00 51.44 691 LEU A C 1
ATOM 5590 O O . LEU A 1 691 ? 17.206 17.705 -40.070 1.00 51.44 691 LEU A O 1
ATOM 5594 N N . SER A 1 692 ? 17.504 19.185 -41.725 1.00 46.06 692 SER A N 1
ATOM 5595 C CA . SER A 1 692 ? 18.835 18.692 -42.122 1.00 46.06 692 SER A CA 1
ATOM 5596 C C . SER A 1 692 ? 19.928 19.563 -41.500 1.00 46.06 692 SER A C 1
ATOM 5598 O O . SER A 1 692 ? 20.054 20.744 -41.822 1.00 46.06 692 SER A O 1
ATOM 5600 N N . LEU A 1 693 ? 20.712 18.965 -40.605 1.00 51.38 693 LEU A N 1
ATOM 5601 C CA . LEU A 1 693 ? 21.957 19.485 -40.053 1.00 51.38 693 LEU A CA 1
ATOM 5602 C C . LEU A 1 693 ? 23.079 19.063 -41.015 1.00 51.38 693 LEU A C 1
ATOM 5604 O O . LEU A 1 693 ? 23.477 17.898 -41.055 1.00 51.38 693 LEU A O 1
ATOM 5608 N N . SER A 1 694 ? 23.537 19.998 -41.848 1.00 50.25 694 SER A N 1
ATOM 5609 C CA . SER A 1 694 ? 24.728 19.860 -42.709 1.00 50.25 694 SER A CA 1
ATOM 5610 C C . SER A 1 694 ? 24.767 18.690 -43.715 1.00 50.25 694 SER A C 1
ATOM 5612 O O . SER A 1 694 ? 25.837 18.336 -44.201 1.00 50.25 694 SER A O 1
ATOM 5614 N N . GLY A 1 695 ? 23.626 18.097 -44.085 1.00 50.12 695 GLY A N 1
ATOM 5615 C CA . GLY A 1 695 ? 23.562 17.001 -45.067 1.00 50.12 695 GLY A CA 1
ATOM 5616 C C . GLY A 1 695 ? 23.963 15.622 -44.526 1.00 50.12 695 GLY A C 1
ATOM 5617 O O . GLY A 1 695 ? 23.805 14.633 -45.235 1.00 50.12 695 GLY A O 1
ATOM 5618 N N . VAL A 1 696 ? 24.428 15.535 -43.271 1.00 51.84 696 VAL A N 1
ATOM 5619 C CA . VAL A 1 696 ? 24.878 14.282 -42.631 1.00 51.84 696 VAL A CA 1
ATOM 5620 C C . VAL A 1 696 ? 24.042 13.934 -41.395 1.00 51.84 696 VAL A C 1
ATOM 5622 O O . VAL A 1 696 ? 23.821 12.755 -41.115 1.00 51.84 696 VAL A O 1
ATOM 5625 N N . ILE A 1 697 ? 23.550 14.930 -40.654 1.00 55.50 697 ILE A N 1
ATOM 5626 C CA . ILE A 1 697 ? 22.753 14.733 -39.439 1.00 55.50 697 ILE A CA 1
ATOM 5627 C C . ILE A 1 697 ? 21.299 15.129 -39.741 1.00 55.50 697 ILE A C 1
ATOM 5629 O O . ILE A 1 697 ? 21.021 16.187 -40.295 1.00 55.50 697 ILE A O 1
ATOM 5633 N N . SER A 1 698 ? 20.344 14.274 -39.392 1.00 57.06 698 SER A N 1
ATOM 5634 C CA . SER A 1 698 ? 18.910 14.542 -39.493 1.00 57.06 698 SER A CA 1
ATOM 5635 C C . SER A 1 698 ? 18.332 14.812 -38.110 1.00 57.06 698 SER A C 1
ATOM 5637 O O . SER A 1 698 ? 18.585 14.056 -37.168 1.00 57.06 698 SER A O 1
ATOM 5639 N N . ALA A 1 699 ? 17.519 15.853 -37.998 1.00 58.12 699 ALA A N 1
ATOM 5640 C CA . ALA A 1 699 ? 16.774 16.194 -36.803 1.00 58.12 699 ALA A CA 1
ATOM 5641 C C . ALA A 1 699 ? 15.269 16.079 -37.053 1.00 58.12 699 ALA A C 1
ATOM 5643 O O . ALA A 1 699 ? 14.750 16.483 -38.095 1.00 58.12 699 ALA A O 1
ATOM 5644 N N . ARG A 1 700 ? 14.559 15.533 -36.069 1.00 61.34 700 ARG A N 1
ATOM 5645 C CA . ARG A 1 700 ? 13.100 15.489 -36.033 1.00 61.34 700 ARG A CA 1
ATOM 5646 C C . ARG A 1 700 ? 12.637 16.107 -34.727 1.00 61.34 700 ARG A C 1
ATOM 5648 O O . ARG A 1 700 ? 12.994 15.603 -33.661 1.00 61.34 700 ARG A O 1
ATOM 5655 N N . CYS A 1 701 ? 11.851 17.172 -34.813 1.00 58.28 701 CYS A N 1
ATOM 5656 C CA . CYS A 1 701 ? 11.133 17.678 -33.658 1.00 58.28 701 CYS A CA 1
ATOM 5657 C C . CYS A 1 701 ? 9.872 16.822 -33.496 1.00 58.28 701 CYS A C 1
ATOM 5659 O O . CYS A 1 701 ? 9.106 16.638 -34.444 1.00 58.28 701 CYS A O 1
ATOM 5661 N N . ASP A 1 702 ? 9.702 16.205 -32.332 1.00 54.41 702 ASP A N 1
ATOM 5662 C CA . ASP A 1 702 ? 8.461 15.509 -32.003 1.00 54.41 702 ASP A CA 1
ATOM 5663 C C . ASP A 1 702 ? 7.624 16.461 -31.150 1.00 54.41 702 ASP A C 1
ATOM 5665 O O . ASP A 1 702 ? 7.763 16.502 -29.928 1.00 54.41 702 ASP A O 1
ATOM 5669 N N . VAL A 1 703 ? 6.806 17.270 -31.826 1.00 48.12 703 VAL A N 1
ATOM 5670 C CA . VAL A 1 703 ? 5.768 18.114 -31.208 1.00 48.12 703 VAL A CA 1
ATOM 5671 C C . VAL A 1 703 ? 4.445 17.379 -30.999 1.00 48.12 703 VAL A C 1
ATOM 5673 O O . VAL A 1 703 ? 3.513 17.982 -30.468 1.00 48.12 703 VAL A O 1
ATOM 5676 N N . SER A 1 704 ? 4.365 16.081 -31.356 1.00 35.91 704 SER A N 1
ATOM 5677 C CA . SER A 1 704 ? 3.159 15.250 -31.193 1.00 35.91 704 SER A CA 1
ATOM 5678 C C . SER A 1 704 ? 2.474 15.551 -29.863 1.00 35.91 704 SER A C 1
ATOM 5680 O O . SER A 1 704 ? 3.137 15.561 -28.823 1.00 35.91 704 SER A O 1
ATOM 5682 N N . PRO A 1 705 ? 1.158 15.810 -29.898 1.00 36.12 705 PRO A N 1
ATOM 5683 C CA . PRO A 1 705 ? 0.502 16.858 -29.142 1.00 36.12 705 PRO A CA 1
ATOM 5684 C C . PRO A 1 705 ? 0.883 16.768 -27.679 1.00 36.12 705 PRO A C 1
ATOM 5686 O O . PRO A 1 705 ? 0.374 15.946 -26.909 1.00 36.12 705 PRO A O 1
ATOM 5689 N N . VAL A 1 706 ? 1.755 17.685 -27.300 1.00 41.22 706 VAL A N 1
ATOM 5690 C CA . VAL A 1 706 ? 1.918 18.134 -25.933 1.00 41.22 706 VAL A CA 1
ATOM 5691 C C . VAL A 1 706 ? 0.583 18.798 -25.548 1.00 41.22 706 VAL A C 1
ATOM 5693 O O . VAL A 1 706 ? 0.400 20.006 -25.665 1.00 41.22 706 VAL A O 1
ATOM 5696 N N . LYS A 1 707 ? -0.432 17.982 -25.214 1.00 38.28 707 LYS A N 1
ATOM 5697 C CA . LYS A 1 707 ? -1.770 18.436 -24.791 1.00 38.28 707 LYS A CA 1
ATOM 5698 C C . LYS A 1 707 ? -1.624 19.502 -23.700 1.00 38.28 707 LYS A C 1
ATOM 5700 O O . LYS A 1 707 ? -0.836 19.307 -22.793 1.00 38.28 707 LYS A O 1
ATOM 5705 N N . LYS A 1 708 ? -2.407 20.588 -23.785 1.00 38.03 708 LYS A N 1
ATOM 5706 C CA . LYS A 1 708 ? -2.568 21.683 -22.797 1.00 38.03 708 LYS A CA 1
ATOM 5707 C C . LYS A 1 708 ? -1.376 21.897 -21.829 1.00 38.03 708 LYS A C 1
ATOM 5709 O O . LYS A 1 708 ? -1.366 21.368 -20.724 1.00 38.03 708 LYS A O 1
ATOM 5714 N N . GLY A 1 709 ? -0.477 22.820 -22.187 1.00 44.94 709 GLY A N 1
ATOM 5715 C CA . GLY A 1 709 ? 0.200 23.660 -21.188 1.00 44.94 709 GLY A CA 1
ATOM 5716 C C . GLY A 1 709 ? 1.570 23.217 -20.661 1.00 44.94 709 GLY A C 1
ATOM 5717 O O . GLY A 1 709 ? 1.838 23.514 -19.498 1.00 44.94 709 GLY A O 1
ATOM 5718 N N . TYR A 1 710 ? 2.417 22.575 -21.475 1.00 52.31 710 TYR A N 1
ATOM 5719 C CA . TYR A 1 710 ? 3.823 22.288 -21.131 1.00 52.31 710 TYR A CA 1
ATOM 5720 C C . TYR A 1 710 ? 4.798 23.146 -21.947 1.00 52.31 710 TYR A C 1
ATOM 5722 O O . TYR A 1 710 ? 4.512 23.429 -23.107 1.00 52.31 710 TYR A O 1
ATOM 5730 N N . SER A 1 711 ? 5.948 23.493 -21.360 1.00 51.19 711 SER A N 1
ATOM 5731 C CA . SER A 1 711 ? 6.888 24.509 -21.869 1.00 51.19 711 SER A CA 1
ATOM 5732 C C . SER A 1 711 ? 8.083 23.967 -22.667 1.00 51.19 711 SER A C 1
ATOM 5734 O O . SER A 1 711 ? 9.051 24.695 -22.899 1.00 51.19 711 SER A O 1
ATOM 5736 N N . PHE A 1 712 ? 8.059 22.685 -23.046 1.00 58.78 712 PHE A N 1
ATOM 5737 C CA . PHE A 1 712 ? 9.189 22.021 -23.695 1.00 58.78 712 PHE A CA 1
ATOM 5738 C C . PHE A 1 712 ? 8.774 21.101 -24.844 1.00 58.78 712 PHE A C 1
ATOM 5740 O O . PHE A 1 712 ? 7.653 20.590 -24.885 1.00 58.78 712 PHE A O 1
ATOM 5747 N N . PHE A 1 713 ? 9.704 20.853 -25.765 1.00 62.94 713 PHE A N 1
ATOM 5748 C CA . PHE A 1 713 ? 9.547 19.899 -26.867 1.00 62.94 713 PHE A CA 1
ATOM 5749 C C . PHE A 1 713 ? 10.791 19.022 -27.029 1.00 62.94 713 PHE A C 1
ATOM 5751 O O . PHE A 1 713 ? 11.862 19.333 -26.508 1.00 62.94 713 PHE A O 1
ATOM 5758 N N . PHE A 1 714 ? 10.659 17.903 -27.746 1.00 64.56 714 PHE A N 1
ATOM 5759 C CA . PHE A 1 714 ? 11.770 16.978 -27.958 1.00 64.56 714 PHE A CA 1
ATOM 5760 C C . PHE A 1 714 ? 12.413 17.178 -29.328 1.00 64.56 714 PHE A C 1
ATOM 5762 O O . PHE A 1 714 ? 11.741 17.057 -30.354 1.00 64.56 714 PHE A O 1
ATOM 5769 N N . ILE A 1 715 ? 13.733 17.363 -29.358 1.00 69.06 715 ILE A N 1
ATOM 5770 C CA . ILE A 1 715 ? 14.527 17.231 -30.586 1.00 69.06 715 ILE A CA 1
ATOM 5771 C C . ILE A 1 715 ? 15.164 15.850 -30.596 1.00 69.06 715 ILE A C 1
ATOM 5773 O O . ILE A 1 715 ? 15.869 15.471 -29.663 1.00 69.06 715 ILE A O 1
ATOM 5777 N N . ARG A 1 716 ? 14.974 15.101 -31.680 1.00 66.25 716 ARG A N 1
ATOM 5778 C CA . ARG A 1 716 ? 15.679 13.840 -31.917 1.00 66.25 716 ARG A CA 1
ATOM 5779 C C . ARG A 1 716 ? 16.689 14.005 -33.036 1.00 66.25 716 ARG A C 1
ATOM 5781 O O . ARG A 1 716 ? 16.300 14.359 -34.144 1.00 66.25 716 ARG A O 1
ATOM 5788 N N . LEU A 1 717 ? 17.953 13.706 -32.762 1.00 69.81 717 LEU A N 1
ATOM 5789 C CA . LEU A 1 717 ? 19.044 13.750 -33.737 1.00 69.81 717 LEU A CA 1
ATOM 5790 C C . LEU A 1 717 ? 19.419 12.343 -34.203 1.00 69.81 717 LEU A C 1
ATOM 5792 O O . LEU A 1 717 ? 19.260 11.367 -33.468 1.00 69.81 717 LEU A O 1
ATOM 5796 N N . GLY A 1 718 ? 19.924 12.228 -35.424 1.00 64.38 718 GLY A N 1
ATOM 5797 C CA . GLY A 1 718 ? 20.387 10.976 -36.012 1.00 64.38 718 GLY A CA 1
ATOM 5798 C C . GLY A 1 718 ? 21.151 11.190 -37.316 1.00 64.38 718 GLY A C 1
ATOM 5799 O O . GLY A 1 718 ? 21.369 12.329 -37.709 1.00 64.38 718 GLY A O 1
ATOM 5800 N N . LYS A 1 719 ? 21.591 10.118 -37.980 1.00 66.69 719 LYS A N 1
ATOM 5801 C CA . LYS A 1 719 ? 22.361 10.182 -39.239 1.00 66.69 719 LYS A CA 1
ATOM 5802 C C . LYS A 1 719 ? 21.547 9.533 -40.359 1.00 66.69 719 LYS A C 1
ATOM 5804 O O . LYS A 1 719 ? 20.993 8.462 -40.129 1.00 66.69 719 LYS A O 1
ATOM 5809 N N . ASN A 1 720 ? 21.502 10.150 -41.544 1.00 58.12 720 ASN A N 1
ATOM 5810 C CA . ASN A 1 720 ? 20.964 9.580 -42.795 1.00 58.12 720 ASN A CA 1
ATOM 5811 C C . ASN A 1 720 ? 19.680 8.734 -42.640 1.00 58.12 720 ASN A C 1
ATOM 5813 O O . ASN A 1 720 ? 19.722 7.509 -42.723 1.00 58.12 720 ASN A O 1
ATOM 5817 N N . GLY A 1 721 ? 18.529 9.370 -42.401 1.00 56.19 721 GLY A N 1
ATOM 5818 C CA . GLY A 1 721 ? 17.225 8.687 -42.353 1.00 56.19 721 GLY A CA 1
ATOM 5819 C C . GLY A 1 721 ? 16.950 7.882 -41.073 1.00 56.19 721 GLY A C 1
ATOM 5820 O O . GLY A 1 721 ? 15.805 7.508 -40.821 1.00 56.19 721 GLY A O 1
ATOM 5821 N N . ILE A 1 722 ? 17.957 7.679 -40.218 1.00 56.47 722 ILE A N 1
ATOM 5822 C CA . ILE A 1 722 ? 17.817 7.053 -38.900 1.00 56.47 722 ILE A CA 1
ATOM 5823 C C . ILE A 1 722 ? 17.804 8.157 -37.838 1.00 56.47 722 ILE A C 1
ATOM 5825 O O . ILE A 1 722 ? 18.830 8.472 -37.238 1.00 56.47 722 ILE A O 1
ATOM 5829 N N . CYS A 1 723 ? 16.639 8.767 -37.605 1.00 56.38 723 CYS A N 1
ATOM 5830 C CA . CYS A 1 723 ? 16.415 9.654 -36.455 1.00 56.38 723 CYS A CA 1
ATOM 5831 C C . CYS A 1 723 ? 16.299 8.833 -35.151 1.00 56.38 723 CYS A C 1
ATOM 5833 O O . CYS A 1 723 ? 15.885 7.676 -35.213 1.00 56.38 723 CYS A O 1
ATOM 5835 N N . ASN A 1 724 ? 16.576 9.452 -33.986 1.00 57.97 724 ASN A N 1
ATOM 5836 C CA . ASN A 1 724 ? 16.421 8.943 -32.595 1.00 57.97 724 ASN A CA 1
ATOM 5837 C C . ASN A 1 724 ? 17.705 8.509 -31.846 1.00 57.97 724 ASN A C 1
ATOM 5839 O O . ASN A 1 724 ? 17.587 7.897 -30.787 1.00 57.97 724 ASN A O 1
ATOM 5843 N N . ARG A 1 725 ? 18.902 8.847 -32.337 1.00 67.25 725 ARG A N 1
ATOM 5844 C CA . ARG A 1 725 ? 20.188 8.501 -31.699 1.00 67.25 725 ARG A CA 1
ATOM 5845 C C . ARG A 1 725 ? 20.520 9.355 -30.480 1.00 67.25 725 ARG A C 1
ATOM 5847 O O . ARG A 1 725 ? 20.993 8.838 -29.472 1.00 67.25 725 ARG A O 1
ATOM 5854 N N . LEU A 1 726 ? 20.223 10.653 -30.560 1.00 65.50 726 LEU A N 1
ATOM 5855 C CA . LEU A 1 726 ? 20.148 11.523 -29.388 1.00 65.50 726 LEU A CA 1
ATOM 5856 C C . LEU A 1 726 ? 18.752 12.094 -29.259 1.00 65.50 726 LEU A C 1
ATOM 5858 O O . LEU A 1 726 ? 18.097 12.387 -30.259 1.00 65.50 726 LEU A O 1
ATOM 5862 N N . THR A 1 727 ? 18.308 12.277 -28.026 1.00 65.75 727 THR A N 1
ATOM 5863 C CA . THR A 1 727 ? 17.093 13.019 -27.708 1.00 65.75 727 THR A CA 1
ATOM 5864 C C . THR A 1 727 ? 17.457 14.157 -26.776 1.00 65.75 727 THR A C 1
ATOM 5866 O O . THR A 1 727 ? 18.113 13.926 -25.765 1.00 65.75 727 THR A O 1
ATOM 5869 N N . PHE A 1 728 ? 17.006 15.357 -27.109 1.00 69.31 728 PHE A N 1
ATOM 5870 C CA . PHE A 1 728 ? 17.111 16.548 -26.283 1.00 69.31 728 PHE A CA 1
ATOM 5871 C C . PHE A 1 728 ? 15.720 16.989 -25.858 1.00 69.31 728 PHE A C 1
ATOM 5873 O O . PHE A 1 728 ? 14.772 16.882 -26.640 1.00 69.31 728 PHE A O 1
ATOM 5880 N N . ILE A 1 729 ? 15.624 17.496 -24.639 1.00 65.44 729 ILE A N 1
ATOM 5881 C CA . ILE A 1 729 ? 14.506 18.318 -24.183 1.00 65.44 729 ILE A CA 1
ATOM 5882 C C . ILE A 1 729 ? 14.900 19.769 -24.451 1.00 65.44 729 ILE A C 1
ATOM 5884 O O . ILE A 1 729 ? 16.006 20.166 -24.094 1.00 65.44 729 ILE A O 1
ATOM 5888 N N . VAL A 1 730 ? 14.031 20.530 -25.115 1.00 70.94 730 VAL A N 1
ATOM 5889 C CA . VAL A 1 730 ? 14.211 21.968 -25.345 1.00 70.94 730 VAL A CA 1
ATOM 5890 C C . VAL A 1 730 ? 13.218 22.729 -24.504 1.00 70.94 730 VAL A C 1
ATOM 5892 O O . VAL A 1 730 ? 12.017 22.550 -24.688 1.00 70.94 730 VAL A O 1
ATOM 5895 N N . GLU A 1 731 ? 13.714 23.602 -23.644 1.00 66.56 731 GLU A N 1
ATOM 5896 C CA . GLU A 1 731 ? 12.912 24.438 -22.757 1.00 66.56 731 GLU A CA 1
ATOM 5897 C C . GLU A 1 731 ? 13.048 25.909 -23.150 1.00 66.56 731 GLU A C 1
ATOM 5899 O O . GLU A 1 731 ? 14.126 26.338 -23.558 1.00 66.56 731 GLU A O 1
ATOM 5904 N N . LEU A 1 732 ? 11.969 26.683 -23.008 1.00 71.06 732 LEU A N 1
ATOM 5905 C CA . LEU A 1 732 ? 11.950 28.136 -23.226 1.00 71.06 732 LEU A CA 1
ATOM 5906 C C . LEU A 1 732 ? 11.464 28.831 -21.941 1.00 71.06 732 LEU A C 1
ATOM 5908 O O . LEU A 1 732 ? 10.275 29.135 -21.831 1.00 71.06 732 LEU A O 1
ATOM 5912 N N . PRO A 1 733 ? 12.337 29.023 -20.936 1.00 60.16 733 PRO A N 1
ATOM 5913 C CA . PRO A 1 733 ? 11.921 29.353 -19.570 1.00 60.16 733 PRO A CA 1
ATOM 5914 C C . PRO A 1 733 ? 11.229 30.718 -19.422 1.00 60.16 733 PRO A C 1
ATOM 5916 O O . PRO A 1 733 ? 10.315 30.841 -18.612 1.00 60.16 733 PRO A O 1
ATOM 5919 N N . GLU A 1 734 ? 11.586 31.719 -20.233 1.00 66.81 734 GLU A N 1
ATOM 5920 C CA . GLU A 1 734 ? 11.080 33.096 -20.080 1.00 66.81 734 GLU A CA 1
ATOM 5921 C C . GLU A 1 734 ? 10.076 33.519 -21.169 1.00 66.81 734 GLU A C 1
ATOM 5923 O O . GLU A 1 734 ? 9.580 34.644 -21.147 1.00 66.81 734 GLU A O 1
ATOM 5928 N N . ILE A 1 735 ? 9.713 32.634 -22.106 1.00 68.75 735 ILE A N 1
ATOM 5929 C CA . ILE A 1 735 ? 8.894 33.008 -23.275 1.00 68.75 735 ILE A CA 1
ATOM 5930 C C . ILE A 1 735 ? 7.533 33.608 -22.897 1.00 68.75 735 ILE A C 1
ATOM 5932 O O . ILE A 1 735 ? 7.089 34.568 -23.520 1.00 68.75 735 ILE A O 1
ATOM 5936 N N . SER A 1 736 ? 6.872 33.091 -21.856 1.00 62.09 736 SER A N 1
ATOM 5937 C CA . SER A 1 736 ? 5.588 33.624 -21.387 1.00 62.09 736 SER A CA 1
ATOM 5938 C C . SER A 1 736 ? 5.736 35.016 -20.781 1.00 62.09 736 SER A C 1
ATOM 5940 O O . SER A 1 736 ? 4.900 35.883 -21.017 1.00 62.09 736 SER A O 1
ATOM 5942 N N . LYS A 1 737 ? 6.813 35.251 -20.031 1.00 65.06 737 LYS A N 1
ATOM 5943 C CA . LYS A 1 737 ? 7.108 36.534 -19.389 1.00 65.06 737 LYS A CA 1
ATOM 5944 C C . LYS A 1 737 ? 7.517 37.596 -20.404 1.00 65.06 737 LYS A C 1
ATOM 5946 O O . LYS A 1 737 ? 7.050 38.727 -20.314 1.00 65.06 737 LYS A O 1
ATOM 5951 N N . GLU A 1 738 ? 8.327 37.230 -21.393 1.00 69.25 738 GLU A N 1
ATOM 5952 C CA . GLU A 1 738 ? 8.692 38.112 -22.505 1.00 69.25 738 GLU A CA 1
ATOM 5953 C C . GLU A 1 738 ? 7.454 38.505 -23.331 1.00 69.25 738 GLU A C 1
ATOM 5955 O O . GLU A 1 738 ? 7.281 39.675 -23.671 1.00 69.25 738 GLU A O 1
ATOM 5960 N N . MET A 1 739 ? 6.534 37.563 -23.569 1.00 67.50 739 MET A N 1
ATOM 5961 C CA . MET A 1 739 ? 5.266 37.817 -24.272 1.00 67.50 739 MET A CA 1
ATOM 5962 C C . MET A 1 739 ? 4.282 38.676 -23.474 1.00 67.50 739 MET A C 1
ATOM 5964 O O . MET A 1 739 ? 3.586 39.512 -24.049 1.00 67.50 739 MET A O 1
ATOM 5968 N N . LEU A 1 740 ? 4.243 38.519 -22.148 1.00 63.34 740 LEU A N 1
ATOM 5969 C CA . LEU A 1 740 ? 3.461 39.385 -21.257 1.00 63.34 740 LEU A CA 1
ATOM 5970 C C . LEU A 1 740 ? 3.934 40.846 -21.309 1.00 63.34 740 LEU A C 1
ATOM 5972 O O . LEU A 1 740 ? 3.135 41.755 -21.093 1.00 63.34 740 LEU A O 1
ATOM 5976 N N . GLN A 1 741 ? 5.221 41.070 -21.584 1.00 65.50 741 GLN A N 1
ATOM 5977 C CA . GLN A 1 741 ? 5.828 42.400 -21.675 1.00 65.50 741 GLN A CA 1
ATOM 5978 C C . GLN A 1 741 ? 5.721 43.017 -23.077 1.00 65.50 741 GLN A C 1
ATOM 5980 O O . GLN A 1 741 ? 5.837 44.237 -23.213 1.00 65.50 741 GLN A O 1
ATOM 5985 N N . SER A 1 742 ? 5.484 42.219 -24.123 1.00 62.00 742 SER A N 1
ATOM 5986 C CA . SER A 1 742 ? 5.307 42.730 -25.483 1.00 62.00 742 SER A CA 1
ATOM 5987 C C . SER A 1 742 ? 3.896 43.293 -25.679 1.00 62.00 742 SER A C 1
ATOM 5989 O O . SER A 1 742 ? 2.934 42.558 -25.897 1.00 62.00 742 SER A O 1
ATOM 5991 N N . SER A 1 743 ? 3.755 44.615 -25.617 1.00 51.16 743 SER A N 1
ATOM 5992 C CA . SER A 1 743 ? 2.504 45.303 -25.937 1.00 51.16 743 SER A CA 1
ATOM 5993 C C . SER A 1 743 ? 2.365 45.475 -27.453 1.00 51.16 743 SER A C 1
ATOM 5995 O O . SER A 1 743 ? 2.993 46.384 -27.993 1.00 51.16 743 SER A O 1
ATOM 5997 N N . THR A 1 744 ? 1.602 44.627 -28.158 1.00 50.22 744 THR A N 1
ATOM 5998 C CA . THR A 1 744 ? 0.905 44.975 -29.428 1.00 50.22 744 THR A CA 1
ATOM 5999 C C . THR A 1 744 ? 0.106 43.812 -30.040 1.00 50.22 744 THR A C 1
ATOM 6001 O O . THR A 1 744 ? 0.449 42.638 -29.919 1.00 50.22 744 THR A O 1
ATOM 6004 N N . GLU A 1 745 ? -0.953 44.164 -30.775 1.00 46.16 745 GLU A N 1
ATOM 6005 C CA . GLU A 1 745 ? -1.861 43.283 -31.530 1.00 46.16 745 GLU A CA 1
ATOM 6006 C C . GLU A 1 745 ? -1.212 42.532 -32.721 1.00 46.16 745 GLU A C 1
ATOM 6008 O O . GLU A 1 745 ? -1.881 41.743 -33.385 1.00 46.16 745 GLU A O 1
ATOM 6013 N N . GLY A 1 746 ? 0.090 42.691 -32.981 1.00 52.91 746 GLY A N 1
ATOM 6014 C CA . GLY A 1 746 ? 0.792 42.048 -34.100 1.00 52.91 746 GLY A CA 1
ATOM 6015 C C . GLY A 1 746 ? 1.406 40.686 -33.760 1.00 52.91 746 GLY A C 1
ATOM 6016 O O . GLY A 1 746 ? 1.791 40.423 -32.622 1.00 52.91 746 GLY A O 1
ATOM 6017 N N . ILE A 1 747 ? 1.522 39.811 -34.764 1.00 52.94 747 ILE A N 1
ATOM 6018 C CA . ILE A 1 747 ? 2.426 38.650 -34.723 1.00 52.94 747 ILE A CA 1
ATOM 6019 C C . ILE A 1 747 ? 3.829 39.189 -34.424 1.00 52.94 747 ILE A C 1
ATOM 6021 O O . ILE A 1 747 ? 4.265 40.146 -35.065 1.00 52.94 747 ILE A O 1
ATOM 6025 N N . VAL A 1 748 ? 4.550 38.603 -33.465 1.00 55.50 748 VAL A N 1
ATOM 6026 C CA . VAL A 1 748 ? 5.956 38.964 -33.227 1.00 55.50 748 VAL A CA 1
ATOM 6027 C C . VAL A 1 748 ? 6.763 38.437 -34.418 1.00 55.50 748 VAL A C 1
ATOM 6029 O O . VAL A 1 748 ? 7.271 37.320 -34.408 1.00 55.50 748 VAL A O 1
ATOM 6032 N N . GLU A 1 749 ? 6.852 39.226 -35.491 1.00 50.03 749 GLU A N 1
ATOM 6033 C CA . GLU A 1 749 ? 7.540 38.837 -36.732 1.00 50.03 749 GLU A CA 1
ATOM 6034 C C . GLU A 1 749 ? 9.061 38.668 -36.543 1.00 50.03 749 GLU A C 1
ATOM 6036 O O . GLU A 1 749 ? 9.745 38.146 -37.434 1.00 50.03 749 GLU A O 1
ATOM 6041 N N . LYS A 1 750 ? 9.596 39.107 -35.389 1.00 57.59 750 LYS A N 1
ATOM 6042 C CA . LYS A 1 750 ? 11.015 39.053 -35.035 1.00 57.59 750 LYS A CA 1
ATOM 6043 C C . LYS A 1 750 ? 11.233 38.940 -33.519 1.00 57.59 750 LYS A C 1
ATOM 6045 O O . LYS A 1 750 ? 10.867 39.850 -32.784 1.00 57.59 750 LYS A O 1
ATOM 6050 N N . GLY A 1 751 ? 11.892 37.874 -33.060 1.00 66.19 751 GLY A N 1
ATOM 6051 C CA . GLY A 1 751 ? 12.210 37.669 -31.637 1.00 66.19 751 GLY A CA 1
ATOM 6052 C C . GLY A 1 751 ? 13.419 36.758 -31.402 1.00 66.19 751 GLY A C 1
ATOM 6053 O O . GLY A 1 751 ? 13.783 35.968 -32.278 1.00 66.19 751 GLY A O 1
ATOM 6054 N N . LYS A 1 752 ? 14.070 36.899 -30.241 1.00 69.06 752 LYS A N 1
ATOM 6055 C CA . LYS A 1 752 ? 15.183 36.063 -29.759 1.00 69.06 752 LYS A CA 1
ATOM 6056 C C . LYS A 1 752 ? 14.860 35.621 -28.334 1.00 69.06 752 LYS A C 1
ATOM 6058 O O . LYS A 1 752 ? 14.821 36.474 -27.461 1.00 69.06 752 LYS A O 1
ATOM 6063 N N . PHE A 1 753 ? 14.683 34.322 -28.133 1.00 72.31 753 PHE A N 1
ATOM 6064 C CA . PHE A 1 753 ? 14.237 33.718 -26.879 1.00 72.31 753 PHE A CA 1
ATOM 6065 C C . PHE A 1 753 ? 15.308 32.775 -26.354 1.00 72.31 753 PHE A C 1
ATOM 6067 O O . PHE A 1 753 ? 15.787 31.924 -27.109 1.00 72.31 753 PHE A O 1
ATOM 6074 N N . GLU A 1 754 ? 15.700 32.906 -25.090 1.00 72.94 754 GLU A N 1
ATOM 6075 C CA . GLU A 1 754 ? 16.638 31.958 -24.484 1.00 72.94 754 GLU A CA 1
ATOM 6076 C C . GLU A 1 754 ? 16.022 30.557 -24.411 1.00 72.94 754 GLU A C 1
ATOM 6078 O O . GLU A 1 754 ? 14.844 30.382 -24.097 1.00 72.94 754 GLU A O 1
ATOM 6083 N N . ALA A 1 755 ? 16.838 29.554 -24.725 1.00 71.19 755 ALA A N 1
ATOM 6084 C CA . ALA A 1 755 ? 16.464 28.154 -24.697 1.00 71.19 755 ALA A CA 1
ATOM 6085 C C . ALA A 1 755 ? 17.481 27.340 -23.894 1.00 71.19 755 ALA A C 1
ATOM 6087 O O . ALA A 1 755 ? 18.681 27.615 -23.930 1.00 71.19 755 ALA A O 1
ATOM 6088 N N . LEU A 1 756 ? 17.016 26.301 -23.209 1.00 69.94 756 LEU A N 1
ATOM 6089 C CA . LEU A 1 756 ? 17.871 25.316 -22.552 1.00 69.94 756 LEU A CA 1
ATOM 6090 C C . LEU A 1 756 ? 17.692 23.968 -23.251 1.00 69.94 756 LEU A C 1
ATOM 6092 O O . LEU A 1 756 ? 16.571 23.484 -23.388 1.00 69.94 756 LEU A O 1
ATOM 6096 N N . LEU A 1 757 ? 18.786 23.375 -23.731 1.00 70.19 757 LEU A N 1
ATOM 6097 C CA . LEU A 1 757 ? 18.788 22.038 -24.321 1.00 70.19 757 LEU A CA 1
ATOM 6098 C C . LEU A 1 757 ? 19.405 21.064 -23.336 1.00 70.19 757 LEU A C 1
ATOM 6100 O O . LEU A 1 757 ? 20.611 21.105 -23.113 1.00 70.19 757 LEU A O 1
ATOM 6104 N N . THR A 1 758 ? 18.612 20.137 -22.825 1.00 65.06 758 THR A N 1
ATOM 6105 C CA . THR A 1 758 ? 19.094 19.089 -21.924 1.00 65.06 758 THR A CA 1
ATOM 6106 C C . THR A 1 758 ? 19.182 17.771 -22.674 1.00 65.06 758 THR A C 1
ATOM 6108 O O . THR A 1 758 ? 18.199 17.317 -23.274 1.00 65.06 758 THR A O 1
ATOM 6111 N N . LEU A 1 759 ? 20.363 17.147 -22.671 1.00 67.94 759 LEU A N 1
ATOM 6112 C CA . LEU A 1 759 ? 20.541 15.822 -23.249 1.00 67.94 759 LEU A CA 1
ATOM 6113 C C . LEU A 1 759 ? 19.740 14.818 -22.428 1.00 67.94 759 LEU A C 1
ATOM 6115 O O . LEU A 1 759 ? 20.056 14.513 -21.283 1.00 67.94 759 LEU A O 1
ATOM 6119 N N . PHE A 1 760 ? 18.712 14.268 -23.054 1.00 59.62 760 PHE A N 1
ATOM 6120 C CA . PHE A 1 760 ? 17.779 13.371 -22.402 1.00 59.62 760 PHE A CA 1
ATOM 6121 C C . PHE A 1 760 ? 18.160 11.900 -22.581 1.00 59.62 760 PHE A C 1
ATOM 6123 O O . PHE A 1 760 ? 18.049 11.100 -21.653 1.00 59.62 760 PHE A O 1
ATOM 6130 N N . ASN A 1 761 ? 18.579 11.519 -23.787 1.00 60.16 761 ASN A N 1
ATOM 6131 C CA . ASN A 1 761 ? 18.981 10.147 -24.067 1.00 60.16 761 ASN A CA 1
ATOM 6132 C C . ASN A 1 761 ? 20.019 10.095 -25.180 1.00 60.16 761 ASN A C 1
ATOM 6134 O O . ASN A 1 761 ? 19.914 10.825 -26.167 1.00 60.16 761 ASN A O 1
ATOM 6138 N N . ILE A 1 762 ? 20.947 9.160 -25.041 1.00 66.75 762 ILE A N 1
ATOM 6139 C CA . ILE A 1 762 ? 21.876 8.728 -26.073 1.00 66.75 762 ILE A CA 1
ATOM 6140 C C . ILE A 1 762 ? 21.685 7.213 -26.189 1.00 66.75 762 ILE A C 1
ATOM 6142 O O . ILE A 1 762 ? 21.801 6.502 -25.191 1.00 66.75 762 ILE A O 1
ATOM 6146 N N . ASP A 1 763 ? 21.313 6.697 -27.362 1.00 58.38 763 ASP A N 1
ATOM 6147 C CA . ASP A 1 763 ? 21.514 5.254 -27.566 1.00 58.38 763 ASP A CA 1
ATOM 6148 C C . ASP A 1 763 ? 23.028 5.014 -27.500 1.00 58.38 763 ASP A C 1
ATOM 6150 O O . ASP A 1 763 ? 23.760 5.862 -27.955 1.00 58.38 763 ASP A O 1
ATOM 6154 N N . GLU A 1 764 ? 23.584 3.988 -26.862 1.00 60.09 764 GLU A N 1
ATOM 6155 C CA . GLU A 1 764 ? 25.056 3.921 -26.681 1.00 60.09 764 GLU A CA 1
ATOM 6156 C C . GLU A 1 764 ? 25.799 3.436 -27.945 1.00 60.09 764 GLU A C 1
ATOM 6158 O O . GLU A 1 764 ? 26.871 2.837 -27.860 1.00 60.09 764 GLU A O 1
ATOM 6163 N N . SER A 1 765 ? 25.233 3.663 -29.137 1.00 61.69 765 SER A N 1
ATOM 6164 C CA . SER A 1 765 ? 25.878 3.290 -30.393 1.00 61.69 765 SER A CA 1
ATOM 6165 C C . SER A 1 765 ? 27.183 4.073 -30.617 1.00 61.69 765 SER A C 1
ATOM 6167 O O . SER A 1 765 ? 27.325 5.220 -30.183 1.00 61.69 765 SER A O 1
ATOM 6169 N N . PRO A 1 766 ? 28.180 3.497 -31.310 1.00 67.06 766 PRO A N 1
ATOM 6170 C CA . PRO A 1 766 ? 29.381 4.236 -31.690 1.00 67.06 766 PRO A CA 1
ATOM 6171 C C . PRO A 1 766 ? 29.060 5.544 -32.425 1.00 67.06 766 PRO A C 1
ATOM 6173 O O . PRO A 1 766 ? 29.742 6.549 -32.241 1.00 67.06 766 PRO A O 1
ATOM 6176 N N . GLU A 1 767 ? 27.996 5.559 -33.226 1.00 64.31 767 GLU A N 1
ATOM 6177 C CA . GLU A 1 767 ? 27.590 6.718 -34.007 1.00 64.31 767 GLU A CA 1
ATOM 6178 C C . GLU A 1 767 ? 26.865 7.791 -33.200 1.00 64.31 767 GLU A C 1
ATOM 6180 O O . GLU A 1 767 ? 27.034 8.973 -33.477 1.00 64.31 767 GLU A O 1
ATOM 6185 N N . SER A 1 768 ? 26.034 7.429 -32.230 1.00 64.69 768 SER A N 1
ATOM 6186 C CA . SER A 1 768 ? 25.449 8.410 -31.311 1.00 64.69 768 SER A CA 1
ATOM 6187 C C . SER A 1 768 ? 26.503 8.974 -30.366 1.00 64.69 768 SER A C 1
ATOM 6189 O O . SER A 1 768 ? 26.445 10.161 -30.073 1.00 64.69 768 SER A O 1
ATOM 6191 N N . LEU A 1 769 ? 27.485 8.168 -29.942 1.00 67.50 769 LEU A N 1
ATOM 6192 C CA . LEU A 1 769 ? 28.651 8.617 -29.189 1.00 67.50 769 LEU A CA 1
ATOM 6193 C C . LEU A 1 769 ? 29.522 9.535 -30.040 1.00 67.50 769 LEU A C 1
ATOM 6195 O O . LEU A 1 769 ? 30.045 10.500 -29.502 1.00 67.50 769 LEU A O 1
ATOM 6199 N N . ASP A 1 770 ? 29.657 9.287 -31.343 1.00 70.00 770 ASP A N 1
ATOM 6200 C CA . ASP A 1 770 ? 30.306 10.203 -32.291 1.00 70.00 770 ASP A CA 1
ATOM 6201 C C . ASP A 1 770 ? 29.532 11.523 -32.417 1.00 70.00 770 ASP A C 1
ATOM 6203 O O . ASP A 1 770 ? 30.118 12.594 -32.274 1.00 70.00 770 ASP A O 1
ATOM 6207 N N . ILE A 1 771 ? 28.210 11.469 -32.602 1.00 66.94 771 ILE A N 1
ATOM 6208 C CA . ILE A 1 771 ? 27.372 12.675 -32.660 1.00 66.94 771 ILE A CA 1
ATOM 6209 C C . ILE A 1 771 ? 27.422 13.425 -31.314 1.00 66.94 771 ILE A C 1
ATOM 6211 O O . ILE A 1 771 ? 27.630 14.633 -31.300 1.00 66.94 771 ILE A O 1
ATOM 6215 N N . TYR A 1 772 ? 27.313 12.732 -30.179 1.00 67.62 772 TYR A N 1
ATOM 6216 C CA . TYR A 1 772 ? 27.465 13.304 -28.840 1.00 67.62 772 TYR A CA 1
ATOM 6217 C C . TYR A 1 772 ? 28.852 13.901 -28.646 1.00 67.62 772 TYR A C 1
ATOM 6219 O O . TYR A 1 772 ? 28.958 15.007 -28.141 1.00 67.62 772 TYR A O 1
ATOM 6227 N N . LYS A 1 773 ? 29.920 13.217 -29.067 1.00 68.19 773 LYS A N 1
ATOM 6228 C CA . LYS A 1 773 ? 31.292 13.725 -28.968 1.00 68.19 773 LYS A CA 1
ATOM 6229 C C . LYS A 1 773 ? 31.456 15.021 -29.746 1.00 68.19 773 LYS A C 1
ATOM 6231 O O . LYS A 1 773 ? 31.981 15.976 -29.185 1.00 68.19 773 LYS A O 1
ATOM 6236 N N . LYS A 1 774 ? 30.950 15.057 -30.981 1.00 66.62 774 LYS A N 1
ATOM 6237 C CA . LYS A 1 774 ? 30.951 16.242 -31.850 1.00 66.62 774 LYS A CA 1
ATOM 6238 C C . LYS A 1 774 ? 30.153 17.408 -31.273 1.00 66.62 774 LYS A C 1
ATOM 6240 O O . LYS A 1 774 ? 30.497 18.551 -31.541 1.00 66.62 774 LYS A O 1
ATOM 6245 N N . ILE A 1 775 ? 29.103 17.125 -30.504 1.00 60.91 775 ILE A N 1
ATOM 6246 C CA . ILE A 1 775 ? 28.268 18.150 -29.868 1.00 60.91 775 ILE A CA 1
ATOM 6247 C C . ILE A 1 775 ? 28.861 18.604 -28.516 1.00 60.91 775 ILE A C 1
ATOM 6249 O O . ILE A 1 775 ? 28.913 19.798 -28.241 1.00 60.91 775 ILE A O 1
ATOM 6253 N N . PHE A 1 776 ? 29.335 17.673 -27.681 1.00 56.38 776 PHE A N 1
ATOM 6254 C CA . PHE A 1 776 ? 29.657 17.891 -26.264 1.00 56.38 776 PHE A CA 1
ATOM 6255 C C . PHE A 1 776 ? 31.142 17.709 -25.900 1.00 56.38 776 PHE A C 1
ATOM 6257 O O . PHE A 1 776 ? 31.709 18.563 -25.227 1.00 56.38 776 PHE A O 1
ATOM 6264 N N . LEU A 1 777 ? 31.799 16.611 -26.301 1.00 52.44 777 LEU A N 1
ATOM 6265 C CA . LEU A 1 777 ? 33.163 16.284 -25.826 1.00 52.44 777 LEU A CA 1
ATOM 6266 C C . LEU A 1 777 ? 34.278 17.058 -26.534 1.00 52.44 777 LEU A C 1
ATOM 6268 O O . LEU A 1 777 ? 35.394 17.105 -26.029 1.00 52.44 777 LEU A O 1
ATOM 6272 N N . THR A 1 778 ? 34.001 17.679 -27.676 1.00 51.88 778 THR A N 1
ATOM 6273 C CA . THR A 1 778 ? 34.939 18.635 -28.280 1.00 51.88 778 THR A CA 1
ATOM 6274 C C . THR A 1 778 ? 35.044 19.931 -27.455 1.00 51.88 778 THR A C 1
ATOM 6276 O O . THR A 1 778 ? 36.038 20.638 -27.580 1.00 51.88 778 THR A O 1
ATOM 6279 N N . ASN A 1 779 ? 34.066 20.217 -26.579 1.00 50.06 779 ASN A N 1
ATOM 6280 C CA . ASN A 1 779 ? 33.859 21.547 -25.988 1.00 50.06 779 ASN A CA 1
ATOM 6281 C C . ASN A 1 779 ? 33.819 21.577 -24.446 1.00 50.06 779 ASN A C 1
ATOM 6283 O O . ASN A 1 779 ? 33.884 22.655 -23.862 1.00 50.06 779 ASN A O 1
ATOM 6287 N N . TYR A 1 780 ? 33.753 20.419 -23.779 1.00 44.16 780 TYR A N 1
ATOM 6288 C CA . TYR A 1 780 ? 33.912 20.285 -22.326 1.00 44.16 780 TYR A CA 1
ATOM 6289 C C . TYR A 1 780 ? 35.110 19.370 -22.027 1.00 44.16 780 TYR A C 1
ATOM 6291 O O . TYR A 1 780 ? 35.237 18.324 -22.673 1.00 44.16 780 TYR A O 1
ATOM 6299 N N . PRO A 1 781 ? 36.011 19.732 -21.090 1.00 42.19 781 PRO A N 1
ATOM 6300 C CA . PRO A 1 781 ? 37.198 18.938 -20.790 1.00 42.19 781 PRO A CA 1
ATOM 6301 C C . PRO A 1 781 ? 36.822 17.505 -20.395 1.00 42.19 781 PRO A C 1
ATOM 6303 O O . PRO A 1 781 ? 35.810 17.256 -19.737 1.00 42.19 781 PRO A O 1
ATOM 6306 N N . ALA A 1 782 ? 37.650 16.549 -20.822 1.00 36.44 782 ALA A N 1
ATOM 6307 C CA . ALA A 1 782 ? 37.430 15.127 -20.597 1.00 36.44 782 ALA A CA 1
ATOM 6308 C C . ALA A 1 782 ? 37.268 14.827 -19.094 1.00 36.44 782 ALA A C 1
ATOM 6310 O O . ALA A 1 782 ? 38.237 14.846 -18.341 1.00 36.44 782 ALA A O 1
ATOM 6311 N N . GLY A 1 783 ? 36.036 14.552 -18.662 1.00 38.78 783 GLY A N 1
ATOM 6312 C CA . GLY A 1 783 ? 35.728 14.219 -17.269 1.00 38.78 783 GLY A CA 1
ATOM 6313 C C . GLY A 1 783 ? 34.302 14.562 -16.844 1.00 38.78 783 GLY A C 1
ATOM 6314 O O . GLY A 1 783 ? 33.729 13.838 -16.034 1.00 38.78 783 GLY A O 1
ATOM 6315 N N . GLU A 1 784 ? 33.693 15.589 -17.444 1.00 40.53 784 GLU A N 1
ATOM 6316 C CA . GLU A 1 784 ? 32.328 16.020 -17.120 1.00 40.53 784 GLU A CA 1
ATOM 6317 C C . GLU A 1 784 ? 31.391 15.809 -18.318 1.00 40.53 784 GLU A C 1
ATOM 6319 O O . GLU A 1 784 ? 31.582 16.368 -19.398 1.00 40.53 784 GLU A O 1
ATOM 6324 N N . ARG A 1 785 ? 30.357 14.974 -18.152 1.00 46.22 785 ARG A N 1
ATOM 6325 C CA . ARG A 1 785 ? 29.225 14.969 -19.087 1.00 46.22 785 ARG A CA 1
ATOM 6326 C C . ARG A 1 785 ? 28.425 16.243 -18.812 1.00 46.22 785 ARG A C 1
ATOM 6328 O O . ARG A 1 785 ? 27.743 16.306 -17.796 1.00 46.22 785 ARG A O 1
ATOM 6335 N N . SER A 1 786 ? 28.522 17.249 -19.681 1.00 50.41 786 SER A N 1
ATOM 6336 C CA . SER A 1 786 ? 27.577 18.367 -19.639 1.00 50.41 786 SER A CA 1
ATOM 6337 C C . SER A 1 786 ? 26.203 17.849 -20.067 1.00 50.41 786 SER A C 1
ATOM 6339 O O . SER A 1 786 ? 26.041 17.363 -21.186 1.00 50.41 786 SER A O 1
ATOM 6341 N N . GLU A 1 787 ? 25.229 17.887 -19.158 1.00 62.75 787 GLU A N 1
ATOM 6342 C CA . GLU A 1 787 ? 23.864 17.411 -19.417 1.00 62.75 787 GLU A CA 1
ATOM 6343 C C . GLU A 1 787 ? 22.978 18.497 -20.048 1.00 62.75 787 GLU A C 1
ATOM 6345 O O . GLU A 1 787 ? 21.915 18.164 -20.565 1.00 62.75 787 GLU A O 1
ATOM 6350 N N . SER A 1 788 ? 23.423 19.763 -20.081 1.00 62.75 788 SER A N 1
ATOM 6351 C CA . SER A 1 788 ? 22.630 20.896 -20.578 1.00 62.75 788 SER A CA 1
ATOM 6352 C C . SER A 1 788 ? 23.463 21.946 -21.328 1.00 62.75 788 SER A C 1
ATOM 6354 O O . SER A 1 788 ? 24.602 22.230 -20.967 1.00 62.75 788 SER A O 1
ATOM 6356 N N . LEU A 1 789 ? 22.865 22.572 -22.344 1.00 69.75 789 LEU A N 1
ATOM 6357 C CA . LEU A 1 789 ? 23.439 23.636 -23.177 1.00 69.75 789 LEU A CA 1
ATOM 6358 C C . LEU A 1 789 ? 22.493 24.838 -23.235 1.00 69.75 789 LEU A C 1
ATOM 6360 O O . LEU A 1 789 ? 21.286 24.670 -23.411 1.00 69.75 789 LEU A O 1
ATOM 6364 N N . LYS A 1 790 ? 23.039 26.055 -23.146 1.00 69.75 790 LYS A N 1
ATOM 6365 C CA . LYS A 1 790 ? 22.277 27.280 -23.425 1.00 69.75 790 LYS A CA 1
ATOM 6366 C C . LYS A 1 790 ? 22.189 27.497 -24.931 1.00 69.75 790 LYS A C 1
ATOM 6368 O O . LYS A 1 790 ? 23.191 27.414 -25.632 1.00 69.75 790 LYS A O 1
ATOM 6373 N N . ALA A 1 791 ? 21.003 27.814 -25.418 1.00 72.00 791 ALA A N 1
ATOM 6374 C CA . ALA A 1 791 ? 20.751 28.170 -26.802 1.00 72.00 791 ALA A CA 1
ATOM 6375 C C . ALA A 1 791 ? 19.853 29.404 -26.893 1.00 72.00 791 ALA A C 1
ATOM 6377 O O . ALA A 1 791 ? 19.375 29.944 -25.897 1.00 72.00 791 ALA A O 1
ATOM 6378 N N . LEU A 1 792 ? 19.633 29.861 -28.117 1.00 74.25 792 LEU A N 1
ATOM 6379 C CA . LEU A 1 792 ? 18.737 30.947 -28.453 1.00 74.25 792 LEU A CA 1
ATOM 6380 C C . LEU A 1 792 ? 17.860 30.508 -29.621 1.00 74.25 792 LEU A C 1
ATOM 6382 O O . LEU A 1 792 ? 18.351 30.091 -30.674 1.00 74.25 792 LEU A O 1
ATOM 6386 N N . LEU A 1 793 ? 16.554 30.597 -29.415 1.00 73.44 793 LEU A N 1
ATOM 6387 C CA . LEU A 1 793 ? 15.538 30.439 -30.437 1.00 73.44 793 LEU A CA 1
ATOM 6388 C C . LEU A 1 793 ? 15.287 31.804 -31.076 1.00 73.44 793 LEU A C 1
ATOM 6390 O O . LEU A 1 793 ? 14.805 32.734 -30.437 1.00 73.44 793 LEU A O 1
ATOM 6394 N N . LYS A 1 794 ? 15.607 31.935 -32.355 1.00 72.94 794 LYS A N 1
ATOM 6395 C CA . LYS A 1 794 ? 15.356 33.131 -33.153 1.00 72.94 794 LYS A CA 1
ATOM 6396 C C . LYS A 1 794 ? 14.223 32.875 -34.127 1.00 72.94 794 LYS A C 1
ATOM 6398 O O . LYS A 1 794 ? 14.248 31.880 -34.842 1.00 72.94 794 LYS A O 1
ATOM 6403 N N . ILE A 1 795 ? 13.270 33.794 -34.186 1.00 67.75 795 ILE A N 1
ATOM 6404 C CA . ILE A 1 795 ? 12.105 33.720 -35.071 1.00 67.75 795 ILE A CA 1
ATOM 6405 C C . ILE A 1 795 ? 12.154 34.925 -36.003 1.00 67.75 795 ILE A C 1
ATOM 6407 O O . ILE A 1 795 ? 12.293 36.053 -35.532 1.00 67.75 795 ILE A O 1
ATOM 6411 N N . GLU A 1 796 ? 12.104 34.688 -37.314 1.00 69.06 796 GLU A N 1
ATOM 6412 C CA . GLU A 1 796 ? 12.091 35.722 -38.355 1.00 69.06 796 GLU A CA 1
ATOM 6413 C C . GLU A 1 796 ? 11.184 35.291 -39.515 1.00 69.06 796 GLU A C 1
ATOM 6415 O O . GLU A 1 796 ? 11.449 34.283 -40.167 1.00 69.06 796 GLU A O 1
ATOM 6420 N N . LYS A 1 797 ? 10.139 36.075 -39.821 1.00 66.25 797 LYS A N 1
ATOM 6421 C CA . LYS A 1 797 ? 9.283 35.894 -41.019 1.00 66.25 797 LYS A CA 1
ATOM 6422 C C . LYS A 1 797 ? 8.696 34.475 -41.193 1.00 66.25 797 LYS A C 1
ATOM 6424 O O . LYS A 1 797 ? 8.638 33.955 -42.307 1.00 66.25 797 LYS A O 1
ATOM 6429 N N . GLY A 1 798 ? 8.272 33.837 -40.100 1.00 58.34 798 GLY A N 1
ATOM 6430 C CA . GLY A 1 798 ? 7.725 32.470 -40.115 1.00 58.34 798 GLY A CA 1
ATOM 6431 C C . GLY A 1 798 ? 8.777 31.359 -40.252 1.00 58.34 798 GLY A C 1
ATOM 6432 O O . GLY A 1 798 ? 8.420 30.187 -40.336 1.00 58.34 798 GLY A O 1
ATOM 6433 N N . GLU A 1 799 ? 10.066 31.706 -40.259 1.00 62.72 799 GLU A N 1
ATOM 6434 C CA . GLU A 1 799 ? 11.170 30.772 -40.039 1.00 62.72 799 GLU A CA 1
ATOM 6435 C C . GLU A 1 799 ? 11.619 30.851 -38.578 1.00 62.72 799 GLU A C 1
ATOM 6437 O O . GLU A 1 799 ? 11.599 31.917 -37.958 1.00 62.72 799 GLU A O 1
ATOM 6442 N N . TRP A 1 800 ? 12.087 29.731 -38.032 1.00 65.75 800 TRP A N 1
ATOM 6443 C CA . TRP A 1 800 ? 12.723 29.706 -36.719 1.00 65.75 800 TRP A CA 1
ATOM 6444 C C . TRP A 1 800 ? 14.076 29.001 -36.786 1.00 65.75 800 TRP A C 1
ATOM 6446 O O . TRP A 1 800 ? 14.300 28.095 -37.598 1.00 65.75 800 TRP A O 1
ATOM 6456 N N . GLN A 1 801 ? 15.000 29.460 -35.947 1.00 69.38 801 GLN A N 1
ATOM 6457 C CA . GLN A 1 801 ? 16.362 28.960 -35.846 1.00 69.38 801 GLN A CA 1
ATOM 6458 C C . GLN A 1 801 ? 16.739 28.763 -34.385 1.00 69.38 801 GLN A C 1
ATOM 6460 O O . GLN A 1 801 ? 16.612 29.692 -33.598 1.00 69.38 801 GLN A O 1
ATOM 6465 N N . LEU A 1 802 ? 17.238 27.584 -34.028 1.00 68.69 802 LEU A N 1
ATOM 6466 C CA . LEU A 1 802 ? 17.832 27.339 -32.712 1.00 68.69 802 LEU A CA 1
ATOM 6467 C C . LEU A 1 802 ? 19.355 27.345 -32.864 1.00 68.69 802 LEU A C 1
ATOM 6469 O O . LEU A 1 802 ? 19.873 26.660 -33.750 1.00 68.69 802 LEU A O 1
ATOM 6473 N N . TYR A 1 803 ? 20.071 28.118 -32.052 1.00 72.94 803 TYR A N 1
ATOM 6474 C CA . TYR A 1 803 ? 21.537 28.145 -32.058 1.00 72.94 803 TYR A CA 1
ATOM 6475 C C . TYR A 1 803 ? 22.114 28.207 -30.651 1.00 72.94 803 TYR A C 1
ATOM 6477 O O . TYR A 1 803 ? 21.547 28.836 -29.769 1.00 72.94 803 TYR A O 1
ATOM 6485 N N . ASP A 1 804 ? 23.256 27.563 -30.459 1.00 65.25 804 ASP A N 1
ATOM 6486 C CA . ASP A 1 804 ? 23.993 27.547 -29.198 1.00 65.25 804 ASP A CA 1
ATOM 6487 C C . ASP A 1 804 ? 24.504 28.953 -28.817 1.00 65.25 804 ASP A C 1
ATOM 6489 O O . ASP A 1 804 ? 24.981 29.715 -29.666 1.00 65.25 804 ASP A O 1
ATOM 6493 N N . THR A 1 805 ? 24.385 29.305 -27.536 1.00 61.50 805 THR A N 1
ATOM 6494 C CA . THR A 1 805 ? 24.883 30.560 -26.946 1.00 61.50 805 THR A CA 1
ATOM 6495 C C . THR A 1 805 ? 25.932 30.354 -25.859 1.00 61.50 805 THR A C 1
ATOM 6497 O O . THR A 1 805 ? 26.462 31.341 -25.349 1.00 61.50 805 THR A O 1
ATOM 6500 N N . SER A 1 806 ? 26.286 29.108 -25.532 1.00 53.56 806 SER A N 1
ATOM 6501 C CA . SER A 1 806 ? 27.307 28.753 -24.533 1.00 53.56 806 SER A CA 1
ATOM 6502 C C . SER A 1 806 ? 28.738 29.149 -24.932 1.00 53.56 806 SER A C 1
ATOM 6504 O O . SER A 1 806 ? 29.630 29.155 -24.088 1.00 53.56 806 SER A O 1
ATOM 6506 N N . GLY A 1 807 ? 28.910 29.619 -26.174 1.00 50.38 807 GLY A N 1
ATOM 6507 C CA . GLY A 1 807 ? 29.993 30.500 -26.593 1.00 50.38 807 GLY A CA 1
ATOM 6508 C C . GLY A 1 807 ? 31.050 29.824 -27.455 1.00 50.38 807 GLY A C 1
ATOM 6509 O O . GLY A 1 807 ? 32.081 29.464 -26.924 1.00 50.38 807 GLY A O 1
ATOM 6510 N N . PHE A 1 808 ? 30.844 29.758 -28.778 1.00 43.94 808 PHE A N 1
ATOM 6511 C CA . PHE A 1 808 ? 31.888 29.878 -29.816 1.00 43.94 808 PHE A CA 1
ATOM 6512 C C . PHE A 1 808 ? 31.259 30.250 -31.175 1.00 43.94 808 PHE A C 1
ATOM 6514 O O . PHE A 1 808 ? 30.066 30.044 -31.369 1.00 43.94 808 PHE A O 1
ATOM 6521 N N . SER A 1 809 ? 32.062 30.906 -32.034 1.00 41.72 809 SER A N 1
ATOM 6522 C CA . SER A 1 809 ? 31.729 31.604 -33.299 1.00 41.72 809 SER A CA 1
ATOM 6523 C C . SER A 1 809 ? 30.236 31.875 -33.542 1.00 41.72 809 SER A C 1
ATOM 6525 O O . SER A 1 809 ? 29.476 31.018 -33.986 1.00 41.72 809 SER A O 1
ATOM 6527 N N . LYS A 1 810 ? 29.817 33.126 -33.287 1.00 40.44 810 LYS A N 1
ATOM 6528 C CA . LYS A 1 810 ? 28.472 33.631 -33.609 1.00 40.44 810 LYS A CA 1
ATOM 6529 C C . LYS A 1 810 ? 28.002 33.045 -34.955 1.00 40.44 810 LYS A C 1
ATOM 6531 O O . LYS A 1 810 ? 28.625 33.340 -35.972 1.00 40.44 810 LYS A O 1
ATOM 6536 N N . ASN A 1 811 ? 26.897 32.284 -34.937 1.00 41.69 811 ASN A N 1
ATOM 6537 C CA . ASN A 1 811 ? 26.089 31.841 -36.092 1.00 41.69 811 ASN A CA 1
ATOM 6538 C C . ASN A 1 811 ? 26.189 30.375 -36.596 1.00 41.69 811 ASN A C 1
ATOM 6540 O O . ASN A 1 811 ? 25.797 30.135 -37.739 1.00 41.69 811 ASN A O 1
ATOM 6544 N N . GLN A 1 812 ? 26.591 29.363 -35.811 1.00 49.94 812 GLN A N 1
ATOM 6545 C CA . GLN A 1 812 ? 26.242 27.976 -36.190 1.00 49.94 812 GLN A CA 1
ATOM 6546 C C . GLN A 1 812 ? 24.765 27.679 -35.874 1.00 49.94 812 GLN A C 1
ATOM 6548 O O . GLN A 1 812 ? 24.365 27.542 -34.722 1.00 49.94 812 GLN A O 1
ATOM 6553 N N . VAL A 1 813 ? 23.939 27.605 -36.921 1.00 48.97 813 VAL A N 1
ATOM 6554 C CA . VAL A 1 813 ? 22.514 27.244 -36.841 1.00 48.97 813 VAL A CA 1
ATOM 6555 C C . VAL A 1 813 ? 22.389 25.745 -36.549 1.00 48.97 813 VAL A C 1
ATOM 6557 O O . VAL A 1 813 ? 22.786 24.932 -37.380 1.00 48.97 813 VAL A O 1
ATOM 6560 N N . TRP A 1 814 ? 21.829 25.365 -35.395 1.00 56.53 814 TRP A N 1
ATOM 6561 C CA . TRP A 1 814 ? 21.612 23.953 -35.042 1.00 56.53 814 TRP A CA 1
ATOM 6562 C C . TRP A 1 814 ? 20.360 23.397 -35.713 1.00 56.53 814 TRP A C 1
ATOM 6564 O O . TRP A 1 814 ? 20.312 22.235 -36.083 1.00 56.53 814 TRP A O 1
ATOM 6574 N N . LEU A 1 815 ? 19.329 24.211 -35.909 1.00 56.69 815 LEU A N 1
ATOM 6575 C CA . LEU A 1 815 ? 18.101 23.793 -36.579 1.00 56.69 815 LEU A CA 1
ATOM 6576 C C . LEU A 1 815 ? 17.514 24.984 -37.322 1.00 56.69 815 LEU A C 1
ATOM 6578 O O . LEU A 1 815 ? 17.418 26.054 -36.734 1.00 56.69 815 LEU A O 1
ATOM 6582 N N . LYS A 1 816 ? 17.125 24.810 -38.591 1.00 55.91 816 LYS A N 1
ATOM 6583 C CA . LYS A 1 816 ? 16.416 25.828 -39.382 1.00 55.91 816 LYS A CA 1
ATOM 6584 C C . LYS A 1 816 ? 15.106 25.268 -39.924 1.00 55.91 816 LYS A C 1
ATOM 6586 O O . LYS A 1 816 ? 15.130 24.521 -40.902 1.00 55.91 816 LYS A O 1
ATOM 6591 N N . GLY A 1 817 ? 13.980 25.661 -39.334 1.00 56.09 817 GLY A N 1
ATOM 6592 C CA . GLY A 1 817 ? 12.660 25.418 -39.915 1.00 56.09 817 GLY A CA 1
ATOM 6593 C C . GLY A 1 817 ? 12.427 26.384 -41.073 1.00 56.09 817 GLY A C 1
ATOM 6594 O O . GLY A 1 817 ? 12.426 27.596 -40.864 1.00 56.09 817 GLY A O 1
ATOM 6595 N N . LYS A 1 818 ? 12.271 25.866 -42.296 1.00 54.09 818 LYS A N 1
ATOM 6596 C CA . LYS A 1 818 ? 11.842 26.660 -43.458 1.00 54.09 818 LYS A CA 1
ATOM 6597 C C . LYS A 1 818 ? 10.355 26.446 -43.703 1.00 54.09 818 LYS A C 1
ATOM 6599 O O . LYS A 1 818 ? 9.861 25.329 -43.564 1.00 54.09 818 LYS A O 1
ATOM 6604 N N . ARG A 1 819 ? 9.676 27.495 -44.166 1.00 46.59 819 ARG A N 1
ATOM 6605 C CA . ARG A 1 819 ? 8.356 27.378 -44.786 1.00 46.59 819 ARG A CA 1
ATOM 6606 C C . ARG A 1 819 ? 8.492 26.460 -46.004 1.00 46.59 819 ARG A C 1
ATOM 6608 O O . ARG A 1 819 ? 9.143 26.842 -46.975 1.00 46.59 819 ARG A O 1
ATOM 6615 N N . GLN A 1 820 ? 7.933 25.250 -45.960 1.00 43.53 820 GLN A N 1
ATOM 6616 C CA . GLN A 1 820 ? 7.667 24.541 -47.208 1.00 43.53 820 GLN A CA 1
ATOM 6617 C C . GLN A 1 820 ? 6.581 25.346 -47.918 1.00 43.53 820 GLN A C 1
ATOM 6619 O O . GLN A 1 820 ? 5.459 25.460 -47.429 1.00 43.53 820 GLN A O 1
ATOM 6624 N N . LEU A 1 821 ? 6.944 26.000 -49.021 1.00 32.81 821 LEU A N 1
ATOM 6625 C CA . LEU A 1 821 ? 5.940 26.448 -49.976 1.00 32.81 821 LEU A CA 1
ATOM 6626 C C . LEU A 1 821 ? 5.240 25.183 -50.498 1.00 32.81 821 LEU A C 1
ATOM 6628 O O . LEU A 1 821 ? 5.933 24.181 -50.700 1.00 32.81 821 LEU A O 1
ATOM 6632 N N . PRO A 1 822 ? 3.906 25.190 -50.656 1.00 32.19 822 PRO A N 1
ATOM 6633 C CA . PRO A 1 822 ? 3.223 24.065 -51.276 1.00 32.19 822 PRO A CA 1
ATOM 6634 C C . PRO A 1 822 ? 3.857 23.817 -52.650 1.00 32.19 822 PRO A C 1
ATOM 6636 O O . PRO A 1 822 ? 4.126 24.774 -53.381 1.00 32.19 822 PRO A O 1
ATOM 6639 N N . LEU A 1 823 ? 4.166 22.550 -52.927 1.00 29.81 823 LEU A N 1
ATOM 6640 C CA . LEU A 1 823 ? 4.554 22.092 -54.260 1.00 29.81 823 LEU A CA 1
ATOM 6641 C C . LEU A 1 823 ? 3.369 22.202 -55.216 1.00 29.81 823 LEU A C 1
ATOM 6643 O O . LEU A 1 823 ? 2.250 21.842 -54.781 1.00 29.81 823 LEU A O 1
#

pLDDT: mean 79.69, std 19.43, range [18.06, 98.88]

Sequence (823 aa):
MQRNLKHLKPHPILLSLLIAMPVFAVSPGSDNEGNETGKLPDRVVIKTPLQSFNRFYYFALKDGRIYYKPNAETTGKRGTWKLFLATGLPGNKSVGDFPVPSSVKSIYADADEIVALSDAGRFYWLRLGKGISWEEKIWNHLWGWPEKEPLFLTGPASSPVGWAIGRRNRDVLYHEDIDGNPHHFGTMGITTLYVLNSRGREIRFTDSGLPADFSHTICLPNRGKFVAENISVSASTIFVIDAAGDMYTRLIDFDTSGSDPMFFKYSYKREKRHDNGEDWGSNFTKWSLPAEGWRKQPGIDLKGRARLSSMITILQNGHGNAARELRMAGINEDGNTGYYYKNIFDDTWSFSLAELTIPDSSFLKEGKKIDYSKLKNSDIHYRGKIRRASVYLGNVSAELLNFNLTESPSILRIIENGRPFDITFYTVESWTYLKRIDPGRDGVPKIFLGTLEFPVETENNSHGYGPVLRELKKQNLKTFRFLVEATTDYVYIKPRSEIYTDIEMIFAAKNLPFRHPMVARTYSLAVNGFNKIASSDDLIIESLSGLSSKDIPLLKKKIKKNREAISGMKSIMKRMKRASKELSESSLKYKFFYTLVNATGLVFLDKPKIWTSTRHFGAILKSYKDSYKYLYFVKEQDYDQAVAKIESRIDAYSHKIHELNGKSKSEIFYSEKFFDYFEKLGIKDEYLSYLSLSGVISARCDVSPVKKGYSFFFIRLGKNGICNRLTFIVELPEISKEMLQSSTEGIVEKGKFEALLTLFNIDESPESLDIYKKIFLTNYPAGERSESLKALLKIEKGEWQLYDTSGFSKNQVWLKGKRQLPL

Organism: NCBI:txid885957

Radius of gyration: 30.97 Å; chains: 1; bounding box: 75×83×91 Å

Foldseek 3Di:
DPPPPPDDDDDDDDDDDDDDDDDDDDDDDDPPPPPPDLDDDQADPFFDQAWEDELFWTWGDGPQFIWIFGHCVNPVDGDDIDGQLNTSWADDPVDPPDPTAPGWRGWEDAHQKIWTQGPQQWIKIWGHDDDDDSVPTHIDQFAEPDDGHIAGQDFQRVAFLEKYKAWADVQQQWEAFPLGQTAGQADPHKIKIWTQGPQQQWIFIDIRHAARYRQATAGDPPQRLDRFNYWAYYNQKIWTAGLARWIKIFRDDCVLQVQCLLQEAEFCPDDDDPHDSNDNCRNHDYHYDRGDDIDIAAGADAAAQKWWFSRKYWHAQGYYDQRIKIWTWIAHNVRATFIWMDTPPDNDIDTDGDPDDDDPVGIRDHPDDDPSVPGDRQFFKWWWFKDFPLHTDPQKIWIWGRDHPHDDDTWIWIQHNNDTATKTKGWDFHGDHDDDRHALELLHWTKTFIAIAHDPVCVPPPPPDDPVVVLNVLRHRPGRQWIWTHHSFKIKIAGLDCVSPRMIMIIGTPPDPDPHRLVSSLCSSLCSALLVLLPDPLLDDQDLPPDALVCLVVLVSSLVSLVVSLVVLVVVLVSLVVVLVVLVVVLVVLVVVLVVCVVVVVCVDPPSNSVSNNPPVNSSSVVCNVSSVVSSVSNVVSSLQSNLSSVLSSVQSVVSNCVNVVNDDFDFDDDQFLVVLCVLQLADPVQFAWWDDPQFKIKGKDVPDPPTHGFWTWIWIDGDPDTHQWIKIKGQRCSSVVRRPDGDPHRCQKDKTKIKIFTSDGSPDPRSVVVLCVVAVVPDDPPDDPRMFIWIWIHHRSKIFIGGPNDDDPDDTPGIRDPPDDD